Protein AF-0000000086131978 (afdb_homodimer)

Structure (mmCIF, N/CA/C/O backbone):
data_AF-0000000086131978-model_v1
#
loop_
_entity.id
_entity.type
_entity.pdbx_description
1 polymer 'DHH phosphoesterase'
#
loop_
_atom_site.group_PDB
_atom_site.id
_atom_site.type_symbol
_atom_site.label_atom_id
_atom_site.label_alt_id
_atom_site.label_comp_id
_atom_site.label_asym_id
_atom_site.label_entity_id
_atom_site.label_seq_id
_atom_site.pdbx_PDB_ins_code
_atom_site.Cartn_x
_atom_site.Cartn_y
_atom_site.Cartn_z
_atom_site.occupancy
_atom_site.B_iso_or_equiv
_atom_site.auth_seq_id
_atom_site.auth_comp_id
_atom_site.auth_asym_id
_atom_site.auth_atom_id
_atom_site.pdbx_PDB_model_num
ATOM 1 N N . MET A 1 1 ? 49.625 56.188 -43.438 1 18.28 1 MET A N 1
ATOM 2 C CA . MET A 1 1 ? 48.75 57.312 -43.625 1 18.28 1 MET A CA 1
ATOM 3 C C . MET A 1 1 ? 47.281 56.875 -43.5 1 18.28 1 MET A C 1
ATOM 5 O O . MET A 1 1 ? 46.5 57.562 -42.844 1 18.28 1 MET A O 1
ATOM 9 N N . ALA A 1 2 ? 46.781 56.281 -44.594 1 17.56 2 ALA A N 1
ATOM 10 C CA . ALA A 1 2 ? 45.406 56.531 -45.094 1 17.56 2 ALA A CA 1
ATOM 11 C C . ALA A 1 2 ? 44.375 55.844 -44.219 1 17.56 2 ALA A C 1
ATOM 13 O O . ALA A 1 2 ? 44.344 54.625 -44.125 1 17.56 2 ALA A O 1
ATOM 14 N N . LEU A 1 3 ? 43.844 56.5 -43.219 1 17.72 3 LEU A N 1
ATOM 15 C CA . LEU A 1 3 ? 43.062 56.125 -42.031 1 17.72 3 LEU A CA 1
ATOM 16 C C . LEU A 1 3 ? 41.625 55.75 -42.406 1 17.72 3 LEU A C 1
ATOM 18 O O . LEU A 1 3 ? 40.75 56.594 -42.375 1 17.72 3 LEU A O 1
ATOM 22 N N . LYS A 1 4 ? 41.406 55.344 -43.781 1 18.28 4 LYS A N 1
ATOM 23 C CA . LYS A 1 4 ? 40.062 55.5 -44.25 1 18.28 4 LYS A CA 1
ATOM 24 C C . LYS A 1 4 ? 39.062 54.812 -43.312 1 18.28 4 LYS A C 1
ATOM 26 O O . LYS A 1 4 ? 39.125 53.594 -43.125 1 18.28 4 LYS A O 1
ATOM 31 N N . ILE A 1 5 ? 38.531 55.5 -42.344 1 18.34 5 ILE A N 1
ATOM 32 C CA . ILE A 1 5 ? 37.719 55.344 -41.156 1 18.34 5 ILE A CA 1
ATOM 33 C C . ILE A 1 5 ? 36.281 55 -41.531 1 18.34 5 ILE A C 1
ATOM 35 O O . ILE A 1 5 ? 35.562 55.844 -42.094 1 18.34 5 ILE A O 1
ATOM 39 N N . ALA A 1 6 ? 36.125 53.969 -42.438 1 19.06 6 ALA A N 1
ATOM 40 C CA . ALA A 1 6 ? 34.812 53.719 -43.062 1 19.06 6 ALA A CA 1
ATOM 41 C C . ALA A 1 6 ? 33.719 53.656 -41.969 1 19.06 6 ALA A C 1
ATOM 43 O O . ALA A 1 6 ? 33.781 52.812 -41.062 1 19.06 6 ALA A O 1
ATOM 44 N N . THR A 1 7 ? 33.156 54.75 -41.594 1 19.84 7 THR A N 1
ATOM 45 C CA . THR A 1 7 ? 32.188 55.094 -40.594 1 19.84 7 THR A CA 1
ATOM 46 C C . THR A 1 7 ? 30.844 54.438 -40.906 1 19.84 7 THR A C 1
ATOM 48 O O . THR A 1 7 ? 30.203 54.75 -41.906 1 19.84 7 THR A O 1
ATOM 51 N N . LEU A 1 8 ? 30.891 53.062 -41.125 1 21.92 8 LEU A N 1
ATOM 52 C CA . LEU A 1 8 ? 29.672 52.406 -41.594 1 21.92 8 LEU A CA 1
ATOM 53 C C . LEU A 1 8 ? 28.484 52.812 -40.719 1 21.92 8 LEU A C 1
ATOM 55 O O . LEU A 1 8 ? 28.594 52.781 -39.5 1 21.92 8 LEU A O 1
ATOM 59 N N . LEU A 1 9 ? 27.625 53.688 -41.219 1 20.67 9 LEU A N 1
ATOM 60 C CA . LEU A 1 9 ? 26.344 54.281 -40.875 1 20.67 9 LEU A CA 1
ATOM 61 C C . LEU A 1 9 ? 25.359 53.219 -40.375 1 20.67 9 LEU A C 1
ATOM 63 O O . LEU A 1 9 ? 25.047 52.281 -41.094 1 20.67 9 LEU A O 1
ATOM 67 N N . ILE A 1 10 ? 25.406 52.781 -39.094 1 22.36 10 ILE A N 1
ATOM 68 C CA . ILE A 1 10 ? 24.578 51.844 -38.375 1 22.36 10 ILE A CA 1
ATOM 69 C C . ILE A 1 10 ? 23.141 52.344 -38.281 1 22.36 10 ILE A C 1
ATOM 71 O O . ILE A 1 10 ? 22.875 53.344 -37.625 1 22.36 10 ILE A O 1
ATOM 75 N N . SER A 1 11 ? 22.562 52.594 -39.5 1 20.12 11 SER A N 1
ATOM 76 C CA . SER A 1 11 ? 21.203 53.156 -39.5 1 20.12 11 SER A CA 1
ATOM 77 C C . SER A 1 11 ? 20.297 52.344 -38.562 1 20.12 11 SER A C 1
ATOM 79 O O . SER A 1 11 ? 20.469 51.156 -38.375 1 20.12 11 SER A O 1
ATOM 81 N N . THR A 1 12 ? 19.641 53.031 -37.656 1 22.31 12 THR A N 1
ATOM 82 C CA . THR A 1 12 ? 18.766 52.906 -36.5 1 22.31 12 THR A CA 1
ATOM 83 C C . THR A 1 12 ? 17.438 52.281 -36.906 1 22.31 12 THR A C 1
ATOM 85 O O . THR A 1 12 ? 16.531 52.156 -36.062 1 22.31 12 THR A O 1
ATOM 88 N N . LEU A 1 13 ? 17.375 51.5 -38 1 23.3 13 LEU A N 1
ATOM 89 C CA . LEU A 1 13 ? 15.961 51.344 -38.344 1 23.3 13 LEU A CA 1
ATOM 90 C C . LEU A 1 13 ? 15.188 50.75 -37.188 1 23.3 13 LEU A C 1
ATOM 92 O O . LEU A 1 13 ? 15.539 49.656 -36.656 1 23.3 13 LEU A O 1
ATOM 96 N N . LEU A 1 14 ? 14.477 51.531 -36.438 1 21.53 14 LEU A N 1
ATOM 97 C CA . LEU A 1 14 ? 13.539 51.344 -35.312 1 21.53 14 LEU A CA 1
ATOM 98 C C . LEU A 1 14 ? 12.375 50.469 -35.75 1 21.53 14 LEU A C 1
ATOM 100 O O . LEU A 1 14 ? 11.547 50.875 -36.562 1 21.53 14 LEU A O 1
ATOM 104 N N . ALA A 1 15 ? 12.672 49.25 -36.25 1 22.95 15 ALA A N 1
ATOM 105 C CA . ALA A 1 15 ? 11.555 48.406 -36.656 1 22.95 15 ALA A CA 1
ATOM 106 C C . ALA A 1 15 ? 10.492 48.344 -35.562 1 22.95 15 ALA A C 1
ATOM 108 O O . ALA A 1 15 ? 10.812 48.125 -34.375 1 22.95 15 ALA A O 1
ATOM 109 N N . SER A 1 16 ? 9.383 49.062 -35.75 1 23.38 16 SER A N 1
ATOM 110 C CA . SER A 1 16 ? 8.133 49.094 -35 1 23.38 16 SER A CA 1
ATOM 111 C C . SER A 1 16 ? 7.602 47.688 -34.75 1 23.38 16 SER A C 1
ATOM 113 O O . SER A 1 16 ? 7.383 46.906 -35.688 1 23.38 16 SER A O 1
ATOM 115 N N . THR A 1 17 ? 8.156 46.969 -33.781 1 25.11 17 THR A N 1
ATOM 116 C CA . THR A 1 17 ? 7.699 45.656 -33.375 1 25.11 17 THR A CA 1
ATOM 117 C C . THR A 1 17 ? 6.203 45.656 -33.062 1 25.11 17 THR A C 1
ATOM 119 O O . THR A 1 17 ? 5.727 46.438 -32.25 1 25.11 17 THR A O 1
ATOM 122 N N . GLY A 1 18 ? 5.43 45.594 -34.156 1 23.33 18 GLY A N 1
ATOM 123 C CA . GLY A 1 18 ? 3.988 45.438 -34.031 1 23.33 18 GLY A CA 1
ATOM 124 C C . GLY A 1 18 ? 3.586 44.469 -32.938 1 23.33 18 GLY A C 1
ATOM 125 O O . GLY A 1 18 ? 4.277 43.469 -32.688 1 23.33 18 GLY A O 1
ATOM 126 N N . ALA A 1 19 ? 2.762 44.938 -32.031 1 28.47 19 ALA A N 1
ATOM 127 C CA . ALA A 1 19 ? 2.078 44.344 -30.875 1 28.47 19 ALA A CA 1
ATOM 128 C C . ALA A 1 19 ? 1.32 43.062 -31.281 1 28.47 19 ALA A C 1
ATOM 130 O O . ALA A 1 19 ? 0.304 43.156 -31.969 1 28.47 19 ALA A O 1
ATOM 131 N N . SER A 1 20 ? 2.033 42.094 -31.828 1 24.39 20 SER A N 1
ATOM 132 C CA . SER A 1 20 ? 1.223 40.906 -32.125 1 24.39 20 SER A CA 1
ATOM 133 C C . SER A 1 20 ? 0.349 40.562 -30.922 1 24.39 20 SER A C 1
ATOM 135 O O . SER A 1 20 ? 0.829 40.5 -29.781 1 24.39 20 SER A O 1
ATOM 137 N N . ALA A 1 21 ? -0.973 40.781 -31.031 1 28.33 21 ALA A N 1
ATOM 138 C CA . ALA A 1 21 ? -2.064 40.375 -30.156 1 28.33 21 ALA A CA 1
ATOM 139 C C . ALA A 1 21 ? -1.908 38.938 -29.719 1 28.33 21 ALA A C 1
ATOM 141 O O . ALA A 1 21 ? -1.958 38.031 -30.547 1 28.33 21 ALA A O 1
ATOM 142 N N . LEU A 1 22 ? -1.006 38.719 -28.766 1 27.14 22 LEU A N 1
ATOM 143 C CA . LEU A 1 22 ? -0.99 37.406 -28.125 1 27.14 22 LEU A CA 1
ATOM 144 C C . LEU A 1 22 ? -2.406 36.938 -27.812 1 27.14 22 LEU A C 1
ATOM 146 O O . LEU A 1 22 ? -3.133 37.625 -27.062 1 27.14 22 LEU A O 1
ATOM 150 N N . LEU A 1 23 ? -3.096 36.531 -28.875 1 29.55 23 LEU A N 1
ATOM 151 C CA . LEU A 1 23 ? -4.363 35.875 -28.594 1 29.55 23 LEU A CA 1
ATOM 152 C C . LEU A 1 23 ? -4.266 35 -27.344 1 29.55 23 LEU A C 1
ATOM 154 O O . LEU A 1 23 ? -3.248 34.344 -27.125 1 29.55 23 LEU A O 1
ATOM 158 N N . PRO A 1 24 ? -4.996 35.375 -26.359 1 25.3 24 PRO A N 1
ATOM 159 C CA . PRO A 1 24 ? -4.934 34.594 -25.125 1 25.3 24 PRO A CA 1
ATOM 160 C C . PRO A 1 24 ? -5.027 33.094 -25.375 1 25.3 24 PRO A C 1
ATOM 162 O O . PRO A 1 24 ? -5.805 32.656 -26.219 1 25.3 24 PRO A O 1
ATOM 165 N N . ARG A 1 25 ? -3.922 32.438 -25.375 1 31.81 25 ARG A N 1
ATOM 166 C CA . ARG A 1 25 ? -4.008 30.969 -25.391 1 31.81 25 A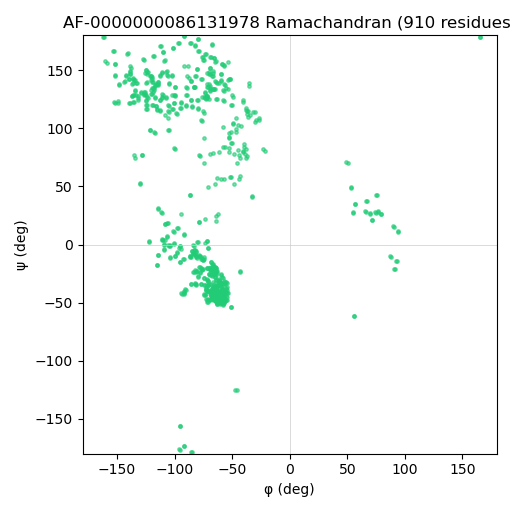RG A CA 1
ATOM 167 C C . ARG A 1 25 ? -5.195 30.484 -24.562 1 31.81 25 ARG A C 1
ATOM 169 O O . ARG A 1 25 ? -5.457 31.016 -23.469 1 31.81 25 ARG A O 1
ATOM 176 N N . PRO A 1 26 ? -6.16 29.984 -25.328 1 31.39 26 PRO A N 1
ATOM 177 C CA . PRO A 1 26 ? -7.25 29.438 -24.516 1 31.39 26 PRO A CA 1
ATOM 178 C C . PRO A 1 26 ? -6.746 28.734 -23.25 1 31.39 26 PRO A C 1
ATOM 180 O O . PRO A 1 26 ? -5.645 28.188 -23.25 1 31.39 26 PRO A O 1
ATOM 183 N N . GLU A 1 27 ? -7.098 29.281 -22.141 1 31.17 27 GLU A N 1
ATOM 184 C CA . GLU A 1 27 ? -6.812 28.703 -20.844 1 31.17 27 GLU A CA 1
ATOM 185 C C . GLU A 1 27 ? -6.992 27.188 -20.859 1 31.17 27 GLU A C 1
ATOM 187 O O . GLU A 1 27 ? -8.07 26.688 -21.172 1 31.17 27 GLU A O 1
ATOM 192 N N . TRP A 1 28 ? -5.996 26.5 -21.234 1 31.45 28 TRP A N 1
ATOM 193 C CA . TRP A 1 28 ? -5.961 25.062 -21.047 1 31.45 28 TRP A CA 1
ATOM 194 C C . TRP A 1 28 ? -6.539 24.672 -19.688 1 31.45 28 TRP A C 1
ATOM 196 O O . TRP A 1 28 ? -6.016 25.078 -18.641 1 31.45 28 TRP A O 1
ATOM 206 N N . ASP A 1 29 ? -7.875 24.641 -19.594 1 31.81 29 ASP A N 1
ATOM 207 C CA . ASP A 1 29 ? -8.547 24.094 -18.422 1 31.81 29 ASP A CA 1
ATOM 208 C C . ASP A 1 29 ? -8.148 22.641 -18.188 1 31.81 29 ASP A C 1
ATOM 210 O O . ASP A 1 29 ? -8.516 21.75 -18.969 1 31.81 29 ASP A O 1
ATOM 214 N N . PRO A 1 30 ? -7.109 22.406 -17.562 1 35.12 30 PRO A N 1
ATOM 215 C CA . PRO A 1 30 ? -6.672 21.047 -17.297 1 35.12 30 PRO A CA 1
ATOM 216 C C . PRO A 1 30 ? -7.816 20.125 -16.859 1 35.12 30 PRO A C 1
ATOM 218 O O . PRO A 1 30 ? -7.656 18.906 -16.812 1 35.12 30 PRO A O 1
ATOM 221 N N . LEU A 1 31 ? -8.891 20.812 -16.312 1 33.81 31 LEU A N 1
ATOM 222 C CA . LEU A 1 31 ? -10.008 19.953 -15.938 1 33.81 31 LEU A CA 1
ATOM 223 C C . LEU A 1 31 ? -10.688 19.375 -17.1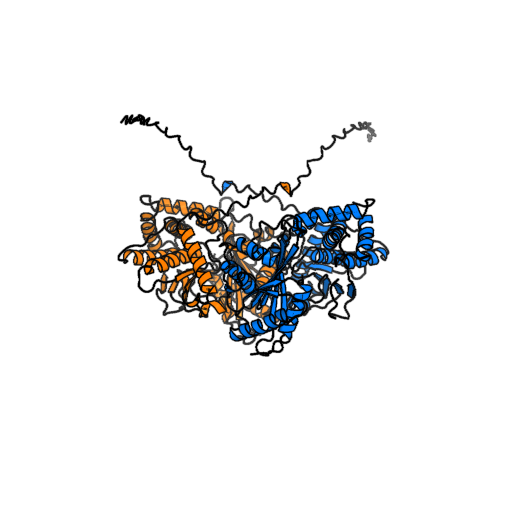72 1 33.81 31 LEU A C 1
ATOM 225 O O . LEU A 1 31 ? -11.477 18.438 -17.078 1 33.81 31 LEU A O 1
ATO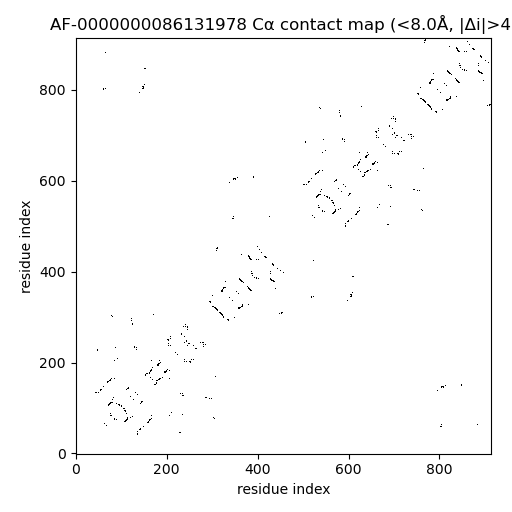M 229 N N . LYS A 1 32 ? -10.625 20.016 -18.281 1 36.19 32 LYS A N 1
ATOM 230 C CA . LYS A 1 32 ? -11.375 19.578 -19.453 1 36.19 32 LYS A CA 1
ATOM 231 C C . LYS A 1 32 ? -10.695 18.375 -20.125 1 36.19 32 LYS A C 1
ATOM 233 O O . LYS A 1 32 ? -11.273 17.734 -21 1 36.19 32 LYS A O 1
ATOM 238 N N . GLN A 1 33 ? -9.406 18.391 -20.062 1 31.28 33 GLN A N 1
ATOM 239 C CA . GLN A 1 33 ? -8.875 17.281 -20.844 1 31.28 33 GLN A CA 1
ATOM 240 C C . GLN A 1 33 ? -9.141 15.945 -20.141 1 31.28 33 GLN A C 1
ATOM 242 O O . GLN A 1 33 ? -8.484 14.945 -20.438 1 31.28 33 GLN A O 1
ATOM 247 N N . GLN A 1 34 ? -9.836 16.078 -19.047 1 28.77 34 GLN A N 1
ATOM 248 C CA . GLN A 1 34 ? -10.172 14.719 -18.641 1 28.77 34 GLN A CA 1
ATOM 249 C C . GLN A 1 34 ? -11.164 14.086 -19.609 1 28.77 34 GLN A C 1
ATOM 251 O O . GLN A 1 34 ? -12.273 14.602 -19.797 1 28.77 34 GLN A O 1
ATOM 256 N N . VAL A 1 35 ? -10.727 13.625 -20.75 1 30.39 35 VAL A N 1
ATOM 257 C CA . VAL A 1 35 ? -11.617 12.75 -21.5 1 30.39 35 VAL A CA 1
ATOM 258 C C . VAL A 1 35 ? -12.57 12.039 -20.531 1 30.39 35 VAL A C 1
ATOM 260 O O . VAL A 1 35 ? -12.141 11.5 -19.516 1 30.39 35 VAL A O 1
ATOM 263 N N . PRO A 1 36 ? -13.773 12.43 -20.547 1 29.88 36 PRO A N 1
ATOM 264 C CA . PRO A 1 36 ? -14.703 11.594 -19.797 1 29.88 36 PRO A CA 1
ATOM 265 C C . PRO A 1 36 ? -14.391 10.102 -19.906 1 29.88 36 PRO A C 1
ATOM 267 O O . PRO A 1 36 ? -14.391 9.555 -21.016 1 29.88 36 PRO A O 1
ATOM 270 N N . LEU A 1 37 ? -13.422 9.617 -19.25 1 29.08 37 LEU A N 1
ATOM 271 C CA . LEU A 1 37 ? -13.562 8.164 -19.25 1 29.08 37 LEU A CA 1
ATOM 272 C C . LEU A 1 37 ? -15.008 7.762 -18.984 1 29.08 37 LEU A C 1
ATOM 274 O O . LEU A 1 37 ? -15.5 7.906 -17.859 1 29.08 37 LEU A O 1
ATOM 278 N N . SER A 1 38 ? -15.859 8.211 -19.734 1 29.83 38 SER A N 1
ATOM 279 C CA . SER A 1 38 ? -17.109 7.465 -19.594 1 29.83 38 SER A CA 1
ATOM 280 C C . SER A 1 38 ? -16.859 6.082 -19 1 29.83 38 SER A C 1
ATOM 282 O O . SER A 1 38 ? -16.094 5.293 -19.547 1 29.83 38 SER A O 1
ATOM 284 N N . LEU A 1 39 ? -16.719 6.031 -17.719 1 33.84 39 LEU A N 1
ATOM 285 C CA . LEU A 1 39 ? -16.75 4.73 -17.062 1 33.84 39 LEU A CA 1
ATOM 286 C C . LEU A 1 39 ? -17.703 3.781 -17.797 1 33.84 39 LEU A C 1
ATOM 288 O O . LEU A 1 39 ? -18.906 3.789 -17.547 1 33.84 39 LEU A O 1
ATOM 292 N N . GLY A 1 40 ? -17.703 3.76 -19 1 34.97 40 GLY A N 1
ATOM 293 C CA . GLY A 1 40 ? -18.406 2.607 -19.531 1 34.97 40 GLY A CA 1
ATOM 294 C C . GLY A 1 40 ? -18.234 1.361 -18.672 1 34.97 40 GLY A C 1
ATOM 295 O O . GLY A 1 40 ? -17.359 1.303 -17.812 1 34.97 40 GLY A O 1
ATOM 296 N N . ALA A 1 41 ? -19.266 0.617 -18.484 1 42.62 41 ALA A N 1
ATOM 297 C CA . ALA A 1 41 ? -19.156 -0.646 -17.766 1 42.62 41 ALA A CA 1
ATOM 298 C C . ALA A 1 41 ? -17.781 -1.27 -17.953 1 42.62 41 ALA A C 1
ATOM 300 O O . ALA A 1 41 ? -17.281 -1.339 -19.078 1 42.62 41 ALA A O 1
ATOM 301 N N . PRO A 1 42 ? -16.984 -1.141 -16.797 1 50.53 42 PRO A N 1
ATOM 302 C CA . PRO A 1 42 ? -15.695 -1.783 -17.016 1 50.53 42 PRO A CA 1
ATOM 303 C C . PRO A 1 42 ? -15.781 -2.967 -17.984 1 50.53 42 PRO A C 1
ATOM 305 O O . PRO A 1 42 ? -16.75 -3.723 -17.953 1 50.53 42 PRO A O 1
ATOM 308 N N . VAL A 1 43 ? -15.219 -2.875 -19.047 1 63.97 43 VAL A N 1
ATOM 309 C CA . VAL A 1 43 ? -15.164 -3.967 -20.016 1 63.97 43 VAL A CA 1
ATOM 310 C C . VAL A 1 43 ? -14.648 -5.234 -19.344 1 63.97 43 VAL A C 1
ATOM 312 O O . VAL A 1 43 ? -13.531 -5.258 -18.812 1 63.97 43 VAL A O 1
ATOM 315 N N . LYS A 1 44 ? -15.672 -6.121 -18.906 1 69.38 44 LYS A N 1
ATOM 316 C CA . LYS A 1 44 ? -15.344 -7.441 -18.375 1 69.38 44 LYS A CA 1
ATOM 317 C C . LYS A 1 44 ? -14.703 -8.328 -19.438 1 69.38 44 LYS A C 1
ATOM 319 O O . LYS A 1 44 ? -15.016 -8.203 -20.625 1 69.38 44 LYS A O 1
ATOM 324 N N . GLY A 1 45 ? -13.727 -9.047 -18.906 1 69.94 45 GLY A N 1
ATOM 325 C CA . GLY A 1 45 ? -13.18 -10.055 -19.797 1 69.94 45 GLY A CA 1
ATOM 326 C C . GLY A 1 45 ? -14.242 -10.945 -20.406 1 69.94 45 GLY A C 1
ATOM 327 O O . GLY A 1 45 ? -15.227 -11.289 -19.766 1 69.94 45 GLY A O 1
ATOM 328 N N . VAL A 1 46 ? -14.078 -11.32 -21.656 1 74.38 46 VAL A N 1
ATOM 329 C CA . VAL A 1 46 ? -15.148 -11.992 -22.391 1 74.38 46 VAL A CA 1
ATOM 330 C C . VAL A 1 46 ? -14.766 -13.445 -22.656 1 74.38 46 VAL A C 1
ATOM 332 O O . VAL A 1 46 ? -15.57 -14.219 -23.188 1 74.38 46 VAL A O 1
ATOM 335 N N . GLY A 1 47 ? -13.672 -13.828 -22.125 1 84 47 GLY A N 1
ATOM 336 C CA . GLY A 1 47 ? -13.281 -15.211 -22.344 1 84 47 GLY A CA 1
ATOM 337 C C . GLY A 1 47 ? -13.789 -16.141 -21.25 1 84 47 GLY A C 1
ATOM 338 O O . GLY A 1 47 ? -14.078 -15.703 -20.141 1 84 47 GLY A O 1
ATOM 339 N N . HIS A 1 48 ? -13.961 -17.391 -21.625 1 91.12 48 HIS A N 1
ATOM 340 C CA . HIS A 1 48 ? -14.383 -18.406 -20.672 1 91.12 48 HIS A CA 1
ATOM 341 C C . HIS A 1 48 ? -13.453 -18.469 -19.453 1 91.12 48 HIS A C 1
ATOM 343 O O . HIS A 1 48 ? -13.914 -18.656 -18.328 1 91.12 48 HIS A O 1
ATOM 349 N N . PHE A 1 49 ? -12.258 -18.281 -19.641 1 94.12 49 PHE A N 1
ATOM 350 C CA . PHE A 1 49 ? -11.258 -18.359 -18.578 1 94.12 49 PHE A CA 1
ATOM 351 C C . PHE A 1 49 ? -11.453 -17.219 -17.578 1 94.12 49 PHE A C 1
ATOM 353 O O . PHE A 1 49 ? -11.43 -17.453 -16.375 1 94.12 49 PHE A O 1
ATOM 360 N N . SER A 1 50 ? -11.648 -16.062 -18.062 1 95.38 50 SER A N 1
ATOM 361 C CA . SER A 1 50 ? -11.93 -14.906 -17.219 1 95.38 50 SER A CA 1
ATOM 362 C C . SER A 1 50 ? -13.211 -15.102 -16.422 1 95.38 50 SER A C 1
ATOM 364 O O . SER A 1 50 ? -13.266 -14.781 -15.227 1 95.38 50 SER A O 1
ATOM 366 N N . GLU A 1 51 ? -14.203 -15.602 -17.094 1 95.5 51 GLU A N 1
ATOM 367 C CA . GLU A 1 51 ? -15.484 -15.844 -16.438 1 95.5 51 GLU A CA 1
ATOM 368 C C . GLU A 1 51 ? -15.344 -16.844 -15.297 1 95.5 51 GLU A C 1
ATOM 370 O O . GLU A 1 51 ? -15.883 -16.641 -14.203 1 95.5 51 GLU A O 1
ATOM 375 N N . TRP A 1 52 ? -14.672 -17.875 -15.602 1 97.06 52 TRP A N 1
ATOM 376 C CA . TRP A 1 52 ? -14.43 -18.891 -14.578 1 97.06 52 TRP A CA 1
ATOM 377 C C . TRP A 1 52 ? -13.688 -18.281 -13.383 1 97.06 52 TRP A C 1
ATOM 379 O O . TRP A 1 52 ? -14.062 -18.516 -12.234 1 97.06 52 TRP A O 1
ATOM 389 N N . SER A 1 53 ? -12.617 -17.578 -13.656 1 97.38 53 SER A N 1
ATOM 390 C CA . SER A 1 53 ? -11.797 -17 -12.594 1 97.38 53 SER A CA 1
ATOM 391 C C . SER A 1 53 ? -12.602 -16.031 -11.742 1 97.38 53 SER A C 1
ATOM 393 O O . SER A 1 53 ? -12.5 -16.047 -10.508 1 97.38 53 SER A O 1
ATOM 395 N N . ARG A 1 54 ? -13.398 -15.242 -12.352 1 96.38 54 ARG A N 1
ATOM 396 C CA . ARG A 1 54 ? -14.242 -14.281 -11.656 1 96.38 54 ARG A CA 1
ATOM 397 C C . ARG A 1 54 ? -15.273 -14.992 -10.789 1 96.38 54 ARG A C 1
ATOM 399 O O . ARG A 1 54 ? -15.516 -14.586 -9.648 1 96.38 54 ARG A O 1
ATOM 406 N N . ASP A 1 55 ? -15.852 -15.992 -11.359 1 97.19 55 ASP A N 1
ATOM 407 C CA . ASP A 1 55 ? -16.859 -16.75 -10.633 1 97.19 55 ASP A CA 1
ATOM 408 C C . ASP A 1 55 ? -16.25 -17.453 -9.422 1 97.19 55 ASP A C 1
ATOM 410 O O . ASP A 1 55 ? -16.859 -17.516 -8.352 1 97.19 55 ASP A O 1
ATOM 414 N N . THR A 1 56 ? -15.094 -18.016 -9.609 1 98.12 56 THR A N 1
ATOM 415 C CA . THR A 1 56 ? -14.398 -18.672 -8.508 1 98.12 56 THR A CA 1
ATOM 416 C C . THR A 1 56 ? -14.109 -17.688 -7.379 1 98.12 56 THR A C 1
ATOM 418 O O . THR A 1 56 ? -14.305 -18 -6.207 1 98.12 56 THR A O 1
ATOM 421 N N . LYS A 1 57 ? -13.641 -16.516 -7.711 1 98.06 57 LYS A N 1
ATOM 422 C CA . LYS A 1 57 ? -13.383 -15.461 -6.73 1 98.06 57 LYS A CA 1
ATOM 423 C C . LYS A 1 57 ? -14.656 -15.102 -5.965 1 98.06 57 LYS A C 1
ATOM 425 O O . LYS A 1 57 ? -14.633 -14.969 -4.738 1 98.06 57 LYS A O 1
ATOM 430 N N . LYS A 1 58 ? -15.703 -14.969 -6.676 1 97.94 58 LYS A N 1
ATOM 431 C CA . LYS A 1 58 ? -16.984 -14.648 -6.07 1 97.94 58 LYS A CA 1
ATOM 432 C C . LYS A 1 58 ? -17.406 -15.719 -5.066 1 97.94 58 LYS A C 1
ATOM 434 O O . LYS A 1 58 ? -17.75 -15.406 -3.926 1 97.94 58 LYS A O 1
ATOM 439 N N . ARG A 1 59 ? -17.312 -16.938 -5.496 1 98.19 59 ARG A N 1
ATOM 440 C CA . ARG A 1 59 ? -17.719 -18.047 -4.641 1 98.19 59 ARG A CA 1
ATOM 441 C C . ARG A 1 59 ? -16.844 -18.125 -3.396 1 98.19 59 ARG A C 1
ATOM 443 O O . ARG A 1 59 ? -17.328 -18.391 -2.297 1 98.19 59 ARG A O 1
ATOM 450 N N . PHE A 1 60 ? -15.641 -17.922 -3.551 1 98.62 60 PHE A N 1
ATOM 451 C CA . PHE A 1 60 ? -14.719 -17.953 -2.424 1 98.62 60 PHE A CA 1
ATOM 452 C C . PHE A 1 60 ? -15.086 -16.906 -1.383 1 98.62 60 PHE A C 1
ATOM 454 O O . PHE A 1 60 ? -15.172 -17.203 -0.191 1 98.62 60 PHE A O 1
ATOM 461 N N . LEU A 1 61 ? -15.266 -15.695 -1.817 1 98.06 61 LEU A N 1
ATOM 462 C CA . LEU A 1 61 ? -15.555 -14.586 -0.914 1 98.06 61 LEU A CA 1
ATOM 463 C C . LEU A 1 61 ? -16.906 -14.789 -0.223 1 98.06 61 LEU A C 1
ATOM 465 O O . LEU A 1 61 ? -17.062 -14.453 0.954 1 98.06 61 LEU A O 1
ATOM 469 N N . ILE A 1 62 ? -17.844 -15.352 -0.959 1 97.62 62 ILE A N 1
ATOM 470 C CA . ILE A 1 62 ? -19.141 -15.648 -0.37 1 97.62 62 ILE A CA 1
ATOM 471 C C . ILE A 1 62 ? -18.984 -16.703 0.727 1 97.62 62 ILE A C 1
ATOM 473 O O . ILE A 1 62 ? -19.5 -16.547 1.831 1 97.62 62 ILE A O 1
ATOM 477 N N . ASP A 1 63 ? -18.234 -17.734 0.392 1 97.81 63 ASP A N 1
ATOM 478 C CA . ASP A 1 63 ? -18.031 -18.812 1.357 1 97.81 63 ASP A CA 1
ATOM 479 C C . ASP A 1 63 ? -17.219 -18.312 2.559 1 97.81 63 ASP A C 1
ATOM 481 O O . ASP A 1 63 ? -17.484 -18.734 3.691 1 97.81 63 ASP A O 1
ATOM 485 N N . TRP A 1 64 ? -16.266 -17.469 2.307 1 96.81 64 TRP A N 1
ATOM 486 C CA . TRP A 1 64 ? -15.508 -16.891 3.408 1 96.81 64 TRP A CA 1
ATOM 487 C C . TRP A 1 64 ? -16.422 -16.125 4.359 1 96.81 64 TRP A C 1
ATOM 489 O O . TRP A 1 64 ? -16.344 -16.297 5.582 1 96.81 64 TRP A O 1
ATOM 499 N N . GLN A 1 65 ? -17.266 -15.32 3.814 1 94.12 65 GLN A N 1
ATOM 500 C CA . GLN A 1 65 ? -18.203 -14.539 4.625 1 94.12 65 GLN A CA 1
ATOM 501 C C . GLN A 1 65 ? -19.109 -15.445 5.453 1 94.12 65 GLN A C 1
ATOM 503 O O . GLN A 1 65 ? -19.5 -15.094 6.566 1 94.12 65 GLN A O 1
ATOM 508 N N . ALA A 1 66 ? -19.391 -16.562 4.863 1 95 66 ALA A N 1
ATOM 509 C CA . ALA A 1 66 ? -20.281 -17.516 5.523 1 95 66 ALA A CA 1
ATOM 510 C C . ALA A 1 66 ? -19.516 -18.391 6.52 1 95 66 ALA A C 1
ATOM 512 O O . ALA A 1 66 ? -20.094 -19.281 7.141 1 95 66 ALA A O 1
ATOM 513 N N . GLY A 1 67 ? -18.234 -18.219 6.656 1 93.69 67 GLY A N 1
ATOM 514 C CA . GLY A 1 67 ? -17.438 -19.016 7.578 1 93.69 67 GLY A CA 1
ATOM 515 C C . GLY A 1 67 ? -17.094 -20.391 7.047 1 93.69 67 GLY A C 1
ATOM 516 O O . GLY A 1 67 ? -16.891 -21.328 7.82 1 93.69 67 GLY A O 1
ATOM 517 N N . ARG A 1 68 ? -17.047 -20.562 5.684 1 97.12 68 ARG A N 1
ATOM 518 C CA . ARG A 1 68 ? -16.812 -21.859 5.07 1 97.12 68 ARG A CA 1
ATOM 519 C C . ARG A 1 68 ? -15.477 -21.875 4.328 1 97.12 68 ARG A C 1
ATOM 521 O O . ARG A 1 68 ? -15.344 -22.531 3.293 1 97.12 68 ARG A O 1
ATOM 528 N N . GLU A 1 69 ? -14.523 -21.094 4.828 1 96.5 69 GLU A N 1
ATOM 529 C CA . GLU A 1 69 ? -13.219 -21.047 4.184 1 96.5 69 GLU A CA 1
ATOM 530 C C . GLU A 1 69 ? -12.516 -22.406 4.281 1 96.5 69 GLU A C 1
ATOM 532 O O . GLU A 1 69 ? -11.656 -22.719 3.457 1 96.5 69 GLU A O 1
ATOM 537 N N . ALA A 1 70 ? -12.938 -23.234 5.188 1 97.75 70 ALA A N 1
ATOM 538 C CA . ALA A 1 70 ? -12.32 -24.547 5.391 1 97.75 70 ALA A CA 1
ATOM 539 C C . ALA A 1 70 ? -12.562 -25.453 4.191 1 97.75 70 ALA A C 1
ATOM 541 O O . ALA A 1 70 ? -11.883 -26.469 4.031 1 97.75 70 ALA A O 1
ATOM 542 N N . GLU A 1 71 ? -13.492 -25.109 3.391 1 98.06 71 GLU A N 1
ATOM 543 C CA . GLU A 1 71 ? -13.828 -25.906 2.205 1 98.06 71 GLU A CA 1
ATOM 544 C C . GLU A 1 71 ? -12.875 -25.594 1.055 1 98.06 71 GLU A C 1
ATOM 546 O O . GLU A 1 71 ? -12.867 -26.297 0.043 1 98.06 71 GLU A O 1
ATOM 551 N N . TRP A 1 72 ? -12.008 -24.609 1.229 1 98.69 72 TRP A N 1
ATOM 552 C CA . TRP A 1 72 ? -11.273 -24.078 0.082 1 98.69 72 TRP A CA 1
ATOM 553 C C . TRP A 1 72 ? -9.789 -24.391 0.196 1 98.69 72 TRP A C 1
ATOM 555 O O . TRP A 1 72 ? -9.234 -24.422 1.298 1 98.69 72 TRP A O 1
ATOM 565 N N . SER A 1 73 ? -9.172 -24.641 -0.965 1 98.75 73 SER A N 1
ATOM 566 C CA . SER A 1 73 ? -7.719 -24.641 -1.127 1 98.75 73 SER A CA 1
ATOM 567 C C . SER A 1 73 ? -7.254 -23.453 -1.973 1 98.75 73 SER A C 1
ATOM 569 O O . SER A 1 73 ? -7.965 -23.016 -2.877 1 98.75 73 SER A O 1
ATOM 571 N N . ILE A 1 74 ? -6.078 -22.984 -1.668 1 98.88 74 ILE A N 1
ATOM 572 C CA . ILE A 1 74 ? -5.516 -21.875 -2.418 1 98.88 74 ILE A CA 1
ATOM 573 C C . ILE A 1 74 ? -4.238 -22.312 -3.131 1 98.88 74 ILE A C 1
ATOM 575 O O . ILE A 1 74 ? -3.346 -22.891 -2.512 1 98.88 74 ILE A O 1
ATOM 579 N N . VAL A 1 75 ? -4.172 -22.094 -4.41 1 98.88 75 VAL A N 1
ATOM 580 C CA . VAL A 1 75 ? -2.938 -22.281 -5.168 1 98.88 75 VAL A CA 1
ATOM 581 C C . VAL A 1 75 ? -2.199 -20.953 -5.281 1 98.88 75 VAL A C 1
ATOM 583 O O . VAL A 1 75 ? -2.746 -19.969 -5.797 1 98.88 75 VAL A O 1
ATOM 586 N N . GLN A 1 76 ? -0.972 -20.922 -4.805 1 98.19 76 GLN A N 1
ATOM 587 C CA . GLN A 1 76 ? -0.308 -19.625 -4.793 1 98.19 76 GLN A CA 1
ATOM 588 C C . GLN A 1 76 ? 1.132 -19.734 -5.285 1 98.19 76 GLN A C 1
ATOM 590 O O . GLN A 1 76 ? 1.797 -20.75 -5.047 1 98.19 76 GLN A O 1
ATOM 595 N N . GLY A 1 77 ? 1.553 -18.75 -5.992 1 94.94 77 GLY A N 1
ATOM 596 C CA . GLY A 1 77 ? 2.928 -18.625 -6.453 1 94.94 77 GLY A CA 1
ATOM 597 C C . GLY A 1 77 ? 3.789 -17.766 -5.547 1 94.94 77 GLY A C 1
ATOM 598 O O . GLY A 1 77 ? 3.562 -17.719 -4.336 1 94.94 77 GLY A O 1
ATOM 599 N N . ASN A 1 78 ? 4.836 -17.203 -6.07 1 92.38 78 ASN A N 1
ATOM 600 C CA . ASN A 1 78 ? 5.754 -16.391 -5.281 1 92.38 78 ASN A CA 1
ATOM 601 C C . ASN A 1 78 ? 5.242 -14.961 -5.121 1 92.38 78 ASN A C 1
ATOM 603 O O . ASN A 1 78 ? 4.277 -14.57 -5.773 1 92.38 78 ASN A O 1
ATOM 607 N N . GLU A 1 79 ? 5.871 -14.203 -4.305 1 93.12 79 GLU A N 1
ATOM 608 C CA . GLU A 1 79 ? 5.375 -12.891 -3.898 1 93.12 79 GLU A CA 1
ATOM 609 C C . GLU A 1 79 ? 5.633 -11.844 -4.977 1 93.12 79 GLU A C 1
ATOM 611 O O . GLU A 1 79 ? 5.008 -10.781 -4.984 1 93.12 79 GLU A O 1
ATOM 616 N N . ALA A 1 80 ? 6.539 -12.109 -5.859 1 91.81 80 ALA A N 1
ATOM 617 C CA . ALA A 1 80 ? 6.809 -11.156 -6.934 1 91.81 80 ALA A CA 1
ATOM 618 C C . ALA A 1 80 ? 5.742 -11.234 -8.023 1 91.81 80 ALA A C 1
ATOM 620 O O . ALA A 1 80 ? 5.562 -10.297 -8.797 1 91.81 80 ALA A O 1
ATOM 621 N N . GLY A 1 81 ? 5.082 -12.344 -8.141 1 93.62 81 GLY A N 1
ATOM 622 C CA . GLY A 1 81 ? 3.963 -12.508 -9.055 1 93.62 81 GLY A CA 1
ATOM 623 C C . GLY A 1 81 ? 4.371 -12.445 -10.516 1 93.62 81 GLY A C 1
ATOM 624 O O . GLY A 1 81 ? 3.672 -11.844 -11.336 1 93.62 81 GLY A O 1
ATOM 625 N N . ASP A 1 82 ? 5.477 -12.953 -10.883 1 95 82 ASP A N 1
ATOM 626 C CA . ASP A 1 82 ? 5.902 -12.953 -12.281 1 95 82 ASP A CA 1
ATOM 627 C C . ASP A 1 82 ? 5.012 -13.859 -13.125 1 95 82 ASP A C 1
ATOM 629 O O . ASP A 1 82 ? 4.18 -14.594 -12.594 1 95 82 ASP A O 1
ATOM 633 N N . LEU A 1 83 ? 5.164 -13.836 -14.383 1 97.31 83 LEU A N 1
ATOM 634 C CA . LEU A 1 83 ? 4.254 -14.5 -15.312 1 97.31 83 LEU A CA 1
ATOM 635 C C . LEU A 1 83 ? 4.223 -16 -15.055 1 97.31 83 LEU A C 1
ATOM 637 O O . LEU A 1 83 ? 3.152 -16.609 -15.07 1 97.31 83 LEU A O 1
ATOM 641 N N . ASP A 1 84 ? 5.344 -16.578 -14.852 1 97.5 84 ASP A N 1
ATOM 642 C CA . ASP A 1 84 ? 5.449 -18.016 -14.586 1 97.5 84 ASP A CA 1
ATOM 643 C C . ASP A 1 84 ? 4.652 -18.391 -13.336 1 97.5 84 ASP A C 1
ATOM 645 O O . ASP A 1 84 ? 3.857 -19.344 -13.367 1 97.5 84 ASP A O 1
ATOM 649 N N . SER A 1 85 ? 4.859 -17.641 -12.289 1 96.5 85 SER A N 1
ATOM 650 C CA . SER A 1 85 ? 4.176 -17.875 -11.023 1 96.5 85 SER A CA 1
ATOM 651 C C . SER A 1 85 ? 2.666 -17.703 -11.164 1 96.5 85 SER A C 1
ATOM 653 O O . SER A 1 85 ? 1.89 -18.531 -10.695 1 96.5 85 SER A O 1
ATOM 655 N N . MET A 1 86 ? 2.25 -16.641 -11.719 1 97.12 86 MET A N 1
ATOM 656 C CA . MET A 1 86 ? 0.836 -16.344 -11.914 1 97.12 86 MET A CA 1
ATOM 657 C C . MET A 1 86 ? 0.16 -17.406 -12.766 1 97.12 86 MET A C 1
ATOM 659 O O . MET A 1 86 ? -0.895 -17.922 -12.398 1 97.12 86 MET A O 1
ATOM 663 N N . THR A 1 87 ? 0.755 -17.797 -13.891 1 98.5 87 THR A N 1
ATOM 664 C CA . THR A 1 87 ? 0.193 -18.766 -14.836 1 98.5 87 THR A CA 1
ATOM 665 C C . THR A 1 87 ? 0.094 -20.141 -14.203 1 98.5 87 THR A C 1
ATOM 667 O O . THR A 1 87 ? -0.922 -20.828 -14.344 1 98.5 87 THR A O 1
ATOM 670 N N . ALA A 1 88 ? 1.129 -20.5 -13.516 1 98.75 88 ALA A N 1
ATOM 671 C CA . ALA A 1 88 ? 1.129 -21.812 -12.852 1 98.75 88 ALA A CA 1
ATOM 672 C C . ALA A 1 88 ? -0.008 -21.906 -11.844 1 98.75 88 ALA A C 1
ATOM 674 O O . ALA A 1 88 ? -0.708 -22.922 -11.789 1 98.75 88 ALA A O 1
ATOM 675 N N . ALA A 1 89 ? -0.187 -20.875 -11.07 1 98.69 89 ALA A N 1
ATOM 676 C CA . ALA A 1 89 ? -1.229 -20.875 -10.047 1 98.69 89 ALA A CA 1
ATOM 677 C C . ALA A 1 89 ? -2.615 -20.984 -10.672 1 98.69 89 ALA A C 1
ATOM 679 O O . ALA A 1 89 ? -3.434 -21.797 -10.25 1 98.69 89 ALA A O 1
ATOM 680 N N . LEU A 1 90 ? -2.854 -20.203 -11.688 1 98.5 90 LEU A N 1
ATOM 681 C CA . LEU A 1 90 ? -4.148 -20.203 -12.359 1 98.5 90 LEU A CA 1
ATOM 682 C C . LEU A 1 90 ? -4.41 -21.531 -13.039 1 98.5 90 LEU A C 1
ATOM 684 O O . LEU A 1 90 ? -5.52 -22.078 -12.969 1 98.5 90 LEU A O 1
ATOM 688 N N . THR A 1 91 ? -3.408 -22.078 -13.672 1 98.75 91 THR A N 1
ATOM 689 C CA . THR A 1 91 ? -3.525 -23.328 -14.406 1 98.75 91 THR A CA 1
ATOM 690 C C . THR A 1 91 ? -3.887 -24.484 -13.461 1 98.75 91 THR A C 1
ATOM 692 O O . THR A 1 91 ? -4.809 -25.25 -13.742 1 98.75 91 THR A O 1
ATOM 695 N N . TRP A 1 92 ? -3.191 -24.531 -12.367 1 98.81 92 TRP A N 1
ATOM 696 C CA . TRP A 1 92 ? -3.428 -25.656 -11.469 1 98.81 92 TRP A CA 1
ATOM 697 C C . TRP A 1 92 ? -4.777 -25.516 -10.773 1 98.81 92 TRP A C 1
ATOM 699 O O . TRP A 1 92 ? -5.469 -26.516 -10.547 1 98.81 92 TRP A O 1
ATOM 709 N N . ALA A 1 93 ? -5.133 -24.328 -10.391 1 98.75 93 ALA A N 1
ATOM 710 C CA . ALA A 1 93 ? -6.445 -24.109 -9.797 1 98.75 93 ALA A CA 1
ATOM 711 C C . ALA A 1 93 ? -7.559 -24.547 -10.742 1 98.75 93 ALA A C 1
ATOM 713 O O . ALA A 1 93 ? -8.508 -25.219 -10.336 1 98.75 93 ALA A O 1
ATOM 714 N N . TYR A 1 94 ? -7.414 -24.156 -12.008 1 98.62 94 TYR A N 1
ATOM 715 C CA . TYR A 1 94 ? -8.391 -24.547 -13.016 1 98.62 94 TYR A CA 1
ATOM 716 C C . TYR A 1 94 ? -8.484 -26.062 -13.125 1 98.62 94 TYR A C 1
ATOM 718 O O . TYR A 1 94 ? -9.586 -26.609 -13.148 1 98.62 94 TYR A O 1
ATOM 726 N N . HIS A 1 95 ? -7.402 -26.703 -13.156 1 98.56 95 HIS A N 1
ATOM 727 C CA . HIS A 1 95 ? -7.348 -28.156 -13.312 1 98.56 95 HIS A CA 1
ATOM 728 C C . HIS A 1 95 ? -8.016 -28.859 -12.133 1 98.56 95 HIS A C 1
ATOM 730 O O . HIS A 1 95 ? -8.836 -29.75 -12.32 1 98.56 95 HIS A O 1
ATOM 736 N N . LEU A 1 96 ? -7.609 -28.469 -10.906 1 98.19 96 LEU A N 1
ATOM 737 C CA . LEU A 1 96 ? -8.133 -29.125 -9.719 1 98.19 96 LEU A CA 1
ATOM 738 C C . LEU A 1 96 ? -9.648 -29.016 -9.656 1 98.19 96 LEU A C 1
ATOM 740 O O . LEU A 1 96 ? -10.336 -30 -9.352 1 98.19 96 LEU A O 1
ATOM 744 N N . GLU A 1 97 ? -10.117 -27.875 -9.93 1 97.56 97 GLU A N 1
ATOM 745 C CA . GLU A 1 97 ? -11.562 -27.688 -9.859 1 97.56 97 GLU A CA 1
ATOM 746 C C . GLU A 1 97 ? -12.289 -28.531 -10.906 1 97.56 97 GLU A C 1
ATOM 748 O O . GLU A 1 97 ? -13.273 -29.203 -10.602 1 97.56 97 GLU A O 1
ATOM 753 N N . HIS A 1 98 ? -11.82 -28.562 -12.125 1 97.44 98 HIS A N 1
ATOM 754 C CA . HIS A 1 98 ? -12.531 -29.188 -13.227 1 97.44 98 HIS A CA 1
ATOM 755 C C . HIS A 1 98 ? -12.312 -30.703 -13.227 1 97.44 98 HIS A C 1
ATOM 757 O O . HIS A 1 98 ? -13.203 -31.469 -13.609 1 97.44 98 HIS A O 1
ATOM 763 N N . SER A 1 99 ? -11.156 -31.094 -12.828 1 97 99 SER A N 1
ATOM 764 C CA . SER A 1 99 ? -10.883 -32.531 -12.82 1 97 99 SER A CA 1
ATOM 765 C C . SER A 1 99 ? -11.695 -33.25 -11.758 1 97 99 SER A C 1
ATOM 767 O O . SER A 1 99 ? -11.93 -34.438 -11.852 1 97 99 SER A O 1
ATOM 769 N N . THR A 1 100 ? -12.172 -32.5 -10.773 1 95.81 100 THR A N 1
ATOM 770 C CA . THR A 1 100 ? -12.906 -33.125 -9.68 1 95.81 100 THR A CA 1
ATOM 771 C C . THR A 1 100 ? -14.391 -32.781 -9.75 1 95.81 100 THR A C 1
ATOM 773 O O . THR A 1 100 ? -15.172 -33.188 -8.891 1 95.81 100 THR A O 1
ATOM 776 N N . ALA A 1 101 ? -14.797 -32 -10.719 1 93.56 101 ALA A N 1
ATOM 777 C CA . ALA A 1 101 ? -16.141 -31.453 -10.797 1 93.56 101 ALA A CA 1
ATOM 778 C C . ALA A 1 101 ? -17.203 -32.562 -10.789 1 93.56 101 ALA A C 1
ATOM 780 O O . ALA A 1 101 ? -18.281 -32.375 -10.234 1 93.56 101 ALA A O 1
ATOM 781 N N . ASN A 1 102 ? -16.875 -33.719 -11.367 1 91.69 102 ASN A N 1
ATOM 782 C CA . ASN A 1 102 ? -17.844 -34.781 -11.5 1 91.69 102 ASN A CA 1
ATOM 783 C C . ASN A 1 102 ? -17.578 -35.938 -10.516 1 91.69 102 ASN A C 1
ATOM 785 O O . ASN A 1 102 ? -18.078 -37.031 -10.695 1 91.69 102 ASN A O 1
ATOM 789 N N . THR A 1 103 ? -16.844 -35.625 -9.562 1 92.25 103 THR A N 1
ATOM 790 C CA . THR A 1 103 ? -16.594 -36.594 -8.516 1 92.25 103 THR A CA 1
ATOM 791 C C . THR A 1 103 ? -17.547 -36.375 -7.34 1 92.25 103 THR A C 1
ATOM 793 O O . THR A 1 103 ? -18.328 -35.438 -7.328 1 92.25 103 THR A O 1
ATOM 796 N N . SER A 1 104 ? -17.484 -37.281 -6.402 1 92.06 104 SER A N 1
ATOM 797 C CA . SER A 1 104 ? -18.359 -37.219 -5.23 1 92.06 104 SER A CA 1
ATOM 798 C C . SER A 1 104 ? -17.953 -36.062 -4.305 1 92.06 104 SER A C 1
ATOM 800 O O . SER A 1 104 ? -18.75 -35.594 -3.5 1 92.06 104 SER A O 1
ATOM 802 N N . GLU A 1 105 ? -16.734 -35.625 -4.453 1 93.31 105 GLU A N 1
ATOM 803 C CA . GLU A 1 105 ? -16.234 -34.562 -3.617 1 93.31 105 GLU A CA 1
ATOM 804 C C . GLU A 1 105 ? -15.484 -33.5 -4.449 1 93.31 105 GLU A C 1
ATOM 806 O O . GLU A 1 105 ? -14.266 -33.375 -4.328 1 93.31 105 GLU A O 1
ATOM 811 N N . PRO A 1 106 ? -16.219 -32.75 -5.121 1 95.81 106 PRO A N 1
ATOM 812 C CA . PRO A 1 106 ? -15.547 -31.703 -5.922 1 95.81 106 PRO A CA 1
ATOM 813 C C . PRO A 1 106 ? -14.766 -30.719 -5.07 1 95.81 106 PRO A C 1
ATOM 815 O O . PRO A 1 106 ? -15.227 -30.312 -3.998 1 95.81 106 PRO A O 1
ATOM 818 N N . LEU A 1 107 ? -13.633 -30.406 -5.574 1 97.31 107 LEU A N 1
ATOM 819 C CA . LEU A 1 107 ? -12.758 -29.5 -4.832 1 97.31 107 LEU A CA 1
ATOM 820 C C . LEU A 1 107 ? -13.094 -28.047 -5.133 1 97.31 107 LEU A C 1
ATOM 822 O O . LEU A 1 107 ? -13.406 -27.703 -6.273 1 97.31 107 LEU A O 1
ATOM 826 N N . LYS A 1 108 ? -13.055 -27.188 -4.125 1 98.31 108 LYS A N 1
ATOM 827 C CA . LYS A 1 108 ? -13.078 -25.734 -4.27 1 98.31 108 LYS A CA 1
ATOM 828 C C . LYS A 1 108 ? -11.672 -25.156 -4.191 1 98.31 108 LYS A C 1
ATOM 830 O O . LYS A 1 108 ? -11.016 -25.234 -3.15 1 98.31 108 LYS A O 1
ATOM 835 N N . VAL A 1 109 ? -11.242 -24.641 -5.301 1 98.75 109 VAL A N 1
ATOM 836 C CA . VAL A 1 109 ? -9.859 -24.172 -5.391 1 98.75 109 VAL A CA 1
ATOM 837 C C . VAL A 1 109 ? -9.812 -22.781 -6.016 1 98.75 109 VAL A C 1
ATOM 839 O O . VAL A 1 109 ? -10.555 -22.5 -6.957 1 98.75 109 VAL A O 1
ATOM 842 N N . ILE A 1 110 ? -8.953 -21.922 -5.469 1 98.75 110 ILE A N 1
ATOM 843 C CA . ILE A 1 110 ? -8.773 -20.594 -6.043 1 98.75 110 ILE A CA 1
ATOM 844 C C . ILE A 1 110 ? -7.285 -20.25 -6.117 1 98.75 110 ILE A C 1
ATOM 846 O O . ILE A 1 110 ? -6.512 -20.656 -5.242 1 98.75 110 ILE A O 1
ATOM 850 N N . ALA A 1 111 ? -6.887 -19.578 -7.199 1 98.69 111 ALA A N 1
ATOM 851 C CA . ALA A 1 111 ? -5.52 -19.094 -7.34 1 98.69 111 ALA A CA 1
ATOM 852 C C . ALA A 1 111 ? -5.348 -17.75 -6.617 1 98.69 111 ALA A C 1
ATOM 854 O O . ALA A 1 111 ? -6.211 -16.875 -6.703 1 98.69 111 ALA A O 1
ATOM 855 N N . LEU A 1 112 ? -4.242 -17.641 -5.879 1 98.5 112 LEU A N 1
ATOM 856 C CA . LEU A 1 112 ? -3.865 -16.375 -5.234 1 98.5 112 LEU A CA 1
ATOM 857 C C . LEU A 1 112 ? -2.566 -15.844 -5.824 1 98.5 112 LEU A C 1
ATOM 859 O O . LEU A 1 112 ? -1.534 -16.516 -5.785 1 98.5 112 LEU A O 1
ATOM 863 N N . LEU A 1 113 ? -2.684 -14.742 -6.422 1 97 113 LEU A N 1
ATOM 864 C CA . LEU A 1 113 ? -1.472 -14 -6.766 1 97 113 LEU A CA 1
ATOM 865 C C . LEU A 1 113 ? -0.939 -13.242 -5.555 1 97 113 LEU A C 1
ATOM 867 O O . LEU A 1 113 ? -1.608 -12.344 -5.035 1 97 113 LEU A O 1
ATOM 871 N N . GLN A 1 114 ? 0.23 -13.562 -5.09 1 95.5 114 GLN A N 1
ATOM 872 C CA . GLN A 1 114 ? 0.776 -13.008 -3.855 1 95.5 114 GLN A CA 1
ATOM 873 C C . GLN A 1 114 ? 1.324 -11.602 -4.082 1 95.5 114 GLN A C 1
ATOM 875 O O . GLN A 1 114 ? 2.172 -11.125 -3.322 1 95.5 114 GLN A O 1
ATOM 880 N N . THR A 1 115 ? 0.92 -10.984 -5.117 1 94.19 115 THR A N 1
ATOM 881 C CA . THR A 1 115 ? 1.245 -9.609 -5.469 1 94.19 115 THR A CA 1
ATOM 882 C C . THR A 1 115 ? -0.004 -8.734 -5.434 1 94.19 115 THR A C 1
ATOM 884 O O . THR A 1 115 ? -1.078 -9.156 -5.867 1 94.19 115 THR A O 1
ATOM 887 N N . PRO A 1 116 ? 0.188 -7.523 -4.867 1 93.5 116 PRO A N 1
ATOM 888 C CA . PRO A 1 116 ? -0.991 -6.656 -4.898 1 93.5 116 PRO A CA 1
ATOM 889 C C . PRO A 1 116 ? -1.385 -6.246 -6.316 1 93.5 116 PRO A C 1
ATOM 891 O O . PRO A 1 116 ? -0.542 -6.238 -7.219 1 93.5 116 PRO A O 1
ATOM 894 N N . THR A 1 117 ? -2.596 -5.816 -6.5 1 91.5 117 THR A N 1
ATOM 895 C CA . THR A 1 117 ? -3.178 -5.504 -7.801 1 91.5 117 THR A CA 1
ATOM 896 C C . THR A 1 117 ? -2.359 -4.43 -8.516 1 91.5 117 THR A C 1
ATOM 898 O O . THR A 1 117 ? -2.061 -4.559 -9.703 1 91.5 117 THR A O 1
ATOM 901 N N . HIS A 1 118 ? -1.923 -3.469 -7.809 1 87.12 118 HIS A N 1
ATOM 902 C CA . HIS A 1 118 ? -1.245 -2.33 -8.422 1 87.12 118 HIS A CA 1
ATOM 903 C C . HIS A 1 118 ? 0.184 -2.686 -8.812 1 87.12 118 HIS A C 1
ATOM 905 O O . HIS A 1 118 ? 0.829 -1.944 -9.562 1 87.12 118 HIS A O 1
ATOM 911 N N . ALA A 1 119 ? 0.68 -3.771 -8.367 1 90.38 119 ALA A N 1
ATOM 912 C CA . ALA A 1 119 ? 2.043 -4.168 -8.711 1 90.38 119 ALA A CA 1
ATOM 913 C C . ALA A 1 119 ? 2.055 -5.121 -9.906 1 90.38 119 ALA A C 1
ATOM 915 O O . ALA A 1 119 ? 3.104 -5.355 -10.516 1 90.38 119 ALA A O 1
ATOM 916 N N . LEU A 1 120 ? 0.889 -5.664 -10.227 1 91.31 120 LEU A N 1
ATOM 917 C CA . LEU A 1 120 ? 0.815 -6.617 -11.328 1 91.31 120 LEU A CA 1
ATOM 918 C C . LEU A 1 120 ? 1.215 -5.961 -12.648 1 91.31 120 LEU A C 1
ATOM 920 O O . LEU A 1 120 ? 1.887 -6.578 -13.477 1 91.31 120 LEU A O 1
ATOM 924 N N . ASP A 1 121 ? 0.864 -4.707 -12.789 1 91.62 121 ASP A N 1
ATOM 925 C CA . ASP A 1 121 ? 1.095 -4.004 -14.047 1 91.62 121 ASP A CA 1
ATOM 926 C C . ASP A 1 121 ? 2.52 -3.461 -14.125 1 91.62 121 ASP A C 1
ATOM 928 O O . ASP A 1 121 ? 2.939 -2.943 -15.156 1 91.62 121 ASP A O 1
ATOM 932 N N . LEU A 1 122 ? 3.229 -3.559 -13.008 1 95.94 122 LEU A N 1
ATOM 933 C CA . LEU A 1 122 ? 4.625 -3.141 -13.039 1 95.94 122 LEU A CA 1
ATOM 934 C C . LEU A 1 122 ? 5.453 -4.09 -13.906 1 95.94 122 LEU A C 1
ATOM 936 O O . LEU A 1 122 ? 6.586 -3.766 -14.273 1 95.94 122 LEU A O 1
ATOM 940 N N . ARG A 1 123 ? 4.863 -5.227 -14.18 1 96.25 123 ARG A N 1
ATOM 941 C CA . ARG A 1 123 ? 5.422 -6.172 -15.133 1 96.25 123 ARG A CA 1
ATOM 942 C C . ARG A 1 123 ? 4.637 -6.16 -16.438 1 96.25 123 ARG A C 1
ATOM 944 O O . ARG A 1 123 ? 3.676 -6.918 -16.594 1 96.25 123 ARG A O 1
ATOM 951 N N . PRO A 1 124 ? 5.148 -5.441 -17.422 1 96.69 124 PRO A N 1
ATOM 952 C CA . PRO A 1 124 ? 4.367 -5.254 -18.656 1 96.69 124 PRO A CA 1
ATOM 953 C C . PRO A 1 124 ? 4.066 -6.57 -19.359 1 96.69 124 PRO A C 1
ATOM 955 O O . PRO A 1 124 ? 3.039 -6.691 -20.031 1 96.69 124 PRO A O 1
ATOM 958 N N . GLU A 1 125 ? 4.922 -7.531 -19.234 1 97.38 125 GLU A N 1
ATOM 959 C CA . GLU A 1 125 ? 4.668 -8.836 -19.844 1 97.38 125 GLU A CA 1
ATOM 960 C C . GLU A 1 125 ? 3.439 -9.5 -19.219 1 97.38 125 GLU A C 1
ATOM 962 O O . GLU A 1 125 ? 2.709 -10.219 -19.906 1 97.38 125 GLU A O 1
ATOM 967 N N . ASN A 1 126 ? 3.242 -9.312 -17.906 1 96.5 126 ASN A N 1
ATOM 968 C CA . ASN A 1 126 ? 2.031 -9.812 -17.266 1 96.5 126 ASN A CA 1
ATOM 969 C C . ASN A 1 126 ? 0.778 -9.18 -17.859 1 96.5 126 ASN A C 1
ATOM 971 O O . ASN A 1 126 ? -0.175 -9.875 -18.203 1 96.5 126 ASN A O 1
ATOM 975 N N . LYS A 1 127 ? 0.865 -7.887 -17.922 1 94.88 127 LYS A N 1
ATOM 976 C CA . LYS A 1 127 ? -0.265 -7.133 -18.453 1 94.88 127 LYS A CA 1
ATOM 977 C C . LYS A 1 127 ? -0.623 -7.594 -19.859 1 94.88 127 LYS A C 1
ATOM 979 O O . LYS A 1 127 ? -1.797 -7.809 -20.172 1 94.88 127 LYS A O 1
ATOM 984 N N . LEU A 1 128 ? 0.335 -7.77 -20.703 1 97.19 128 LEU A N 1
ATOM 985 C CA . LEU A 1 128 ? 0.118 -8.188 -22.094 1 97.19 128 LEU A CA 1
ATOM 986 C C . LEU A 1 128 ? -0.441 -9.602 -22.141 1 97.19 128 LEU A C 1
ATOM 988 O O . LEU A 1 128 ? -1.385 -9.875 -22.891 1 97.19 128 LEU A O 1
ATOM 992 N N . ALA A 1 129 ? 0.17 -10.492 -21.375 1 97.44 129 ALA A N 1
ATOM 993 C CA . ALA A 1 129 ? -0.27 -11.883 -21.391 1 97.44 129 ALA A CA 1
ATOM 994 C C . ALA A 1 129 ? -1.727 -12 -20.953 1 97.44 129 ALA A C 1
ATOM 996 O O . ALA A 1 129 ? -2.504 -12.75 -21.547 1 97.44 129 ALA A O 1
ATOM 997 N N . LEU A 1 130 ? -2.082 -11.297 -19.938 1 95.94 130 LEU A N 1
ATOM 998 C CA . LEU A 1 130 ? -3.449 -11.32 -19.438 1 95.94 130 LEU A CA 1
ATOM 999 C C . LEU A 1 130 ? -4.418 -10.719 -20.438 1 95.94 130 LEU A C 1
ATOM 1001 O O . LEU A 1 130 ? -5.523 -11.234 -20.641 1 95.94 130 LEU A O 1
ATOM 1005 N N . HIS A 1 131 ? -3.984 -9.641 -21.078 1 95.19 131 HIS A N 1
ATOM 1006 C CA . HIS A 1 131 ? -4.797 -9.031 -22.109 1 95.19 131 HIS A CA 1
ATOM 1007 C C . HIS A 1 131 ? -5.039 -9.992 -23.266 1 95.19 131 HIS A C 1
ATOM 1009 O O . HIS A 1 131 ? -6.176 -10.148 -23.734 1 95.19 131 HIS A O 1
ATOM 1015 N N . ARG A 1 132 ? -4.004 -10.672 -23.688 1 95.31 132 ARG A N 1
ATOM 1016 C CA . ARG A 1 132 ? -4.102 -11.625 -24.781 1 95.31 132 ARG A CA 1
ATOM 1017 C C . ARG A 1 132 ? -4.984 -12.805 -24.422 1 95.31 132 ARG A C 1
ATOM 1019 O O . ARG A 1 132 ? -5.562 -13.453 -25.297 1 95.31 132 ARG A O 1
ATOM 1026 N N . SER A 1 133 ? -5.086 -13.047 -23.156 1 95 133 SER A N 1
ATOM 1027 C CA . SER A 1 133 ? -5.922 -14.141 -22.672 1 95 133 SER A CA 1
ATOM 1028 C C . SER A 1 133 ? -7.336 -13.656 -22.359 1 95 133 SER A C 1
ATOM 1030 O O . SER A 1 133 ? -8.109 -14.359 -21.719 1 95 133 SER A O 1
ATOM 1032 N N . GLN A 1 134 ? -7.629 -12.43 -22.719 1 93.88 134 GLN A N 1
ATOM 1033 C CA . GLN A 1 134 ? -8.961 -11.828 -22.625 1 93.88 134 GLN A CA 1
ATOM 1034 C C . GLN A 1 134 ? -9.398 -11.68 -21.172 1 93.88 134 GLN A C 1
ATOM 1036 O O . GLN A 1 134 ? -10.578 -11.867 -20.859 1 93.88 134 GLN A O 1
ATOM 1041 N N . MET A 1 135 ? -8.438 -11.547 -20.328 1 94.69 135 MET A N 1
ATOM 1042 C CA . MET A 1 135 ? -8.758 -11.25 -18.938 1 94.69 135 MET A CA 1
ATOM 1043 C C . MET A 1 135 ? -9.227 -9.812 -18.781 1 94.69 135 MET A C 1
ATOM 1045 O O . MET A 1 135 ? -9.023 -8.984 -19.672 1 94.69 135 MET A O 1
ATOM 1049 N N . THR A 1 136 ? -9.844 -9.508 -17.672 1 92.56 136 THR A N 1
ATOM 1050 C CA . THR A 1 136 ? -10.438 -8.195 -17.438 1 92.56 136 THR A CA 1
ATOM 1051 C C . THR A 1 136 ? -9.352 -7.145 -17.203 1 92.56 136 THR A C 1
ATOM 1053 O O . THR A 1 136 ? -8.469 -7.332 -16.359 1 92.56 136 THR A O 1
ATOM 1056 N N . PRO A 1 137 ? -9.469 -6.07 -17.984 1 88.94 137 PRO A N 1
ATOM 1057 C CA . PRO A 1 137 ? -8.586 -4.957 -17.625 1 88.94 137 PRO A CA 1
ATOM 1058 C C . PRO A 1 137 ? -8.797 -4.488 -16.188 1 88.94 137 PRO A C 1
ATOM 1060 O O . PRO A 1 137 ? -9.938 -4.414 -15.711 1 88.94 137 PRO A O 1
ATOM 1063 N N . GLY A 1 138 ? -7.746 -4.289 -15.406 1 87.56 138 GLY A N 1
ATOM 1064 C CA . GLY A 1 138 ? -7.859 -3.959 -13.992 1 87.56 138 GLY A CA 1
ATOM 1065 C C . GLY A 1 138 ? -7.824 -5.176 -13.094 1 87.56 138 GLY A C 1
ATOM 1066 O O . GLY A 1 138 ? -7.734 -5.043 -11.867 1 87.56 138 GLY A O 1
ATOM 1067 N N . HIS A 1 139 ? -7.984 -6.379 -13.641 1 92.5 139 HIS A N 1
ATOM 1068 C CA . HIS A 1 139 ? -7.668 -7.656 -13.016 1 92.5 139 HIS A CA 1
ATOM 1069 C C . HIS A 1 139 ? -8.734 -8.047 -12 1 92.5 139 HIS A C 1
ATOM 1071 O O . HIS A 1 139 ? -8.445 -8.742 -11.023 1 92.5 139 HIS A O 1
ATOM 1077 N N . GLU A 1 140 ? -9.953 -7.59 -12.227 1 91.56 140 GLU A N 1
ATOM 1078 C CA . GLU A 1 140 ? -11.039 -7.879 -11.297 1 91.56 140 GLU A CA 1
ATOM 1079 C C . GLU A 1 140 ? -11.328 -9.375 -11.234 1 91.56 140 GLU A C 1
ATOM 1081 O O . GLU A 1 140 ? -11.969 -9.852 -10.289 1 91.56 140 GLU A O 1
ATOM 1086 N N . ASP A 1 141 ? -10.914 -10.086 -12.227 1 95.31 141 ASP A N 1
ATOM 1087 C CA . ASP A 1 141 ? -11.188 -11.523 -12.281 1 95.31 141 ASP A CA 1
ATOM 1088 C C . ASP A 1 141 ? -10.133 -12.312 -11.5 1 95.31 141 ASP A C 1
ATOM 1090 O O . ASP A 1 141 ? -10.258 -13.523 -11.336 1 95.31 141 ASP A O 1
ATOM 1094 N N . LEU A 1 142 ? -9.109 -11.664 -11.008 1 96.75 142 LEU A N 1
ATOM 1095 C CA . LEU A 1 142 ? -8.039 -12.328 -10.266 1 96.75 142 LEU A CA 1
ATOM 1096 C C . LEU A 1 142 ? -8.133 -12.016 -8.781 1 96.75 142 LEU A C 1
ATOM 1098 O O . LEU A 1 142 ? -8.648 -10.969 -8.391 1 96.75 142 LEU A O 1
ATOM 1102 N N . LEU A 1 143 ? -7.699 -12.953 -7.91 1 97.94 143 LEU A N 1
ATOM 1103 C CA . LEU A 1 143 ? -7.527 -12.68 -6.488 1 97.94 143 LEU A CA 1
ATOM 1104 C C . LEU A 1 143 ? -6.082 -12.305 -6.18 1 97.94 143 LEU A C 1
ATOM 1106 O O . LEU A 1 143 ? -5.168 -13.102 -6.398 1 97.94 143 LEU A O 1
ATOM 1110 N N . THR A 1 144 ? -5.91 -11.125 -5.719 1 97 144 THR A N 1
ATOM 1111 C CA . THR A 1 144 ? -4.586 -10.625 -5.387 1 97 144 THR A CA 1
ATOM 1112 C C . THR A 1 144 ? -4.422 -10.484 -3.877 1 97 144 THR A C 1
ATOM 1114 O O . THR A 1 144 ? -5.395 -10.586 -3.129 1 97 144 THR A O 1
ATOM 1117 N N . SER A 1 145 ? -3.223 -10.32 -3.445 1 96.38 145 SER A N 1
ATOM 1118 C CA . SER A 1 145 ? -2.9 -10.336 -2.021 1 96.38 145 SER A CA 1
ATOM 1119 C C . SER A 1 145 ? -3.641 -9.234 -1.273 1 96.38 145 SER A C 1
ATOM 1121 O O . SER A 1 145 ? -4.035 -9.414 -0.118 1 96.38 145 SER A O 1
ATOM 1123 N N . ASP A 1 146 ? -3.85 -8.07 -1.918 1 94.81 146 ASP A N 1
ATOM 1124 C CA . ASP A 1 146 ? -4.492 -6.941 -1.261 1 94.81 146 ASP A CA 1
ATOM 1125 C C . ASP A 1 146 ? -6.008 -7.109 -1.23 1 94.81 146 ASP A C 1
ATOM 1127 O O . ASP A 1 146 ? -6.723 -6.262 -0.692 1 94.81 146 ASP A O 1
ATOM 1131 N N . GLU A 1 147 ? -6.496 -8.234 -1.751 1 96.81 147 GLU A N 1
ATOM 1132 C CA . GLU A 1 147 ? -7.926 -8.523 -1.743 1 96.81 147 GLU A CA 1
ATOM 1133 C C . GLU A 1 147 ? -8.258 -9.641 -0.764 1 96.81 147 GLU A C 1
ATOM 1135 O O . GLU A 1 147 ? -9.43 -9.977 -0.571 1 96.81 147 GLU A O 1
ATOM 1140 N N . LEU A 1 148 ? -7.25 -10.211 -0.161 1 97.31 148 LEU A N 1
ATOM 1141 C CA . LEU A 1 148 ? -7.527 -11.227 0.856 1 97.31 148 LEU A CA 1
ATOM 1142 C C . LEU A 1 148 ? -8.273 -10.617 2.039 1 97.31 148 LEU A C 1
ATOM 1144 O O . LEU A 1 148 ? -7.809 -9.641 2.635 1 97.31 148 LEU A O 1
ATOM 1148 N N . PRO A 1 149 ? -9.359 -11.164 2.355 1 96.06 149 PRO A N 1
ATOM 1149 C CA . PRO A 1 149 ? -10.188 -10.555 3.398 1 96.06 149 PRO A CA 1
ATOM 1150 C C . PRO A 1 149 ? -9.656 -10.82 4.805 1 96.06 149 PRO A C 1
ATOM 1152 O O . PRO A 1 149 ? -10.188 -10.281 5.781 1 96.06 149 PRO A O 1
ATOM 1155 N N . GLU A 1 150 ? -8.688 -11.703 4.914 1 96.25 150 GLU A N 1
ATOM 1156 C CA . GLU A 1 150 ? -8.023 -12.039 6.168 1 96.25 150 GLU A CA 1
ATOM 1157 C C . GLU A 1 150 ? -6.523 -12.195 5.977 1 96.25 150 GLU A C 1
ATOM 1159 O O . GLU A 1 150 ? -6.07 -12.641 4.918 1 96.25 150 GLU A O 1
ATOM 1164 N N . ASP A 1 151 ? -5.824 -11.812 7.027 1 97 151 ASP A N 1
ATOM 1165 C CA . ASP A 1 151 ? -4.379 -12.016 6.973 1 97 151 ASP A CA 1
ATOM 1166 C C . ASP A 1 151 ? -4.039 -13.492 6.797 1 97 151 ASP A C 1
ATOM 1168 O O . ASP A 1 151 ? -4.676 -14.352 7.402 1 97 151 ASP A O 1
ATOM 1172 N N . PRO A 1 152 ? -3.043 -13.758 6.02 1 97.31 152 PRO A N 1
ATOM 1173 C CA . PRO A 1 152 ? -2.645 -15.148 5.797 1 97.31 152 PRO A CA 1
ATOM 1174 C C . PRO A 1 152 ? -2.357 -15.891 7.098 1 97.31 152 PRO A C 1
ATOM 1176 O O . PRO A 1 152 ? -2.607 -17.094 7.191 1 97.31 152 PRO A O 1
ATOM 1179 N N . GLU A 1 153 ? -1.855 -15.211 8.109 1 96.69 153 GLU A N 1
ATOM 1180 C CA . GLU A 1 153 ? -1.578 -15.844 9.398 1 96.69 153 GLU A CA 1
ATOM 1181 C C . GLU A 1 153 ? -2.85 -16.406 10.023 1 96.69 153 GLU A C 1
ATOM 1183 O O . GLU A 1 153 ? -2.807 -17.438 10.719 1 96.69 153 GLU A O 1
ATOM 1188 N N . THR A 1 154 ? -3.906 -15.789 9.789 1 97.06 154 THR A N 1
ATOM 1189 C CA . THR A 1 154 ? -5.191 -16.219 10.328 1 97.06 154 THR A CA 1
ATOM 1190 C C . THR A 1 154 ? -5.902 -17.141 9.344 1 97.06 154 THR A C 1
ATOM 1192 O O . THR A 1 154 ? -6.453 -18.172 9.734 1 97.06 154 THR A O 1
ATOM 1195 N N . LEU A 1 155 ? -5.879 -16.828 8.078 1 97.81 155 LEU A N 1
ATOM 1196 C CA . LEU A 1 155 ? -6.613 -17.562 7.051 1 97.81 155 LEU A CA 1
ATOM 1197 C C . LEU A 1 155 ? -5.973 -18.922 6.781 1 97.81 155 LEU A C 1
ATOM 1199 O O . LEU A 1 155 ? -6.676 -19.906 6.562 1 97.81 155 LEU A O 1
ATOM 1203 N N . GLY A 1 156 ? -4.672 -18.984 6.781 1 98 156 GLY A N 1
ATOM 1204 C CA . GLY A 1 156 ? -3.912 -20.156 6.41 1 98 156 GLY A CA 1
ATOM 1205 C C . GLY A 1 156 ? -4.367 -21.422 7.129 1 98 156 GLY A C 1
ATOM 1206 O O . GLY A 1 156 ? -4.77 -22.391 6.492 1 98 156 GLY A O 1
ATOM 1207 N N . PRO A 1 157 ? -4.41 -21.344 8.461 1 97.75 157 PRO A N 1
ATOM 1208 C CA . PRO A 1 157 ? -4.781 -22.531 9.227 1 97.75 157 PRO A CA 1
ATOM 1209 C C . PRO A 1 157 ? -6.246 -22.922 9.047 1 97.75 157 PRO A C 1
ATOM 1211 O O . PRO A 1 157 ? -6.633 -24.047 9.328 1 97.75 157 PRO A O 1
ATOM 1214 N N . LYS A 1 158 ? -7.035 -21.969 8.602 1 97.38 158 LYS A N 1
ATOM 1215 C CA . LYS A 1 158 ? -8.469 -22.219 8.461 1 97.38 158 LYS A CA 1
ATOM 1216 C C . LYS A 1 158 ? -8.773 -22.953 7.156 1 97.38 158 LYS A C 1
ATOM 1218 O O . LYS A 1 158 ? -9.797 -23.625 7.043 1 97.38 158 LYS A O 1
ATOM 1223 N N . LEU A 1 159 ? -7.926 -22.875 6.172 1 98.56 159 LEU A N 1
ATOM 1224 C CA . LEU A 1 159 ? -8.156 -23.422 4.844 1 98.56 159 LEU A CA 1
ATOM 1225 C C . LEU A 1 159 ? -8 -24.938 4.852 1 98.56 159 LEU A C 1
ATOM 1227 O O . LEU A 1 159 ? -7.387 -25.5 5.758 1 98.56 159 LEU A O 1
ATOM 1231 N N . ARG A 1 160 ? -8.656 -25.562 3.758 1 98.31 160 ARG A N 1
ATOM 1232 C CA . ARG A 1 160 ? -8.352 -26.969 3.506 1 98.31 160 ARG A CA 1
ATOM 1233 C C . ARG A 1 160 ? -6.852 -27.172 3.324 1 98.31 160 ARG A C 1
ATOM 1235 O O . ARG A 1 160 ? -6.305 -28.188 3.779 1 98.31 160 ARG A O 1
ATOM 1242 N N . GLY A 1 161 ? -6.219 -26.25 2.635 1 98.62 161 GLY A N 1
ATOM 1243 C CA . GLY A 1 161 ? -4.781 -26.25 2.424 1 98.62 161 GLY A CA 1
ATOM 1244 C C . GLY A 1 161 ? -4.34 -25.312 1.316 1 98.62 161 GLY A C 1
ATOM 1245 O O . GLY A 1 161 ? -5.168 -24.625 0.713 1 98.62 161 GLY A O 1
ATOM 1246 N N . ILE A 1 162 ? -2.988 -25.312 1.16 1 98.81 162 ILE A N 1
ATOM 1247 C CA . ILE A 1 162 ? -2.449 -24.484 0.082 1 98.81 162 ILE A CA 1
ATOM 1248 C C . ILE A 1 162 ? -1.583 -25.344 -0.836 1 98.81 162 ILE A C 1
ATOM 1250 O O . ILE A 1 162 ? -1.056 -26.375 -0.417 1 98.81 162 ILE A O 1
ATOM 1254 N N . VAL A 1 163 ? -1.535 -24.984 -2.066 1 98.81 163 VAL A N 1
ATOM 1255 C CA . VAL A 1 163 ? -0.634 -25.547 -3.068 1 98.81 163 VAL A CA 1
ATOM 1256 C C . VAL A 1 163 ? 0.408 -24.5 -3.467 1 98.81 163 VAL A C 1
ATOM 1258 O O . VAL A 1 163 ? 0.064 -23.359 -3.791 1 98.81 163 VAL A O 1
ATOM 1261 N N . LEU A 1 164 ? 1.659 -24.906 -3.42 1 98.44 164 LEU A N 1
ATOM 1262 C CA . LEU A 1 164 ? 2.74 -24 -3.781 1 98.44 164 LEU A CA 1
ATOM 1263 C C . LEU A 1 164 ? 3.219 -24.266 -5.207 1 98.44 164 LEU A C 1
ATOM 1265 O O . LEU A 1 164 ? 3.498 -25.406 -5.57 1 98.44 164 LEU A O 1
ATOM 1269 N N . VAL A 1 165 ? 3.27 -23.219 -5.969 1 98.56 165 VAL A N 1
ATOM 1270 C CA . VAL A 1 165 ? 3.846 -23.297 -7.309 1 98.56 165 VAL A CA 1
ATOM 1271 C C . VAL A 1 165 ? 4.957 -22.266 -7.457 1 98.56 165 VAL A C 1
ATOM 1273 O O . VAL A 1 165 ? 4.848 -21.141 -6.945 1 98.56 165 VAL A O 1
ATOM 1276 N N . ASP A 1 166 ? 6.051 -22.625 -8.102 1 96.88 166 ASP A N 1
ATOM 1277 C CA . ASP A 1 166 ? 7.191 -21.75 -8.328 1 96.88 166 ASP A CA 1
ATOM 1278 C C . ASP A 1 166 ? 7.711 -21.172 -7.012 1 96.88 166 ASP A C 1
ATOM 1280 O O . ASP A 1 166 ? 8.102 -20.016 -6.945 1 96.88 166 ASP A O 1
ATOM 1284 N N . HIS A 1 167 ? 7.5 -21.891 -6.02 1 92.94 167 HIS A N 1
ATOM 1285 C CA . HIS A 1 167 ? 7.934 -21.562 -4.668 1 92.94 167 HIS A CA 1
ATOM 1286 C C . HIS A 1 167 ? 8.156 -22.812 -3.836 1 92.94 167 HIS A C 1
ATOM 1288 O O . HIS A 1 167 ? 7.227 -23.594 -3.615 1 92.94 167 HIS A O 1
ATOM 1294 N N . ALA A 1 168 ? 9.328 -22.984 -3.309 1 92.81 168 ALA A N 1
ATOM 1295 C CA . ALA A 1 168 ? 9.703 -24.25 -2.666 1 92.81 168 ALA A CA 1
ATOM 1296 C C . ALA A 1 168 ? 9.203 -24.297 -1.224 1 92.81 168 ALA A C 1
ATOM 1298 O O . ALA A 1 168 ? 9.086 -25.375 -0.64 1 92.81 168 ALA A O 1
ATOM 1299 N N . LYS A 1 169 ? 8.992 -23.172 -0.667 1 93.31 169 LYS A N 1
ATOM 1300 C CA . LYS A 1 169 ? 8.516 -23.047 0.708 1 93.31 169 LYS A CA 1
ATOM 1301 C C . LYS A 1 169 ? 7.539 -21.891 0.84 1 93.31 169 LYS A C 1
ATOM 1303 O O . LYS A 1 169 ? 7.672 -20.875 0.154 1 93.31 169 LYS A O 1
ATOM 1308 N N . PRO A 1 170 ? 6.547 -22.078 1.738 1 95.88 170 PRO A N 1
ATOM 1309 C CA . PRO A 1 170 ? 5.621 -20.953 1.912 1 95.88 170 PRO A CA 1
ATOM 1310 C C . PRO A 1 170 ? 6.27 -19.766 2.598 1 95.88 170 PRO A C 1
ATOM 1312 O O . PRO A 1 170 ? 7.215 -19.922 3.375 1 95.88 170 PRO A O 1
ATOM 1315 N N . LEU A 1 171 ? 5.805 -18.609 2.318 1 96.12 171 LEU A N 1
ATOM 1316 C CA . LEU A 1 171 ? 6.184 -17.438 3.105 1 96.12 171 LEU A CA 1
ATOM 1317 C C . LEU A 1 171 ? 5.816 -17.625 4.574 1 96.12 171 LEU A C 1
ATOM 1319 O O . LEU A 1 171 ? 4.887 -18.375 4.895 1 96.12 171 LEU A O 1
ATOM 1323 N N . ARG A 1 172 ? 6.516 -16.922 5.414 1 96.19 172 ARG A N 1
ATOM 1324 C CA . ARG A 1 172 ? 6.312 -17.062 6.852 1 96.19 172 ARG A CA 1
ATOM 1325 C C . ARG A 1 172 ? 4.852 -16.828 7.223 1 96.19 172 ARG A C 1
ATOM 1327 O O . ARG A 1 172 ? 4.305 -17.516 8.086 1 96.19 172 ARG A O 1
ATOM 1334 N N . LYS A 1 173 ? 4.219 -15.93 6.625 1 95.94 173 LYS A N 1
ATOM 1335 C CA . LYS A 1 173 ? 2.84 -15.594 6.961 1 95.94 173 LYS A CA 1
ATOM 1336 C C . LYS A 1 173 ? 1.895 -16.75 6.633 1 95.94 173 LYS A C 1
ATOM 1338 O O . LYS A 1 173 ? 0.773 -16.797 7.141 1 95.94 173 LYS A O 1
ATOM 1343 N N . TRP A 1 174 ? 2.258 -17.641 5.766 1 97.5 174 TRP A N 1
ATOM 1344 C CA . TRP A 1 174 ? 1.452 -18.797 5.363 1 97.5 174 TRP A CA 1
ATOM 1345 C C . TRP A 1 174 ? 1.915 -20.062 6.078 1 97.5 174 TRP A C 1
ATOM 1347 O O . TRP A 1 174 ? 1.474 -21.172 5.746 1 97.5 174 TRP A O 1
ATOM 1357 N N . GLN A 1 175 ? 2.762 -19.969 7.066 1 95.69 175 GLN A N 1
ATOM 1358 C CA . GLN A 1 175 ? 3.412 -21.109 7.688 1 95.69 175 GLN A CA 1
ATOM 1359 C C . GLN A 1 175 ? 2.395 -22 8.391 1 95.69 175 GLN A C 1
ATOM 1361 O O . GLN A 1 175 ? 2.617 -23.203 8.547 1 95.69 175 GLN A O 1
ATOM 1366 N N . GLY A 1 176 ? 1.271 -21.453 8.781 1 97.12 176 GLY A N 1
ATOM 1367 C CA . GLY A 1 176 ? 0.264 -22.219 9.492 1 97.12 176 GLY A CA 1
ATOM 1368 C C . GLY A 1 176 ? -0.643 -23.031 8.578 1 97.12 176 GLY A C 1
ATOM 1369 O O . GLY A 1 176 ? -1.408 -23.875 9.039 1 97.12 176 GLY A O 1
ATOM 1370 N N . ALA A 1 177 ? -0.556 -22.844 7.285 1 98.19 177 ALA A N 1
ATOM 1371 C CA . ALA A 1 177 ? -1.422 -23.547 6.336 1 98.19 177 ALA A CA 1
ATOM 1372 C C . ALA A 1 177 ? -0.904 -24.953 6.043 1 98.19 177 ALA A C 1
ATOM 1374 O O . ALA A 1 177 ? 0.307 -25.172 5.98 1 98.19 177 ALA A O 1
ATOM 1375 N N . LYS A 1 178 ? -1.83 -25.875 5.84 1 98.31 178 LYS A N 1
ATOM 1376 C CA . LYS A 1 178 ? -1.463 -27.203 5.367 1 98.31 178 LYS A CA 1
ATOM 1377 C C . LYS A 1 178 ? -1.042 -27.172 3.9 1 98.31 178 LYS A C 1
ATOM 1379 O O . LYS A 1 178 ? -1.75 -26.609 3.059 1 98.31 178 LYS A O 1
ATOM 1384 N N . ILE A 1 179 ? 0.098 -27.703 3.645 1 98.56 179 ILE A N 1
ATOM 1385 C CA . ILE A 1 179 ? 0.578 -27.75 2.268 1 98.56 179 ILE A CA 1
ATOM 1386 C C . ILE A 1 179 ? 0.119 -29.047 1.603 1 98.56 179 ILE A C 1
ATOM 1388 O O . ILE A 1 179 ? 0.493 -30.141 2.035 1 98.56 179 ILE A O 1
ATOM 1392 N N . LEU A 1 180 ? -0.627 -28.906 0.565 1 98.56 180 LEU A N 1
ATOM 1393 C CA . LEU A 1 180 ? -1.223 -30.047 -0.104 1 98.56 180 LEU A CA 1
ATOM 1394 C C . LEU A 1 180 ? -0.315 -30.562 -1.219 1 98.56 180 LEU A C 1
ATOM 1396 O O . LEU A 1 180 ? -0.208 -31.766 -1.435 1 98.56 180 LEU A O 1
ATOM 1400 N N . SER A 1 181 ? 0.287 -29.688 -1.965 1 98.5 181 SER A N 1
ATOM 1401 C CA . SER A 1 181 ? 1.139 -29.984 -3.109 1 98.5 181 SER A CA 1
ATOM 1402 C C . SER A 1 181 ? 2.186 -28.906 -3.326 1 98.5 181 SER A C 1
ATOM 1404 O O . SER A 1 181 ? 2.004 -27.766 -2.893 1 98.5 181 SER A O 1
ATOM 1406 N N . ILE A 1 182 ? 3.297 -29.266 -3.973 1 98.56 182 ILE A N 1
ATOM 1407 C CA . ILE A 1 182 ? 4.336 -28.328 -4.363 1 98.56 182 ILE A CA 1
ATOM 1408 C C . ILE A 1 182 ? 4.812 -28.641 -5.777 1 98.56 182 ILE A C 1
ATOM 1410 O O . ILE A 1 182 ? 5.105 -29.781 -6.102 1 98.56 182 ILE A O 1
ATOM 1414 N N . PHE A 1 183 ? 4.824 -27.672 -6.637 1 98.56 183 PHE A N 1
ATOM 1415 C CA . PHE A 1 183 ? 5.477 -27.719 -7.941 1 98.56 183 PHE A CA 1
ATOM 1416 C C . PHE A 1 183 ? 6.555 -26.641 -8.039 1 98.56 183 PHE A C 1
ATOM 1418 O O . PHE A 1 183 ? 6.262 -25.453 -7.922 1 98.56 183 PHE A O 1
ATOM 1425 N N . ASP A 1 184 ? 7.691 -26.984 -8.242 1 97.38 184 ASP A N 1
ATOM 1426 C CA . ASP A 1 184 ? 8.758 -26 -8.32 1 97.38 184 ASP A CA 1
ATOM 1427 C C . ASP A 1 184 ? 9.898 -26.469 -9.211 1 97.38 184 ASP A C 1
ATOM 1429 O O . ASP A 1 184 ? 10.172 -27.672 -9.289 1 97.38 184 ASP A O 1
ATOM 1433 N N . HIS A 1 185 ? 10.484 -25.531 -9.891 1 95.75 185 HIS A N 1
ATOM 1434 C CA . HIS A 1 185 ? 11.602 -25.891 -10.758 1 95.75 185 HIS A CA 1
ATOM 1435 C C . HIS A 1 185 ? 12.93 -25.438 -10.164 1 95.75 185 HIS A C 1
ATOM 1437 O O . HIS A 1 185 ? 13.969 -25.5 -10.828 1 95.75 185 HIS A O 1
ATOM 1443 N N . HIS A 1 186 ? 12.859 -24.938 -8.914 1 88.88 186 HIS A N 1
ATOM 1444 C CA . HIS A 1 186 ? 14.062 -24.578 -8.164 1 88.88 186 HIS A CA 1
ATOM 1445 C C . HIS A 1 186 ? 14.539 -25.75 -7.312 1 88.88 186 HIS A C 1
ATOM 1447 O O . HIS A 1 186 ? 14.031 -26.875 -7.438 1 88.88 186 HIS A O 1
ATOM 1453 N N . VAL A 1 187 ? 15.523 -25.484 -6.512 1 86.75 187 VAL A N 1
ATOM 1454 C CA . VAL A 1 187 ? 16.125 -26.5 -5.664 1 86.75 187 VAL A CA 1
ATOM 1455 C C . VAL A 1 187 ? 15.141 -26.906 -4.562 1 86.75 187 VAL A C 1
ATOM 1457 O O . VAL A 1 187 ? 14.516 -26.047 -3.936 1 86.75 187 VAL A O 1
ATOM 1460 N N . ASP A 1 188 ? 14.961 -28.188 -4.359 1 92.12 188 ASP A N 1
ATOM 1461 C CA . ASP A 1 188 ? 14.133 -28.719 -3.283 1 92.12 188 ASP A CA 1
ATOM 1462 C C . ASP A 1 188 ? 14.789 -28.5 -1.924 1 92.12 188 ASP A C 1
ATOM 1464 O O . ASP A 1 188 ? 15.891 -29 -1.676 1 92.12 188 ASP A O 1
ATOM 1468 N N . THR A 1 189 ? 14.07 -27.891 -1.055 1 87.81 189 THR A N 1
ATOM 1469 C CA . THR A 1 189 ? 14.617 -27.609 0.267 1 87.81 189 THR A CA 1
ATOM 1470 C C . THR A 1 189 ? 14.039 -28.562 1.309 1 87.81 189 THR A C 1
ATOM 1472 O O . THR A 1 189 ? 14.273 -28.391 2.508 1 87.81 189 THR A O 1
ATOM 1475 N N . GLY A 1 190 ? 13.156 -29.438 0.892 1 93.56 190 GLY A N 1
ATOM 1476 C CA . GLY A 1 190 ? 12.641 -30.469 1.777 1 93.56 190 GLY A CA 1
ATOM 1477 C C . GLY A 1 190 ? 11.344 -30.078 2.461 1 93.56 190 GLY A C 1
ATOM 1478 O O . GLY A 1 190 ? 10.875 -30.781 3.363 1 93.56 190 GLY A O 1
ATOM 1479 N N . THR A 1 191 ? 10.797 -29.078 2.014 1 94.56 191 THR A N 1
ATOM 1480 C CA . THR A 1 191 ? 9.555 -28.594 2.607 1 94.56 191 THR A CA 1
ATOM 1481 C C . THR A 1 191 ? 8.398 -29.547 2.309 1 94.56 191 THR A C 1
ATOM 1483 O O . THR A 1 191 ? 8.273 -30.047 1.187 1 94.56 191 THR A O 1
ATOM 1486 N N . ALA A 1 192 ? 7.574 -29.859 3.328 1 96.56 192 ALA A N 1
ATOM 1487 C CA . ALA A 1 192 ? 6.336 -30.625 3.232 1 96.56 192 ALA A CA 1
ATOM 1488 C C . ALA A 1 192 ? 6.559 -31.938 2.48 1 96.56 192 ALA A C 1
ATOM 1490 O O . ALA A 1 192 ? 5.984 -32.156 1.411 1 96.56 192 ALA A O 1
ATOM 1491 N N . PRO A 1 193 ? 7.219 -32.844 3.021 1 96.12 193 PRO A N 1
ATOM 1492 C CA . PRO A 1 193 ? 7.555 -34.094 2.342 1 96.12 193 PRO A CA 1
ATOM 1493 C C . PRO A 1 193 ? 6.324 -34.938 2.031 1 96.12 193 PRO A C 1
ATOM 1495 O O . PRO A 1 193 ? 6.363 -35.781 1.133 1 96.12 193 PRO A O 1
ATOM 1498 N N . ASP A 1 194 ? 5.215 -34.688 2.707 1 96.31 194 ASP A N 1
ATOM 1499 C CA . ASP A 1 194 ? 4.023 -35.5 2.531 1 96.31 194 ASP A CA 1
ATOM 1500 C C . ASP A 1 194 ? 3.068 -34.906 1.519 1 96.31 194 ASP A C 1
ATOM 1502 O O . ASP A 1 194 ? 2.014 -35.469 1.224 1 96.31 194 ASP A O 1
ATOM 1506 N N . ALA A 1 195 ? 3.445 -33.688 1.029 1 97.62 195 ALA A N 1
ATOM 1507 C CA . ALA A 1 195 ? 2.607 -33.062 0.011 1 97.62 195 ALA A CA 1
ATOM 1508 C C . ALA A 1 195 ? 2.504 -33.938 -1.233 1 97.62 195 ALA A C 1
ATOM 1510 O O . ALA A 1 195 ? 3.457 -34.656 -1.589 1 97.62 195 ALA A O 1
ATOM 1511 N N . GLU A 1 196 ? 1.312 -33.875 -1.906 1 97.12 196 GLU A N 1
ATOM 1512 C CA . GLU A 1 196 ? 1.079 -34.719 -3.088 1 97.12 196 GLU A CA 1
ATOM 1513 C C . GLU A 1 196 ? 0.135 -34.031 -4.066 1 97.12 196 GLU A C 1
ATOM 1515 O O . GLU A 1 196 ? -1.024 -33.75 -3.738 1 97.12 196 GLU A O 1
ATOM 1520 N N . PRO A 1 197 ? 0.531 -33.812 -5.277 1 97.19 197 PRO A N 1
ATOM 1521 C CA . PRO A 1 197 ? 1.859 -34.094 -5.828 1 97.19 197 PRO A CA 1
ATOM 1522 C C . PRO A 1 197 ? 2.936 -33.188 -5.281 1 97.19 197 PRO A C 1
ATOM 1524 O O . PRO A 1 197 ? 2.641 -32.031 -4.922 1 97.19 197 PRO A O 1
ATOM 1527 N N . ARG A 1 198 ? 4.055 -33.625 -5.129 1 97.88 198 ARG A N 1
ATOM 1528 C CA . ARG A 1 198 ? 5.262 -32.875 -4.797 1 97.88 198 ARG A CA 1
ATOM 1529 C C . ARG A 1 198 ? 6.336 -33.062 -5.859 1 97.88 198 ARG A C 1
ATOM 1531 O O . ARG A 1 198 ? 7.094 -34.031 -5.812 1 97.88 198 ARG A O 1
ATOM 1538 N N . ILE A 1 199 ? 6.473 -32.156 -6.754 1 98.06 199 ILE A N 1
ATOM 1539 C CA . ILE A 1 199 ? 7.305 -32.344 -7.938 1 98.06 199 ILE A CA 1
ATOM 1540 C C . ILE A 1 199 ? 8.344 -31.234 -8.016 1 98.06 199 ILE A C 1
ATOM 1542 O O . ILE A 1 199 ? 7.992 -30.047 -8.094 1 98.06 199 ILE A O 1
ATOM 1546 N N . PHE A 1 200 ? 9.531 -31.562 -7.93 1 96.75 200 PHE A N 1
ATOM 1547 C CA . PHE A 1 200 ? 10.672 -30.703 -8.203 1 96.75 200 PHE A CA 1
ATOM 1548 C C . PHE A 1 200 ? 11.43 -31.172 -9.438 1 96.75 200 PHE A C 1
ATOM 1550 O O . PHE A 1 200 ? 11.93 -32.312 -9.469 1 96.75 200 PHE A O 1
ATOM 1557 N N . GLU A 1 201 ? 11.438 -30.391 -10.469 1 96 201 GLU A N 1
ATOM 1558 C CA . GLU A 1 201 ? 12.102 -30.719 -11.727 1 96 201 GLU A CA 1
ATOM 1559 C C . GLU A 1 201 ? 12.734 -29.484 -12.359 1 96 201 GLU A C 1
ATOM 1561 O O . GLU A 1 201 ? 12.141 -28.406 -12.344 1 96 201 GLU A O 1
ATOM 1566 N N . LYS A 1 202 ? 13.867 -29.703 -12.898 1 95.31 202 LYS A N 1
ATOM 1567 C CA . LYS A 1 202 ? 14.516 -28.594 -13.609 1 95.31 202 LYS A CA 1
ATOM 1568 C C . LYS A 1 202 ? 13.852 -28.359 -14.961 1 95.31 202 LYS A C 1
ATOM 1570 O O . LYS A 1 202 ? 13.852 -29.234 -15.828 1 95.31 202 LYS A O 1
ATOM 1575 N N . THR A 1 203 ? 13.258 -27.312 -15.164 1 97.75 203 THR A N 1
ATOM 1576 C CA . THR A 1 203 ? 12.648 -26.828 -16.406 1 97.75 203 THR A CA 1
ATOM 1577 C C . THR A 1 203 ? 12.859 -25.328 -16.562 1 97.75 203 THR A C 1
ATOM 1579 O O . THR A 1 203 ? 13.289 -24.656 -15.633 1 97.75 203 THR A O 1
ATOM 1582 N N . ALA A 1 204 ? 12.641 -24.891 -17.75 1 97.56 204 ALA A N 1
ATOM 1583 C CA . ALA A 1 204 ? 12.758 -23.453 -17.969 1 97.56 204 ALA A CA 1
ATOM 1584 C C . ALA A 1 204 ? 11.68 -22.688 -17.219 1 97.56 204 ALA A C 1
ATOM 1586 O O . ALA A 1 204 ? 11.922 -21.562 -16.75 1 97.56 204 ALA A O 1
ATOM 1587 N N . SER A 1 205 ? 10.586 -23.328 -17.109 1 97.75 205 SER A N 1
ATOM 1588 C CA . SER A 1 205 ? 9.438 -22.703 -16.484 1 97.75 205 SER A CA 1
ATOM 1589 C C . SER A 1 205 ? 8.734 -23.672 -15.531 1 97.75 205 SER A C 1
ATOM 1591 O O . SER A 1 205 ? 8.602 -24.859 -15.828 1 97.75 205 SER A O 1
ATOM 1593 N N . CYS A 1 206 ? 8.32 -23.172 -14.375 1 98.31 206 CYS A N 1
ATOM 1594 C CA . CYS A 1 206 ? 7.488 -23.969 -13.492 1 98.31 206 CYS A CA 1
ATOM 1595 C C . CYS A 1 206 ? 6.168 -24.328 -14.164 1 98.31 206 CYS A C 1
ATOM 1597 O O . CYS A 1 206 ? 5.621 -25.406 -13.945 1 98.31 206 CYS A O 1
ATOM 1599 N N . THR A 1 207 ? 5.695 -23.453 -15.016 1 98.69 207 THR A N 1
ATOM 1600 C CA . THR A 1 207 ? 4.465 -23.688 -15.758 1 98.69 207 THR A CA 1
ATOM 1601 C C . THR A 1 207 ? 4.562 -24.953 -16.594 1 98.69 207 THR A C 1
ATOM 1603 O O . THR A 1 207 ? 3.566 -25.656 -16.797 1 98.69 207 THR A O 1
ATOM 1606 N N . THR A 1 208 ? 5.773 -25.297 -17 1 98.81 208 THR A N 1
ATOM 1607 C CA . THR A 1 208 ? 5.98 -26.562 -17.719 1 98.81 208 THR A CA 1
ATOM 1608 C C . THR A 1 208 ? 5.594 -27.75 -16.844 1 98.81 208 THR A C 1
ATOM 1610 O O . THR A 1 208 ? 4.906 -28.656 -17.297 1 98.81 208 THR A O 1
ATOM 1613 N N . ILE A 1 209 ? 6.008 -27.75 -15.602 1 98.75 209 ILE A N 1
ATOM 1614 C CA . ILE A 1 209 ? 5.746 -28.828 -14.656 1 98.75 209 ILE A CA 1
ATOM 1615 C C . ILE A 1 209 ? 4.246 -28.938 -14.406 1 98.75 209 ILE A C 1
ATOM 1617 O O . ILE A 1 209 ? 3.678 -30.031 -14.484 1 98.75 209 ILE A O 1
ATOM 1621 N N . VAL A 1 210 ? 3.635 -27.828 -14.125 1 98.81 210 VAL A N 1
ATOM 1622 C CA . VAL A 1 210 ? 2.215 -27.781 -13.797 1 98.81 210 VAL A CA 1
ATOM 1623 C C . VAL A 1 210 ? 1.39 -28.234 -14.992 1 98.81 210 VAL A C 1
ATOM 1625 O O . VAL A 1 210 ? 0.456 -29.031 -14.852 1 98.81 210 VAL A O 1
ATOM 1628 N N . ALA A 1 211 ? 1.741 -27.75 -16.172 1 98.81 211 ALA A N 1
ATOM 1629 C CA . ALA A 1 211 ? 1.02 -28.094 -17.391 1 98.81 211 ALA A CA 1
ATOM 1630 C C . ALA A 1 211 ? 1.189 -29.578 -17.719 1 98.81 211 ALA A C 1
ATOM 1632 O O . ALA A 1 211 ? 0.248 -30.234 -18.172 1 98.81 211 ALA A O 1
ATOM 1633 N N . SER A 1 212 ? 2.387 -30.062 -17.547 1 98.62 212 SER A N 1
ATOM 1634 C CA . SER A 1 212 ? 2.635 -31.484 -17.781 1 98.62 212 SER A CA 1
ATOM 1635 C C . SER A 1 212 ? 1.741 -32.344 -16.891 1 98.62 212 SER A C 1
ATOM 1637 O O . SER A 1 212 ? 1.077 -33.281 -17.391 1 98.62 212 SER A O 1
ATOM 1639 N N . GLN A 1 213 ? 1.772 -32.031 -15.633 1 98.5 213 GLN A N 1
ATOM 1640 C CA . GLN A 1 213 ? 0.95 -32.781 -14.688 1 98.5 213 GLN A CA 1
ATOM 1641 C C . GLN A 1 213 ? -0.533 -32.656 -15.023 1 98.5 213 GLN A C 1
ATOM 1643 O O . GLN A 1 213 ? -1.28 -33.625 -14.953 1 98.5 213 GLN A O 1
ATOM 1648 N N . MET A 1 214 ? -0.992 -31.484 -15.336 1 98.56 214 MET A N 1
ATOM 1649 C CA . MET A 1 214 ? -2.383 -31.234 -15.711 1 98.56 214 MET A CA 1
ATOM 1650 C C . MET A 1 214 ? -2.783 -32.094 -16.906 1 98.56 214 MET A C 1
ATOM 1652 O O . MET A 1 214 ? -3.818 -32.75 -16.875 1 98.56 214 MET A O 1
ATOM 1656 N N . LEU A 1 215 ? -1.977 -32.094 -18 1 98.5 215 LEU A N 1
ATOM 1657 C CA . LEU A 1 215 ? -2.283 -32.812 -19.219 1 98.5 215 LEU A CA 1
ATOM 1658 C C . LEU A 1 215 ? -2.309 -34.312 -18.953 1 98.5 215 LEU A C 1
ATOM 1660 O O . LEU A 1 215 ? -3.176 -35.031 -19.469 1 98.5 215 LEU A O 1
ATOM 1664 N N . ASP A 1 216 ? -1.319 -34.781 -18.172 1 98.19 216 ASP A N 1
ATOM 1665 C CA . ASP A 1 216 ? -1.294 -36.219 -17.828 1 98.19 216 ASP A CA 1
ATOM 1666 C C . ASP A 1 216 ? -2.58 -36.625 -17.109 1 98.19 216 ASP A C 1
ATOM 1668 O O . ASP A 1 216 ? -3.182 -37.656 -17.453 1 98.19 216 ASP A O 1
ATOM 1672 N N . GLU A 1 217 ? -2.969 -35.844 -16.156 1 97.44 217 GLU A N 1
ATOM 1673 C CA . GLU A 1 217 ? -4.172 -36.188 -15.391 1 97.44 217 GLU A CA 1
ATOM 1674 C C . GLU A 1 217 ? -5.426 -36 -16.234 1 97.44 217 GLU A C 1
ATOM 1676 O O . GLU A 1 217 ? -6.387 -36.781 -16.109 1 97.44 217 GLU A O 1
ATOM 1681 N N . LEU A 1 218 ? -5.395 -35 -17.062 1 97.19 218 LEU A N 1
ATOM 1682 C CA . LEU A 1 218 ? -6.52 -34.75 -17.969 1 97.19 218 LEU A CA 1
ATOM 1683 C C . LEU A 1 218 ? -6.762 -35.938 -18.875 1 97.19 218 LEU A C 1
ATOM 1685 O O . LEU A 1 218 ? -7.902 -36.375 -19.031 1 97.19 218 LEU A O 1
ATOM 1689 N N . GLU A 1 219 ? -5.746 -36.469 -19.438 1 96.06 219 GLU A N 1
ATOM 1690 C CA . GLU A 1 219 ? -5.824 -37.562 -20.406 1 96.06 219 GLU A CA 1
ATOM 1691 C C . GLU A 1 219 ? -6.215 -38.875 -19.734 1 96.06 219 GLU A C 1
ATOM 1693 O O . GLU A 1 219 ? -6.672 -39.812 -20.391 1 96.06 219 GLU A O 1
ATOM 1698 N N . ASP A 1 220 ? -6.02 -38.938 -18.484 1 96.12 220 ASP A N 1
ATOM 1699 C CA . ASP A 1 220 ? -6.367 -40.125 -17.719 1 96.12 220 ASP A CA 1
ATOM 1700 C C . ASP A 1 220 ? -7.828 -40.094 -17.281 1 96.12 220 ASP A C 1
ATOM 1702 O O . ASP A 1 220 ? -8.367 -41.094 -16.797 1 96.12 220 ASP A O 1
ATOM 1706 N N . LEU A 1 221 ? -8.477 -39 -17.438 1 95.44 221 LEU A N 1
ATOM 1707 C CA . LEU A 1 221 ? -9.891 -38.875 -17.062 1 95.44 221 LEU A CA 1
ATOM 1708 C C . LEU A 1 221 ? -10.766 -39.688 -18.031 1 95.44 221 LEU A C 1
ATOM 1710 O O . LEU A 1 221 ? -10.438 -39.812 -19.219 1 95.44 221 LEU A O 1
ATOM 1714 N N . PRO A 1 222 ? -11.906 -40.219 -17.5 1 93.81 222 PRO A N 1
ATOM 1715 C CA . PRO A 1 222 ? -12.836 -40.875 -18.422 1 93.81 222 PRO A CA 1
ATOM 1716 C C . PRO A 1 222 ? -13.336 -39.969 -19.516 1 93.81 222 PRO A C 1
ATOM 1718 O O . PRO A 1 222 ? -13.461 -40.375 -20.672 1 93.81 222 PRO A O 1
ATOM 1721 N N . GLU A 1 223 ? -13.617 -38.75 -19.094 1 94.25 223 GLU A N 1
ATOM 1722 C CA . GLU A 1 223 ? -13.969 -37.656 -20.016 1 94.25 223 GLU A CA 1
ATOM 1723 C C . GLU A 1 223 ? -13.18 -36.375 -19.719 1 94.25 223 GLU A C 1
ATOM 1725 O O . GLU A 1 223 ? -13.227 -35.875 -18.594 1 94.25 223 GLU A O 1
ATOM 1730 N N . GLU A 1 224 ? -12.578 -35.875 -20.719 1 95.94 224 GLU A N 1
ATOM 1731 C CA . GLU A 1 224 ? -11.797 -34.656 -20.531 1 95.94 224 GLU A CA 1
ATOM 1732 C C . GLU A 1 224 ? -12.703 -33.469 -20.281 1 95.94 224 GLU A C 1
ATOM 1734 O O . GLU A 1 224 ? -13.758 -33.344 -20.906 1 95.94 224 GLU A O 1
ATOM 1739 N N . TYR A 1 225 ? -12.305 -32.625 -19.344 1 96.12 225 TYR A N 1
ATOM 1740 C CA . TYR A 1 225 ? -13.016 -31.359 -19.219 1 96.12 225 TYR A CA 1
ATOM 1741 C C . TYR A 1 225 ? -12.547 -30.359 -20.266 1 96.12 225 TYR A C 1
ATOM 1743 O O . TYR A 1 225 ? -11.531 -30.578 -20.938 1 96.12 225 TYR A O 1
ATOM 1751 N N . HIS A 1 226 ? -13.289 -29.281 -20.453 1 93.75 226 HIS A N 1
ATOM 1752 C CA . HIS A 1 226 ? -12.977 -28.25 -21.438 1 93.75 226 HIS A CA 1
ATOM 1753 C C . HIS A 1 226 ? -11.812 -27.375 -20.969 1 93.75 226 HIS A C 1
ATOM 1755 O O . HIS A 1 226 ? -11.828 -26.844 -19.859 1 93.75 226 HIS A O 1
ATOM 1761 N N . MET A 1 227 ? -10.859 -27.281 -21.812 1 94.56 227 MET A N 1
ATOM 1762 C CA . MET A 1 227 ? -9.766 -26.328 -21.594 1 94.56 227 MET A CA 1
ATOM 1763 C C . MET A 1 227 ? -9.906 -25.125 -22.531 1 94.56 227 MET A C 1
ATOM 1765 O O . MET A 1 227 ? -9.711 -25.25 -23.734 1 94.56 227 MET A O 1
ATOM 1769 N N . PRO A 1 228 ? -10.141 -23.969 -21.906 1 95.19 228 PRO A N 1
ATOM 1770 C CA . PRO A 1 228 ? -10.258 -22.812 -22.797 1 95.19 228 PRO A CA 1
ATOM 1771 C C . PRO A 1 228 ? -8.945 -22.453 -23.484 1 95.19 228 PRO A C 1
ATOM 1773 O O . PRO A 1 228 ? -7.875 -22.578 -22.875 1 95.19 228 PRO A O 1
ATOM 1776 N N . HIS A 1 229 ? -9.016 -22 -24.703 1 95.44 229 HIS A N 1
ATOM 1777 C CA . HIS A 1 229 ? -7.82 -21.641 -25.453 1 95.44 229 HIS A CA 1
ATOM 1778 C C . HIS A 1 229 ? -7.047 -20.531 -24.75 1 95.44 229 HIS A C 1
ATOM 1780 O O . HIS A 1 229 ? -5.816 -20.469 -24.812 1 95.44 229 HIS A O 1
ATOM 1786 N N . GLU A 1 230 ? -7.789 -19.594 -24.016 1 96.81 230 GLU A N 1
ATOM 1787 C CA . GLU A 1 230 ? -7.156 -18.516 -23.281 1 96.81 230 GLU A CA 1
ATOM 1788 C C . GLU A 1 230 ? -6.129 -19.047 -22.281 1 96.81 230 GLU A C 1
ATOM 1790 O O . GLU A 1 230 ? -5.035 -18.484 -22.156 1 96.81 230 GLU A O 1
ATOM 1795 N N . LEU A 1 231 ? -6.531 -20.125 -21.641 1 97.38 231 LEU A N 1
ATOM 1796 C CA . LEU A 1 231 ? -5.637 -20.75 -20.672 1 97.38 231 LEU A CA 1
ATOM 1797 C C . LEU A 1 231 ? -4.449 -21.406 -21.359 1 97.38 231 LEU A C 1
ATOM 1799 O O . LEU A 1 231 ? -3.305 -21.234 -20.938 1 97.38 231 LEU A O 1
ATOM 1803 N N . LEU A 1 232 ? -4.723 -22.172 -22.406 1 97.81 232 LEU A N 1
ATOM 1804 C CA . LEU A 1 232 ? -3.676 -22.875 -23.156 1 97.81 232 LEU A CA 1
ATOM 1805 C C . LEU A 1 232 ? -2.643 -21.891 -23.688 1 97.81 232 LEU A C 1
ATOM 1807 O O . LEU A 1 232 ? -1.437 -22.125 -23.578 1 97.81 232 LEU A O 1
ATOM 1811 N N . GLU A 1 233 ? -3.107 -20.844 -24.188 1 97.31 233 GLU A N 1
ATOM 1812 C CA . GLU A 1 233 ? -2.229 -19.844 -24.797 1 97.31 233 GLU A CA 1
ATOM 1813 C C . GLU A 1 233 ? -1.457 -19.062 -23.734 1 97.31 233 GLU A C 1
ATOM 1815 O O . GLU A 1 233 ? -0.313 -18.656 -23.953 1 97.31 233 GLU A O 1
ATOM 1820 N N . LEU A 1 234 ? -2.107 -18.828 -22.578 1 98.25 234 LEU A N 1
ATOM 1821 C CA . LEU A 1 234 ? -1.402 -18.219 -21.453 1 98.25 234 LEU A CA 1
ATOM 1822 C C . LEU A 1 234 ? -0.236 -19.094 -21.016 1 98.25 234 LEU A C 1
ATOM 1824 O O . LEU A 1 234 ? 0.859 -18.594 -20.75 1 98.25 234 LEU A O 1
ATOM 1828 N N . VAL A 1 235 ? -0.468 -20.375 -20.938 1 98.81 235 VAL A N 1
ATOM 1829 C CA . VAL A 1 235 ? 0.553 -21.344 -20.531 1 98.81 235 VAL A CA 1
ATOM 1830 C C . VAL A 1 235 ? 1.695 -21.344 -21.547 1 98.81 235 VAL A C 1
ATOM 1832 O O . VAL A 1 235 ? 2.869 -21.297 -21.172 1 98.81 235 VAL A O 1
ATOM 1835 N N . LEU A 1 236 ? 1.364 -21.344 -22.812 1 98.81 236 LEU A N 1
ATOM 1836 C CA . LEU A 1 236 ? 2.375 -21.297 -23.875 1 98.81 236 LEU A CA 1
ATOM 1837 C C . LEU A 1 236 ? 3.201 -20.016 -23.766 1 98.81 236 LEU A C 1
ATOM 1839 O O . LEU A 1 236 ? 4.422 -20.031 -23.953 1 98.81 236 LEU A O 1
ATOM 1843 N N . ARG A 1 237 ? 2.564 -18.906 -23.484 1 98.69 237 ARG A N 1
ATOM 1844 C CA . ARG A 1 237 ? 3.252 -17.625 -23.359 1 98.69 237 ARG A CA 1
ATOM 1845 C C . ARG A 1 237 ? 4.25 -17.656 -22.203 1 98.69 237 ARG A C 1
ATOM 1847 O O . ARG A 1 237 ? 5.367 -17.156 -22.328 1 98.69 237 ARG A O 1
ATOM 1854 N N . ALA A 1 238 ? 3.832 -18.25 -21.047 1 98.62 238 ALA A N 1
ATOM 1855 C CA . ALA A 1 238 ? 4.723 -18.328 -19.906 1 98.62 238 ALA A CA 1
ATOM 1856 C C . ALA A 1 238 ? 5.961 -19.156 -20.219 1 98.62 238 ALA A C 1
ATOM 1858 O O . ALA A 1 238 ? 7.086 -18.75 -19.922 1 98.62 238 ALA A O 1
ATOM 1859 N N . ILE A 1 239 ? 5.785 -20.297 -20.844 1 98.81 239 ILE A N 1
ATOM 1860 C CA . ILE A 1 239 ? 6.906 -21.172 -21.203 1 98.81 239 ILE A CA 1
ATOM 1861 C C . ILE A 1 239 ? 7.793 -20.469 -22.219 1 98.81 239 ILE A C 1
ATOM 1863 O O . ILE A 1 239 ? 9.023 -20.531 -22.141 1 98.81 239 ILE A O 1
ATOM 1867 N N . ALA A 1 240 ? 7.199 -19.797 -23.188 1 98.75 240 ALA A N 1
ATOM 1868 C CA . ALA A 1 240 ? 7.938 -19.141 -24.25 1 98.75 240 ALA A CA 1
ATOM 1869 C C . ALA A 1 240 ? 8.883 -18.078 -23.703 1 98.75 240 ALA A C 1
ATOM 1871 O O . ALA A 1 240 ? 10.062 -18.047 -24.062 1 98.75 240 ALA A O 1
ATOM 1872 N N . ILE A 1 241 ? 8.406 -17.25 -22.828 1 98.19 241 ILE A N 1
ATOM 1873 C CA . ILE A 1 241 ? 9.227 -16.141 -22.359 1 98.19 241 ILE A CA 1
ATOM 1874 C C . ILE A 1 241 ? 10.344 -16.672 -21.469 1 98.19 241 ILE A C 1
ATOM 1876 O O . ILE A 1 241 ? 11.453 -16.125 -21.469 1 98.19 241 ILE A O 1
ATOM 1880 N N . ASP A 1 242 ? 10.086 -17.703 -20.703 1 97.25 242 ASP A N 1
ATOM 1881 C CA . ASP A 1 242 ? 11.078 -18.25 -19.766 1 97.25 242 ASP A CA 1
ATOM 1882 C C . ASP A 1 242 ? 12.133 -19.078 -20.516 1 97.25 242 ASP A C 1
ATOM 1884 O O . ASP A 1 242 ? 13.242 -19.266 -20.016 1 97.25 242 ASP A O 1
ATOM 1888 N N . SER A 1 243 ? 11.812 -19.547 -21.719 1 98.06 243 SER A N 1
ATOM 1889 C CA . SER A 1 243 ? 12.711 -20.406 -22.484 1 98.06 243 SER A CA 1
ATOM 1890 C C . SER A 1 243 ? 13.273 -19.672 -23.688 1 98.06 243 SER A C 1
ATOM 1892 O O . SER A 1 243 ? 13.938 -20.266 -24.547 1 98.06 243 SER A O 1
ATOM 1894 N N . SER A 1 244 ? 12.969 -18.453 -23.812 1 97.44 244 SER A N 1
ATOM 1895 C CA . SER A 1 244 ? 13.344 -17.672 -24.984 1 97.44 244 SER A CA 1
ATOM 1896 C C . SER A 1 244 ? 12.883 -18.359 -26.266 1 97.44 244 SER A C 1
ATOM 1898 O O . SER A 1 244 ? 13.68 -18.578 -27.188 1 97.44 244 SER A O 1
ATOM 1900 N N . GLY A 1 245 ? 11.648 -18.734 -26.266 1 98.19 245 GLY A N 1
ATOM 1901 C CA . GLY A 1 245 ? 11.094 -19.406 -27.422 1 98.19 245 GLY A CA 1
ATOM 1902 C C . GLY A 1 245 ? 11.641 -20.812 -27.609 1 98.19 245 GLY A C 1
ATOM 1903 O O . GLY A 1 245 ? 11.812 -21.266 -28.75 1 98.19 245 GLY A O 1
ATOM 1904 N N . LEU A 1 246 ? 12.047 -21.438 -26.625 1 98.12 246 LEU A N 1
ATOM 1905 C CA . LEU A 1 246 ? 12.578 -22.797 -26.578 1 98.12 246 LEU A CA 1
ATOM 1906 C C . LEU A 1 246 ? 13.992 -22.844 -27.156 1 98.12 246 LEU A C 1
ATOM 1908 O O . LEU A 1 246 ? 14.438 -23.875 -27.641 1 98.12 246 LEU A O 1
ATOM 1912 N N . THR A 1 247 ? 14.703 -21.719 -27.047 1 96.5 247 THR A N 1
ATOM 1913 C CA . THR A 1 247 ? 16.031 -21.672 -27.641 1 96.5 247 THR A CA 1
ATOM 1914 C C . THR A 1 247 ? 17.109 -21.516 -26.578 1 96.5 247 THR A C 1
ATOM 1916 O O . THR A 1 247 ? 18.297 -21.734 -26.844 1 96.5 247 THR A O 1
ATOM 1919 N N . ASP A 1 248 ? 16.703 -21.109 -25.422 1 92.94 248 ASP A N 1
ATOM 1920 C CA . ASP A 1 248 ? 17.656 -20.844 -24.344 1 92.94 248 ASP A CA 1
ATOM 1921 C C . ASP A 1 248 ? 18.297 -22.156 -23.859 1 92.94 248 ASP A C 1
ATOM 1923 O O . ASP A 1 248 ? 17.719 -23.234 -24.016 1 92.94 248 ASP A O 1
ATOM 1927 N N . ASP A 1 249 ? 19.453 -22.047 -23.156 1 92.31 249 ASP A N 1
ATOM 1928 C CA . ASP A 1 249 ? 20.172 -23.188 -22.625 1 92.31 249 ASP A CA 1
ATOM 1929 C C . ASP A 1 249 ? 19.406 -23.859 -21.484 1 92.31 249 ASP A C 1
ATOM 1931 O O . ASP A 1 249 ? 19.547 -25.047 -21.234 1 92.31 249 ASP A O 1
ATOM 1935 N N . ILE A 1 250 ? 18.547 -23.156 -20.875 1 92.56 250 ILE A N 1
ATOM 1936 C CA . ILE A 1 250 ? 17.812 -23.672 -19.734 1 92.56 250 ILE A CA 1
ATOM 1937 C C . ILE A 1 250 ? 16.641 -24.516 -20.219 1 92.56 250 ILE A C 1
ATOM 1939 O O . ILE A 1 250 ? 16.016 -25.234 -19.422 1 92.56 250 ILE A O 1
ATOM 1943 N N . THR A 1 251 ? 16.359 -24.469 -21.516 1 96.94 251 THR A N 1
ATOM 1944 C CA . THR A 1 251 ? 15.242 -25.219 -22.078 1 96.94 251 THR A CA 1
ATOM 1945 C C . THR A 1 251 ? 15.477 -26.719 -21.969 1 96.94 251 THR A C 1
ATOM 1947 O O . THR A 1 251 ? 16.578 -27.203 -22.266 1 96.94 251 THR A O 1
ATOM 1950 N N . THR A 1 252 ? 14.469 -27.406 -21.531 1 97.56 252 THR A N 1
ATOM 1951 C CA . THR A 1 252 ? 14.57 -28.859 -21.406 1 97.56 252 THR A CA 1
ATOM 1952 C C . THR A 1 252 ? 13.664 -29.562 -22.406 1 97.56 252 THR A C 1
ATOM 1954 O O . THR A 1 252 ? 12.867 -28.906 -23.094 1 97.56 252 THR A O 1
ATOM 1957 N N . GLU A 1 253 ? 13.891 -30.906 -22.438 1 97.62 253 GLU A N 1
ATOM 1958 C CA . GLU A 1 253 ? 13.023 -31.703 -23.297 1 97.62 253 GLU A CA 1
ATOM 1959 C C . GLU A 1 253 ? 11.57 -31.641 -22.812 1 97.62 253 GLU A C 1
ATOM 1961 O O . GLU A 1 253 ? 10.648 -31.688 -23.625 1 97.62 253 GLU A O 1
ATOM 1966 N N . ALA A 1 254 ? 11.438 -31.5 -21.562 1 98.12 254 ALA A N 1
ATOM 1967 C CA . ALA A 1 254 ? 10.086 -31.391 -21.016 1 98.12 254 ALA A CA 1
ATOM 1968 C C . ALA A 1 254 ? 9.391 -30.125 -21.5 1 98.12 254 ALA A C 1
ATOM 1970 O O . ALA A 1 254 ? 8.195 -30.156 -21.812 1 98.12 254 ALA A O 1
ATOM 1971 N N . ASP A 1 255 ? 10.109 -29 -21.578 1 98.69 255 ASP A N 1
ATOM 1972 C CA . ASP A 1 255 ? 9.539 -27.75 -22.078 1 98.69 255 ASP A CA 1
ATOM 1973 C C . ASP A 1 255 ? 9.031 -27.906 -23.516 1 98.69 255 ASP A C 1
ATOM 1975 O O . ASP A 1 255 ? 7.938 -27.453 -23.844 1 98.69 255 ASP A O 1
ATOM 1979 N N . ARG A 1 256 ? 9.789 -28.594 -24.312 1 98.44 256 ARG A N 1
ATOM 1980 C CA . ARG A 1 256 ? 9.43 -28.781 -25.719 1 98.44 256 ARG A CA 1
ATOM 1981 C C . ARG A 1 256 ? 8.242 -29.734 -25.859 1 98.44 256 ARG A C 1
ATOM 1983 O O . ARG A 1 256 ? 7.301 -29.438 -26.609 1 98.44 256 ARG A O 1
ATOM 1990 N N . ARG A 1 257 ? 8.359 -30.844 -25.188 1 98.44 257 ARG A N 1
ATOM 1991 C CA . ARG A 1 257 ? 7.309 -31.859 -25.25 1 98.44 257 ARG A CA 1
ATOM 1992 C C . ARG A 1 257 ? 5.965 -31.297 -24.812 1 98.44 257 ARG A C 1
ATOM 1994 O O . ARG A 1 257 ? 4.953 -31.484 -25.484 1 98.44 257 ARG A O 1
ATOM 2001 N N . VAL A 1 258 ? 5.977 -30.609 -23.703 1 98.62 258 VAL A N 1
ATOM 2002 C CA . VAL A 1 258 ? 4.738 -30.078 -23.125 1 98.62 258 VAL A CA 1
ATOM 2003 C C . VAL A 1 258 ? 4.191 -28.969 -24.031 1 98.62 258 VAL A C 1
ATOM 2005 O O . VAL A 1 258 ? 2.98 -28.891 -24.266 1 98.62 258 VAL A O 1
ATOM 2008 N N . SER A 1 259 ? 5.043 -28.094 -24.531 1 98.75 259 SER A N 1
ATOM 2009 C CA . SER A 1 259 ? 4.609 -27.031 -25.438 1 98.75 259 SER A CA 1
ATOM 2010 C C . SER A 1 259 ? 3.943 -27.609 -26.688 1 98.75 259 SER A C 1
ATOM 2012 O O . SER A 1 259 ? 2.951 -27.062 -27.172 1 98.75 259 SER A O 1
ATOM 2014 N N . LYS A 1 260 ? 4.473 -28.703 -27.141 1 98.62 260 LYS A N 1
ATOM 2015 C CA . LYS A 1 260 ? 3.887 -29.344 -28.312 1 98.62 260 LYS A CA 1
ATOM 2016 C C . LYS A 1 260 ? 2.48 -29.859 -28.016 1 98.62 260 LYS A C 1
ATOM 2018 O O . LYS A 1 260 ? 1.56 -29.656 -28.812 1 98.62 260 LYS A O 1
ATOM 2023 N N . ARG A 1 261 ? 2.367 -30.531 -26.906 1 98.31 261 ARG A N 1
ATOM 2024 C CA . ARG A 1 261 ? 1.069 -31.047 -26.5 1 98.31 261 ARG A CA 1
ATOM 2025 C C . ARG A 1 261 ? 0.049 -29.938 -26.344 1 98.31 261 ARG A C 1
ATOM 2027 O O . ARG A 1 261 ? -1.107 -30.078 -26.75 1 98.31 261 ARG A O 1
ATOM 2034 N N . LEU A 1 262 ? 0.463 -28.797 -25.781 1 98.62 262 LEU A N 1
ATOM 2035 C CA . LEU A 1 262 ? -0.407 -27.641 -25.594 1 98.62 262 LEU A CA 1
ATOM 2036 C C . LEU A 1 262 ? -0.793 -27.016 -26.922 1 98.62 262 LEU A C 1
ATOM 2038 O O . LEU A 1 262 ? -1.952 -26.656 -27.141 1 98.62 262 LEU A O 1
ATOM 2042 N N . LEU A 1 263 ? 0.202 -26.906 -27.75 1 98.31 263 LEU A N 1
ATOM 2043 C CA . LEU A 1 263 ? -0.012 -26.312 -29.062 1 98.31 263 LEU A CA 1
ATOM 2044 C C . LEU A 1 263 ? -1.088 -27.078 -29.844 1 98.31 263 LEU A C 1
ATOM 2046 O O . LEU A 1 263 ? -1.945 -26.469 -30.484 1 98.31 263 LEU A O 1
ATOM 2050 N N . GLU A 1 264 ? -1.083 -28.359 -29.75 1 97.44 264 GLU A N 1
ATOM 2051 C CA . GLU A 1 264 ? -2.025 -29.219 -30.453 1 97.44 264 GLU A CA 1
ATOM 2052 C C . GLU A 1 264 ? -3.455 -28.984 -29.984 1 97.44 264 GLU A C 1
ATOM 2054 O O . GLU A 1 264 ? -4.41 -29.219 -30.719 1 97.44 264 GLU A O 1
ATOM 2059 N N . ARG A 1 265 ? -3.572 -28.531 -28.766 1 96.75 265 ARG A N 1
ATOM 2060 C CA . ARG A 1 265 ? -4.891 -28.312 -28.188 1 96.75 265 ARG A CA 1
ATOM 2061 C C . ARG A 1 265 ? -5.305 -26.844 -28.297 1 96.75 265 ARG A C 1
ATOM 2063 O O . ARG A 1 265 ? -6.449 -26.5 -28.016 1 96.75 265 ARG A O 1
ATOM 2070 N N . SER A 1 266 ? -4.426 -25.969 -28.75 1 96.62 266 SER A N 1
ATOM 2071 C CA . SER A 1 266 ? -4.668 -24.531 -28.797 1 96.62 266 SER A CA 1
ATOM 2072 C C . SER A 1 266 ? -5.25 -24.109 -30.141 1 96.62 266 SER A C 1
ATOM 2074 O O . SER A 1 266 ? -5.457 -24.953 -31.031 1 96.62 266 SER A O 1
ATOM 2076 N N . ASN A 1 267 ? -5.527 -22.781 -30.266 1 94.12 267 ASN A N 1
ATOM 2077 C CA . ASN A 1 267 ? -6.004 -22.234 -31.531 1 94.12 267 ASN A CA 1
ATOM 2078 C C . ASN A 1 267 ? -4.906 -22.219 -32.594 1 94.12 267 ASN A C 1
ATOM 2080 O O . ASN A 1 267 ? -5.168 -21.953 -33.781 1 94.12 267 ASN A O 1
ATOM 2084 N N . TRP A 1 268 ? -3.785 -22.609 -32.188 1 96.62 268 TRP A N 1
ATOM 2085 C CA . TRP A 1 268 ? -2.66 -22.594 -33.094 1 96.62 268 TRP A CA 1
ATOM 2086 C C . TRP A 1 268 ? -2.264 -24 -33.5 1 96.62 268 TRP A C 1
ATOM 2088 O O . TRP A 1 268 ? -1.155 -24.234 -34 1 96.62 268 TRP A O 1
ATOM 2098 N N . ALA A 1 269 ? -3.107 -24.859 -33.312 1 95.5 269 ALA A N 1
ATOM 2099 C CA . ALA A 1 269 ? -2.857 -26.234 -33.75 1 95.5 269 ALA A CA 1
ATOM 2100 C C . ALA A 1 269 ? -2.465 -26.297 -35.219 1 95.5 269 ALA A C 1
ATOM 2102 O O . ALA A 1 269 ? -3.035 -25.578 -36.062 1 95.5 269 ALA A O 1
ATOM 2103 N N . GLY A 1 270 ? -1.52 -27.203 -35.562 1 95.69 270 GLY A N 1
ATOM 2104 C CA . GLY A 1 270 ? -1.082 -27.375 -36.938 1 95.69 270 GLY A CA 1
ATOM 2105 C C . GLY A 1 270 ? 0.1 -26.484 -37.312 1 95.69 270 GLY A C 1
ATOM 2106 O O . GLY A 1 270 ? 0.794 -26.75 -38.281 1 95.69 270 GLY A O 1
ATOM 2107 N N . LYS A 1 271 ? 0.295 -25.422 -36.562 1 97.19 271 LYS A N 1
ATOM 2108 C CA . LYS A 1 271 ? 1.444 -24.562 -36.812 1 97.19 271 LYS A CA 1
ATOM 2109 C C . LYS A 1 271 ? 2.732 -25.188 -36.281 1 97.19 271 LYS A C 1
ATOM 2111 O O . LYS A 1 271 ? 2.691 -26.094 -35.438 1 97.19 271 LYS A O 1
ATOM 2116 N N . LYS A 1 272 ? 3.797 -24.656 -36.812 1 98.12 272 LYS A N 1
ATOM 2117 C CA . LYS A 1 272 ? 5.098 -25.141 -36.344 1 98.12 272 LYS A CA 1
ATOM 2118 C C . LYS A 1 272 ? 5.414 -24.625 -34.938 1 98.12 272 LYS A C 1
ATOM 2120 O O . LYS A 1 272 ? 5.344 -23.422 -34.688 1 98.12 272 LYS A O 1
ATOM 2125 N N . LEU A 1 273 ? 5.805 -25.531 -34.125 1 98.25 273 LEU A N 1
ATOM 2126 C CA . LEU A 1 273 ? 6.035 -25.219 -32.719 1 98.25 273 LEU A CA 1
ATOM 2127 C C . LEU A 1 273 ? 7.047 -24.094 -32.562 1 98.25 273 LEU A C 1
ATOM 2129 O O . LEU A 1 273 ? 6.793 -23.109 -31.859 1 98.25 273 LEU A O 1
ATOM 2133 N N . ASP A 1 274 ? 8.156 -24.141 -33.219 1 98 274 ASP A N 1
ATOM 2134 C CA . ASP A 1 274 ? 9.25 -23.188 -33.062 1 98 274 ASP A CA 1
ATOM 2135 C C . ASP A 1 274 ? 8.812 -21.797 -33.5 1 98 274 ASP A C 1
ATOM 2137 O O . ASP A 1 274 ? 9.211 -20.797 -32.875 1 98 274 ASP A O 1
ATOM 2141 N N . ASN A 1 275 ? 8.008 -21.766 -34.5 1 98.06 275 ASN A N 1
ATOM 2142 C CA . ASN A 1 275 ? 7.527 -20.469 -35 1 98.06 275 ASN A CA 1
ATOM 2143 C C . ASN A 1 275 ? 6.598 -19.812 -33.969 1 98.06 275 ASN A C 1
ATOM 2145 O O . ASN A 1 275 ? 6.699 -18.609 -33.75 1 98.06 275 ASN A O 1
ATOM 2149 N N . VAL A 1 276 ? 5.738 -20.594 -33.438 1 98.44 276 VAL A N 1
ATOM 2150 C CA . VAL A 1 276 ? 4.773 -20.062 -32.5 1 98.44 276 VAL A CA 1
ATOM 2151 C C . VAL A 1 276 ? 5.496 -19.594 -31.234 1 98.44 276 VAL A C 1
ATOM 2153 O O . VAL A 1 276 ? 5.258 -18.484 -30.75 1 98.44 276 VAL A O 1
ATOM 2156 N N . MET A 1 277 ? 6.363 -20.438 -30.75 1 98.69 277 MET A N 1
ATOM 2157 C CA . MET A 1 277 ? 7.07 -20.125 -29.5 1 98.69 277 MET A CA 1
ATOM 2158 C C . MET A 1 277 ? 7.973 -18.906 -29.688 1 98.69 277 MET A C 1
ATOM 2160 O O . MET A 1 277 ? 8.109 -18.094 -28.781 1 98.69 277 MET A O 1
ATOM 2164 N N . GLU A 1 278 ? 8.578 -18.734 -30.781 1 98.38 278 GLU A N 1
ATOM 2165 C CA . GLU A 1 278 ? 9.398 -17.562 -31.078 1 98.38 278 GLU A CA 1
ATOM 2166 C C . GLU A 1 278 ? 8.555 -16.297 -31.109 1 98.38 278 GLU A C 1
ATOM 2168 O O . GLU A 1 278 ? 8.953 -15.273 -30.547 1 98.38 278 GLU A O 1
ATOM 2173 N N . ARG A 1 279 ? 7.477 -16.391 -31.766 1 98.31 279 ARG A N 1
ATOM 2174 C CA . ARG A 1 279 ? 6.582 -15.242 -31.844 1 98.31 279 ARG A CA 1
ATOM 2175 C C . ARG A 1 279 ? 6.117 -14.812 -30.469 1 98.31 279 ARG A C 1
ATOM 2177 O O . ARG A 1 279 ? 6.129 -13.617 -30.141 1 98.31 279 ARG A O 1
ATOM 2184 N N . LEU A 1 280 ? 5.66 -15.758 -29.703 1 98.56 280 LEU A N 1
ATOM 2185 C CA . LEU A 1 280 ? 5.199 -15.461 -28.344 1 98.56 280 LEU A CA 1
ATOM 2186 C C . LEU A 1 280 ? 6.316 -14.844 -27.516 1 98.56 280 LEU A C 1
ATOM 2188 O O . LEU A 1 280 ? 6.094 -13.867 -26.797 1 98.56 280 LEU A O 1
ATOM 2192 N N . ASN A 1 281 ? 7.48 -15.398 -27.578 1 98.5 281 ASN A N 1
ATOM 2193 C CA . ASN A 1 281 ? 8.641 -14.875 -26.875 1 98.5 281 ASN A CA 1
ATOM 2194 C C . ASN A 1 281 ? 8.945 -13.438 -27.281 1 98.5 281 ASN A C 1
ATOM 2196 O O . ASN A 1 281 ? 9.172 -12.586 -26.422 1 98.5 281 ASN A O 1
ATOM 2200 N N . ASP A 1 282 ? 8.961 -13.188 -28.547 1 98.19 282 ASP A N 1
ATOM 2201 C CA . ASP A 1 282 ? 9.32 -11.867 -29.062 1 98.19 282 ASP A CA 1
ATOM 2202 C C . ASP A 1 282 ? 8.336 -10.812 -28.562 1 98.19 282 ASP A C 1
ATOM 2204 O O . ASP A 1 282 ? 8.734 -9.719 -28.156 1 98.19 282 ASP A O 1
ATOM 2208 N N . GLU A 1 283 ? 7.156 -11.18 -28.625 1 97.69 283 GLU A N 1
ATOM 2209 C CA . GLU A 1 283 ? 6.105 -10.266 -28.172 1 97.69 283 GLU A CA 1
ATOM 2210 C C . GLU A 1 283 ? 6.258 -9.938 -26.688 1 97.69 283 GLU A C 1
ATOM 2212 O O . GLU A 1 283 ? 6.188 -8.766 -26.297 1 97.69 283 GLU A O 1
ATOM 2217 N N . LEU A 1 284 ? 6.441 -10.883 -25.875 1 98.19 284 LEU A N 1
ATOM 2218 C CA . LEU A 1 284 ? 6.52 -10.703 -24.438 1 98.19 284 LEU A CA 1
ATOM 2219 C C . LEU A 1 284 ? 7.832 -10.039 -24.031 1 98.19 284 LEU A C 1
ATOM 2221 O O . LEU A 1 284 ? 7.863 -9.227 -23.109 1 98.19 284 LEU A O 1
ATOM 2225 N N . LYS A 1 285 ? 8.891 -10.406 -24.719 1 97.19 285 LYS A N 1
ATOM 2226 C CA . LYS A 1 285 ? 10.18 -9.781 -24.438 1 97.19 285 LYS A CA 1
ATOM 2227 C C . LYS A 1 285 ? 10.141 -8.281 -24.734 1 97.19 285 LYS A C 1
ATOM 2229 O O . LYS A 1 285 ? 10.727 -7.484 -24 1 97.19 285 LYS A O 1
ATOM 2234 N N . LYS A 1 286 ? 9.5 -7.949 -25.797 1 97.25 286 LYS A N 1
ATOM 2235 C CA . LYS A 1 286 ? 9.328 -6.539 -26.125 1 97.25 286 LYS A CA 1
ATOM 2236 C C . LYS A 1 286 ? 8.547 -5.809 -25.031 1 97.25 286 LYS A C 1
ATOM 2238 O O . LYS A 1 286 ? 8.938 -4.715 -24.609 1 97.25 286 LYS A O 1
ATOM 2243 N N . ALA A 1 287 ? 7.496 -6.406 -24.578 1 97.19 287 ALA A N 1
ATOM 2244 C CA . ALA A 1 287 ? 6.691 -5.824 -23.5 1 97.19 287 ALA A CA 1
ATOM 2245 C C . ALA A 1 287 ? 7.496 -5.703 -22.203 1 97.19 287 ALA A C 1
ATOM 2247 O O . ALA A 1 287 ? 7.41 -4.695 -21.5 1 97.19 287 ALA A O 1
ATOM 2248 N N . LYS A 1 288 ? 8.234 -6.727 -21.906 1 96.06 288 LYS A N 1
ATOM 2249 C CA . LYS A 1 288 ? 9 -6.805 -20.672 1 96.06 288 LYS A CA 1
ATOM 2250 C C . LYS A 1 288 ? 10.008 -5.668 -20.578 1 96.06 288 LYS A C 1
ATOM 2252 O O . LYS A 1 288 ? 10.344 -5.219 -19.469 1 96.06 288 LYS A O 1
ATOM 2257 N N . LYS A 1 289 ? 10.445 -5.129 -21.672 1 94.62 289 LYS A N 1
ATOM 2258 C CA . LYS A 1 289 ? 11.477 -4.094 -21.719 1 94.62 289 LYS A CA 1
ATOM 2259 C C . LYS A 1 289 ? 10.867 -2.703 -21.562 1 94.62 289 LYS A C 1
ATOM 2261 O O . LYS A 1 289 ? 11.586 -1.727 -21.344 1 94.62 289 LYS A O 1
ATOM 2266 N N . ASP A 1 290 ? 9.594 -2.643 -21.641 1 95.12 290 ASP A N 1
ATOM 2267 C CA . ASP A 1 290 ? 8.93 -1.347 -21.547 1 95.12 290 ASP A CA 1
ATOM 2268 C C . ASP A 1 290 ? 8.844 -0.872 -20.109 1 95.12 290 ASP A C 1
ATOM 2270 O O . ASP A 1 290 ? 7.77 -0.898 -19.5 1 95.12 290 ASP A O 1
ATOM 2274 N N . LEU A 1 291 ? 9.969 -0.378 -19.562 1 96.38 291 LEU A N 1
ATOM 2275 C CA . LEU A 1 291 ? 10.062 -0.023 -18.156 1 96.38 291 LEU A CA 1
ATOM 2276 C C . LEU A 1 291 ? 10.461 1.439 -17.984 1 96.38 291 LEU A C 1
ATOM 2278 O O . LEU A 1 291 ? 10.555 1.937 -16.859 1 96.38 291 LEU A O 1
ATOM 2282 N N . ASP A 1 292 ? 10.609 2.172 -19 1 94 292 ASP A N 1
ATOM 2283 C CA . ASP A 1 292 ? 11.188 3.512 -18.969 1 94 292 ASP A CA 1
ATOM 2284 C C . ASP A 1 292 ? 10.305 4.469 -18.172 1 94 292 ASP A C 1
ATOM 2286 O O . ASP A 1 292 ? 10.797 5.418 -17.562 1 94 292 ASP A O 1
ATOM 2290 N N . HIS A 1 293 ? 9.078 4.219 -18.141 1 93.44 293 HIS A N 1
ATOM 2291 C CA . HIS A 1 293 ? 8.141 5.121 -17.484 1 93.44 293 HIS A CA 1
ATOM 2292 C C . HIS A 1 293 ? 8.117 4.879 -15.977 1 93.44 293 HIS A C 1
ATOM 2294 O O . HIS A 1 293 ? 7.57 5.688 -15.219 1 93.44 293 HIS A O 1
ATOM 2300 N N . LEU A 1 294 ? 8.734 3.828 -15.492 1 96.38 294 LEU A N 1
ATOM 2301 C CA . LEU A 1 294 ? 8.695 3.492 -14.07 1 96.38 294 LEU A CA 1
ATOM 2302 C C . LEU A 1 294 ? 9.742 4.289 -13.297 1 96.38 294 LEU A C 1
ATOM 2304 O O . LEU A 1 294 ? 10.875 4.449 -13.758 1 96.38 294 LEU A O 1
ATOM 2308 N N . GLY A 1 295 ? 9.352 4.84 -12.141 1 96.44 295 GLY A N 1
ATOM 2309 C CA . GLY A 1 295 ? 10.297 5.398 -11.195 1 96.44 295 GLY A CA 1
ATOM 2310 C C . GLY A 1 295 ? 10.977 4.344 -10.344 1 96.44 295 GLY A C 1
ATOM 2311 O O . GLY A 1 295 ? 10.648 3.16 -10.43 1 96.44 295 GLY A O 1
ATOM 2312 N N . LEU A 1 296 ? 11.883 4.812 -9.531 1 98.06 296 LEU A N 1
ATOM 2313 C CA . LEU A 1 296 ? 12.688 3.881 -8.75 1 98.06 296 LEU A CA 1
ATOM 2314 C C . LEU A 1 296 ? 11.805 3.051 -7.824 1 98.06 296 LEU A C 1
ATOM 2316 O O . LEU A 1 296 ? 12.016 1.844 -7.676 1 98.06 296 LEU A O 1
ATOM 2320 N N . ARG A 1 297 ? 10.844 3.641 -7.152 1 96.88 297 ARG A N 1
ATOM 2321 C CA . ARG A 1 297 ? 9.984 2.902 -6.234 1 96.88 297 ARG A CA 1
ATOM 2322 C C . ARG A 1 297 ? 9.328 1.719 -6.934 1 96.88 297 ARG A C 1
ATOM 2324 O O . ARG A 1 297 ? 9.305 0.608 -6.398 1 96.88 297 ARG A O 1
ATOM 2331 N N . ASP A 1 298 ? 8.844 1.989 -8.102 1 97.06 298 ASP A N 1
ATOM 2332 C CA . ASP A 1 298 ? 8.172 0.939 -8.852 1 97.06 298 ASP A CA 1
ATOM 2333 C C . ASP A 1 298 ? 9.156 -0.121 -9.328 1 97.06 298 ASP A C 1
ATOM 2335 O O . ASP A 1 298 ? 8.828 -1.306 -9.398 1 97.06 298 ASP A O 1
ATOM 2339 N N . LEU A 1 299 ? 10.32 0.322 -9.633 1 98 299 LEU A N 1
ATOM 2340 C CA . LEU A 1 299 ? 11.344 -0.626 -10.047 1 98 299 LEU A CA 1
ATOM 2341 C C . LEU A 1 299 ? 11.734 -1.544 -8.891 1 98 299 LEU A C 1
ATOM 2343 O O . LEU A 1 299 ? 12.016 -2.727 -9.102 1 98 299 LEU A O 1
ATOM 2347 N N . LEU A 1 300 ? 11.758 -1.025 -7.707 1 97.69 300 LEU A N 1
ATOM 2348 C CA . LEU A 1 300 ? 12.047 -1.829 -6.527 1 97.69 300 LEU A CA 1
ATOM 2349 C C . LEU A 1 300 ? 10.945 -2.852 -6.277 1 97.69 300 LEU A C 1
ATOM 2351 O O . LEU A 1 300 ? 11.227 -4.023 -6.012 1 97.69 300 LEU A O 1
ATOM 2355 N N . ARG A 1 301 ? 9.758 -2.459 -6.465 1 96 301 ARG A N 1
ATOM 2356 C CA . ARG A 1 301 ? 8.578 -3.242 -6.094 1 96 301 ARG A CA 1
ATOM 2357 C C . ARG A 1 301 ? 8.289 -4.32 -7.129 1 96 301 ARG A C 1
ATOM 2359 O O . ARG A 1 301 ? 7.703 -5.355 -6.809 1 96 301 ARG A O 1
ATOM 2366 N N . ARG A 1 302 ? 8.656 -4.117 -8.344 1 95.19 302 ARG A N 1
ATOM 2367 C CA . ARG A 1 302 ? 8.266 -4.926 -9.492 1 95.19 302 ARG A CA 1
ATOM 2368 C C . ARG A 1 302 ? 8.727 -6.371 -9.328 1 95.19 302 ARG A C 1
ATOM 2370 O O . ARG A 1 302 ? 8.008 -7.301 -9.688 1 95.19 302 ARG A O 1
ATOM 2377 N N . ASP A 1 303 ? 9.867 -6.586 -8.844 1 94 303 ASP A N 1
ATOM 2378 C CA . ASP A 1 303 ? 10.445 -7.91 -8.617 1 94 303 ASP A CA 1
ATOM 2379 C C . ASP A 1 303 ? 11 -8.031 -7.203 1 94 303 ASP A C 1
ATOM 2381 O O . ASP A 1 303 ? 12.156 -8.406 -7.016 1 94 303 ASP A O 1
ATOM 2385 N N . TRP A 1 304 ? 10.141 -7.695 -6.301 1 95.38 304 TRP A N 1
ATOM 2386 C CA . TRP A 1 304 ? 10.508 -7.734 -4.891 1 95.38 304 TRP A CA 1
ATOM 2387 C C . TRP A 1 304 ? 10.219 -9.109 -4.285 1 95.38 304 TRP A C 1
ATOM 2389 O O . TRP A 1 304 ? 9.125 -9.648 -4.457 1 95.38 304 TRP A O 1
ATOM 2399 N N . LYS A 1 305 ? 11.172 -9.68 -3.646 1 93.75 305 LYS A N 1
ATOM 2400 C CA . LYS A 1 305 ? 11.039 -10.938 -2.908 1 93.75 305 LYS A CA 1
ATOM 2401 C C . LYS A 1 305 ? 11.648 -10.812 -1.514 1 93.75 305 LYS A C 1
ATOM 2403 O O . LYS A 1 305 ? 12.758 -10.297 -1.354 1 93.75 305 LYS A O 1
ATOM 2408 N N . GLY A 1 306 ? 10.844 -11.133 -0.562 1 92.19 306 GLY A N 1
ATOM 2409 C CA . GLY A 1 306 ? 11.383 -11.031 0.788 1 92.19 306 GLY A CA 1
ATOM 2410 C C . GLY A 1 306 ? 10.594 -11.844 1.8 1 92.19 306 GLY A C 1
ATOM 2411 O O . GLY A 1 306 ? 9.469 -12.258 1.53 1 92.19 306 GLY A O 1
ATOM 2412 N N . ASP A 1 307 ? 11.258 -12.156 2.865 1 94.31 307 ASP A N 1
ATOM 2413 C CA . ASP A 1 307 ? 10.633 -12.883 3.969 1 94.31 307 ASP A CA 1
ATOM 2414 C C . ASP A 1 307 ? 11.453 -12.742 5.25 1 94.31 307 ASP A C 1
ATOM 2416 O O . ASP A 1 307 ? 12.508 -12.102 5.254 1 94.31 307 ASP A O 1
ATOM 2420 N N . ILE A 1 308 ? 10.898 -13.367 6.293 1 95.81 308 ILE A N 1
ATOM 2421 C CA . ILE A 1 308 ? 11.547 -13.375 7.598 1 95.81 308 ILE A CA 1
ATOM 2422 C C . ILE A 1 308 ? 12.469 -14.586 7.703 1 95.81 308 ILE A C 1
ATOM 2424 O O . ILE A 1 308 ? 12.117 -15.68 7.25 1 95.81 308 ILE A O 1
ATOM 2428 N N . VAL A 1 309 ? 13.664 -14.312 8.234 1 96.06 309 VAL A N 1
ATOM 2429 C CA . VAL A 1 309 ? 14.641 -15.367 8.469 1 96.06 309 VAL A CA 1
ATOM 2430 C C . VAL A 1 309 ? 14.953 -15.461 9.961 1 96.06 309 VAL A C 1
ATOM 2432 O O . VAL A 1 309 ? 15.148 -14.438 10.625 1 96.06 309 VAL A O 1
ATOM 2435 N N . ASP A 1 310 ? 14.977 -16.656 10.477 1 95.25 310 ASP A N 1
ATOM 2436 C CA . ASP A 1 310 ? 15.281 -16.859 11.891 1 95.25 310 ASP A CA 1
ATOM 2437 C C . ASP A 1 310 ? 16.781 -16.719 12.148 1 95.25 310 ASP A C 1
ATOM 2439 O O . ASP A 1 310 ? 17.594 -17.062 11.297 1 95.25 310 ASP A O 1
ATOM 2443 N N . THR A 1 311 ? 17.078 -16.141 13.266 1 95.19 311 THR A N 1
ATOM 2444 C CA . THR A 1 311 ? 18.453 -16.031 13.727 1 95.19 311 THR A CA 1
ATOM 2445 C C . THR A 1 311 ? 18.641 -16.75 15.055 1 95.19 311 THR A C 1
ATOM 2447 O O . THR A 1 311 ? 17.672 -17.094 15.727 1 95.19 311 THR A O 1
ATOM 2450 N N . PRO A 1 312 ? 19.922 -17.062 15.445 1 92.94 312 PRO A N 1
ATOM 2451 C CA . PRO A 1 312 ? 20.172 -17.656 16.766 1 92.94 312 PRO A CA 1
ATOM 2452 C C . PRO A 1 312 ? 20.141 -16.609 17.891 1 92.94 312 PRO A C 1
ATOM 2454 O O . PRO A 1 312 ? 20.141 -16.984 19.062 1 92.94 312 PRO A O 1
ATOM 2457 N N . SER A 1 313 ? 20.109 -15.43 17.594 1 88.25 313 SER A N 1
ATOM 2458 C CA . SER A 1 313 ? 20.156 -14.367 18.594 1 88.25 313 SER A CA 1
ATOM 2459 C C . SER A 1 313 ? 18.844 -14.266 19.375 1 88.25 313 SER A C 1
ATOM 2461 O O . SER A 1 313 ? 17.781 -14.125 18.766 1 88.25 313 SER A O 1
ATOM 2463 N N . PRO A 1 314 ? 18.891 -14.328 20.719 1 87.38 314 PRO A N 1
ATOM 2464 C CA . PRO A 1 314 ? 17.656 -14.133 21.5 1 87.38 314 PRO A CA 1
ATOM 2465 C C . PRO A 1 314 ? 17.125 -12.703 21.406 1 87.38 314 PRO A C 1
ATOM 2467 O O . PRO A 1 314 ? 15.922 -12.484 21.562 1 87.38 314 PRO A O 1
ATOM 2470 N N . ARG A 1 315 ? 18 -11.789 21.141 1 87.62 315 ARG A N 1
ATOM 2471 C CA . ARG A 1 315 ? 17.609 -10.383 21.109 1 87.62 315 ARG A CA 1
ATOM 2472 C C . ARG A 1 315 ? 16.984 -10.023 19.766 1 87.62 315 ARG A C 1
ATOM 2474 O O . ARG A 1 315 ? 16.172 -9.102 19.688 1 87.62 315 ARG A O 1
ATOM 2481 N N . THR A 1 316 ? 17.438 -10.617 18.75 1 91.38 316 THR A N 1
ATOM 2482 C CA . THR A 1 316 ? 16.906 -10.43 17.406 1 91.38 316 THR A CA 1
ATOM 2483 C C . THR A 1 316 ? 16.578 -11.773 16.766 1 91.38 316 THR A C 1
ATOM 2485 O O . THR A 1 316 ? 17.281 -12.211 15.852 1 91.38 316 THR A O 1
ATOM 2488 N N . PRO A 1 317 ? 15.523 -12.305 17.172 1 93.88 317 PRO A N 1
ATOM 2489 C CA . PRO A 1 317 ? 15.25 -13.688 16.781 1 93.88 317 PRO A CA 1
ATOM 2490 C C . PRO A 1 317 ? 14.969 -13.844 15.297 1 93.88 317 PRO A C 1
ATOM 2492 O O . PRO A 1 317 ? 15.039 -14.953 14.766 1 93.88 317 PRO A O 1
ATOM 2495 N N . THR A 1 318 ? 14.578 -12.766 14.68 1 95.94 318 THR A N 1
ATOM 2496 C CA . THR A 1 318 ? 14.32 -12.812 13.25 1 95.94 318 THR A CA 1
ATOM 2497 C C . THR A 1 318 ? 14.867 -11.57 12.555 1 95.94 318 THR A C 1
ATOM 2499 O O . THR A 1 318 ? 15.062 -10.531 13.195 1 95.94 318 THR A O 1
ATOM 2502 N N . VAL A 1 319 ? 15.211 -11.695 11.328 1 97.12 319 VAL A N 1
ATOM 2503 C CA . VAL A 1 319 ? 15.578 -10.594 10.445 1 97.12 319 VAL A CA 1
ATOM 2504 C C . VAL A 1 319 ? 14.711 -10.625 9.188 1 97.12 319 VAL A C 1
ATOM 2506 O O . VAL A 1 319 ? 14.523 -11.68 8.586 1 97.12 319 VAL A O 1
ATOM 2509 N N . SER A 1 320 ? 14.125 -9.508 8.898 1 97.62 320 SER A N 1
ATOM 2510 C CA . SER A 1 320 ? 13.336 -9.391 7.672 1 97.62 320 SER A CA 1
ATOM 2511 C C . SER A 1 320 ? 14.219 -9.039 6.48 1 97.62 320 SER A C 1
ATOM 2513 O O . SER A 1 320 ? 14.828 -7.969 6.449 1 97.62 320 SER A O 1
ATOM 2515 N N . LEU A 1 321 ? 14.242 -9.93 5.48 1 97.94 321 LEU A N 1
ATOM 2516 C CA . LEU A 1 321 ? 15.07 -9.75 4.293 1 97.94 321 LEU A CA 1
ATOM 2517 C C . LEU A 1 321 ? 14.219 -9.375 3.086 1 97.94 321 LEU A C 1
ATOM 2519 O O . LEU A 1 321 ? 13.07 -9.812 2.967 1 97.94 321 LEU A O 1
ATOM 2523 N N . GLY A 1 322 ? 14.797 -8.562 2.236 1 97.81 322 GLY A N 1
ATOM 2524 C CA . GLY A 1 322 ? 14.18 -8.227 0.961 1 97.81 322 GLY A CA 1
ATOM 2525 C C . GLY A 1 322 ? 15.18 -8.164 -0.18 1 97.81 322 GLY A C 1
ATOM 2526 O O . GLY A 1 322 ? 16.312 -7.699 0.001 1 97.81 322 GLY A O 1
ATOM 2527 N N . PHE A 1 323 ? 14.797 -8.617 -1.377 1 97.81 323 PHE A N 1
ATOM 2528 C CA . PHE A 1 323 ? 15.602 -8.602 -2.59 1 97.81 323 PHE A CA 1
ATOM 2529 C C . PHE A 1 323 ? 14.836 -7.973 -3.746 1 97.81 323 PHE A C 1
ATOM 2531 O O . PHE A 1 323 ? 13.656 -8.273 -3.947 1 97.81 323 PHE A O 1
ATOM 2538 N N . ALA A 1 324 ? 15.469 -7.082 -4.398 1 97.56 324 ALA A N 1
ATOM 2539 C CA . ALA A 1 324 ? 14.914 -6.539 -5.637 1 97.56 324 ALA A CA 1
ATOM 2540 C C . ALA A 1 324 ? 15.852 -6.785 -6.812 1 97.56 324 ALA A C 1
ATOM 2542 O O . ALA A 1 324 ? 17.078 -6.801 -6.645 1 97.56 324 ALA A O 1
ATOM 2543 N N . SER A 1 325 ? 15.328 -7.031 -7.961 1 96.38 325 SER A N 1
ATOM 2544 C CA . SER A 1 325 ? 16.078 -7.125 -9.211 1 96.38 325 SER A CA 1
ATOM 2545 C C . SER A 1 325 ? 15.672 -6.023 -10.18 1 96.38 325 SER A C 1
ATOM 2547 O O . SER A 1 325 ? 14.508 -5.938 -10.578 1 96.38 325 SER A O 1
ATOM 2549 N N . ILE A 1 326 ? 16.625 -5.188 -10.555 1 97.31 326 ILE A N 1
ATOM 2550 C CA . ILE A 1 326 ? 16.328 -4.035 -11.398 1 97.31 326 ILE A CA 1
ATOM 2551 C C . ILE A 1 326 ? 17.188 -4.082 -12.656 1 97.31 326 ILE A C 1
ATOM 2553 O O . ILE A 1 326 ? 18.422 -4.148 -12.57 1 97.31 326 ILE A O 1
ATOM 2557 N N . PRO A 1 327 ? 16.594 -3.998 -13.859 1 96.31 327 PRO A N 1
ATOM 2558 C CA . PRO A 1 327 ? 17.359 -4.086 -15.109 1 96.31 327 PRO A CA 1
ATOM 2559 C C . PRO A 1 327 ? 17.906 -2.732 -15.562 1 96.31 327 PRO A C 1
ATOM 2561 O O . PRO A 1 327 ? 17.797 -2.383 -16.75 1 96.31 327 PRO A O 1
ATOM 2564 N N . TYR A 1 328 ? 18.438 -1.937 -14.648 1 97 328 TYR A N 1
ATOM 2565 C CA . TYR A 1 328 ? 19.125 -0.668 -14.867 1 97 328 TYR A CA 1
ATOM 2566 C C . TYR A 1 328 ? 20.359 -0.56 -13.977 1 97 328 TYR A C 1
ATOM 2568 O O . TYR A 1 328 ? 20.391 -1.134 -12.883 1 97 328 TYR A O 1
ATOM 2576 N N . SER A 1 329 ? 21.375 0.162 -14.5 1 96.94 329 SER A N 1
ATOM 2577 C CA . SER A 1 329 ? 22.516 0.48 -13.648 1 96.94 329 SER A CA 1
ATOM 2578 C C . SER A 1 329 ? 22.109 1.386 -12.492 1 96.94 329 SER A C 1
ATOM 2580 O O . SER A 1 329 ? 21.078 2.068 -12.562 1 96.94 329 SER A O 1
ATOM 2582 N N . MET A 1 330 ? 22.906 1.338 -11.469 1 97.44 330 MET A N 1
ATOM 2583 C CA . MET A 1 330 ? 22.672 2.25 -10.352 1 97.44 330 MET A CA 1
ATOM 2584 C C . MET A 1 330 ? 22.609 3.695 -10.836 1 97.44 330 MET A C 1
ATOM 2586 O O . MET A 1 330 ? 21.734 4.457 -10.414 1 97.44 330 MET A O 1
ATOM 2590 N N . ASP A 1 331 ? 23.5 4.047 -11.734 1 97.81 331 ASP A N 1
ATOM 2591 C CA . ASP A 1 331 ? 23.531 5.406 -12.266 1 97.81 331 ASP A CA 1
ATOM 2592 C C . ASP A 1 331 ? 22.219 5.746 -12.977 1 97.81 331 ASP A C 1
ATOM 2594 O O . ASP A 1 331 ? 21.688 6.848 -12.812 1 97.81 331 ASP A O 1
ATOM 2598 N N . GLU A 1 332 ? 21.734 4.805 -13.766 1 97.88 332 GLU A N 1
ATOM 2599 C CA . GLU A 1 332 ? 20.469 5.031 -14.461 1 97.88 332 GLU A CA 1
ATOM 2600 C C . GLU A 1 332 ? 19.297 5.102 -13.477 1 97.88 332 GLU A C 1
ATOM 2602 O O . GLU A 1 332 ? 18.375 5.887 -13.664 1 97.88 332 GLU A O 1
ATOM 2607 N N . GLN A 1 333 ? 19.344 4.273 -12.469 1 98.56 333 GLN A N 1
ATOM 2608 C CA . GLN A 1 333 ? 18.297 4.273 -11.453 1 98.56 333 GLN A CA 1
ATOM 2609 C C . GLN A 1 333 ? 18.234 5.613 -10.727 1 98.56 333 GLN A C 1
ATOM 2611 O O . GLN A 1 333 ? 17.156 6.102 -10.406 1 98.56 333 GLN A O 1
ATOM 2616 N N . ILE A 1 334 ? 19.375 6.199 -10.43 1 98.5 334 ILE A N 1
ATOM 2617 C CA . ILE A 1 334 ? 19.453 7.5 -9.773 1 98.5 334 ILE A CA 1
ATOM 2618 C C . ILE A 1 334 ? 18.688 8.539 -10.586 1 98.5 334 ILE A C 1
ATOM 2620 O O . ILE A 1 334 ? 17.953 9.359 -10.023 1 98.5 334 ILE A O 1
ATOM 2624 N N . LYS A 1 335 ? 18.703 8.406 -11.875 1 97.94 335 LYS A N 1
ATOM 2625 C CA . LYS A 1 335 ? 18.047 9.352 -12.766 1 97.94 335 LYS A CA 1
ATOM 2626 C C . LYS A 1 335 ? 16.531 9.148 -12.75 1 97.94 335 LYS A C 1
ATOM 2628 O O . LYS A 1 335 ? 15.781 10.008 -13.211 1 97.94 335 LYS A O 1
ATOM 2633 N N . LYS A 1 336 ? 16.141 8.094 -12.227 1 97.44 336 LYS A N 1
ATOM 2634 C CA . LYS A 1 336 ? 14.719 7.777 -12.18 1 97.44 336 LYS A CA 1
ATOM 2635 C C . LYS A 1 336 ? 14.109 8.156 -10.836 1 97.44 336 LYS A C 1
ATOM 2637 O O . LYS A 1 336 ? 13 7.734 -10.508 1 97.44 336 LYS A O 1
ATOM 2642 N N . THR A 1 337 ? 14.805 8.938 -10.039 1 97.06 337 THR A N 1
ATOM 2643 C CA . THR A 1 337 ? 14.281 9.523 -8.812 1 97.06 337 THR A CA 1
ATOM 2644 C C . THR A 1 337 ? 13.898 10.984 -9.031 1 97.06 337 THR A C 1
ATOM 2646 O O . THR A 1 337 ? 14.25 11.578 -10.047 1 97.06 337 THR A O 1
ATOM 2649 N N . ASP A 1 338 ? 13.203 11.555 -8.055 1 93.06 338 ASP A N 1
ATOM 2650 C CA . ASP A 1 338 ? 12.711 12.93 -8.18 1 93.06 338 ASP A CA 1
ATOM 2651 C C . ASP A 1 338 ? 13.875 13.914 -8.297 1 93.06 338 ASP A C 1
ATOM 2653 O O . ASP A 1 338 ? 13.828 14.836 -9.117 1 93.06 338 ASP A O 1
ATOM 2657 N N . PHE A 1 339 ? 14.945 13.68 -7.48 1 96.06 339 PHE A N 1
ATOM 2658 C CA . PHE A 1 339 ? 16.031 14.656 -7.41 1 96.06 339 PHE A CA 1
ATOM 2659 C C . PHE A 1 339 ? 17.203 14.219 -8.266 1 96.06 339 PHE A C 1
ATOM 2661 O O . PHE A 1 339 ? 18.172 14.961 -8.422 1 96.06 339 PHE A O 1
ATOM 2668 N N . GLN A 1 340 ? 17.203 13 -8.773 1 97.25 340 GLN A N 1
ATOM 2669 C CA . GLN A 1 340 ? 18.203 12.461 -9.68 1 97.25 340 GLN A CA 1
ATOM 2670 C C . GLN A 1 340 ? 19.594 12.547 -9.07 1 97.25 340 GLN A C 1
ATOM 2672 O O . GLN A 1 340 ? 20.562 12.891 -9.75 1 97.25 340 GLN A O 1
ATOM 2677 N N . GLU A 1 341 ? 19.672 12.383 -7.777 1 97.62 341 GLU A N 1
ATOM 2678 C CA . GLU A 1 341 ? 20.906 12.359 -7.023 1 97.62 341 GLU A CA 1
ATOM 2679 C C . GLU A 1 341 ? 21.016 11.102 -6.164 1 97.62 341 GLU A C 1
ATOM 2681 O O . GLU A 1 341 ? 20 10.477 -5.844 1 97.62 341 GLU A O 1
ATOM 2686 N N . LEU A 1 342 ? 22.188 10.789 -5.805 1 97.88 342 LEU A N 1
ATOM 2687 C CA . LEU A 1 342 ? 22.469 9.539 -5.109 1 97.88 342 LEU A CA 1
ATOM 2688 C C . LEU A 1 342 ? 21.688 9.453 -3.801 1 97.88 342 LEU A C 1
ATOM 2690 O O . LEU A 1 342 ? 21.141 8.406 -3.473 1 97.88 342 LEU A O 1
ATOM 2694 N N . PHE A 1 343 ? 21.594 10.531 -3.068 1 96.75 343 PHE A N 1
ATOM 2695 C CA . PHE A 1 343 ? 20.906 10.508 -1.786 1 96.75 343 PHE A CA 1
ATOM 2696 C C . PHE A 1 343 ? 19.453 10.086 -1.965 1 96.75 343 PHE A C 1
ATOM 2698 O O . PHE A 1 343 ? 18.875 9.422 -1.095 1 96.75 343 PHE A O 1
ATOM 2705 N N . ASN A 1 344 ? 18.906 10.531 -3.061 1 97.75 344 ASN A N 1
ATOM 2706 C CA . ASN A 1 344 ? 17.484 10.266 -3.289 1 97.75 344 ASN A CA 1
ATOM 2707 C C . ASN A 1 344 ? 17.234 8.789 -3.604 1 97.75 344 ASN A C 1
ATOM 2709 O O . ASN A 1 344 ? 16.172 8.258 -3.277 1 97.75 344 ASN A O 1
ATOM 2713 N N . TRP A 1 345 ? 18.188 8.141 -4.238 1 98.5 345 TRP A N 1
ATOM 2714 C CA . TRP A 1 345 ? 18.078 6.695 -4.43 1 98.5 345 TRP A CA 1
ATOM 2715 C C . TRP A 1 345 ? 17.906 5.98 -3.094 1 98.5 345 TRP A C 1
ATOM 2717 O O . TRP A 1 345 ? 16.969 5.207 -2.91 1 98.5 345 TRP A O 1
ATOM 2727 N N . PHE A 1 346 ? 18.719 6.328 -2.152 1 98.38 346 PHE A N 1
ATOM 2728 C CA . PHE A 1 346 ? 18.719 5.656 -0.857 1 98.38 346 PHE A CA 1
ATOM 2729 C C . PHE A 1 346 ? 17.516 6.078 -0.029 1 98.38 346 PHE A C 1
ATOM 2731 O O . PHE A 1 346 ? 16.984 5.285 0.755 1 98.38 346 PHE A O 1
ATOM 2738 N N . ALA A 1 347 ? 17.047 7.262 -0.256 1 97.88 347 ALA A N 1
ATOM 2739 C CA . ALA A 1 347 ? 15.844 7.695 0.44 1 97.88 347 ALA A CA 1
ATOM 2740 C C . ALA A 1 347 ? 14.625 6.91 -0.035 1 97.88 347 ALA A C 1
ATOM 2742 O O . ALA A 1 347 ? 13.781 6.512 0.773 1 97.88 347 ALA A O 1
ATOM 2743 N N . VAL A 1 348 ? 14.516 6.711 -1.326 1 98.25 348 VAL A N 1
ATOM 2744 C CA . VAL A 1 348 ? 13.398 5.957 -1.892 1 98.25 348 VAL A CA 1
ATOM 2745 C C . VAL A 1 348 ? 13.453 4.512 -1.408 1 98.25 348 VAL A C 1
ATOM 2747 O O . VAL A 1 348 ? 12.438 3.941 -1.01 1 98.25 348 VAL A O 1
ATOM 2750 N N . GLU A 1 349 ? 14.656 3.959 -1.468 1 98.56 349 GLU A N 1
ATOM 2751 C CA . GLU A 1 349 ? 14.836 2.602 -0.961 1 98.56 349 GLU A CA 1
ATOM 2752 C C . GLU A 1 349 ? 14.469 2.51 0.517 1 98.56 349 GLU A C 1
ATOM 2754 O O . GLU A 1 349 ? 13.805 1.563 0.939 1 98.56 349 GLU A O 1
ATOM 2759 N N . ALA A 1 350 ? 14.859 3.467 1.286 1 98.12 350 ALA A N 1
ATOM 2760 C CA . ALA A 1 350 ? 14.57 3.479 2.717 1 98.12 350 ALA A CA 1
ATOM 2761 C C . ALA A 1 350 ? 13.07 3.586 2.975 1 98.12 350 ALA A C 1
ATOM 2763 O O . ALA A 1 350 ? 12.539 2.918 3.865 1 98.12 350 ALA A O 1
ATOM 2764 N N . ALA A 1 351 ? 12.484 4.422 2.262 1 97.62 351 ALA A N 1
ATOM 2765 C CA . ALA A 1 351 ? 11.039 4.578 2.414 1 97.62 351 ALA A CA 1
ATOM 2766 C C . ALA A 1 351 ? 10.312 3.273 2.092 1 97.62 351 ALA A C 1
ATOM 2768 O O . ALA A 1 351 ? 9.383 2.879 2.807 1 97.62 351 ALA A O 1
ATOM 2769 N N . TRP A 1 352 ? 10.695 2.621 1.028 1 96.81 352 TRP A N 1
ATOM 2770 C CA . TRP A 1 352 ? 10.086 1.357 0.627 1 96.81 352 TRP A CA 1
ATOM 2771 C C . TRP A 1 352 ? 10.281 0.293 1.701 1 96.81 352 TRP A C 1
ATOM 2773 O O . TRP A 1 352 ? 9.328 -0.376 2.104 1 96.81 352 TRP A O 1
ATOM 2783 N N . THR A 1 353 ? 11.492 0.177 2.158 1 97.44 353 THR A N 1
ATOM 2784 C CA . THR A 1 353 ? 11.805 -0.874 3.121 1 97.44 353 THR A CA 1
ATOM 2785 C C . THR A 1 353 ? 11.195 -0.56 4.48 1 97.44 353 THR A C 1
ATOM 2787 O O . THR A 1 353 ? 10.812 -1.47 5.223 1 97.44 353 THR A O 1
ATOM 2790 N N . ALA A 1 354 ? 11.047 0.724 4.824 1 96.06 354 ALA A N 1
ATOM 2791 C CA . ALA A 1 354 ? 10.312 1.089 6.035 1 96.06 354 ALA A CA 1
ATOM 2792 C C . ALA A 1 354 ? 8.844 0.686 5.926 1 96.06 354 ALA A C 1
ATOM 2794 O O . ALA A 1 354 ? 8.266 0.163 6.883 1 96.06 354 ALA A O 1
ATOM 2795 N N . GLU A 1 355 ? 8.312 0.893 4.801 1 93.31 355 GLU A N 1
ATOM 2796 C CA . GLU A 1 355 ? 6.902 0.596 4.562 1 93.31 355 GLU A CA 1
ATOM 2797 C C . GLU A 1 355 ? 6.621 -0.897 4.711 1 93.31 355 GLU A C 1
ATOM 2799 O O . GLU A 1 355 ? 5.598 -1.287 5.273 1 93.31 355 GLU A O 1
ATOM 2804 N N . VAL A 1 356 ? 7.512 -1.744 4.211 1 93.31 356 VAL A N 1
ATOM 2805 C CA . VAL A 1 356 ? 7.215 -3.172 4.191 1 93.31 356 VAL A CA 1
ATOM 2806 C C . VAL A 1 356 ? 7.926 -3.867 5.348 1 93.31 356 VAL A C 1
ATOM 2808 O O . VAL A 1 356 ? 7.898 -5.094 5.453 1 93.31 356 VAL A O 1
ATOM 2811 N N . GLY A 1 357 ? 8.641 -3.141 6.16 1 94.38 357 GLY A N 1
ATOM 2812 C CA . GLY A 1 357 ? 9.227 -3.67 7.379 1 94.38 357 GLY A CA 1
ATOM 2813 C C . GLY A 1 357 ? 10.438 -4.539 7.129 1 94.38 357 GLY A C 1
ATOM 2814 O O . GLY A 1 357 ? 10.594 -5.598 7.746 1 94.38 357 GLY A O 1
ATOM 2815 N N . VAL A 1 358 ? 11.281 -4.137 6.254 1 97.5 358 VAL A N 1
ATOM 2816 C CA . VAL A 1 358 ? 12.461 -4.91 5.902 1 97.5 358 VAL A CA 1
ATOM 2817 C C . VAL A 1 358 ? 13.68 -4.355 6.641 1 97.5 358 VAL A C 1
ATOM 2819 O O . VAL A 1 358 ? 13.859 -3.139 6.738 1 97.5 358 VAL A O 1
ATOM 2822 N N . ASP A 1 359 ? 14.461 -5.262 7.176 1 97.88 359 ASP A N 1
ATOM 2823 C CA . ASP A 1 359 ? 15.648 -4.883 7.934 1 97.88 359 ASP A CA 1
ATOM 2824 C C . ASP A 1 359 ? 16.875 -4.797 7.027 1 97.88 359 ASP A C 1
ATOM 2826 O O . ASP A 1 359 ? 17.75 -3.949 7.234 1 97.88 359 ASP A O 1
ATOM 2830 N N . LEU A 1 360 ? 16.953 -5.68 6.117 1 98.56 360 LEU A N 1
ATOM 2831 C CA . LEU A 1 360 ? 18.094 -5.832 5.227 1 98.56 360 LEU A CA 1
ATOM 2832 C C . LEU A 1 360 ? 17.641 -6.047 3.787 1 98.56 360 LEU A C 1
ATOM 2834 O O . LEU A 1 360 ? 16.844 -6.941 3.51 1 98.56 360 LEU A O 1
ATOM 2838 N N . SER A 1 361 ? 18.094 -5.199 2.939 1 98.62 361 SER A N 1
ATOM 2839 C CA . SER A 1 361 ? 17.719 -5.336 1.535 1 98.62 361 SER A CA 1
ATOM 2840 C C . SER A 1 361 ? 18.953 -5.5 0.648 1 98.62 361 SER A C 1
ATOM 2842 O O . SER A 1 361 ? 20.016 -4.938 0.935 1 98.62 361 SER A O 1
ATOM 2844 N N . VAL A 1 362 ? 18.844 -6.25 -0.342 1 98.69 362 VAL A N 1
ATOM 2845 C CA . VAL A 1 362 ? 19.828 -6.434 -1.394 1 98.69 362 VAL A CA 1
ATOM 2846 C C . VAL A 1 362 ? 19.203 -6.148 -2.756 1 98.69 362 VAL A C 1
ATOM 2848 O O . VAL A 1 362 ? 18.234 -6.805 -3.15 1 98.69 362 VAL A O 1
ATOM 2851 N N . ILE A 1 363 ? 19.75 -5.188 -3.424 1 98.56 363 ILE A N 1
ATOM 2852 C CA . ILE A 1 363 ? 19.266 -4.832 -4.75 1 98.56 363 ILE A CA 1
ATOM 2853 C C . ILE A 1 363 ? 20.234 -5.324 -5.812 1 98.56 363 ILE A C 1
ATOM 2855 O O . ILE A 1 363 ? 21.422 -4.957 -5.797 1 98.56 363 ILE A O 1
ATOM 2859 N N . LEU A 1 364 ? 19.781 -6.129 -6.645 1 97.81 364 LEU A N 1
ATOM 2860 C CA . LEU A 1 364 ? 20.578 -6.664 -7.738 1 97.81 364 LEU A CA 1
ATOM 2861 C C . LEU A 1 364 ? 20.234 -5.961 -9.055 1 97.81 364 LEU A C 1
ATOM 2863 O O . LEU A 1 364 ? 19.109 -6.031 -9.523 1 97.81 364 LEU A O 1
ATOM 2867 N N . SER A 1 365 ? 21.203 -5.27 -9.609 1 97 365 SER A N 1
ATOM 2868 C CA . SER A 1 365 ? 21.031 -4.59 -10.891 1 97 365 SER A CA 1
ATOM 2869 C C . SER A 1 365 ? 21.734 -5.344 -12.008 1 97 365 SER A C 1
ATOM 2871 O O . SER A 1 365 ? 22.828 -5.883 -11.812 1 97 365 SER A O 1
ATOM 2873 N N . LYS A 1 366 ? 21.141 -5.441 -13.109 1 95.19 366 LYS A N 1
ATOM 2874 C CA . LYS A 1 366 ? 21.719 -6.074 -14.289 1 95.19 366 LYS A CA 1
ATOM 2875 C C . LYS A 1 366 ? 21.453 -5.238 -15.539 1 95.19 366 LYS A C 1
ATOM 2877 O O . LYS A 1 366 ? 20.312 -4.824 -15.789 1 95.19 366 LYS A O 1
ATOM 2882 N N . TYR A 1 367 ? 22.453 -4.969 -16.266 1 92.56 367 TYR A N 1
ATOM 2883 C CA . TYR A 1 367 ? 22.328 -4.188 -17.5 1 92.56 367 TYR A CA 1
ATOM 2884 C C . TYR A 1 367 ? 23.422 -4.543 -18.484 1 92.56 367 TYR A C 1
ATOM 2886 O O . TYR A 1 367 ? 24.344 -5.293 -18.156 1 92.56 367 TYR A O 1
ATOM 2894 N N . LYS A 1 368 ? 23.234 -4.105 -19.719 1 89.56 368 LYS A N 1
ATOM 2895 C CA . LYS A 1 368 ? 24.219 -4.363 -20.781 1 89.56 368 LYS A CA 1
ATOM 2896 C C . LYS A 1 368 ? 24.859 -3.064 -21.266 1 89.56 368 LYS A C 1
ATOM 2898 O O . LYS A 1 368 ? 24.203 -2.02 -21.297 1 89.56 368 LYS A O 1
ATOM 2903 N N . ILE A 1 369 ? 26.109 -3.176 -21.484 1 85 369 ILE A N 1
ATOM 2904 C CA . ILE A 1 369 ? 26.812 -2.043 -22.078 1 85 369 ILE A CA 1
ATOM 2905 C C . ILE A 1 369 ? 27.391 -2.445 -23.438 1 85 369 ILE A C 1
ATOM 2907 O O . ILE A 1 369 ? 27.844 -3.58 -23.609 1 85 369 ILE A O 1
ATOM 2911 N N . LYS A 1 370 ? 27.156 -1.566 -24.438 1 78.81 370 LYS A N 1
ATOM 2912 C CA . LYS A 1 370 ? 27.75 -1.778 -25.766 1 78.81 370 LYS A CA 1
ATOM 2913 C C . LYS A 1 370 ? 28.859 -0.773 -26.031 1 78.81 370 LYS A C 1
ATOM 2915 O O . LYS A 1 370 ? 28.641 0.438 -26 1 78.81 370 LYS A O 1
ATOM 2920 N N . LYS A 1 371 ? 30.062 -1.226 -26.094 1 65.69 371 LYS A N 1
ATOM 2921 C CA . LYS A 1 371 ? 31.141 -0.385 -26.594 1 65.69 371 LYS A CA 1
ATOM 2922 C C . LYS A 1 371 ? 31.297 -0.531 -28.109 1 65.69 371 LYS A C 1
ATOM 2924 O O . LYS A 1 371 ? 30.984 -1.585 -28.672 1 65.69 371 LYS A O 1
ATOM 2929 N N . LYS A 1 372 ? 31.625 0.526 -28.688 1 69.88 372 LYS A N 1
ATOM 2930 C CA . LYS A 1 372 ? 31.797 0.496 -30.141 1 69.88 372 LYS A CA 1
ATOM 2931 C C . LYS A 1 372 ? 32.719 -0.65 -30.547 1 69.88 372 LYS A C 1
ATOM 2933 O O . LYS A 1 372 ? 33.844 -0.75 -30.078 1 69.88 372 LYS A O 1
ATOM 2938 N N . GLY A 1 373 ? 32.031 -1.495 -31.391 1 71.12 373 GLY A N 1
ATOM 2939 C CA . GLY A 1 373 ? 32.781 -2.572 -32 1 71.12 373 GLY A CA 1
ATOM 2940 C C . GLY A 1 373 ? 32.844 -3.828 -31.156 1 71.12 373 GLY A C 1
ATOM 2941 O O . GLY A 1 373 ? 33.406 -4.836 -31.562 1 71.12 373 GLY A O 1
ATOM 2942 N N . GLU A 1 374 ? 32.406 -3.758 -29.906 1 71.38 374 GLU A N 1
ATOM 2943 C CA . GLU A 1 374 ? 32.469 -4.93 -29.031 1 71.38 374 GLU A CA 1
ATOM 2944 C C . GLU A 1 374 ? 31.094 -5.496 -28.766 1 71.38 374 GLU A C 1
ATOM 2946 O O . GLU A 1 374 ? 30.078 -4.836 -29.031 1 71.38 374 GLU A O 1
ATOM 2951 N N . LYS A 1 375 ? 31.172 -6.738 -28.406 1 77.75 375 LYS A N 1
ATOM 2952 C CA . LYS A 1 375 ? 29.938 -7.414 -28.016 1 77.75 375 LYS A CA 1
ATOM 2953 C C . LYS A 1 375 ? 29.375 -6.832 -26.734 1 77.75 375 LYS A C 1
ATOM 2955 O O . LYS A 1 375 ? 30.125 -6.312 -25.906 1 77.75 375 LYS A O 1
ATOM 2960 N N . LYS A 1 376 ? 28.031 -6.867 -26.609 1 81.88 376 LYS A N 1
ATOM 2961 C CA . LYS A 1 376 ? 27.375 -6.406 -25.391 1 81.88 376 LYS A CA 1
ATOM 2962 C C . LYS A 1 376 ? 27.875 -7.191 -24.172 1 81.88 376 LYS A C 1
ATOM 2964 O O . LYS A 1 376 ? 27.938 -8.422 -24.219 1 81.88 376 LYS A O 1
ATOM 2969 N N . LYS A 1 377 ? 28.328 -6.43 -23.281 1 84.5 377 LYS A N 1
ATOM 2970 C CA . LYS A 1 377 ? 28.781 -7.039 -22.031 1 84.5 377 LYS A CA 1
ATOM 2971 C C . LYS A 1 377 ? 27.75 -6.859 -20.922 1 84.5 377 LYS A C 1
ATOM 2973 O O . LYS A 1 377 ? 27.25 -5.758 -20.703 1 84.5 377 LYS A O 1
ATOM 2978 N N . LYS A 1 378 ? 27.438 -7.957 -20.312 1 88.88 378 LYS A N 1
ATOM 2979 C CA . LYS A 1 378 ? 26.5 -7.945 -19.188 1 88.88 378 LYS A CA 1
ATOM 2980 C C . LYS A 1 378 ? 27.203 -7.516 -17.891 1 88.88 378 LYS A C 1
ATOM 2982 O O . LYS A 1 378 ? 28.266 -8.039 -17.562 1 88.88 378 LYS A O 1
ATOM 2987 N N . ILE A 1 379 ? 26.688 -6.48 -17.25 1 91.5 379 ILE A N 1
ATOM 2988 C CA . ILE A 1 379 ? 27.219 -5.984 -15.984 1 91.5 379 ILE A CA 1
ATOM 2989 C C . ILE A 1 379 ? 26.188 -6.16 -14.875 1 91.5 379 ILE A C 1
ATOM 2991 O O . ILE A 1 379 ? 25 -5.961 -15.094 1 91.5 379 ILE A O 1
ATOM 2995 N N . ARG A 1 380 ? 26.688 -6.582 -13.734 1 95.56 380 ARG A N 1
ATOM 2996 C CA . ARG A 1 380 ? 25.828 -6.699 -12.555 1 95.56 380 ARG A CA 1
ATOM 2997 C C . ARG A 1 380 ? 26.344 -5.82 -11.422 1 95.56 380 ARG A C 1
ATOM 2999 O O . ARG A 1 380 ? 27.547 -5.605 -11.289 1 95.56 380 ARG A O 1
ATOM 3006 N N . GLU A 1 381 ? 25.438 -5.242 -10.727 1 97.25 381 GLU A N 1
ATOM 3007 C CA . GLU A 1 381 ? 25.734 -4.488 -9.516 1 97.25 381 GLU A CA 1
ATOM 3008 C C . GLU A 1 381 ? 24.938 -5.02 -8.328 1 97.25 381 GLU A C 1
ATOM 3010 O O . GLU A 1 381 ? 23.859 -5.578 -8.5 1 97.25 381 GLU A O 1
ATOM 3015 N N . LEU A 1 382 ? 25.531 -4.938 -7.188 1 97.88 382 LEU A N 1
ATOM 3016 C CA . LEU A 1 382 ? 24.922 -5.379 -5.934 1 97.88 382 LEU A CA 1
ATOM 3017 C C . LEU A 1 382 ? 24.922 -4.254 -4.906 1 97.88 382 LEU A C 1
ATOM 3019 O O . LEU A 1 382 ? 25.953 -3.639 -4.648 1 97.88 382 LEU A O 1
ATOM 3023 N N . THR A 1 383 ? 23.734 -3.939 -4.402 1 98.56 383 THR A N 1
ATOM 3024 C CA . THR A 1 383 ? 23.609 -2.955 -3.332 1 98.56 383 THR A CA 1
ATOM 3025 C C . THR A 1 383 ? 23.141 -3.617 -2.039 1 98.56 383 THR A C 1
ATOM 3027 O O . THR A 1 383 ? 22.125 -4.324 -2.029 1 98.56 383 THR A O 1
ATOM 3030 N N . LEU A 1 384 ? 23.844 -3.467 -0.986 1 98.75 384 LEU A N 1
ATOM 3031 C CA . LEU A 1 384 ? 23.5 -3.982 0.337 1 98.75 384 LEU A CA 1
ATOM 3032 C C . LEU A 1 384 ? 23.156 -2.844 1.292 1 98.75 384 LEU A C 1
ATOM 3034 O O . LEU A 1 384 ? 23.938 -1.889 1.43 1 98.75 384 LEU A O 1
ATOM 3038 N N . ILE A 1 385 ? 22.016 -2.932 1.923 1 98.69 385 ILE A N 1
ATOM 3039 C CA . ILE A 1 385 ? 21.594 -1.924 2.893 1 98.69 385 ILE A CA 1
ATOM 3040 C C . ILE A 1 385 ? 21.047 -2.607 4.141 1 98.69 385 ILE A C 1
ATOM 3042 O O . ILE A 1 385 ? 20.25 -3.549 4.043 1 98.69 385 ILE A O 1
ATOM 3046 N N . VAL A 1 386 ? 21.438 -2.203 5.289 1 98.25 386 VAL A N 1
ATOM 3047 C CA . VAL A 1 386 ? 20.859 -2.621 6.559 1 98.25 386 VAL A CA 1
ATOM 3048 C C . VAL A 1 386 ? 20.328 -1.401 7.312 1 98.25 386 VAL A C 1
ATOM 3050 O O . VAL A 1 386 ? 21.047 -0.407 7.473 1 98.25 386 VAL A O 1
ATOM 3053 N N . ARG A 1 387 ? 19.125 -1.484 7.738 1 95.62 387 ARG A N 1
ATOM 3054 C CA . ARG A 1 387 ? 18.484 -0.358 8.406 1 95.62 387 ARG A CA 1
ATOM 3055 C C . ARG A 1 387 ? 18.453 -0.567 9.922 1 95.62 387 ARG A C 1
ATOM 3057 O O . ARG A 1 387 ? 18.344 -1.699 10.391 1 95.62 387 ARG A O 1
ATOM 3064 N N . ASP A 1 388 ? 18.594 0.461 10.688 1 94.69 388 ASP A N 1
ATOM 3065 C CA . ASP A 1 388 ? 18.266 0.467 12.109 1 94.69 388 ASP A CA 1
ATOM 3066 C C . ASP A 1 388 ? 16.906 1.112 12.367 1 94.69 388 ASP A C 1
ATOM 3068 O O . ASP A 1 388 ? 16.828 2.279 12.758 1 94.69 388 ASP A O 1
ATOM 3072 N N . ASP A 1 389 ? 15.891 0.356 12.195 1 92.5 389 ASP A N 1
ATOM 3073 C CA . ASP A 1 389 ? 14.516 0.861 12.203 1 92.5 389 ASP A CA 1
ATOM 3074 C C . ASP A 1 389 ? 13.586 -0.084 12.961 1 92.5 389 ASP A C 1
ATOM 3076 O O . ASP A 1 389 ? 13.414 -1.238 12.562 1 92.5 389 ASP A O 1
ATOM 3080 N N . VAL A 1 390 ? 12.953 0.36 13.945 1 92.25 390 VAL A N 1
ATOM 3081 C CA . VAL A 1 390 ? 11.914 -0.252 14.766 1 92.25 390 VAL A CA 1
ATOM 3082 C C . VAL A 1 390 ? 12.414 -1.576 15.336 1 92.25 390 VAL A C 1
ATOM 3084 O O . VAL A 1 390 ? 12.664 -1.687 16.531 1 92.25 390 VAL A O 1
ATOM 3087 N N . ARG A 1 391 ? 12.773 -2.602 14.516 1 91.31 391 ARG A N 1
ATOM 3088 C CA . ARG A 1 391 ? 13.047 -3.977 14.922 1 91.31 391 ARG A CA 1
ATOM 3089 C C . ARG A 1 391 ? 14.492 -4.141 15.367 1 91.31 391 ARG A C 1
ATOM 3091 O O . ARG A 1 391 ? 14.789 -4.973 16.234 1 91.31 391 ARG A O 1
ATOM 3098 N N . ILE A 1 392 ? 15.352 -3.357 14.695 1 93.19 392 ILE A N 1
ATOM 3099 C CA . ILE A 1 392 ? 16.781 -3.514 14.898 1 93.19 392 ILE A CA 1
ATOM 3100 C C . ILE A 1 392 ? 17.406 -2.168 15.273 1 93.19 392 ILE A C 1
ATOM 3102 O O . ILE A 1 392 ? 17.141 -1.155 14.617 1 93.19 392 ILE A O 1
ATOM 3106 N N . ASN A 1 393 ? 18.203 -2.16 16.391 1 93.12 393 ASN A N 1
ATOM 3107 C CA . ASN A 1 393 ? 18.844 -0.906 16.766 1 93.12 393 ASN A CA 1
ATOM 3108 C C . ASN A 1 393 ? 20.156 -0.701 16.031 1 93.12 393 ASN A C 1
ATOM 3110 O O . ASN A 1 393 ? 20.562 -1.531 15.203 1 93.12 393 ASN A O 1
ATOM 3114 N N . GLN A 1 394 ? 20.828 0.358 16.312 1 94 394 GLN A N 1
ATOM 3115 C CA . GLN A 1 394 ? 22 0.768 15.562 1 94 394 GLN A CA 1
ATOM 3116 C C . GLN A 1 394 ? 23.141 -0.246 15.719 1 94 394 GLN A C 1
ATOM 3118 O O . GLN A 1 394 ? 23.781 -0.615 14.734 1 94 394 GLN A O 1
ATOM 3123 N N . GLU A 1 395 ? 23.391 -0.662 16.891 1 94.31 395 GLU A N 1
ATOM 3124 C CA . GLU A 1 395 ? 24.453 -1.617 17.156 1 94.31 395 GLU A CA 1
ATOM 3125 C C . GLU A 1 395 ? 24.219 -2.934 16.422 1 94.31 395 GLU A C 1
ATOM 3127 O O . GLU A 1 395 ? 25.125 -3.498 15.82 1 94.31 395 GLU A O 1
ATOM 3132 N N . GLN A 1 396 ? 23 -3.408 16.547 1 94.69 396 GLN A N 1
ATOM 3133 C CA . GLN A 1 396 ? 22.625 -4.641 15.875 1 94.69 396 GLN A CA 1
ATOM 3134 C C . GLN A 1 396 ? 22.75 -4.5 14.359 1 94.69 396 GLN A C 1
ATOM 3136 O O . GLN A 1 396 ? 23.25 -5.402 13.688 1 94.69 396 GLN A O 1
ATOM 3141 N N . ALA A 1 397 ? 22.281 -3.391 13.875 1 96.25 397 ALA A N 1
ATOM 3142 C CA . ALA A 1 397 ? 22.344 -3.141 12.438 1 96.25 397 ALA A CA 1
ATOM 3143 C C . ALA A 1 397 ? 23.781 -3.098 11.945 1 96.25 397 ALA A C 1
ATOM 3145 O O . ALA A 1 397 ? 24.094 -3.631 10.875 1 96.25 397 ALA A O 1
ATOM 3146 N N . ASP A 1 398 ? 24.656 -2.443 12.688 1 96.75 398 ASP A N 1
ATOM 3147 C CA . ASP A 1 398 ? 26.078 -2.377 12.336 1 96.75 398 ASP A CA 1
ATOM 3148 C C . ASP A 1 398 ? 26.688 -3.773 12.273 1 96.75 398 ASP A C 1
ATOM 3150 O O . ASP A 1 398 ? 27.422 -4.094 11.328 1 96.75 398 ASP A O 1
ATOM 3154 N N . ALA A 1 399 ? 26.359 -4.551 13.266 1 96.12 399 ALA A N 1
ATOM 3155 C CA . ALA A 1 399 ? 26.891 -5.906 13.32 1 96.12 399 ALA A CA 1
ATOM 3156 C C . ALA A 1 399 ? 26.375 -6.754 12.164 1 96.12 399 ALA A C 1
ATOM 3158 O O . ALA A 1 399 ? 27.125 -7.504 11.547 1 96.12 399 ALA A O 1
ATOM 3159 N N . LEU A 1 400 ? 25.094 -6.699 11.961 1 96.69 400 LEU A N 1
ATOM 3160 C CA . LEU A 1 400 ? 24.469 -7.445 10.875 1 96.69 400 LEU A CA 1
ATOM 3161 C C . LEU A 1 400 ? 25.078 -7.062 9.531 1 96.69 400 LEU A C 1
ATOM 3163 O O . LEU A 1 400 ? 25.359 -7.93 8.695 1 96.69 400 LEU A O 1
ATOM 3167 N N . PHE A 1 401 ? 25.328 -5.773 9.305 1 98.06 401 PHE A N 1
ATOM 3168 C CA . PHE A 1 401 ? 25.906 -5.273 8.062 1 98.06 401 PHE A CA 1
ATOM 3169 C C . PHE A 1 401 ? 27.312 -5.84 7.863 1 98.06 401 PHE A C 1
ATOM 3171 O O . PHE A 1 401 ? 27.641 -6.312 6.777 1 98.06 401 PHE A O 1
ATOM 3178 N N . ARG A 1 402 ? 28.078 -5.75 8.875 1 97.44 402 ARG A N 1
ATOM 3179 C CA . ARG A 1 402 ? 29.438 -6.266 8.805 1 97.44 402 ARG A CA 1
ATOM 3180 C C . ARG A 1 402 ? 29.438 -7.754 8.461 1 97.44 402 ARG A C 1
ATOM 3182 O O . ARG A 1 402 ? 30.234 -8.203 7.629 1 97.44 402 ARG A O 1
ATOM 3189 N N . THR A 1 403 ? 28.547 -8.461 9.094 1 96.88 403 THR A N 1
ATOM 3190 C CA . THR A 1 403 ? 28.469 -9.906 8.906 1 96.88 403 THR A CA 1
ATOM 3191 C C . THR A 1 403 ? 28.094 -10.242 7.469 1 96.88 403 THR A C 1
ATOM 3193 O O . THR A 1 403 ? 28.75 -11.07 6.832 1 96.88 403 THR A O 1
ATOM 3196 N N . VAL A 1 404 ? 27.109 -9.641 6.961 1 98.19 404 VAL A N 1
ATOM 3197 C CA . VAL A 1 404 ? 26.609 -9.961 5.629 1 98.19 404 VAL A CA 1
ATOM 3198 C C . VAL A 1 404 ? 27.578 -9.453 4.574 1 98.19 404 VAL A C 1
ATOM 3200 O O . VAL A 1 404 ? 27.844 -10.133 3.576 1 98.19 404 VAL A O 1
ATOM 3203 N N . LYS A 1 405 ? 28.078 -8.234 4.785 1 98.31 405 LYS A N 1
ATOM 3204 C CA . LYS A 1 405 ? 29.078 -7.691 3.871 1 98.31 405 LYS A CA 1
ATOM 3205 C C . LYS A 1 405 ? 30.281 -8.625 3.744 1 98.31 405 LYS A C 1
ATOM 3207 O O . LYS A 1 405 ? 30.734 -8.906 2.637 1 98.31 405 LYS A O 1
ATOM 3212 N N . LYS A 1 406 ? 30.766 -9.062 4.852 1 97.81 406 LYS A N 1
ATOM 3213 C CA . LYS A 1 406 ? 31.906 -9.977 4.859 1 97.81 406 LYS A CA 1
ATOM 3214 C C . LYS A 1 406 ? 31.562 -11.281 4.137 1 97.81 406 LYS A C 1
ATOM 3216 O O . LYS A 1 406 ? 32.375 -11.789 3.363 1 97.81 406 LYS A O 1
ATOM 3221 N N . ALA A 1 407 ? 30.422 -11.836 4.402 1 97.94 407 ALA A N 1
ATOM 3222 C CA . ALA A 1 407 ? 29.984 -13.07 3.756 1 97.94 407 ALA A CA 1
ATOM 3223 C C . ALA A 1 407 ? 29.969 -12.922 2.238 1 97.94 407 ALA A C 1
ATOM 3225 O O . ALA A 1 407 ? 30.359 -13.836 1.513 1 97.94 407 ALA A O 1
ATOM 3226 N N . LEU A 1 408 ? 29.531 -11.773 1.777 1 97.81 408 LEU A N 1
ATOM 3227 C CA . LEU A 1 408 ? 29.469 -11.523 0.342 1 97.81 408 LEU A CA 1
ATOM 3228 C C . LEU A 1 408 ? 30.859 -11.328 -0.241 1 97.81 408 LEU A C 1
ATOM 3230 O O . LEU A 1 408 ? 31.203 -11.93 -1.266 1 97.81 408 LEU A O 1
ATOM 3234 N N . GLU A 1 409 ? 31.688 -10.555 0.343 1 97.19 409 GLU A N 1
ATOM 3235 C CA . GLU A 1 409 ? 33 -10.211 -0.176 1 97.19 409 GLU A CA 1
ATOM 3236 C C . GLU A 1 409 ? 33.938 -11.406 -0.115 1 97.19 409 GLU A C 1
ATOM 3238 O O . GLU A 1 409 ? 34.844 -11.539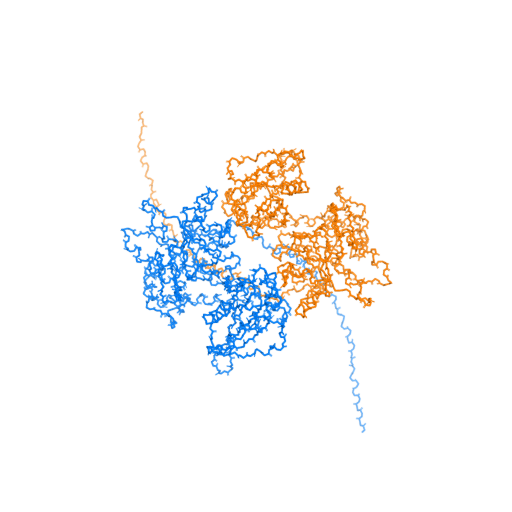 -0.949 1 97.19 409 GLU A O 1
ATOM 3243 N N . ASP A 1 410 ? 33.688 -12.336 0.796 1 96.44 410 ASP A N 1
ATOM 3244 C CA . ASP A 1 410 ? 34.562 -13.484 0.982 1 96.44 410 ASP A CA 1
ATOM 3245 C C . ASP A 1 410 ? 34.125 -14.672 0.138 1 96.44 410 ASP A C 1
ATOM 3247 O O . ASP A 1 410 ? 34.844 -15.672 0.036 1 96.44 410 ASP A O 1
ATOM 3251 N N . ASN A 1 411 ? 32.969 -14.57 -0.376 1 95.06 411 ASN A N 1
ATOM 3252 C CA . ASN A 1 411 ? 32.469 -15.719 -1.124 1 95.06 411 ASN A CA 1
ATOM 3253 C C . ASN A 1 411 ? 33.188 -15.891 -2.451 1 95.06 411 ASN A C 1
ATOM 3255 O O . ASN A 1 411 ? 33.312 -14.945 -3.229 1 95.06 411 ASN A O 1
ATOM 3259 N N . ASN A 1 412 ? 33.562 -17.062 -2.799 1 91.5 412 ASN A N 1
ATOM 3260 C CA . ASN A 1 412 ? 34.375 -17.375 -3.967 1 91.5 412 ASN A CA 1
ATOM 3261 C C . ASN A 1 412 ? 33.562 -17.281 -5.258 1 91.5 412 ASN A C 1
ATOM 3263 O O . ASN A 1 412 ? 34.125 -17.172 -6.344 1 91.5 412 ASN A O 1
ATOM 3267 N N . ASP A 1 413 ? 32.344 -17.375 -5.113 1 91.62 413 ASP A N 1
ATOM 3268 C CA . ASP A 1 413 ? 31.5 -17.359 -6.305 1 91.62 413 ASP A CA 1
ATOM 3269 C C . ASP A 1 413 ? 31.234 -15.922 -6.766 1 91.62 413 ASP A C 1
ATOM 3271 O O . ASP A 1 413 ? 30.672 -15.711 -7.844 1 91.62 413 ASP A O 1
ATOM 3275 N N . LEU A 1 414 ? 31.719 -14.961 -5.957 1 94.62 414 LEU A N 1
ATOM 3276 C CA . LEU A 1 414 ? 31.469 -13.562 -6.277 1 94.62 414 LEU A CA 1
ATOM 3277 C C . LEU A 1 414 ? 32.781 -12.812 -6.504 1 94.62 414 LEU A C 1
ATOM 3279 O O . LEU A 1 414 ? 33.781 -13.117 -5.871 1 94.62 414 LEU A O 1
ATOM 3283 N N . ASP A 1 415 ? 32.75 -11.969 -7.492 1 94.69 415 ASP A N 1
ATOM 3284 C CA . ASP A 1 415 ? 33.844 -11.016 -7.75 1 94.69 415 ASP A CA 1
ATOM 3285 C C . ASP A 1 415 ? 33.344 -9.578 -7.609 1 94.69 415 ASP A C 1
ATOM 3287 O O . ASP A 1 415 ? 32.906 -8.977 -8.586 1 94.69 415 ASP A O 1
ATOM 3291 N N . LEU A 1 416 ? 33.594 -9.078 -6.418 1 96.5 416 LEU A N 1
ATOM 3292 C CA . LEU A 1 416 ? 33 -7.793 -6.082 1 96.5 416 LEU A CA 1
ATOM 3293 C C . LEU A 1 416 ? 34.062 -6.691 -6.062 1 96.5 416 LEU A C 1
ATOM 3295 O O . LEU A 1 416 ? 35.094 -6.828 -5.414 1 96.5 416 LEU A O 1
ATOM 3299 N N . VAL A 1 417 ? 33.75 -5.648 -6.824 1 96.25 417 VAL A N 1
ATOM 3300 C CA . VAL A 1 417 ? 34.562 -4.434 -6.828 1 96.25 417 VAL A CA 1
ATOM 3301 C C . VAL A 1 417 ? 33.719 -3.24 -6.41 1 96.25 417 VAL A C 1
ATOM 3303 O O . VAL A 1 417 ? 32.594 -3.068 -6.906 1 96.25 417 VAL A O 1
ATOM 3306 N N . PRO A 1 418 ? 34.25 -2.457 -5.527 1 96.94 418 PRO A N 1
ATOM 3307 C CA . PRO A 1 418 ? 33.469 -1.303 -5.109 1 96.94 418 PRO A CA 1
ATOM 3308 C C . PRO A 1 418 ? 33 -0.447 -6.289 1 96.94 418 PRO A C 1
ATOM 3310 O O . PRO A 1 418 ? 33.75 -0.233 -7.234 1 96.94 418 PRO A O 1
ATOM 3313 N N . TRP A 1 419 ? 31.797 -0.071 -6.301 1 97.12 419 TRP A N 1
ATOM 3314 C CA . TRP A 1 419 ? 31.203 0.839 -7.273 1 97.12 419 TRP A CA 1
ATOM 3315 C C . TRP A 1 419 ? 31.953 2.17 -7.301 1 97.12 419 TRP A C 1
ATOM 3317 O O . TRP A 1 419 ? 32.594 2.549 -6.316 1 97.12 419 TRP A O 1
ATOM 3327 N N . HIS A 1 420 ? 31.953 2.914 -8.367 1 96.69 420 HIS A N 1
ATOM 3328 C CA . HIS A 1 420 ? 32.812 4.078 -8.586 1 96.69 420 HIS A CA 1
ATOM 3329 C C . HIS A 1 420 ? 32.469 5.199 -7.609 1 96.69 420 HIS A C 1
ATOM 3331 O O . HIS A 1 420 ? 33.312 6.062 -7.34 1 96.69 420 HIS A O 1
ATOM 3337 N N . ARG A 1 421 ? 31.281 5.215 -7.066 1 97.38 421 ARG A N 1
ATOM 3338 C CA . ARG A 1 421 ? 30.922 6.25 -6.102 1 97.38 421 ARG A CA 1
ATOM 3339 C C . ARG A 1 421 ? 30.766 5.66 -4.707 1 97.38 421 ARG A C 1
ATOM 3341 O O . ARG A 1 421 ? 29.938 6.137 -3.92 1 97.38 421 ARG A O 1
ATOM 3348 N N . SER A 1 422 ? 31.406 4.609 -4.379 1 95.62 422 SER A N 1
ATOM 3349 C CA . SER A 1 422 ? 31.266 3.902 -3.109 1 95.62 422 SER A CA 1
ATOM 3350 C C . SER A 1 422 ? 31.719 4.777 -1.943 1 95.62 422 SER A C 1
ATOM 3352 O O . SER A 1 422 ? 31.297 4.57 -0.806 1 95.62 422 SER A O 1
ATOM 3354 N N . ASP A 1 423 ? 32.562 5.777 -2.195 1 94.94 423 ASP A N 1
ATOM 3355 C CA . ASP A 1 423 ? 33.062 6.652 -1.148 1 94.94 423 ASP A CA 1
ATOM 3356 C C . ASP A 1 423 ? 32 7.637 -0.677 1 94.94 423 ASP A C 1
ATOM 3358 O O . ASP A 1 423 ? 32.156 8.273 0.366 1 94.94 423 ASP A O 1
ATOM 3362 N N . GLU A 1 424 ? 30.906 7.703 -1.424 1 96.19 424 GLU A N 1
ATOM 3363 C CA . GLU A 1 424 ? 29.844 8.648 -1.099 1 96.19 424 GLU A CA 1
ATOM 3364 C C . GLU A 1 424 ? 28.75 7.988 -0.266 1 96.19 424 GLU A C 1
ATOM 3366 O O . GLU A 1 424 ? 27.797 8.648 0.153 1 96.19 424 GLU A O 1
ATOM 3371 N N . LEU A 1 425 ? 28.906 6.73 -0.001 1 96.69 425 LEU A N 1
ATOM 3372 C CA . LEU A 1 425 ? 27.828 5.977 0.654 1 96.69 425 LEU A CA 1
ATOM 3373 C C . LEU A 1 425 ? 27.844 6.223 2.158 1 96.69 425 LEU A C 1
ATOM 3375 O O . LEU A 1 425 ? 28.891 6.547 2.734 1 96.69 425 LEU A O 1
ATOM 3379 N N . SER A 1 426 ? 26.703 6.125 2.742 1 94.62 426 SER A N 1
ATOM 3380 C CA . SER A 1 426 ? 26.516 6.289 4.18 1 94.62 426 SER A CA 1
ATOM 3381 C C . SER A 1 426 ? 26.75 4.977 4.918 1 94.62 426 SER A C 1
ATOM 3383 O O . SER A 1 426 ? 26.938 3.93 4.293 1 94.62 426 SER A O 1
ATOM 3385 N N . PRO A 1 427 ? 26.734 5.059 6.301 1 94.19 427 PRO A N 1
ATOM 3386 C CA . PRO A 1 427 ? 26.922 3.822 7.062 1 94.19 427 PRO A CA 1
ATOM 3387 C C . PRO A 1 427 ? 25.875 2.758 6.711 1 94.19 427 PRO A C 1
ATOM 3389 O O . PRO A 1 427 ? 24.703 3.076 6.512 1 94.19 427 PRO A O 1
ATOM 3392 N N . ARG A 1 428 ? 26.359 1.489 6.59 1 97.69 428 ARG A N 1
ATOM 3393 C CA . ARG A 1 428 ? 25.547 0.299 6.359 1 97.69 428 ARG A CA 1
ATOM 3394 C C . ARG A 1 428 ? 24.984 0.284 4.941 1 97.69 428 ARG A C 1
ATOM 3396 O O . ARG A 1 428 ? 23.891 -0.249 4.703 1 97.69 428 ARG A O 1
ATOM 3403 N N . GLN A 1 429 ? 25.625 1.021 4.102 1 98.19 429 GLN A N 1
ATOM 3404 C CA . GLN A 1 429 ? 25.375 0.972 2.662 1 98.19 429 GLN A CA 1
ATOM 3405 C C . GLN A 1 429 ? 26.625 0.505 1.91 1 98.19 429 GLN A C 1
ATOM 3407 O O . GLN A 1 429 ? 27.75 0.9 2.244 1 98.19 429 GLN A O 1
ATOM 3412 N N . MET A 1 430 ? 26.406 -0.377 0.943 1 98.44 430 MET A N 1
ATOM 3413 C CA . MET A 1 430 ? 27.5 -0.78 0.069 1 98.44 430 MET A CA 1
ATOM 3414 C C . MET A 1 430 ? 27 -1.105 -1.33 1 98.44 430 MET A C 1
ATOM 3416 O O . MET A 1 430 ? 25.906 -1.678 -1.484 1 98.44 430 MET A O 1
ATOM 3420 N N . VAL A 1 431 ? 27.719 -0.658 -2.32 1 98.31 431 VAL A N 1
ATOM 3421 C CA . VAL A 1 431 ? 27.422 -0.966 -3.715 1 98.31 431 VAL A CA 1
ATOM 3422 C C . VAL A 1 431 ? 28.656 -1.556 -4.387 1 98.31 431 VAL A C 1
ATOM 3424 O O . VAL A 1 431 ? 29.766 -1.021 -4.25 1 98.31 431 VAL A O 1
ATOM 3427 N N . TRP A 1 432 ? 28.484 -2.678 -5.098 1 98 432 TRP A N 1
ATOM 3428 C CA . TRP A 1 432 ? 29.562 -3.324 -5.84 1 98 432 TRP A CA 1
ATOM 3429 C C . TRP A 1 432 ? 29.188 -3.479 -7.312 1 98 432 TRP A C 1
ATOM 3431 O O . TRP A 1 432 ? 28 -3.555 -7.656 1 98 432 TRP A O 1
ATOM 3441 N N . VAL A 1 433 ? 30.203 -3.418 -8.117 1 95.94 433 VAL A N 1
ATOM 3442 C CA . VAL A 1 433 ? 30.109 -4.051 -9.43 1 95.94 433 VAL A CA 1
ATOM 3443 C C . VAL A 1 433 ? 30.484 -5.527 -9.32 1 95.94 433 VAL A C 1
ATOM 3445 O O . VAL A 1 433 ? 31.516 -5.871 -8.758 1 95.94 433 VAL A O 1
ATOM 3448 N N . GLU A 1 434 ? 29.578 -6.309 -9.758 1 89.5 434 GLU A N 1
ATOM 3449 C CA . GLU A 1 434 ? 29.781 -7.754 -9.703 1 89.5 434 GLU A CA 1
ATOM 3450 C C . GLU A 1 434 ? 30.219 -8.312 -11.055 1 89.5 434 GLU A C 1
ATOM 3452 O O . GLU A 1 434 ? 29.453 -8.266 -12.023 1 89.5 434 GLU A O 1
ATOM 3457 N N . LYS A 1 435 ? 31.375 -8.969 -11.125 1 84.81 435 LYS A N 1
ATOM 3458 C CA . LYS A 1 435 ? 32 -9.305 -12.406 1 84.81 435 LYS A CA 1
ATOM 3459 C C . LYS A 1 435 ? 31.812 -10.789 -12.727 1 84.81 435 LYS A C 1
ATOM 3461 O O . LYS A 1 435 ? 32.062 -11.211 -13.859 1 84.81 435 LYS A O 1
ATOM 3466 N N . SER A 1 436 ? 31.344 -11.602 -11.789 1 82.56 436 SER A N 1
ATOM 3467 C CA . SER A 1 436 ? 31.219 -13.031 -12.023 1 82.56 436 SER A CA 1
ATOM 3468 C C . SER A 1 436 ? 29.922 -13.352 -12.781 1 82.56 436 SER A C 1
ATOM 3470 O O . SER A 1 436 ? 29.781 -14.438 -13.344 1 82.56 436 SER A O 1
ATOM 3472 N N . GLY A 1 437 ? 29.016 -12.469 -12.695 1 81.44 437 GLY A N 1
ATOM 3473 C CA . GLY A 1 437 ? 27.719 -12.711 -13.328 1 81.44 437 GLY A CA 1
ATOM 3474 C C . GLY A 1 437 ? 26.734 -13.406 -12.422 1 81.44 437 GLY A C 1
ATOM 3475 O O . GLY A 1 437 ? 25.672 -13.852 -12.867 1 81.44 437 GLY A O 1
ATOM 3476 N N . ALA A 1 438 ? 26.984 -13.422 -11.156 1 85.56 438 ALA A N 1
ATOM 3477 C CA . ALA A 1 438 ? 26.141 -14.109 -10.188 1 85.56 438 ALA A CA 1
ATOM 3478 C C . ALA A 1 438 ? 24.766 -13.438 -10.086 1 85.56 438 ALA A C 1
ATOM 3480 O O . ALA A 1 438 ? 24.672 -12.211 -10.07 1 85.56 438 ALA A O 1
ATOM 3481 N N . SER A 1 439 ? 23.766 -14.312 -10.117 1 87.31 439 SER A N 1
ATOM 3482 C CA . SER A 1 439 ? 22.391 -13.844 -9.992 1 87.31 439 SER A CA 1
ATOM 3483 C C . SER A 1 439 ? 21.906 -13.938 -8.555 1 87.31 439 SER A C 1
ATOM 3485 O O . SER A 1 439 ? 22.688 -14.227 -7.645 1 87.31 439 SER A O 1
ATOM 3487 N N . ARG A 1 440 ? 20.625 -13.594 -8.391 1 88.12 440 ARG A N 1
ATOM 3488 C CA . ARG A 1 440 ? 19.984 -13.68 -7.082 1 88.12 440 ARG A CA 1
ATOM 3489 C C . ARG A 1 440 ? 20.078 -15.086 -6.508 1 88.12 440 ARG A C 1
ATOM 3491 O O . ARG A 1 440 ? 20.188 -15.266 -5.293 1 88.12 440 ARG A O 1
ATOM 3498 N N . LYS A 1 441 ? 20.062 -16.109 -7.336 1 84.5 441 LYS A N 1
ATOM 3499 C CA . LYS A 1 441 ? 20.094 -17.516 -6.914 1 84.5 441 LYS A CA 1
ATOM 3500 C C . LYS A 1 441 ? 21.391 -17.828 -6.18 1 84.5 441 LYS A C 1
ATOM 3502 O O . LYS A 1 441 ? 21.453 -18.766 -5.375 1 84.5 441 LYS A O 1
ATOM 3507 N N . VAL A 1 442 ? 22.391 -17.047 -6.465 1 90.56 442 VAL A N 1
ATOM 3508 C CA . VAL A 1 442 ? 23.688 -17.234 -5.824 1 90.56 442 VAL A CA 1
ATOM 3509 C C . VAL A 1 442 ? 23.781 -16.328 -4.59 1 90.56 442 VAL A C 1
ATOM 3511 O O . VAL A 1 442 ? 24.219 -16.781 -3.523 1 90.56 442 VAL A O 1
ATOM 3514 N N . VAL A 1 443 ? 23.328 -15.125 -4.715 1 95.5 443 VAL A N 1
ATOM 3515 C CA . VAL A 1 443 ? 23.531 -14.102 -3.691 1 95.5 443 VAL A CA 1
ATOM 3516 C C . VAL A 1 443 ? 22.609 -14.375 -2.508 1 95.5 443 VAL A C 1
ATOM 3518 O O . VAL A 1 443 ? 23.016 -14.281 -1.351 1 95.5 443 VAL A O 1
ATOM 3521 N N . LYS A 1 444 ? 21.359 -14.719 -2.771 1 94.38 444 LYS A N 1
ATOM 3522 C CA . LYS A 1 444 ? 20.344 -14.867 -1.736 1 94.38 444 LYS A CA 1
ATOM 3523 C C . LYS A 1 444 ? 20.75 -15.922 -0.713 1 94.38 444 LYS A C 1
ATOM 3525 O O . LYS A 1 444 ? 20.703 -15.68 0.493 1 94.38 444 LYS A O 1
ATOM 3530 N N . PRO A 1 445 ? 21.219 -17.125 -1.146 1 93.06 445 PRO A N 1
ATOM 3531 C CA . PRO A 1 445 ? 21.625 -18.125 -0.154 1 93.06 445 PRO A CA 1
ATOM 3532 C C . PRO A 1 445 ? 22.797 -17.656 0.707 1 93.06 445 PRO A C 1
ATOM 3534 O O . PRO A 1 445 ? 22.875 -18 1.891 1 93.06 445 PRO A O 1
ATOM 3537 N N . ILE A 1 446 ? 23.688 -16.875 0.109 1 96.56 446 ILE A N 1
ATOM 3538 C CA . ILE A 1 446 ? 24.844 -16.375 0.854 1 96.56 446 ILE A CA 1
ATOM 3539 C C . ILE A 1 446 ? 24.359 -15.445 1.97 1 96.56 446 ILE A C 1
ATOM 3541 O O . ILE A 1 446 ? 24.781 -15.578 3.119 1 96.56 446 ILE A O 1
ATOM 3545 N N . VAL A 1 447 ? 23.453 -14.602 1.649 1 97.75 447 VAL A N 1
ATOM 3546 C CA . VAL A 1 447 ? 22.922 -13.625 2.604 1 97.75 447 VAL A CA 1
ATOM 3547 C C . VAL A 1 447 ? 22.109 -14.344 3.676 1 97.75 447 VAL A C 1
ATOM 3549 O O . VAL A 1 447 ? 22.266 -14.078 4.871 1 97.75 447 VAL A O 1
ATOM 3552 N N . GLU A 1 448 ? 21.234 -15.25 3.256 1 95.81 448 GLU A N 1
ATOM 3553 C CA . GLU A 1 448 ? 20.391 -15.984 4.191 1 95.81 448 GLU A CA 1
ATOM 3554 C C . GLU A 1 448 ? 21.234 -16.781 5.184 1 95.81 448 GLU A C 1
ATOM 3556 O O . GLU A 1 448 ? 20.953 -16.797 6.379 1 95.81 448 GLU A O 1
ATOM 3561 N N . GLU A 1 449 ? 22.203 -17.422 4.68 1 95.69 449 GLU A N 1
ATOM 3562 C CA . GLU A 1 449 ? 23.078 -18.203 5.547 1 95.69 449 GLU A CA 1
ATOM 3563 C C . GLU A 1 449 ? 23.797 -17.328 6.559 1 95.69 449 GLU A C 1
ATOM 3565 O O . GLU A 1 449 ? 23.922 -17.688 7.73 1 95.69 449 GLU A O 1
ATOM 3570 N N . ALA A 1 450 ? 24.297 -16.203 6.078 1 97.06 450 ALA A N 1
ATOM 3571 C CA . ALA A 1 450 ? 24.969 -15.266 6.977 1 97.06 450 ALA A CA 1
ATOM 3572 C C . ALA A 1 450 ? 24.031 -14.82 8.094 1 97.06 450 ALA A C 1
ATOM 3574 O O . ALA A 1 450 ? 24.438 -14.734 9.258 1 97.06 450 ALA A O 1
ATOM 3575 N N . VAL A 1 451 ? 22.781 -14.562 7.766 1 96.81 451 VAL A N 1
ATOM 3576 C CA . VAL A 1 451 ? 21.797 -14.094 8.734 1 96.81 451 VAL A CA 1
ATOM 3577 C C . VAL A 1 451 ? 21.438 -15.227 9.688 1 96.81 451 VAL A C 1
ATOM 3579 O O . VAL A 1 451 ? 21.297 -15.008 10.898 1 96.81 451 VAL A O 1
ATOM 3582 N N . MET A 1 452 ? 21.312 -16.422 9.172 1 95.56 452 MET A N 1
ATOM 3583 C CA . MET A 1 452 ? 20.938 -17.578 9.977 1 95.56 452 MET A CA 1
ATOM 3584 C C . MET A 1 452 ? 22 -17.891 11.008 1 95.56 452 MET A C 1
ATOM 3586 O O . MET A 1 452 ? 21.719 -18.516 12.039 1 95.56 452 MET A O 1
ATOM 3590 N N . ASN A 1 453 ? 23.172 -17.438 10.766 1 94.12 453 ASN A N 1
ATOM 3591 C CA . ASN A 1 453 ? 24.281 -17.719 11.672 1 94.12 453 ASN A CA 1
ATOM 3592 C C . ASN A 1 453 ? 24.641 -16.5 12.508 1 94.12 453 ASN A C 1
ATOM 3594 O O . ASN A 1 453 ? 25.578 -16.547 13.312 1 94.12 453 ASN A O 1
ATOM 3598 N N . TRP A 1 454 ? 23.953 -15.461 12.258 1 93.25 454 TRP A N 1
ATOM 3599 C CA . TRP A 1 454 ? 24.25 -14.195 12.93 1 93.25 454 TRP A CA 1
ATOM 3600 C C . TRP A 1 454 ? 23.75 -14.211 14.359 1 93.25 454 TRP A C 1
ATOM 3602 O O . TRP A 1 454 ? 22.547 -14.375 14.602 1 93.25 454 TRP A O 1
ATOM 3612 N N . ASP A 1 455 ? 24.625 -14.32 15.383 1 82.12 455 ASP A N 1
ATOM 3613 C CA . ASP A 1 455 ? 24.297 -14.398 16.797 1 82.12 455 ASP A CA 1
ATOM 3614 C C . ASP A 1 455 ? 24.812 -13.172 17.547 1 82.12 455 ASP A C 1
ATOM 3616 O O . ASP A 1 455 ? 24.75 -13.117 18.781 1 82.12 455 ASP A O 1
ATOM 3620 N N . GLU A 1 456 ? 25.516 -12.461 16.922 1 64.25 456 GLU A N 1
ATOM 3621 C CA . GLU A 1 456 ? 26.266 -11.477 17.703 1 64.25 456 GLU A CA 1
ATOM 3622 C C . GLU A 1 456 ? 25.359 -10.789 18.734 1 64.25 456 GLU A C 1
ATOM 3624 O O . GLU A 1 456 ? 24.156 -11.016 18.75 1 64.25 456 GLU A O 1
ATOM 3629 N N . ILE A 1 457 ? 25.156 -9.305 18.875 1 49.62 457 ILE A N 1
ATOM 3630 C CA . ILE A 1 457 ? 25.219 -8.461 20.062 1 49.62 457 ILE A CA 1
ATOM 3631 C C . ILE A 1 457 ? 23.922 -8.625 20.875 1 49.62 457 ILE A C 1
ATOM 3633 O O . ILE A 1 457 ? 22.844 -8.75 20.297 1 49.62 457 ILE A O 1
ATOM 3637 N N . MET B 1 1 ? -67.938 -24.594 -37.312 1 17.58 1 MET B N 1
ATOM 3638 C CA . MET B 1 1 ? -67.562 -25.25 -38.562 1 17.58 1 MET B CA 1
ATOM 3639 C C . MET B 1 1 ? -66.125 -24.797 -39 1 17.58 1 MET B C 1
ATOM 3641 O O . MET B 1 1 ? -65.312 -25.625 -39.344 1 17.58 1 MET B O 1
ATOM 3645 N N . ALA B 1 2 ? -66.188 -23.656 -39.688 1 17.45 2 ALA B N 1
ATOM 3646 C CA . ALA B 1 2 ? -65.5 -23.391 -40.938 1 17.45 2 ALA B CA 1
ATOM 3647 C C . ALA B 1 2 ? -64 -23.156 -40.656 1 17.45 2 ALA B C 1
ATOM 3649 O O . ALA B 1 2 ? -63.625 -22.094 -40.156 1 17.45 2 ALA B O 1
ATOM 3650 N N . LEU B 1 3 ? -63.219 -24.109 -40.281 1 18.8 3 LEU B N 1
ATOM 3651 C CA . LEU B 1 3 ? -61.906 -24.375 -39.75 1 18.8 3 LEU B CA 1
ATOM 3652 C C . LEU B 1 3 ? -60.844 -24.188 -40.812 1 18.8 3 LEU B C 1
ATOM 3654 O O . LEU B 1 3 ? -59.688 -24.609 -40.656 1 18.8 3 LEU B O 1
ATOM 3658 N N . LYS B 1 4 ? -61.5 -23.75 -42.094 1 21.08 4 LYS B N 1
ATOM 3659 C CA . LYS B 1 4 ? -60.625 -24.141 -43.219 1 21.08 4 LYS B CA 1
ATOM 3660 C C . LYS B 1 4 ? -59.219 -23.594 -43 1 21.08 4 LYS B C 1
ATOM 3662 O O . LYS B 1 4 ? -59.031 -22.562 -42.344 1 21.08 4 LYS B O 1
ATOM 3667 N N . ILE B 1 5 ? -58.188 -24.25 -43.656 1 19.36 5 ILE B N 1
ATOM 3668 C CA . ILE B 1 5 ? -56.844 -24.766 -43.75 1 19.36 5 ILE B CA 1
ATOM 3669 C C . ILE B 1 5 ? -55.938 -23.734 -44.438 1 19.36 5 ILE B C 1
ATOM 3671 O O . ILE B 1 5 ? -55.312 -24.031 -45.469 1 19.36 5 ILE B O 1
ATOM 3675 N N . ALA B 1 6 ? -56.344 -22.375 -44.312 1 19.45 6 ALA B N 1
ATOM 3676 C CA . ALA B 1 6 ? -55.688 -21.484 -45.312 1 19.45 6 ALA B CA 1
ATOM 3677 C C . ALA B 1 6 ? -54.188 -21.656 -45.281 1 19.45 6 ALA B C 1
ATOM 3679 O O . ALA B 1 6 ? -53.562 -21.453 -44.25 1 19.45 6 ALA B O 1
ATOM 3680 N N . THR B 1 7 ? -53.656 -22.547 -46.125 1 20.61 7 THR B N 1
ATOM 3681 C CA . THR B 1 7 ? -52.312 -23.078 -46.344 1 20.61 7 THR B CA 1
ATOM 3682 C C . THR B 1 7 ? -51.344 -21.984 -46.812 1 20.61 7 THR B C 1
ATOM 3684 O O . THR B 1 7 ? -50.188 -22.25 -47.062 1 20.61 7 THR B O 1
ATOM 3687 N N . LEU B 1 8 ? -51.75 -20.656 -46.531 1 21.48 8 LEU B N 1
ATOM 3688 C CA . LEU B 1 8 ? -51.031 -19.75 -47.438 1 21.48 8 LEU B CA 1
ATOM 3689 C C . LEU B 1 8 ? -49.531 -20.016 -47.438 1 21.48 8 LEU B C 1
ATOM 3691 O O . LEU B 1 8 ? -48.969 -20.328 -46.375 1 21.48 8 LEU B O 1
ATOM 3695 N N . LEU B 1 9 ? -48.938 -20.188 -48.625 1 21.77 9 LEU B N 1
ATOM 3696 C CA . LEU B 1 9 ? -47.719 -20.438 -49.375 1 21.77 9 LEU B CA 1
ATOM 3697 C C . LEU B 1 9 ? -46.625 -19.453 -48.938 1 21.77 9 LEU B C 1
ATOM 3699 O O . LEU B 1 9 ? -46.719 -18.25 -49.188 1 21.77 9 LEU B O 1
ATOM 3703 N N . ILE B 1 10 ? -46.219 -19.375 -47.688 1 21.91 10 ILE B N 1
ATOM 3704 C CA . ILE B 1 10 ? -45.25 -18.359 -47.281 1 21.91 10 ILE B CA 1
ATOM 3705 C C . ILE B 1 10 ? -43.938 -18.562 -48.031 1 21.91 10 ILE B C 1
ATOM 3707 O O . ILE B 1 10 ? -43.312 -19.625 -47.969 1 21.91 10 ILE B O 1
ATOM 3711 N N . SER B 1 11 ? -43.969 -18.047 -49.344 1 20.53 11 SER B N 1
ATOM 3712 C CA . SER B 1 11 ? -42.844 -18.031 -50.281 1 20.53 11 SER B CA 1
ATOM 3713 C C . SER B 1 11 ? -41.531 -17.656 -49.562 1 20.53 11 SER B C 1
ATOM 3715 O O . SER B 1 11 ? -41.562 -16.859 -48.625 1 20.53 11 SER B O 1
ATOM 3717 N N . THR B 1 12 ? -40.594 -18.562 -49.688 1 22.05 12 THR B N 1
ATOM 3718 C CA . THR B 1 12 ? -39.25 -18.812 -49.188 1 22.05 12 THR B CA 1
ATOM 3719 C C . THR B 1 12 ? -38.281 -17.703 -49.625 1 22.05 12 THR B C 1
ATOM 3721 O O . THR B 1 12 ? -37.094 -17.781 -49.406 1 22.05 12 THR B O 1
ATOM 3724 N N . LEU B 1 13 ? -38.844 -16.438 -49.875 1 22.98 13 LEU B N 1
ATOM 3725 C CA . LEU B 1 13 ? -37.844 -15.625 -50.531 1 22.98 13 LEU B CA 1
ATOM 3726 C C . LEU B 1 13 ? -36.531 -15.609 -49.75 1 22.98 13 LEU B C 1
ATOM 3728 O O . LEU B 1 13 ? -36.531 -15.156 -48.594 1 22.98 13 LEU B O 1
ATOM 3732 N N . LEU B 1 14 ? -35.75 -16.578 -49.938 1 21.03 14 LEU B N 1
ATOM 3733 C CA . LEU B 1 14 ? -34.406 -16.719 -49.375 1 21.03 14 LEU B CA 1
ATOM 3734 C C . LEU B 1 14 ? -33.531 -15.539 -49.75 1 21.03 14 LEU B C 1
ATOM 3736 O O . LEU B 1 14 ? -33.156 -15.367 -50.906 1 21.03 14 LEU B O 1
ATOM 3740 N N . ALA B 1 15 ? -34.031 -14.289 -49.375 1 24.44 15 ALA B N 1
ATOM 3741 C CA . ALA B 1 15 ? -33.156 -13.141 -49.688 1 24.44 15 ALA B CA 1
ATOM 3742 C C . ALA B 1 15 ? -31.703 -13.438 -49.375 1 24.44 15 ALA B C 1
ATOM 3744 O O . ALA B 1 15 ? -31.391 -13.938 -48.281 1 24.44 15 ALA B O 1
ATOM 3745 N N . SER B 1 16 ? -30.906 -13.742 -50.406 1 22.88 16 SER B N 1
ATOM 3746 C CA . SER B 1 16 ? -29.469 -13.93 -50.469 1 22.88 16 SER B CA 1
ATOM 3747 C C . SER B 1 16 ? -28.734 -12.828 -49.719 1 22.88 16 SER B C 1
ATOM 3749 O O . SER B 1 16 ? -28.859 -11.648 -50.062 1 22.88 16 SER B O 1
ATOM 3751 N N . THR B 1 17 ? -28.797 -12.789 -48.375 1 25.05 17 THR B N 1
ATOM 3752 C CA . THR B 1 17 ? -28.062 -11.797 -47.625 1 25.05 17 THR B CA 1
ATOM 3753 C C . THR B 1 17 ? -26.594 -11.75 -48.031 1 25.05 17 THR B C 1
ATOM 3755 O O . THR B 1 17 ? -25.938 -12.789 -48.125 1 25.05 17 THR B O 1
ATOM 3758 N N . GLY B 1 18 ? -26.344 -10.938 -49.062 1 23.72 18 GLY B N 1
ATOM 3759 C CA . GLY B 1 18 ? -25 -10.602 -49.5 1 23.72 18 GLY B CA 1
ATOM 3760 C C . GLY B 1 18 ? -24.031 -10.43 -48.375 1 23.72 18 GLY B C 1
ATOM 3761 O O . GLY B 1 18 ? -24.375 -9.891 -47.312 1 23.72 18 GLY B O 1
ATOM 3762 N N . ALA B 1 19 ? -23 -11.281 -48.344 1 27.19 19 ALA B N 1
ATOM 3763 C CA . ALA B 1 19 ? -21.797 -11.398 -47.5 1 27.19 19 ALA B CA 1
ATOM 3764 C C . ALA B 1 19 ? -21.078 -10.055 -47.375 1 27.19 19 ALA B C 1
ATOM 3766 O O . ALA B 1 19 ? -20.438 -9.609 -48.344 1 27.19 19 ALA B O 1
ATOM 3767 N N . SER B 1 20 ? -21.797 -8.992 -47 1 24.25 20 SER B N 1
ATOM 3768 C CA . SER B 1 20 ? -20.922 -7.836 -46.875 1 24.25 20 SER B CA 1
ATOM 3769 C C . SER B 1 20 ? -19.641 -8.18 -46.125 1 24.25 20 SER B C 1
ATOM 3771 O O . SER B 1 20 ? -19.688 -8.781 -45.062 1 24.25 20 SER B O 1
ATOM 3773 N N . ALA B 1 21 ? -18.531 -8.344 -46.875 1 28.09 21 ALA B N 1
ATOM 3774 C CA . ALA B 1 21 ? -17.141 -8.484 -46.406 1 28.09 21 ALA B CA 1
ATOM 3775 C C . ALA B 1 21 ? -16.859 -7.512 -45.25 1 28.09 21 ALA B C 1
ATOM 3777 O O . ALA B 1 21 ? -16.953 -6.297 -45.438 1 28.09 21 ALA B O 1
ATOM 3778 N N . LEU B 1 22 ? -17.281 -7.898 -44.062 1 28.36 22 LEU B N 1
ATOM 3779 C CA . LEU B 1 22 ? -16.859 -7.156 -42.875 1 28.36 22 LEU B CA 1
ATOM 3780 C C . LEU B 1 22 ? -15.391 -6.754 -43 1 28.36 22 LEU B C 1
ATOM 3782 O O . LEU B 1 22 ? -14.523 -7.602 -43.188 1 28.36 22 LEU B O 1
ATOM 3786 N N . LEU B 1 23 ? -15.188 -5.629 -43.688 1 29.56 23 LEU B N 1
ATOM 3787 C CA . LEU B 1 23 ? -13.852 -5.035 -43.625 1 29.56 23 LEU B CA 1
ATOM 3788 C C . LEU B 1 23 ? -13.242 -5.215 -42.219 1 29.56 23 LEU B C 1
ATOM 3790 O O . LEU B 1 23 ? -13.93 -5.074 -41.219 1 29.56 23 LEU B O 1
ATOM 3794 N N . PRO B 1 24 ? -12.164 -5.984 -42.188 1 25.08 24 PRO B N 1
ATOM 3795 C CA . PRO B 1 24 ? -11.555 -6.219 -40.875 1 25.08 24 PRO B CA 1
ATOM 3796 C C . PRO B 1 24 ? -11.391 -4.938 -40.062 1 25.08 24 PRO B C 1
ATOM 3798 O O . PRO B 1 24 ? -11 -3.902 -40.625 1 25.08 24 PRO B O 1
ATOM 3801 N N . ARG B 1 25 ? -12.297 -4.645 -39.188 1 32.28 25 ARG B N 1
ATOM 3802 C CA . ARG B 1 25 ? -11.984 -3.545 -38.281 1 32.28 25 ARG B CA 1
ATOM 3803 C C . ARG B 1 25 ? -10.5 -3.52 -37.938 1 32.28 25 ARG B C 1
ATOM 3805 O O . ARG B 1 25 ? -9.891 -4.566 -37.719 1 32.28 25 ARG B O 1
ATOM 3812 N N . PRO B 1 26 ? -9.898 -2.465 -38.469 1 30.78 26 PRO B N 1
ATOM 3813 C CA . PRO B 1 26 ? -8.508 -2.408 -38.031 1 30.78 26 PRO B CA 1
ATOM 3814 C C . PRO B 1 26 ? -8.328 -2.844 -36.594 1 30.78 26 PRO B C 1
ATOM 3816 O O . PRO B 1 26 ? -9.219 -2.645 -35.75 1 30.78 26 PRO B O 1
ATOM 3819 N N . GLU B 1 27 ? -7.68 -3.939 -36.406 1 30.94 27 GLU B N 1
ATOM 3820 C CA . GLU B 1 27 ? -7.316 -4.434 -35.094 1 30.94 27 GLU B CA 1
ATOM 3821 C C . GLU B 1 27 ? -6.902 -3.287 -34.156 1 30.94 27 GLU B C 1
ATOM 3823 O O . GLU B 1 27 ? -5.961 -2.551 -34.469 1 30.94 27 GLU B O 1
ATOM 3828 N N . TRP B 1 28 ? -7.855 -2.676 -33.594 1 31.56 28 TRP B N 1
ATOM 3829 C CA . TRP B 1 28 ? -7.547 -1.765 -32.5 1 31.56 28 TRP B CA 1
ATOM 3830 C C . TRP B 1 28 ? -6.434 -2.326 -31.625 1 31.56 28 TRP B C 1
ATOM 3832 O O . TRP B 1 28 ? -6.582 -3.395 -31.031 1 31.56 28 TRP B O 1
ATOM 3842 N N . ASP B 1 29 ? -5.211 -2.188 -32.125 1 31.92 29 ASP B N 1
ATOM 3843 C CA . ASP B 1 29 ? -4.051 -2.484 -31.281 1 31.92 29 ASP B CA 1
ATOM 3844 C C . ASP B 1 29 ? -4.062 -1.651 -30 1 31.92 29 ASP B C 1
ATOM 3846 O O . ASP B 1 29 ? -3.881 -0.433 -30.047 1 31.92 29 ASP B O 1
ATOM 3850 N N . PRO B 1 30 ? -4.738 -2.09 -29.062 1 35.03 30 PRO B N 1
ATOM 3851 C CA . PRO B 1 30 ? -4.773 -1.343 -27.797 1 35.03 30 PRO B CA 1
ATOM 3852 C C . PRO B 1 30 ? -3.395 -0.841 -27.375 1 35.03 30 PRO B C 1
ATOM 3854 O O . PRO B 1 30 ? -3.287 -0.023 -26.453 1 35.03 30 PRO B O 1
ATOM 3857 N N . LEU B 1 31 ? -2.342 -1.562 -27.938 1 33.66 31 LEU B N 1
ATOM 3858 C CA . LEU B 1 31 ? -1.045 -1.021 -27.547 1 33.66 31 LEU B CA 1
ATOM 3859 C C . LEU B 1 31 ? -0.825 0.359 -28.156 1 33.66 31 LEU B C 1
ATOM 3861 O O . LEU B 1 31 ? 0.075 1.091 -27.734 1 33.66 31 LEU B O 1
ATOM 3865 N N . LYS B 1 32 ? -1.418 0.624 -29.219 1 37.44 32 LYS B N 1
ATOM 3866 C CA . LYS B 1 32 ? -1.101 1.854 -29.938 1 37.44 32 LYS B CA 1
ATOM 3867 C C . LYS B 1 32 ? -1.748 3.064 -29.266 1 37.44 32 LYS B C 1
ATOM 3869 O O . LYS B 1 32 ? -1.457 4.207 -29.625 1 37.44 32 LYS B O 1
ATOM 3874 N N . GLN B 1 33 ? -2.887 2.811 -28.734 1 31.34 33 GLN B N 1
ATOM 3875 C CA . GLN B 1 33 ? -3.447 4.066 -28.25 1 31.34 33 GLN B CA 1
ATOM 3876 C C . GLN B 1 33 ? -2.697 4.562 -27.016 1 31.34 33 GLN B C 1
ATOM 3878 O O . GLN B 1 33 ? -3.234 5.344 -26.234 1 31.34 33 GLN B O 1
ATOM 3883 N N . GLN B 1 34 ? -1.692 3.809 -26.688 1 28.75 34 GLN B N 1
ATOM 3884 C CA . GLN B 1 34 ? -0.987 4.547 -25.656 1 28.75 34 GLN B CA 1
ATOM 3885 C C . GLN B 1 34 ? -0.359 5.82 -26.203 1 28.75 34 GLN B C 1
ATOM 3887 O O . GLN B 1 34 ? 0.48 5.762 -27.109 1 28.75 34 GLN B O 1
ATOM 3892 N N . VAL B 1 35 ? -1.135 6.871 -26.391 1 30.8 35 VAL B N 1
ATOM 3893 C CA . VAL B 1 35 ? -0.472 8.156 -26.594 1 30.8 35 VAL B CA 1
ATOM 3894 C C . VAL B 1 35 ? 0.893 8.148 -25.922 1 30.8 35 VAL B C 1
ATOM 3896 O O . VAL B 1 35 ? 1.011 7.75 -24.75 1 30.8 35 VAL B O 1
ATOM 3899 N N . PRO B 1 36 ? 1.896 8.117 -26.672 1 30.12 36 PRO B N 1
ATOM 3900 C CA . PRO B 1 36 ? 3.188 8.344 -26.016 1 30.12 36 PRO B CA 1
ATOM 3901 C C . PRO B 1 36 ? 3.117 9.406 -24.922 1 30.12 36 PRO B C 1
ATOM 3903 O O . PRO B 1 36 ? 2.766 10.555 -25.203 1 30.12 36 PRO B O 1
ATOM 3906 N N . LEU B 1 37 ? 2.576 9.141 -23.797 1 29.38 37 LEU B N 1
ATOM 3907 C CA . LEU B 1 37 ? 2.945 10.18 -22.859 1 29.38 37 LEU B CA 1
ATOM 3908 C C . LEU B 1 37 ? 4.422 10.531 -22.984 1 29.38 37 LEU B C 1
ATOM 3910 O O . LEU B 1 37 ? 5.289 9.742 -22.594 1 29.38 37 LEU B O 1
ATOM 3914 N N . SER B 1 38 ? 4.816 10.922 -24.078 1 30.36 38 SER B N 1
ATOM 3915 C CA . SER B 1 38 ? 6.121 11.562 -23.969 1 30.36 38 SER B CA 1
ATOM 3916 C C . SER B 1 38 ? 6.375 12.07 -22.547 1 30.36 38 SER B C 1
ATOM 3918 O O . SER B 1 38 ? 5.586 12.852 -22.016 1 30.36 38 SER B O 1
ATOM 3920 N N . LEU B 1 39 ? 6.793 11.188 -21.703 1 34.16 39 LEU B N 1
ATOM 3921 C CA . LEU B 1 39 ? 7.324 11.633 -20.422 1 34.16 39 LEU B CA 1
ATOM 3922 C C . LEU B 1 39 ? 8.023 12.977 -20.547 1 34.16 39 LEU B C 1
ATOM 3924 O O . LEU B 1 39 ? 9.203 13.039 -20.891 1 34.16 39 LEU B O 1
ATOM 3928 N N . GLY B 1 40 ? 7.516 13.844 -21.25 1 35.5 40 GLY B N 1
ATOM 3929 C CA . GLY B 1 40 ? 8.125 15.148 -21.031 1 35.5 40 GLY B CA 1
ATOM 3930 C C . GLY B 1 40 ? 8.531 15.383 -19.594 1 35.5 40 GLY B C 1
ATOM 3931 O O . GLY B 1 40 ? 8.094 14.664 -18.688 1 35.5 40 GLY B O 1
ATOM 3932 N N . ALA B 1 41 ? 9.695 15.93 -19.375 1 42.59 41 ALA B N 1
ATOM 3933 C CA . ALA B 1 41 ? 10.117 16.281 -18.016 1 42.59 41 ALA B CA 1
ATOM 3934 C C . ALA B 1 41 ? 8.922 16.625 -17.141 1 42.59 41 ALA B C 1
ATOM 3936 O O . ALA B 1 41 ? 8.031 17.375 -17.547 1 42.59 41 ALA B O 1
ATOM 3937 N N . PRO B 1 42 ? 8.648 15.625 -16.203 1 50.44 42 PRO B N 1
ATOM 3938 C CA . PRO B 1 42 ? 7.512 16.016 -15.367 1 50.44 42 PRO B CA 1
ATOM 3939 C C . PRO B 1 42 ? 7.43 17.531 -15.156 1 50.44 42 PRO B C 1
ATOM 3941 O O . PRO B 1 42 ? 8.453 18.188 -15.023 1 50.44 42 PRO B O 1
ATOM 3944 N N . VAL B 1 43 ? 6.473 18.125 -15.641 1 64.31 43 VAL B N 1
ATOM 3945 C CA . VAL B 1 43 ? 6.242 19.547 -15.438 1 64.31 43 VAL B CA 1
ATOM 3946 C C . VAL B 1 43 ? 6.312 19.875 -13.945 1 64.31 43 VAL B C 1
ATOM 3948 O O . VAL B 1 43 ? 5.531 19.344 -13.148 1 64.31 43 VAL 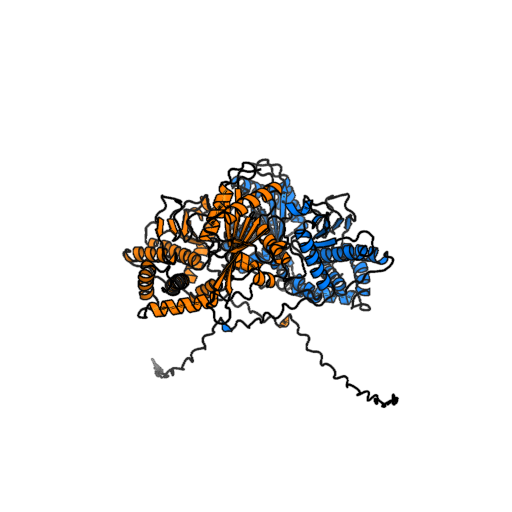B O 1
ATOM 3951 N N . LYS B 1 44 ? 7.555 20.359 -13.508 1 69.06 44 LYS B N 1
ATOM 3952 C CA . LYS B 1 44 ? 7.734 20.859 -12.148 1 69.06 44 LYS B CA 1
ATOM 3953 C C . LYS B 1 44 ? 6.883 22.109 -11.898 1 69.06 44 LYS B C 1
ATOM 3955 O O . LYS B 1 44 ? 6.66 22.906 -12.812 1 69.06 44 LYS B O 1
ATOM 3960 N N . GLY B 1 45 ? 6.367 22.062 -10.688 1 70 45 GLY B N 1
ATOM 3961 C CA . GLY B 1 45 ? 5.695 23.297 -10.297 1 70 45 GLY B CA 1
ATOM 3962 C C . GLY B 1 45 ? 6.559 24.531 -10.477 1 70 45 GLY B C 1
ATOM 3963 O O . GLY B 1 45 ? 7.766 24.5 -10.234 1 70 45 GLY B O 1
ATOM 3964 N N . VAL B 1 46 ? 5.969 25.625 -10.891 1 74.31 46 VAL B N 1
ATOM 3965 C CA . VAL B 1 46 ? 6.746 26.797 -11.297 1 74.31 46 VAL B CA 1
ATOM 3966 C C . VAL B 1 46 ? 6.547 27.922 -10.289 1 74.31 46 VAL B C 1
ATOM 3968 O O . VAL B 1 46 ? 7.195 28.969 -10.375 1 74.31 46 VAL B O 1
ATOM 3971 N N . GLY B 1 47 ? 5.828 27.625 -9.273 1 83.94 47 GLY B N 1
ATOM 3972 C CA . GLY B 1 47 ? 5.637 28.656 -8.273 1 83.94 47 GLY B CA 1
ATOM 3973 C C . GLY B 1 47 ? 6.711 28.656 -7.203 1 83.94 47 GLY B C 1
ATOM 3974 O O . GLY B 1 47 ? 7.355 27.625 -6.965 1 83.94 47 GLY B O 1
ATOM 3975 N N . HIS B 1 48 ? 6.914 29.828 -6.629 1 91.19 48 HIS B N 1
ATOM 3976 C CA . HIS B 1 48 ? 7.875 29.969 -5.543 1 91.19 48 HIS B CA 1
ATOM 3977 C C . HIS B 1 48 ? 7.566 29 -4.402 1 91.19 48 HIS B C 1
ATOM 3979 O O . HIS B 1 48 ? 8.477 28.438 -3.799 1 91.19 48 HIS B O 1
ATOM 3985 N N . PHE B 1 49 ? 6.395 28.781 -4.129 1 93.94 49 PHE B N 1
ATOM 3986 C CA . PHE B 1 49 ? 5.961 27.906 -3.039 1 93.94 49 PHE B CA 1
ATOM 3987 C C . PHE B 1 49 ? 6.355 26.469 -3.309 1 93.94 49 PHE B C 1
ATOM 3989 O O . PHE B 1 49 ? 6.883 25.781 -2.428 1 93.94 49 PHE B O 1
ATOM 3996 N N . SER B 1 50 ? 6.121 26.016 -4.477 1 95.38 50 SER B N 1
ATOM 3997 C CA . SER B 1 50 ? 6.512 24.672 -4.891 1 95.38 50 SER B CA 1
ATOM 3998 C C . SER B 1 50 ? 8.023 24.5 -4.82 1 95.38 50 SER B C 1
ATOM 4000 O O . SER B 1 50 ? 8.508 23.453 -4.363 1 95.38 50 SER B O 1
ATOM 4002 N N . GLU B 1 51 ? 8.719 25.484 -5.293 1 95.5 51 GLU B N 1
ATOM 4003 C CA . GLU B 1 51 ? 10.18 25.438 -5.273 1 95.5 51 GLU B CA 1
ATOM 4004 C C . GLU B 1 51 ? 10.711 25.328 -3.846 1 95.5 51 GLU B C 1
ATOM 4006 O O . GLU B 1 51 ? 11.602 24.531 -3.568 1 95.5 51 GLU B O 1
ATOM 4011 N N . TRP B 1 52 ? 10.164 26.141 -3.031 1 97.06 52 TRP B N 1
ATOM 4012 C CA . TRP B 1 52 ? 10.562 26.094 -1.627 1 97.06 52 TRP B CA 1
ATOM 4013 C C . TRP B 1 52 ? 10.289 24.719 -1.028 1 97.06 52 TRP B C 1
ATOM 4015 O O . TRP B 1 52 ? 11.148 24.156 -0.346 1 97.06 52 TRP B O 1
ATOM 4025 N N . SER B 1 53 ? 9.094 24.219 -1.224 1 97.38 53 SER B N 1
ATOM 4026 C CA . SER B 1 53 ? 8.695 22.938 -0.656 1 97.38 53 SER B CA 1
ATOM 4027 C C . SER B 1 53 ? 9.602 21.812 -1.153 1 97.38 53 SER B C 1
ATOM 4029 O O . SER B 1 53 ? 10.031 20.953 -0.371 1 97.38 53 SER B O 1
ATOM 4031 N N . ARG B 1 54 ? 9.906 21.812 -2.396 1 96.38 54 ARG B N 1
ATOM 4032 C CA . ARG B 1 54 ? 10.773 20.812 -3.004 1 96.38 54 ARG B CA 1
ATOM 4033 C C . ARG B 1 54 ? 12.188 20.891 -2.428 1 96.38 54 ARG B C 1
ATOM 4035 O O . ARG B 1 54 ? 12.805 19.875 -2.133 1 96.38 54 ARG B O 1
ATOM 4042 N N . ASP B 1 55 ? 12.648 22.094 -2.324 1 97.19 55 ASP B N 1
ATOM 4043 C CA . ASP B 1 55 ? 13.992 22.312 -1.784 1 97.19 55 ASP B CA 1
ATOM 4044 C C . ASP B 1 55 ? 14.078 21.859 -0.33 1 97.19 55 ASP B C 1
ATOM 4046 O O . ASP B 1 55 ? 15.086 21.281 0.087 1 97.19 55 ASP B O 1
ATOM 4050 N N . THR B 1 56 ? 13.078 22.172 0.425 1 98.12 56 THR B N 1
ATOM 4051 C CA . THR B 1 56 ? 13.031 21.75 1.821 1 98.12 56 THR B CA 1
ATOM 4052 C C . THR B 1 56 ? 13.07 20.234 1.932 1 98.12 56 THR B C 1
ATOM 4054 O O . THR B 1 56 ? 13.789 19.672 2.766 1 98.12 56 THR B O 1
ATOM 4057 N N . LYS B 1 57 ? 12.297 19.547 1.128 1 98.06 57 LYS B N 1
ATOM 4058 C CA . LYS B 1 57 ? 12.289 18.094 1.089 1 98.06 57 LYS B CA 1
ATOM 4059 C C . LYS B 1 57 ? 13.672 17.547 0.76 1 98.06 57 LYS B C 1
ATOM 4061 O O . LYS B 1 57 ? 14.141 16.594 1.402 1 98.06 57 LYS B O 1
ATOM 4066 N N . LYS B 1 58 ? 14.281 18.125 -0.195 1 97.94 58 LYS B N 1
ATOM 4067 C CA . LYS B 1 58 ? 15.625 17.719 -0.595 1 97.94 58 LYS B CA 1
ATOM 4068 C C . LYS B 1 58 ? 16.609 17.859 0.565 1 97.94 58 LYS B C 1
ATOM 4070 O O . LYS B 1 58 ? 17.344 16.922 0.874 1 97.94 58 LYS B O 1
ATOM 4075 N N . ARG B 1 59 ? 16.562 18.984 1.185 1 98.19 59 ARG B N 1
ATOM 4076 C CA . ARG B 1 59 ? 17.484 19.25 2.285 1 98.19 59 ARG B CA 1
ATOM 4077 C C . ARG B 1 59 ? 17.234 18.281 3.445 1 98.19 59 ARG B C 1
ATOM 4079 O O . ARG B 1 59 ? 18.188 17.797 4.07 1 98.19 59 ARG B O 1
ATOM 4086 N N . PHE B 1 60 ? 16.078 18.031 3.715 1 98.62 60 PHE B N 1
ATOM 4087 C CA . PHE B 1 60 ? 15.727 17.109 4.793 1 98.62 60 PHE B CA 1
ATOM 4088 C C . PHE B 1 60 ? 16.297 15.719 4.527 1 98.62 60 PHE B C 1
ATOM 4090 O O . PHE B 1 60 ? 16.938 15.125 5.402 1 98.62 60 PHE B O 1
ATOM 4097 N N . LEU B 1 61 ? 16.062 15.203 3.357 1 98.06 61 LEU B N 1
ATOM 4098 C CA . LEU B 1 61 ? 16.5 13.852 3.004 1 98.06 61 LEU B CA 1
ATOM 4099 C C . LEU B 1 61 ? 18.016 13.758 2.988 1 98.06 61 LEU B C 1
ATOM 4101 O O . LEU B 1 61 ? 18.578 12.742 3.389 1 98.06 61 LEU B O 1
ATOM 4105 N N . ILE B 1 62 ? 18.656 14.828 2.541 1 97.62 62 ILE B N 1
ATOM 4106 C CA . ILE B 1 62 ? 20.109 14.867 2.555 1 97.62 62 ILE B CA 1
ATOM 4107 C C . ILE B 1 62 ? 20.609 14.82 3.994 1 97.62 62 ILE B C 1
ATOM 4109 O O . ILE B 1 62 ? 21.516 14.039 4.316 1 97.62 62 ILE B O 1
ATOM 4113 N N . ASP B 1 63 ? 20 15.641 4.816 1 97.81 63 ASP B N 1
ATOM 4114 C CA . ASP B 1 63 ? 20.422 15.688 6.215 1 97.81 63 ASP B CA 1
ATOM 4115 C C . ASP B 1 63 ? 20.109 14.375 6.926 1 97.81 63 ASP B C 1
ATOM 4117 O O . ASP B 1 63 ? 20.891 13.922 7.773 1 97.81 63 ASP B O 1
ATOM 4121 N N . TRP B 1 64 ? 19 13.781 6.59 1 96.88 64 TRP B N 1
ATOM 4122 C CA . TRP B 1 64 ? 18.672 12.477 7.164 1 96.88 64 TRP B CA 1
ATOM 4123 C C . TRP B 1 64 ? 19.75 11.453 6.816 1 96.88 64 TRP B C 1
ATOM 4125 O O . TRP B 1 64 ? 20.219 10.711 7.688 1 96.88 64 TRP B O 1
ATOM 4135 N N . GLN B 1 65 ? 20.141 11.406 5.586 1 94.25 65 GLN B N 1
ATOM 4136 C CA . GLN B 1 65 ? 21.156 10.469 5.141 1 94.25 65 GLN B CA 1
ATOM 4137 C C . GLN B 1 65 ? 22.469 10.695 5.879 1 94.25 65 GLN B C 1
ATOM 4139 O O . GLN B 1 65 ? 23.219 9.75 6.133 1 94.25 65 GLN B O 1
ATOM 4144 N N . ALA B 1 66 ? 22.688 11.938 6.18 1 95.06 66 ALA B N 1
ATOM 4145 C CA . ALA B 1 66 ? 23.922 12.312 6.852 1 95.06 66 ALA B CA 1
ATOM 4146 C C . ALA B 1 66 ? 23.812 12.094 8.359 1 95.06 66 ALA B C 1
ATOM 4148 O O . ALA B 1 66 ? 24.75 12.398 9.109 1 95.06 66 ALA B O 1
ATOM 4149 N N . GLY B 1 67 ? 22.703 11.648 8.867 1 93.69 67 GLY B N 1
ATOM 4150 C CA . GLY B 1 67 ? 22.516 11.422 10.289 1 93.69 67 GLY B CA 1
ATOM 4151 C C . GLY B 1 67 ? 22.234 12.695 11.07 1 93.69 67 GLY B C 1
ATOM 4152 O O . GLY B 1 67 ? 22.562 12.781 12.258 1 93.69 67 GLY B O 1
ATOM 4153 N N . ARG B 1 68 ? 21.656 13.742 10.398 1 97.19 68 ARG B N 1
ATOM 4154 C CA . ARG B 1 68 ? 21.422 15.039 11.039 1 97.19 68 ARG B CA 1
ATOM 4155 C C . ARG B 1 68 ? 19.938 15.32 11.164 1 97.19 68 ARG B C 1
ATOM 4157 O O . ARG B 1 68 ? 19.5 16.469 11.062 1 97.19 68 ARG B O 1
ATOM 4164 N N . GLU B 1 69 ? 19.156 14.25 11.32 1 96.5 69 GLU B N 1
ATOM 4165 C CA . GLU B 1 69 ? 17.703 14.43 11.461 1 96.5 69 GLU B CA 1
ATOM 4166 C C . GLU B 1 69 ? 17.375 15.18 12.742 1 96.5 69 GLU B C 1
ATOM 4168 O O . GLU B 1 69 ? 16.312 15.812 12.836 1 96.5 69 GLU B O 1
ATOM 4173 N N . ALA B 1 70 ? 18.281 15.211 13.672 1 97.75 70 ALA B N 1
ATOM 4174 C CA . ALA B 1 70 ? 18.047 15.875 14.953 1 97.75 70 ALA B CA 1
ATOM 4175 C C . ALA B 1 70 ? 17.938 17.391 14.773 1 97.75 70 ALA B C 1
ATOM 4177 O O . ALA B 1 70 ? 17.453 18.094 15.672 1 97.75 70 ALA B O 1
ATOM 4178 N N . GLU B 1 71 ? 18.375 17.875 13.68 1 98.06 71 GLU B N 1
ATOM 4179 C CA . GLU B 1 71 ? 18.312 19.297 13.391 1 98.06 71 GLU B CA 1
ATOM 4180 C C . GLU B 1 71 ? 16.938 19.703 12.891 1 98.06 71 GLU B C 1
ATOM 4182 O O . GLU B 1 71 ? 16.641 20.891 12.781 1 98.06 71 GLU B O 1
ATOM 4187 N N . TRP B 1 72 ? 16.047 18.734 12.672 1 98.69 72 TRP B N 1
ATOM 4188 C CA . TRP B 1 72 ? 14.82 19.031 11.938 1 98.69 72 TRP B CA 1
ATOM 4189 C C . TRP B 1 72 ? 13.602 18.906 12.852 1 98.69 72 TRP B C 1
ATOM 4191 O O . TRP B 1 72 ? 13.57 18.062 13.742 1 98.69 72 TRP B O 1
ATOM 4201 N N . SER B 1 73 ? 12.617 19.766 12.586 1 98.75 73 SER B N 1
ATOM 4202 C CA . SER B 1 73 ? 11.258 19.625 13.094 1 98.75 73 SER B CA 1
ATOM 4203 C C . SER B 1 73 ? 10.273 19.297 11.977 1 98.75 73 SER B C 1
ATOM 4205 O O . SER B 1 73 ? 10.453 19.734 10.844 1 98.75 73 SER B O 1
ATOM 4207 N N . ILE B 1 74 ? 9.266 18.547 12.328 1 98.88 74 ILE B N 1
ATOM 4208 C CA . ILE B 1 74 ? 8.25 18.172 11.344 1 98.88 74 ILE B CA 1
ATOM 4209 C C . ILE B 1 74 ? 6.895 18.75 11.766 1 98.88 74 ILE B C 1
ATOM 4211 O O . ILE B 1 74 ? 6.465 18.562 12.906 1 98.88 74 ILE B O 1
ATOM 4215 N N . VAL B 1 75 ? 6.273 19.469 10.883 1 98.88 75 VAL B N 1
ATOM 4216 C CA . VAL B 1 75 ? 4.891 19.891 11.078 1 98.88 75 VAL B CA 1
ATOM 4217 C C . VAL B 1 75 ? 3.943 18.906 10.398 1 98.88 75 VAL B C 1
ATOM 4219 O O . VAL B 1 75 ? 4.039 18.672 9.195 1 98.88 75 VAL B O 1
ATOM 4222 N N . GLN B 1 76 ? 3.043 18.344 11.18 1 98.25 76 GLN B N 1
ATOM 4223 C CA . GLN B 1 76 ? 2.223 17.297 10.57 1 98.25 76 GLN B CA 1
ATOM 4224 C C . GLN B 1 76 ? 0.755 17.453 10.961 1 98.25 76 GLN B C 1
ATOM 4226 O O . GLN B 1 76 ? 0.447 17.875 12.078 1 98.25 76 GLN B O 1
ATOM 4231 N N . GLY B 1 77 ? -0.098 17.188 10.031 1 95.12 77 GLY B N 1
ATOM 4232 C CA . GLY B 1 77 ? -1.534 17.172 10.258 1 95.12 77 GLY B CA 1
ATOM 4233 C C . GLY B 1 77 ? -2.076 15.781 10.555 1 95.12 77 GLY B C 1
ATOM 4234 O O . GLY B 1 77 ? -1.374 14.945 11.133 1 95.12 77 GLY B O 1
ATOM 4235 N N . ASN B 1 78 ? -3.338 15.555 10.305 1 92.56 78 ASN B N 1
ATOM 4236 C CA . ASN B 1 78 ? -3.973 14.273 10.594 1 92.56 78 ASN B CA 1
ATOM 4237 C C . ASN B 1 78 ? -3.713 13.258 9.492 1 92.56 78 ASN B C 1
ATOM 4239 O O . ASN B 1 78 ? -3.201 13.609 8.422 1 92.56 78 ASN B O 1
ATOM 4243 N N . GLU B 1 79 ? -4.074 12.039 9.703 1 93.19 79 GLU B N 1
ATOM 4244 C CA . GLU B 1 79 ? -3.703 10.93 8.828 1 93.19 79 GLU B CA 1
ATOM 4245 C C . GLU B 1 79 ? -4.578 10.898 7.578 1 93.19 79 GLU B C 1
ATOM 4247 O O . GLU B 1 79 ? -4.215 10.273 6.578 1 93.19 79 GLU B O 1
ATOM 4252 N N . ALA B 1 80 ? -5.699 11.539 7.617 1 91.88 80 ALA B N 1
ATOM 4253 C CA . ALA B 1 80 ? -6.562 11.562 6.438 1 91.88 80 ALA B CA 1
ATOM 4254 C C . ALA B 1 80 ? -6.047 12.562 5.402 1 91.88 80 ALA B C 1
ATOM 4256 O O . ALA B 1 80 ? -6.383 12.461 4.223 1 91.88 80 ALA B O 1
ATOM 4257 N N . GLY B 1 81 ? -5.301 13.531 5.809 1 93.62 81 GLY B N 1
ATOM 4258 C CA . GLY B 1 81 ? -4.656 14.477 4.91 1 93.62 81 GLY B CA 1
ATOM 4259 C C . GLY B 1 81 ? -5.637 15.367 4.172 1 93.62 81 GLY B C 1
ATOM 4260 O O . GLY B 1 81 ? -5.461 15.641 2.984 1 93.62 81 GLY B O 1
ATOM 4261 N N . ASP B 1 82 ? -6.684 15.781 4.77 1 95 82 ASP B N 1
ATOM 4262 C CA . ASP B 1 82 ? -7.645 16.672 4.121 1 95 82 ASP B CA 1
ATOM 4263 C C . ASP B 1 82 ? -7.043 18.047 3.873 1 95 82 ASP B C 1
ATOM 4265 O O . ASP B 1 82 ? -5.941 18.344 4.344 1 95 82 ASP B O 1
ATOM 4269 N N . LEU B 1 83 ? -7.707 18.875 3.184 1 97.31 83 LEU B N 1
ATOM 4270 C CA . LEU B 1 83 ? -7.16 20.141 2.717 1 97.31 83 LEU B CA 1
ATOM 4271 C C . LEU B 1 83 ? -6.758 21.031 3.891 1 97.31 83 LEU B C 1
ATOM 4273 O O . LEU B 1 83 ? -5.703 21.672 3.859 1 97.31 83 LEU B O 1
ATOM 4277 N N . ASP B 1 84 ? -7.562 21.094 4.875 1 97.44 84 ASP B N 1
ATOM 4278 C CA . ASP B 1 84 ? -7.285 21.875 6.07 1 97.44 84 ASP B CA 1
ATOM 4279 C C . ASP B 1 84 ? -5.988 21.438 6.734 1 97.44 84 ASP B C 1
ATOM 4281 O O . ASP B 1 84 ? -5.121 22.266 7.031 1 97.44 84 ASP B O 1
ATOM 4285 N N . SER B 1 85 ? -5.863 20.141 6.914 1 96.5 85 SER B N 1
ATOM 4286 C CA . SER B 1 85 ? -4.684 19.562 7.543 1 96.5 85 SER B CA 1
ATOM 4287 C C . SER B 1 85 ? -3.432 19.797 6.703 1 96.5 85 SER B C 1
ATOM 4289 O O . SER B 1 85 ? -2.395 20.203 7.23 1 96.5 85 SER B O 1
ATOM 4291 N N . MET B 1 86 ? -3.49 19.531 5.484 1 97.12 86 MET B N 1
ATOM 4292 C CA . MET B 1 86 ? -2.369 19.703 4.562 1 97.12 86 MET B CA 1
ATOM 4293 C C . MET B 1 86 ? -1.933 21.156 4.508 1 97.12 86 MET B C 1
ATOM 4295 O O . MET B 1 86 ? -0.745 21.469 4.641 1 97.12 86 MET B O 1
ATOM 4299 N N . THR B 1 87 ? -2.852 22.109 4.371 1 98.44 87 THR B N 1
ATOM 4300 C CA . THR B 1 87 ? -2.57 23.531 4.242 1 98.44 87 THR B CA 1
ATOM 4301 C C . THR B 1 87 ? -1.968 24.078 5.531 1 98.44 87 THR B C 1
ATOM 4303 O O . THR B 1 87 ? -1 24.844 5.492 1 98.44 87 THR B O 1
ATOM 4306 N N . ALA B 1 88 ? -2.541 23.672 6.605 1 98.75 88 ALA B N 1
ATOM 4307 C CA . ALA B 1 88 ? -2.031 24.125 7.895 1 98.75 88 ALA B CA 1
ATOM 4308 C C . ALA B 1 88 ? -0.578 23.703 8.094 1 98.75 88 ALA B C 1
ATOM 4310 O O . ALA B 1 88 ? 0.251 24.516 8.531 1 98.75 88 ALA B O 1
ATOM 4311 N N . ALA B 1 89 ? -0.282 22.484 7.754 1 98.69 89 ALA B N 1
ATOM 4312 C CA . ALA B 1 89 ? 1.072 21.969 7.926 1 98.69 89 ALA B CA 1
ATOM 4313 C C . ALA B 1 89 ? 2.066 22.719 7.051 1 98.69 89 ALA B C 1
ATOM 4315 O O . ALA B 1 89 ? 3.119 23.156 7.527 1 98.69 89 ALA B O 1
ATOM 4316 N N . LEU B 1 90 ? 1.717 22.922 5.824 1 98.56 90 LEU B N 1
ATOM 4317 C CA . LEU B 1 90 ? 2.588 23.609 4.887 1 98.56 90 LEU B CA 1
ATOM 4318 C C . LEU B 1 90 ? 2.775 25.078 5.297 1 98.56 90 LEU B C 1
ATOM 4320 O O . LEU B 1 90 ? 3.891 25.594 5.242 1 98.56 90 LEU B O 1
ATOM 4324 N N . THR B 1 91 ? 1.72 25.703 5.723 1 98.75 91 THR B N 1
ATOM 4325 C CA . THR B 1 91 ? 1.744 27.109 6.105 1 98.75 91 THR B CA 1
ATOM 4326 C C . THR B 1 91 ? 2.666 27.328 7.301 1 98.75 91 THR B C 1
ATOM 4328 O O . THR B 1 91 ? 3.512 28.234 7.285 1 98.75 91 THR B O 1
ATOM 4331 N N . TRP B 1 92 ? 2.518 26.5 8.266 1 98.81 92 TRP B N 1
ATOM 4332 C CA . TRP B 1 92 ? 3.309 26.703 9.477 1 98.81 92 TRP B CA 1
ATOM 4333 C C . TRP B 1 92 ? 4.777 26.375 9.227 1 98.81 92 TRP B C 1
ATOM 4335 O O . TRP B 1 92 ? 5.668 27.031 9.766 1 98.81 92 TRP B O 1
ATOM 4345 N N . ALA B 1 93 ? 5.031 25.328 8.484 1 98.81 93 ALA B N 1
ATOM 4346 C CA . ALA B 1 93 ? 6.41 25 8.133 1 98.81 93 ALA B CA 1
ATOM 4347 C C . ALA B 1 93 ? 7.082 26.156 7.41 1 98.81 93 ALA B C 1
ATOM 4349 O O . ALA B 1 93 ? 8.219 26.531 7.723 1 98.81 93 ALA B O 1
ATOM 4350 N N . TYR B 1 94 ? 6.352 26.734 6.457 1 98.62 94 TYR B N 1
ATOM 4351 C CA . TYR B 1 94 ? 6.875 27.875 5.723 1 98.62 94 TYR B CA 1
ATOM 4352 C C . TYR B 1 94 ? 7.188 29.031 6.664 1 98.62 94 TYR B C 1
ATOM 4354 O O . TYR B 1 94 ? 8.258 29.641 6.578 1 98.62 94 TYR B O 1
ATOM 4362 N N . HIS B 1 95 ? 6.328 29.312 7.547 1 98.56 95 HIS B N 1
ATOM 4363 C CA . HIS B 1 95 ? 6.48 30.422 8.484 1 98.56 95 HIS B CA 1
ATOM 4364 C C . HIS B 1 95 ? 7.691 30.219 9.383 1 98.56 95 HIS B C 1
ATOM 4366 O O . HIS B 1 95 ? 8.508 31.125 9.547 1 98.56 95 HIS B O 1
ATOM 4372 N N . LEU B 1 96 ? 7.777 29.031 10.008 1 98.19 96 LEU B N 1
ATOM 4373 C CA . LEU B 1 96 ? 8.859 28.766 10.953 1 98.19 96 LEU B CA 1
ATOM 4374 C C . LEU B 1 96 ? 10.219 28.922 10.281 1 98.19 96 LEU B C 1
ATOM 4376 O O . LEU B 1 96 ? 11.133 29.516 10.852 1 98.19 96 LEU B O 1
ATOM 4380 N N . GLU B 1 97 ? 10.312 28.391 9.125 1 97.5 97 GLU B N 1
ATOM 4381 C CA . GLU B 1 97 ? 11.594 28.484 8.43 1 97.5 97 GLU B CA 1
ATOM 4382 C C . GLU B 1 97 ? 11.945 29.922 8.086 1 97.5 97 GLU B C 1
ATOM 4384 O O . GLU B 1 97 ? 13.07 30.359 8.328 1 97.5 97 GLU B O 1
ATOM 4389 N N . HIS B 1 98 ? 11.031 30.703 7.594 1 97.38 98 HIS B N 1
ATOM 4390 C CA . HIS B 1 98 ? 11.32 32.031 7.082 1 97.38 98 HIS B CA 1
ATOM 4391 C C . HIS B 1 98 ? 11.391 33.062 8.211 1 97.38 98 HIS B C 1
ATOM 4393 O O . HIS B 1 98 ? 12.164 34 8.141 1 97.38 98 HIS B O 1
ATOM 4399 N N . SER B 1 99 ? 10.609 32.844 9.195 1 96.94 99 SER B N 1
ATOM 4400 C CA . SER B 1 99 ? 10.625 33.781 10.305 1 96.94 99 SER B CA 1
ATOM 4401 C C . SER B 1 99 ? 11.93 33.719 11.094 1 96.94 99 SER B C 1
ATOM 4403 O O . SER B 1 99 ? 12.312 34.656 11.773 1 96.94 99 SER B O 1
ATOM 4405 N N . THR B 1 100 ? 12.633 32.594 10.961 1 95.69 100 THR B N 1
ATOM 4406 C CA . THR B 1 100 ? 13.852 32.406 11.727 1 95.69 100 THR B CA 1
ATOM 4407 C C . THR B 1 100 ? 15.078 32.469 10.82 1 95.69 100 THR B C 1
ATOM 4409 O O . THR B 1 100 ? 16.203 32.312 11.281 1 95.69 100 THR B O 1
ATOM 4412 N N . ALA B 1 101 ? 14.891 32.688 9.555 1 93.5 101 ALA B N 1
ATOM 4413 C CA . ALA B 1 101 ? 15.961 32.594 8.555 1 93.5 101 ALA B CA 1
ATOM 4414 C C . ALA B 1 101 ? 17.094 33.562 8.883 1 93.5 101 ALA B C 1
ATOM 4416 O O . ALA B 1 101 ? 18.266 33.25 8.633 1 93.5 101 ALA B O 1
ATOM 4417 N N . ASN B 1 102 ? 16.797 34.719 9.469 1 91.5 102 ASN B N 1
ATOM 4418 C CA . ASN B 1 102 ? 17.797 35.719 9.719 1 91.5 102 ASN B CA 1
ATOM 4419 C C . ASN B 1 102 ? 18.172 35.781 11.195 1 91.5 102 ASN B C 1
ATOM 4421 O O . ASN B 1 102 ? 18.75 36.781 11.648 1 91.5 102 ASN B O 1
ATOM 4425 N N . THR B 1 103 ? 17.859 34.781 11.859 1 92.12 103 THR B N 1
ATOM 4426 C CA . THR B 1 103 ? 18.25 34.719 13.258 1 92.12 103 THR B CA 1
ATOM 4427 C C . THR B 1 103 ? 19.547 33.906 13.406 1 92.12 103 THR B C 1
ATOM 4429 O O . THR B 1 103 ? 20.078 33.375 12.43 1 92.12 103 THR B O 1
ATOM 4432 N N . SER B 1 104 ? 20.062 33.906 14.609 1 92 104 SER B N 1
ATOM 4433 C CA . SER B 1 104 ? 21.312 33.188 14.898 1 92 104 SER B CA 1
ATOM 4434 C C . SER B 1 104 ? 21.125 31.688 14.828 1 92 104 SER B C 1
ATOM 4436 O O . SER B 1 104 ? 22.094 30.938 14.641 1 92 104 SER B O 1
ATOM 4438 N N . GLU B 1 105 ? 19.891 31.266 14.945 1 93.12 105 GLU B N 1
ATOM 4439 C CA . GLU B 1 105 ? 19.609 29.828 14.898 1 93.12 105 GLU B CA 1
ATOM 4440 C C . GLU B 1 105 ? 18.406 29.547 14 1 93.12 105 GLU B C 1
ATOM 4442 O O . GLU B 1 105 ? 17.344 29.141 14.484 1 93.12 105 GLU B O 1
ATOM 4447 N N . PRO B 1 106 ? 18.625 29.594 12.773 1 95.69 106 PRO B N 1
ATOM 4448 C CA . PRO B 1 106 ? 17.516 29.312 11.867 1 95.69 106 PRO B CA 1
ATOM 4449 C C . PRO B 1 106 ? 16.984 27.875 12.016 1 95.69 106 PRO B C 1
ATOM 4451 O O . PRO B 1 106 ? 17.781 26.938 12.188 1 95.69 106 PRO B O 1
ATOM 4454 N N . LEU B 1 107 ? 15.711 27.797 11.977 1 97.38 107 LEU B N 1
ATOM 4455 C CA . LEU B 1 107 ? 15.086 26.5 12.156 1 97.38 107 LEU B CA 1
ATOM 4456 C C . LEU B 1 107 ? 14.992 25.75 10.828 1 97.38 107 LEU B C 1
ATOM 4458 O O . LEU B 1 107 ? 14.727 26.344 9.789 1 97.38 107 LEU B O 1
ATOM 4462 N N . LYS B 1 108 ? 15.219 24.438 10.859 1 98.31 108 LYS B N 1
ATOM 4463 C CA . LYS B 1 108 ? 14.914 23.531 9.758 1 98.31 108 LYS B CA 1
ATOM 4464 C C . LYS B 1 108 ? 13.586 22.812 9.992 1 98.31 108 LYS B C 1
ATOM 4466 O O . LYS B 1 108 ? 13.453 22.031 10.93 1 98.31 108 LYS B O 1
ATOM 4471 N N . VAL B 1 109 ? 12.648 23.141 9.148 1 98.75 109 VAL B N 1
ATOM 4472 C CA . VAL B 1 109 ? 11.297 22.625 9.359 1 98.75 109 VAL B CA 1
ATOM 4473 C C . VAL B 1 109 ? 10.742 22.078 8.047 1 98.75 109 VAL B C 1
ATOM 4475 O O . VAL B 1 109 ? 10.961 22.656 6.984 1 98.75 109 VAL B O 1
ATOM 4478 N N . ILE B 1 110 ? 10.055 20.938 8.133 1 98.75 110 ILE B N 1
ATOM 4479 C CA . ILE B 1 110 ? 9.406 20.359 6.953 1 98.75 110 ILE B CA 1
ATOM 4480 C C . ILE B 1 110 ? 7.992 19.922 7.305 1 98.75 110 ILE B C 1
ATOM 4482 O O . ILE B 1 110 ? 7.738 19.453 8.422 1 98.75 110 ILE B O 1
ATOM 4486 N N . ALA B 1 111 ? 7.066 20.125 6.367 1 98.75 111 ALA B N 1
ATOM 4487 C CA . ALA B 1 111 ? 5.703 19.625 6.512 1 98.75 111 ALA B CA 1
ATOM 4488 C C . ALA B 1 111 ? 5.609 18.156 6.094 1 98.75 111 ALA B C 1
ATOM 4490 O O . ALA B 1 111 ? 6.188 17.75 5.082 1 98.75 111 ALA B O 1
ATOM 4491 N N . LEU B 1 112 ? 4.91 17.359 6.91 1 98.5 112 LEU B N 1
ATOM 4492 C CA . LEU B 1 112 ? 4.613 15.977 6.582 1 98.5 112 LEU B CA 1
ATOM 4493 C C . LEU B 1 112 ? 3.113 15.766 6.406 1 98.5 112 LEU B C 1
ATOM 4495 O O . LEU B 1 112 ? 2.334 16.031 7.324 1 98.5 112 LEU B O 1
ATOM 4499 N N . LEU B 1 113 ? 2.77 15.43 5.238 1 97.06 113 LEU B N 1
ATOM 4500 C CA . LEU B 1 113 ? 1.414 14.93 5.035 1 97.06 113 LEU B CA 1
ATOM 4501 C C . LEU B 1 113 ? 1.308 13.469 5.449 1 97.06 113 LEU B C 1
ATOM 4503 O O . LEU B 1 113 ? 1.963 12.602 4.863 1 97.06 113 LEU B O 1
ATOM 4507 N N . GLN B 1 114 ? 0.506 13.164 6.434 1 95.56 114 GLN B N 1
ATOM 4508 C CA . GLN B 1 114 ? 0.436 11.82 7.008 1 95.56 114 GLN B CA 1
ATOM 4509 C C . GLN B 1 114 ? -0.403 10.891 6.133 1 95.56 114 GLN B C 1
ATOM 4511 O O . GLN B 1 114 ? -0.935 9.891 6.617 1 95.56 114 GLN B O 1
ATOM 4516 N N . THR B 1 115 ? -0.584 11.242 4.926 1 94.19 115 THR B N 1
ATOM 4517 C CA . THR B 1 115 ? -1.27 10.461 3.904 1 94.19 115 THR B CA 1
ATOM 4518 C C . THR B 1 115 ? -0.302 10.047 2.797 1 94.19 115 THR B C 1
ATOM 4520 O O . THR B 1 115 ? 0.549 10.844 2.385 1 94.19 115 THR B O 1
ATOM 4523 N N . PRO B 1 116 ? -0.449 8.781 2.379 1 93.56 116 PRO B N 1
ATOM 4524 C CA . PRO B 1 116 ? 0.429 8.406 1.267 1 93.56 116 PRO B CA 1
ATOM 4525 C C . PRO B 1 116 ? 0.11 9.172 -0.017 1 93.56 116 PRO B C 1
ATOM 4527 O O . PRO B 1 116 ? -1.02 9.633 -0.201 1 93.56 116 PRO B O 1
ATOM 4530 N N . THR B 1 117 ? 1.04 9.219 -0.927 1 91.5 117 THR B N 1
ATOM 4531 C CA . THR B 1 117 ? 0.953 10.008 -2.154 1 91.5 117 THR B CA 1
ATOM 4532 C C . THR B 1 117 ? -0.267 9.594 -2.973 1 91.5 117 THR B C 1
ATOM 4534 O O . THR B 1 117 ? -1.01 10.453 -3.461 1 91.5 117 THR B O 1
ATOM 4537 N N . HIS B 1 118 ? -0.532 8.352 -3.047 1 87.12 118 HIS B N 1
ATOM 4538 C CA . HIS B 1 118 ? -1.596 7.855 -3.91 1 87.12 118 HIS B CA 1
ATOM 4539 C C . HIS B 1 118 ? -2.969 8.117 -3.299 1 87.12 118 HIS B C 1
ATOM 4541 O O . HIS B 1 118 ? -3.988 7.996 -3.98 1 87.12 118 HIS B O 1
ATOM 4547 N N . ALA B 1 119 ? -3.029 8.477 -2.078 1 90.44 119 ALA B N 1
ATOM 4548 C CA . ALA B 1 119 ? -4.312 8.742 -1.437 1 90.44 119 ALA B CA 1
ATOM 4549 C C . ALA B 1 119 ? -4.645 10.234 -1.478 1 90.44 119 ALA B C 1
ATOM 4551 O O . ALA B 1 119 ? -5.789 10.625 -1.238 1 90.44 119 ALA B O 1
ATOM 4552 N N . LEU B 1 120 ? -3.639 11.055 -1.769 1 91.31 120 LEU B N 1
ATOM 4553 C CA . LEU B 1 120 ? -3.857 12.492 -1.79 1 91.31 120 LEU B CA 1
ATOM 4554 C C . LEU B 1 120 ? -4.883 12.875 -2.854 1 91.31 120 LEU B C 1
ATOM 4556 O O . LEU B 1 120 ? -5.711 13.758 -2.635 1 91.31 120 LEU B O 1
ATOM 4560 N N . ASP B 1 121 ? -4.863 12.156 -3.953 1 91.62 121 ASP B N 1
ATOM 4561 C CA . ASP B 1 121 ? -5.719 12.5 -5.086 1 91.62 121 ASP B CA 1
ATOM 4562 C C . ASP B 1 121 ? -7.117 11.906 -4.914 1 91.62 121 ASP B C 1
ATOM 4564 O O . ASP B 1 121 ? -8.016 12.18 -5.711 1 91.62 121 ASP B O 1
ATOM 4568 N N . LEU B 1 122 ? -7.273 11.078 -3.902 1 95.94 122 LEU B N 1
ATOM 4569 C CA . LEU B 1 122 ? -8.609 10.562 -3.631 1 95.94 122 LEU B CA 1
ATOM 4570 C C . LEU B 1 122 ? -9.531 11.664 -3.143 1 95.94 122 LEU B C 1
ATOM 4572 O O . LEU B 1 122 ? -10.758 11.492 -3.121 1 95.94 122 LEU B O 1
ATOM 4576 N N . ARG B 1 123 ? -8.922 12.758 -2.754 1 96.19 123 ARG B N 1
ATOM 4577 C CA . ARG B 1 123 ? -9.648 13.984 -2.436 1 96.19 123 ARG B CA 1
ATOM 4578 C C . ARG B 1 123 ? -9.492 15.016 -3.547 1 96.19 123 ARG B C 1
ATOM 4580 O O . ARG B 1 123 ? -8.562 15.828 -3.523 1 96.19 123 ARG B O 1
ATOM 4587 N N . PRO B 1 124 ? -10.492 15.094 -4.41 1 96.69 124 PRO B N 1
ATOM 4588 C CA . PRO B 1 124 ? -10.344 15.953 -5.59 1 96.69 124 PRO B CA 1
ATOM 4589 C C . PRO B 1 124 ? -10.133 17.422 -5.23 1 96.69 124 PRO B C 1
ATOM 4591 O O . PRO B 1 124 ? -9.477 18.156 -5.973 1 96.69 124 PRO B O 1
ATOM 4594 N N . GLU B 1 125 ? -10.656 17.844 -4.133 1 97.44 125 GLU B N 1
ATOM 4595 C CA . GLU B 1 125 ? -10.453 19.219 -3.695 1 97.44 125 GLU B CA 1
ATOM 4596 C C . GLU B 1 125 ? -8.977 19.484 -3.391 1 97.44 125 GLU B C 1
ATOM 4598 O O . GLU B 1 125 ? -8.484 20.594 -3.607 1 97.44 125 GLU B O 1
ATOM 4603 N N . ASN B 1 126 ? -8.289 18.469 -2.824 1 96.56 126 ASN B N 1
ATOM 4604 C CA . ASN B 1 126 ? -6.852 18.609 -2.604 1 96.56 126 ASN B CA 1
ATOM 4605 C C . ASN B 1 126 ? -6.098 18.797 -3.918 1 96.56 126 ASN B C 1
ATOM 4607 O O . ASN B 1 126 ? -5.266 19.688 -4.039 1 96.56 126 ASN B O 1
ATOM 4611 N N . LYS B 1 127 ? -6.438 17.922 -4.797 1 94.88 127 LYS B N 1
ATOM 4612 C CA . LYS B 1 127 ? -5.789 17.953 -6.105 1 94.88 127 LYS B CA 1
ATOM 4613 C C . LYS B 1 127 ? -5.977 19.312 -6.77 1 94.88 127 LYS B C 1
ATOM 4615 O O . LYS B 1 127 ? -5.023 19.891 -7.297 1 94.88 127 LYS B O 1
ATOM 4620 N N . LEU B 1 128 ? -7.148 19.859 -6.754 1 97.19 128 LEU B N 1
ATOM 4621 C CA . LEU B 1 128 ? -7.461 21.141 -7.375 1 97.19 128 LEU B CA 1
ATOM 4622 C C . LEU B 1 128 ? -6.73 22.281 -6.668 1 97.19 128 LEU B C 1
ATOM 4624 O O . LEU B 1 128 ? -6.152 23.141 -7.32 1 97.19 128 LEU B O 1
ATOM 4628 N N . ALA B 1 129 ? -6.789 22.266 -5.348 1 97.44 129 ALA B N 1
ATOM 4629 C CA . ALA B 1 129 ? -6.152 23.328 -4.578 1 97.44 129 ALA B CA 1
ATOM 4630 C C . ALA B 1 129 ? -4.648 23.359 -4.844 1 97.44 129 ALA B C 1
ATOM 4632 O O . ALA B 1 129 ? -4.074 24.438 -5.012 1 97.44 129 ALA B O 1
ATOM 4633 N N . LEU B 1 130 ? -4.043 22.234 -4.879 1 95.94 130 LEU B N 1
ATOM 4634 C CA . LEU B 1 130 ? -2.609 22.156 -5.133 1 95.94 130 LEU B CA 1
ATOM 4635 C C . LEU B 1 130 ? -2.279 22.609 -6.551 1 95.94 130 LEU B C 1
ATOM 4637 O O . LEU B 1 130 ? -1.278 23.281 -6.773 1 95.94 130 LEU B O 1
ATOM 4641 N N . HIS B 1 131 ? -3.117 22.203 -7.48 1 95.12 131 HIS B N 1
ATOM 4642 C CA . HIS B 1 131 ? -2.939 22.641 -8.859 1 95.12 131 HIS B CA 1
ATOM 4643 C C . HIS B 1 131 ? -3.029 24.156 -8.977 1 95.12 131 HIS B C 1
ATOM 4645 O O . HIS B 1 131 ? -2.186 24.797 -9.617 1 95.12 131 HIS B O 1
ATOM 4651 N N . ARG B 1 132 ? -3.998 24.734 -8.328 1 95.31 132 ARG B N 1
ATOM 4652 C CA . ARG B 1 132 ? -4.203 26.172 -8.367 1 95.31 132 ARG B CA 1
ATOM 4653 C C . ARG B 1 132 ? -3.045 26.906 -7.695 1 95.31 132 ARG B C 1
ATOM 4655 O O . ARG B 1 132 ? -2.779 28.078 -8.008 1 95.31 132 ARG B O 1
ATOM 4662 N N . SER B 1 133 ? -2.391 26.219 -6.828 1 95 133 SER B N 1
ATOM 4663 C CA . SER B 1 133 ? -1.242 26.812 -6.137 1 95 133 SER B CA 1
ATOM 4664 C C . SER B 1 133 ? 0.056 26.516 -6.879 1 95 133 SER B C 1
ATOM 4666 O O . SER B 1 133 ? 1.146 26.703 -6.336 1 95 133 SER B O 1
ATOM 4668 N N . GLN B 1 134 ? -0.046 25.969 -8.047 1 93.88 134 GLN B N 1
ATOM 4669 C CA . GLN B 1 134 ? 1.064 25.719 -8.969 1 93.88 134 GLN B CA 1
ATOM 4670 C C . GLN B 1 134 ? 2.039 24.703 -8.398 1 93.88 134 GLN B C 1
ATOM 4672 O O . GLN B 1 134 ? 3.254 24.828 -8.57 1 93.88 134 GLN B O 1
ATOM 4677 N N . MET B 1 135 ? 1.504 23.844 -7.594 1 94.69 135 MET B N 1
ATOM 4678 C CA . MET B 1 135 ? 2.318 22.734 -7.105 1 94.69 135 MET B CA 1
ATOM 4679 C C . MET B 1 135 ? 2.549 21.688 -8.203 1 94.69 135 MET B C 1
ATOM 4681 O O . MET B 1 135 ? 1.847 21.688 -9.211 1 94.69 135 MET B O 1
ATOM 4685 N N . THR B 1 136 ? 3.516 20.828 -8.008 1 92.62 136 THR B N 1
ATOM 4686 C CA . THR B 1 136 ? 3.902 19.859 -9.023 1 92.62 136 THR B CA 1
ATOM 4687 C C . THR B 1 136 ? 2.84 18.766 -9.164 1 92.62 136 THR B C 1
ATOM 4689 O O . THR B 1 136 ? 2.438 18.156 -8.172 1 92.62 136 THR B O 1
ATOM 4692 N N . PRO B 1 137 ? 2.424 18.578 -10.422 1 89.06 137 PRO B N 1
ATOM 4693 C CA . PRO B 1 137 ? 1.592 17.391 -10.617 1 89.06 137 PRO B CA 1
ATOM 4694 C C . PRO B 1 137 ? 2.289 16.109 -10.18 1 89.06 137 PRO B C 1
ATOM 4696 O O . PRO B 1 137 ? 3.486 15.93 -10.422 1 89.06 137 PRO B O 1
ATOM 4699 N N . GLY B 1 138 ? 1.639 15.242 -9.414 1 87.81 138 GLY B N 1
ATOM 4700 C CA . GLY B 1 138 ? 2.27 14.055 -8.859 1 87.81 138 GLY B CA 1
ATOM 4701 C C . GLY B 1 138 ? 2.832 14.273 -7.469 1 87.81 138 GLY B C 1
ATOM 4702 O O . GLY B 1 138 ? 3.236 13.32 -6.801 1 87.81 138 GLY B O 1
ATOM 4703 N N . HIS B 1 139 ? 2.961 15.516 -7.031 1 92.62 139 HIS B N 1
ATOM 4704 C CA . HIS B 1 139 ? 3.174 15.922 -5.645 1 92.62 139 HIS B CA 1
ATOM 4705 C C . HIS B 1 139 ? 4.617 15.688 -5.219 1 92.62 139 HIS B C 1
ATOM 4707 O O . HIS B 1 139 ? 4.891 15.445 -4.039 1 92.62 139 HIS B O 1
ATOM 4713 N N . GLU B 1 140 ? 5.527 15.742 -6.176 1 91.69 140 GLU B N 1
ATOM 4714 C CA . GLU B 1 140 ? 6.934 15.492 -5.875 1 91.69 140 GLU B CA 1
ATOM 4715 C C . GLU B 1 140 ? 7.488 16.547 -4.922 1 91.69 140 GLU B C 1
ATOM 4717 O O . GLU B 1 140 ? 8.539 16.344 -4.309 1 91.69 140 GLU B O 1
ATOM 4722 N N . ASP B 1 141 ? 6.84 17.672 -4.84 1 95.38 141 ASP B N 1
ATOM 4723 C CA . ASP B 1 141 ? 7.32 18.766 -3.992 1 95.38 141 ASP B CA 1
ATOM 4724 C C . ASP B 1 141 ? 6.844 18.578 -2.551 1 95.38 141 ASP B C 1
ATOM 4726 O O . ASP B 1 141 ? 7.234 19.344 -1.666 1 95.38 141 ASP B O 1
ATOM 4730 N N . LEU B 1 142 ? 6.023 17.594 -2.279 1 96.81 142 LEU B N 1
ATOM 4731 C CA . LEU B 1 142 ? 5.496 17.359 -0.94 1 96.81 142 LEU B CA 1
ATOM 4732 C C . LEU B 1 142 ? 6.141 16.125 -0.312 1 96.81 142 LEU B C 1
ATOM 4734 O O . LEU B 1 142 ? 6.566 15.219 -1.023 1 96.81 142 LEU B O 1
ATOM 4738 N N . LEU B 1 143 ? 6.289 16.125 1.031 1 98 143 LEU B N 1
ATOM 4739 C CA . LEU B 1 143 ? 6.676 14.914 1.757 1 98 143 LEU B CA 1
ATOM 4740 C C . LEU B 1 143 ? 5.449 14.18 2.279 1 98 143 LEU B C 1
ATOM 4742 O O . LEU B 1 143 ? 4.684 14.719 3.08 1 98 143 LEU B O 1
ATOM 4746 N N . THR B 1 144 ? 5.281 13 1.812 1 97.06 144 THR B N 1
ATOM 4747 C CA . THR B 1 144 ? 4.145 12.172 2.213 1 97.06 144 THR B CA 1
ATOM 4748 C C . THR B 1 144 ? 4.605 11.008 3.08 1 97.06 144 THR B C 1
ATOM 4750 O O . THR B 1 144 ? 5.805 10.742 3.188 1 97.06 144 THR B O 1
ATOM 4753 N N . SER B 1 145 ? 3.682 10.375 3.719 1 96.44 145 SER B N 1
ATOM 4754 C CA . SER B 1 145 ? 3.99 9.344 4.707 1 96.44 145 SER B CA 1
ATOM 4755 C C . SER B 1 145 ? 4.766 8.188 4.078 1 96.44 145 SER B C 1
ATOM 4757 O O . SER B 1 145 ? 5.625 7.59 4.723 1 96.44 145 SER B O 1
ATOM 4759 N N . ASP B 1 146 ? 4.477 7.859 2.807 1 94.88 146 ASP B N 1
ATOM 4760 C CA . ASP B 1 146 ? 5.121 6.727 2.145 1 94.88 146 ASP B CA 1
ATOM 4761 C C . ASP B 1 146 ? 6.516 7.102 1.646 1 94.88 146 ASP B C 1
ATOM 4763 O O . ASP B 1 146 ? 7.223 6.27 1.076 1 94.88 146 ASP B O 1
ATOM 4767 N N . GLU B 1 147 ? 6.938 8.336 1.915 1 96.81 147 GLU B N 1
ATOM 4768 C CA . GLU B 1 147 ? 8.266 8.797 1.519 1 96.81 147 GLU B CA 1
ATOM 4769 C C . GLU B 1 147 ? 9.18 8.961 2.732 1 96.81 147 GLU B C 1
ATOM 4771 O O . GLU B 1 147 ? 10.359 9.273 2.588 1 96.81 147 GLU B O 1
ATOM 4776 N N . LEU B 1 148 ? 8.617 8.758 3.902 1 97.31 148 LEU B N 1
ATOM 4777 C CA . LEU B 1 148 ? 9.469 8.812 5.086 1 97.31 148 LEU B CA 1
ATOM 4778 C C . LEU B 1 148 ? 10.516 7.707 5.055 1 97.31 148 LEU B C 1
ATOM 4780 O O . LEU B 1 148 ? 10.18 6.531 4.926 1 97.31 148 LEU B O 1
ATOM 4784 N N . PRO B 1 149 ? 11.719 8.07 5.168 1 96 149 PRO B N 1
ATOM 4785 C CA . PRO B 1 149 ? 12.781 7.074 5.016 1 96 149 PRO B CA 1
ATOM 4786 C C . PRO B 1 149 ? 12.953 6.199 6.258 1 96 149 PRO B C 1
ATOM 4788 O O . PRO B 1 149 ? 13.727 5.238 6.242 1 96 149 PRO B O 1
ATOM 4791 N N . GLU B 1 150 ? 12.297 6.57 7.336 1 96.25 150 GLU B N 1
ATOM 4792 C CA . GLU B 1 150 ? 12.297 5.824 8.586 1 96.25 150 GLU B CA 1
ATOM 4793 C C . GLU B 1 150 ? 10.898 5.793 9.211 1 96.25 150 GLU B C 1
ATOM 4795 O O . GLU B 1 150 ? 10.141 6.754 9.086 1 96.25 150 GLU B O 1
ATOM 4800 N N . ASP B 1 151 ? 10.648 4.668 9.859 1 97.06 151 ASP B N 1
ATOM 4801 C CA . ASP B 1 151 ? 9.375 4.586 10.57 1 97.06 151 ASP B CA 1
ATOM 4802 C C . ASP B 1 151 ? 9.258 5.676 11.633 1 97.06 151 ASP B C 1
ATOM 4804 O O . ASP B 1 151 ? 10.234 5.98 12.32 1 97.06 151 ASP B O 1
ATOM 4808 N N . PRO B 1 152 ? 8.102 6.223 11.766 1 97.38 152 PRO B N 1
ATOM 4809 C CA . PRO B 1 152 ? 7.906 7.273 12.766 1 97.38 152 PRO B CA 1
ATOM 4810 C C . PRO B 1 152 ? 8.328 6.848 14.164 1 97.38 152 PRO B C 1
ATOM 4812 O O . PRO B 1 152 ? 8.805 7.668 14.953 1 97.38 152 PRO B O 1
ATOM 4815 N N . GLU B 1 153 ? 8.18 5.582 14.508 1 96.75 153 GLU B N 1
ATOM 4816 C CA . GLU B 1 153 ? 8.586 5.082 15.812 1 96.75 153 GLU B CA 1
ATOM 4817 C C . GLU B 1 153 ? 10.078 5.281 16.047 1 96.75 153 GLU B C 1
ATOM 4819 O O . GLU B 1 153 ? 10.516 5.504 17.172 1 96.75 153 GLU B O 1
ATOM 4824 N N . THR B 1 154 ? 10.82 5.195 15.039 1 97.06 154 THR B N 1
ATOM 4825 C CA . THR B 1 154 ? 12.266 5.363 15.117 1 97.06 154 THR B CA 1
ATOM 4826 C C . THR B 1 154 ? 12.656 6.82 14.875 1 97.06 154 THR B C 1
ATOM 4828 O O . THR B 1 154 ? 13.5 7.371 15.586 1 97.06 154 THR B O 1
ATOM 4831 N N . LEU B 1 155 ? 12.047 7.469 13.93 1 97.81 155 LEU B N 1
ATOM 4832 C CA . LEU B 1 155 ? 12.398 8.82 13.516 1 97.81 155 LEU B CA 1
ATOM 4833 C C . LEU B 1 155 ? 11.961 9.844 14.555 1 97.81 155 LEU B C 1
ATOM 4835 O O . LEU B 1 155 ? 12.672 10.812 14.812 1 97.81 155 LEU B O 1
ATOM 4839 N N . GLY B 1 156 ? 10.812 9.648 15.141 1 98 156 GLY B N 1
ATOM 4840 C CA . GLY B 1 156 ? 10.195 10.594 16.047 1 98 156 GLY B CA 1
ATOM 4841 C C . GLY B 1 156 ? 11.133 11.055 17.156 1 98 156 GLY B C 1
ATOM 4842 O O . GLY B 1 156 ? 11.406 12.25 17.297 1 98 156 GLY B O 1
ATOM 4843 N N . PRO B 1 157 ? 11.703 10.086 17.875 1 97.75 157 PRO B N 1
ATOM 4844 C CA . PRO B 1 157 ? 12.57 10.453 18.984 1 97.75 157 PRO B CA 1
ATOM 4845 C C . PRO B 1 157 ? 13.867 11.125 18.531 1 97.75 157 PRO B C 1
ATOM 4847 O O . PRO B 1 157 ? 14.531 11.797 19.328 1 97.75 157 PRO B O 1
ATOM 4850 N N . LYS B 1 158 ? 14.219 10.914 17.297 1 97.38 158 LYS B N 1
ATOM 4851 C CA . LYS B 1 158 ? 15.477 11.445 16.797 1 97.38 158 LYS B CA 1
ATOM 4852 C C . LYS B 1 158 ? 15.336 12.914 16.406 1 97.38 158 LYS B C 1
ATOM 4854 O O . LYS B 1 158 ? 16.328 13.648 16.375 1 97.38 158 LYS B O 1
ATOM 4859 N N . LEU B 1 159 ? 14.164 13.383 16.109 1 98.56 159 LEU B N 1
ATOM 4860 C CA . LEU B 1 159 ? 13.914 14.727 15.609 1 98.56 159 LEU B CA 1
ATOM 4861 C C . LEU B 1 159 ? 14.055 15.758 16.719 1 98.56 159 LEU B C 1
ATOM 4863 O O . LEU B 1 159 ? 13.992 15.422 17.906 1 98.56 159 LEU B O 1
ATOM 4867 N N . ARG B 1 160 ? 14.297 17.062 16.234 1 98.31 160 ARG B N 1
ATOM 4868 C CA . ARG B 1 160 ? 14.18 18.172 17.172 1 98.31 160 ARG B CA 1
ATOM 4869 C C . ARG B 1 160 ? 12.812 18.172 17.844 1 98.31 160 ARG B C 1
ATOM 4871 O O . ARG B 1 160 ? 12.695 18.469 19.031 1 98.31 160 ARG B O 1
ATOM 4878 N N . GLY B 1 161 ? 11.789 17.891 17.062 1 98.62 161 GLY B N 1
ATOM 4879 C CA . GLY B 1 161 ? 10.422 17.781 17.531 1 98.62 161 GLY B CA 1
ATOM 4880 C C . GLY B 1 161 ? 9.398 17.797 16.422 1 98.62 161 GLY B C 1
ATOM 4881 O O . GLY B 1 161 ? 9.758 17.875 15.242 1 98.62 161 GLY B O 1
ATOM 4882 N N . ILE B 1 162 ? 8.117 17.656 16.891 1 98.81 162 ILE B N 1
ATOM 4883 C CA . ILE B 1 162 ? 7.039 17.734 15.914 1 98.81 162 ILE B CA 1
ATOM 4884 C C . ILE B 1 162 ? 6.043 18.812 16.328 1 98.81 162 ILE B C 1
ATOM 4886 O O . ILE B 1 162 ? 5.938 19.156 17.5 1 98.81 162 ILE B O 1
ATOM 4890 N N . VAL B 1 163 ? 5.422 19.406 15.367 1 98.81 163 VAL B N 1
ATOM 4891 C CA . VAL B 1 163 ? 4.301 20.312 15.539 1 98.81 163 VAL B CA 1
ATOM 4892 C C . VAL B 1 163 ? 3.02 19.672 15.016 1 98.81 163 VAL B C 1
ATOM 4894 O O . VAL B 1 163 ? 2.986 19.156 13.898 1 98.81 163 VAL B O 1
ATOM 4897 N N . LEU B 1 164 ? 1.996 19.688 15.844 1 98.44 164 LEU B N 1
ATOM 4898 C CA . LEU B 1 164 ? 0.718 19.109 15.453 1 98.44 164 LEU B CA 1
ATOM 4899 C C . LEU B 1 164 ? -0.256 20.188 14.992 1 98.44 164 LEU B C 1
ATOM 4901 O O . LEU B 1 164 ? -0.453 21.188 15.688 1 98.44 164 LEU B O 1
ATOM 4905 N N . VAL B 1 165 ? -0.798 19.984 13.844 1 98.56 165 VAL B N 1
ATOM 4906 C CA . VAL B 1 165 ? -1.854 20.859 13.352 1 98.56 165 VAL B CA 1
ATOM 4907 C C . VAL B 1 165 ? -3.094 20.031 13.016 1 98.56 165 VAL B C 1
ATOM 4909 O O . VAL B 1 165 ? -2.982 18.922 12.492 1 98.56 165 VAL B O 1
ATOM 4912 N N . ASP B 1 166 ? -4.281 20.547 13.344 1 96.88 166 ASP B N 1
ATOM 4913 C CA . ASP B 1 166 ? -5.547 19.875 13.078 1 96.88 166 ASP B CA 1
ATOM 4914 C C . ASP B 1 166 ? -5.562 18.469 13.672 1 96.88 166 ASP B C 1
ATOM 4916 O O . ASP B 1 166 ? -6.09 17.531 13.07 1 96.88 166 ASP B O 1
ATOM 4920 N N . HIS B 1 167 ? -4.832 18.312 14.664 1 92.94 167 HIS B N 1
ATOM 4921 C CA . HIS B 1 167 ? -4.703 17.078 15.406 1 92.94 167 HIS B CA 1
ATOM 4922 C C . HIS B 1 167 ? -4.336 17.344 16.859 1 92.94 167 HIS B C 1
ATOM 4924 O O . HIS B 1 167 ? -3.275 17.891 17.156 1 92.94 167 HIS B O 1
ATOM 4930 N N . ALA B 1 168 ? -5.129 16.891 17.781 1 92.81 168 ALA B N 1
ATOM 4931 C CA . ALA B 1 168 ? -4.977 17.266 19.172 1 92.81 168 ALA B CA 1
ATOM 4932 C C . ALA B 1 168 ? -3.928 16.391 19.859 1 92.81 168 ALA B C 1
ATOM 4934 O O . ALA B 1 168 ? -3.385 16.766 20.906 1 92.81 168 ALA B O 1
ATOM 4935 N N . LYS B 1 169 ? -3.709 15.258 19.344 1 93.31 169 LYS B N 1
ATOM 4936 C CA . LYS B 1 169 ? -2.74 14.297 19.859 1 93.31 169 LYS B CA 1
ATOM 4937 C C . LYS B 1 169 ? -2.023 13.57 18.734 1 93.31 169 LYS B C 1
ATOM 4939 O O . LYS B 1 169 ? -2.619 13.297 17.688 1 93.31 169 LYS B O 1
ATOM 4944 N N . PRO B 1 170 ? -0.724 13.281 18.984 1 95.88 170 PRO B N 1
ATOM 4945 C CA . PRO B 1 170 ? -0.035 12.547 17.922 1 95.88 170 PRO B CA 1
ATOM 4946 C C . PRO B 1 170 ? -0.541 11.109 17.781 1 95.88 170 PRO B C 1
ATOM 4948 O O . PRO B 1 170 ? -1.02 10.523 18.75 1 95.88 170 PRO B O 1
ATOM 4951 N N . LEU B 1 171 ? -0.447 10.578 16.625 1 96.19 171 LEU B N 1
ATOM 4952 C CA . LEU B 1 171 ? -0.667 9.148 16.438 1 96.19 171 LEU B CA 1
ATOM 4953 C C . LEU B 1 171 ? 0.308 8.336 17.281 1 96.19 171 LEU B C 1
ATOM 4955 O O . LEU B 1 171 ? 1.404 8.805 17.594 1 96.19 171 LEU B O 1
ATOM 4959 N N . ARG B 1 172 ? -0.095 7.133 17.594 1 96.19 172 ARG B N 1
ATOM 4960 C CA . ARG B 1 172 ? 0.713 6.273 18.453 1 96.19 172 ARG B CA 1
ATOM 4961 C C . ARG B 1 172 ? 2.125 6.121 17.906 1 96.19 172 ARG B C 1
ATOM 4963 O O . ARG B 1 172 ? 3.098 6.105 18.656 1 96.19 172 ARG B O 1
ATOM 4970 N N . LYS B 1 173 ? 2.271 6.016 16.656 1 96 173 LYS B N 1
ATOM 4971 C CA . LYS B 1 173 ? 3.58 5.793 16.047 1 96 173 LYS B CA 1
ATOM 4972 C C . LYS B 1 173 ? 4.492 7 16.25 1 96 173 LYS B C 1
ATOM 4974 O O . LYS B 1 173 ? 5.711 6.895 16.109 1 96 173 LYS B O 1
ATOM 4979 N N . TRP B 1 174 ? 3.975 8.172 16.516 1 97.56 174 TRP B N 1
ATOM 4980 C CA . TRP B 1 174 ? 4.734 9.398 16.734 1 97.56 174 TRP B CA 1
ATOM 4981 C C . TRP B 1 174 ? 4.844 9.711 18.219 1 97.56 174 TRP B C 1
ATOM 4983 O O . TRP B 1 174 ? 5.301 10.789 18.609 1 97.56 174 TRP B O 1
ATOM 4993 N N . GLN B 1 175 ? 4.488 8.805 19.094 1 95.69 175 GLN B N 1
ATOM 4994 C CA . GLN B 1 175 ? 4.375 9.07 20.531 1 95.69 175 GLN B CA 1
ATOM 4995 C C . GLN B 1 175 ? 5.738 9.391 21.141 1 95.69 175 GLN B C 1
ATOM 4997 O O . GLN B 1 175 ? 5.82 10.086 22.156 1 95.69 175 GLN B O 1
ATOM 5002 N N . GLY B 1 176 ? 6.801 8.938 20.516 1 97.12 176 GLY B N 1
ATOM 5003 C CA . GLY B 1 176 ? 8.133 9.156 21.047 1 97.12 176 GLY B CA 1
ATOM 5004 C C . GLY B 1 176 ? 8.711 10.516 20.672 1 97.12 176 GLY B C 1
ATOM 5005 O O . GLY B 1 176 ? 9.734 10.93 21.219 1 97.12 176 GLY B O 1
ATOM 5006 N N . ALA B 1 177 ? 8.062 11.266 19.828 1 98.19 177 ALA B N 1
ATOM 5007 C CA . ALA B 1 177 ? 8.562 12.562 19.391 1 98.19 177 ALA B CA 1
ATOM 5008 C C . ALA B 1 177 ? 8.234 13.656 20.391 1 98.19 177 ALA B C 1
ATOM 5010 O O . ALA B 1 177 ? 7.172 13.641 21.016 1 98.19 177 ALA B O 1
ATOM 5011 N N . LYS B 1 178 ? 9.148 14.617 20.531 1 98.31 178 LYS B N 1
ATOM 5012 C CA . LYS B 1 178 ? 8.867 15.812 21.328 1 98.31 178 LYS B CA 1
ATOM 5013 C C . LYS B 1 178 ? 7.875 16.719 20.609 1 98.31 178 LYS B C 1
ATOM 5015 O O . LYS B 1 178 ? 8.055 17.047 19.422 1 98.31 178 LYS B O 1
ATOM 5020 N N . ILE B 1 179 ? 6.852 17.062 21.297 1 98.56 179 ILE B N 1
ATOM 5021 C CA . ILE B 1 179 ? 5.855 17.969 20.719 1 98.56 179 ILE B CA 1
ATOM 5022 C C . ILE B 1 179 ? 6.223 19.422 21.031 1 98.56 179 ILE B C 1
ATOM 5024 O O . ILE B 1 179 ? 6.27 19.812 22.188 1 98.56 179 ILE B O 1
ATOM 5028 N N . LEU B 1 180 ? 6.43 20.172 20 1 98.56 180 LEU B N 1
ATOM 5029 C CA . LEU B 1 180 ? 6.891 21.547 20.156 1 98.56 180 LEU B CA 1
ATOM 5030 C C . LEU B 1 180 ? 5.707 22.516 20.219 1 98.56 180 LEU B C 1
ATOM 5032 O O . LEU B 1 180 ? 5.742 23.484 20.984 1 98.56 180 LEU B O 1
ATOM 5036 N N . SER B 1 181 ? 4.695 22.297 19.422 1 98.5 181 SER B N 1
ATOM 5037 C CA . SER B 1 181 ? 3.514 23.141 19.312 1 98.5 181 SER B CA 1
ATOM 5038 C C . SER B 1 181 ? 2.293 22.344 18.875 1 98.5 181 SER B C 1
ATOM 5040 O O . SER B 1 181 ? 2.43 21.281 18.266 1 98.5 181 SER B O 1
ATOM 5042 N N . ILE B 1 182 ? 1.099 22.844 19.219 1 98.56 182 ILE B N 1
ATOM 5043 C CA . ILE B 1 182 ? -0.16 22.25 18.766 1 98.56 182 ILE B CA 1
ATOM 5044 C C . ILE B 1 182 ? -1.119 23.359 18.344 1 98.56 182 ILE B C 1
ATOM 5046 O O . ILE B 1 182 ? -1.304 24.344 19.062 1 98.56 182 ILE B O 1
ATOM 5050 N N . PHE B 1 183 ? -1.658 23.281 17.172 1 98.56 183 PHE B N 1
ATOM 5051 C CA . PHE B 1 183 ? -2.777 24.094 16.703 1 98.56 183 PHE B CA 1
ATOM 5052 C C . PHE B 1 183 ? -3.973 23.219 16.359 1 98.56 183 PHE B C 1
ATOM 5054 O O . PHE B 1 183 ? -3.881 22.344 15.484 1 98.56 183 PHE B O 1
ATOM 5061 N N . ASP B 1 184 ? -5.008 23.391 16.953 1 97.38 184 ASP B N 1
ATOM 5062 C CA . ASP B 1 184 ? -6.168 22.562 16.672 1 97.38 184 ASP B CA 1
ATOM 5063 C C . ASP B 1 184 ? -7.469 23.297 16.938 1 97.38 184 ASP B C 1
ATOM 5065 O O . ASP B 1 184 ? -7.527 24.156 17.844 1 97.38 184 ASP B O 1
ATOM 5069 N N . HIS B 1 185 ? -8.445 23 16.141 1 95.75 185 HIS B N 1
ATOM 5070 C CA . HIS B 1 185 ? -9.734 23.656 16.328 1 95.75 185 HIS B CA 1
ATOM 5071 C C . HIS B 1 185 ? -10.75 22.688 16.922 1 95.75 185 HIS B C 1
ATOM 5073 O O . HIS B 1 185 ? -11.938 23 17.016 1 95.75 185 HIS B O 1
ATOM 5079 N N . HIS B 1 186 ? -10.266 21.484 17.281 1 88.75 186 HIS B N 1
ATOM 5080 C CA . HIS B 1 186 ? -11.094 20.5 17.984 1 88.75 186 HIS B CA 1
ATOM 5081 C C . HIS B 1 186 ? -10.945 20.641 19.5 1 88.75 186 HIS B C 1
ATOM 5083 O O . HIS B 1 186 ? -10.336 21.609 19.984 1 88.75 186 HIS B O 1
ATOM 5089 N N . VAL B 1 187 ? -11.531 19.734 20.188 1 86.62 187 VAL B N 1
ATOM 5090 C CA . VAL B 1 187 ? -11.531 19.75 21.656 1 86.62 187 VAL B CA 1
ATOM 5091 C C . VAL B 1 187 ? -10.125 19.453 22.172 1 86.62 187 VAL B C 1
ATOM 5093 O O . VAL B 1 187 ? -9.461 18.531 21.688 1 86.62 187 VAL B O 1
ATOM 5096 N N . ASP B 1 188 ? -9.656 20.234 23.109 1 91.94 188 ASP B N 1
ATOM 5097 C CA . ASP B 1 188 ? -8.367 20.016 23.766 1 91.94 188 ASP B CA 1
ATOM 5098 C C . ASP B 1 188 ? -8.43 18.812 24.688 1 91.94 188 ASP B C 1
ATOM 5100 O O . ASP B 1 188 ? -9.219 18.781 25.641 1 91.94 188 ASP B O 1
ATOM 5104 N N . THR B 1 189 ? -7.527 17.906 24.484 1 87.56 189 THR B N 1
ATOM 5105 C CA . THR B 1 189 ? -7.512 16.703 25.297 1 87.56 189 THR B CA 1
ATOM 5106 C C . THR B 1 189 ? -6.391 16.766 26.328 1 87.56 189 THR B C 1
ATOM 5108 O O . THR B 1 189 ? -6.117 15.773 27.016 1 87.56 189 THR B O 1
ATOM 5111 N N . GLY B 1 190 ? -5.629 17.828 26.328 1 93.56 190 GLY B N 1
ATOM 5112 C CA . GLY B 1 190 ? -4.613 18.031 27.359 1 93.56 190 GLY B CA 1
ATOM 5113 C C . GLY B 1 190 ? -3.246 17.531 26.938 1 93.56 190 GLY B C 1
ATOM 5114 O O . GLY B 1 190 ? -2.324 17.484 27.766 1 93.56 190 GLY B O 1
ATOM 5115 N N . THR B 1 191 ? -3.121 17.234 25.766 1 94.5 191 THR B N 1
ATOM 5116 C CA . THR B 1 191 ? -1.855 16.703 25.266 1 94.5 191 THR B CA 1
ATOM 5117 C C . THR B 1 191 ? -0.783 17.781 25.266 1 94.5 191 THR B C 1
ATOM 5119 O O . THR B 1 191 ? -1.05 18.938 24.891 1 94.5 191 THR B O 1
ATOM 5122 N N . ALA B 1 192 ? 0.436 17.453 25.719 1 96.56 192 ALA B N 1
ATOM 5123 C CA . ALA B 1 192 ? 1.638 18.281 25.688 1 96.56 192 ALA B CA 1
ATOM 5124 C C . ALA B 1 192 ? 1.363 19.672 26.234 1 96.56 192 ALA B C 1
ATOM 5126 O O . ALA B 1 192 ? 1.471 20.672 25.516 1 96.56 192 ALA B O 1
ATOM 5127 N N . PRO B 1 193 ? 1.165 19.812 27.453 1 96.12 193 PRO B N 1
ATOM 5128 C CA . PRO B 1 193 ? 0.808 21.109 28.047 1 96.12 193 PRO B CA 1
ATOM 5129 C C . PRO B 1 193 ? 1.928 22.141 27.953 1 96.12 193 PRO B C 1
ATOM 5131 O O . PRO B 1 193 ? 1.67 23.344 28.016 1 96.12 193 PRO B O 1
ATOM 5134 N N . ASP B 1 194 ? 3.156 21.688 27.703 1 96.31 194 ASP B N 1
ATOM 5135 C CA . ASP B 1 194 ? 4.289 22.609 27.672 1 96.31 194 ASP B CA 1
ATOM 5136 C C . ASP B 1 194 ? 4.605 23.047 26.25 1 96.31 194 ASP B C 1
ATOM 5138 O O . ASP B 1 194 ? 5.527 23.828 26.016 1 96.31 194 ASP B O 1
ATOM 5142 N N . ALA B 1 195 ? 3.85 22.469 25.281 1 97.62 195 ALA B N 1
ATOM 5143 C CA . ALA B 1 195 ? 4.059 22.891 23.906 1 97.62 195 ALA B CA 1
ATOM 5144 C C . ALA B 1 195 ? 3.793 24.375 23.719 1 97.62 195 ALA B C 1
ATOM 5146 O O . ALA B 1 195 ? 2.924 24.938 24.391 1 97.62 195 ALA B O 1
ATOM 5147 N N . GLU B 1 196 ? 4.574 25.016 22.781 1 97.19 196 GLU B N 1
ATOM 5148 C CA . GLU B 1 196 ? 4.438 26.453 22.562 1 97.19 196 GLU B CA 1
ATOM 5149 C C . GLU B 1 196 ? 4.742 26.812 21.109 1 97.19 196 GLU B C 1
ATOM 5151 O O . GLU B 1 196 ? 5.863 26.609 20.641 1 97.19 196 GLU B O 1
ATOM 5156 N N . PRO B 1 197 ? 3.844 27.438 20.438 1 97.19 197 PRO B N 1
ATOM 5157 C CA . PRO B 1 197 ? 2.48 27.781 20.859 1 97.19 197 PRO B CA 1
ATOM 5158 C C . PRO B 1 197 ? 1.583 26.547 20.984 1 97.19 197 PRO B C 1
ATOM 5160 O O . PRO B 1 197 ? 1.795 25.547 20.281 1 97.19 197 PRO B O 1
ATOM 5163 N N . ARG B 1 198 ? 0.73 26.547 21.844 1 97.88 198 ARG B N 1
ATOM 5164 C CA . ARG B 1 198 ? -0.343 25.578 22.031 1 97.88 198 ARG B CA 1
ATOM 5165 C C . ARG B 1 198 ? -1.708 26.266 21.984 1 97.88 198 ARG B C 1
ATOM 5167 O O . ARG B 1 198 ? -2.186 26.766 23 1 97.88 198 ARG B O 1
ATOM 5174 N N . ILE B 1 199 ? -2.365 26.219 20.891 1 98.06 199 ILE B N 1
ATOM 5175 C CA . ILE B 1 199 ? -3.568 27.016 20.672 1 98.06 199 ILE B CA 1
ATOM 5176 C C . ILE B 1 199 ? -4.73 26.094 20.281 1 98.06 199 ILE B C 1
ATOM 5178 O O . ILE B 1 199 ? -4.66 25.391 19.266 1 98.06 199 ILE B O 1
ATOM 5182 N N . PHE B 1 200 ? -5.688 26.062 21.062 1 96.69 200 PHE B N 1
ATOM 5183 C CA . PHE B 1 200 ? -6.973 25.438 20.781 1 96.69 200 PHE B CA 1
ATOM 5184 C C . PHE B 1 200 ? -8.078 26.484 20.688 1 96.69 200 PHE B C 1
ATOM 5186 O O . PHE B 1 200 ? -8.336 27.203 21.656 1 96.69 200 PHE B O 1
ATOM 5193 N N . GLU B 1 201 ? -8.648 26.625 19.562 1 95.94 201 GLU B N 1
ATOM 5194 C CA . GLU B 1 201 ? -9.703 27.609 19.312 1 95.94 201 GLU B CA 1
ATOM 5195 C C . GLU B 1 201 ? -10.758 27.078 18.359 1 95.94 201 GLU B C 1
ATOM 5197 O O . GLU B 1 201 ? -10.422 26.406 17.375 1 95.94 201 GLU B O 1
ATOM 5202 N N . LYS B 1 202 ? -11.969 27.375 18.641 1 95.25 202 LYS B N 1
ATOM 5203 C CA . LYS B 1 202 ? -13.039 26.984 17.734 1 95.25 202 LYS B CA 1
ATOM 5204 C C . LYS B 1 202 ? -13.062 27.859 16.5 1 95.25 202 LYS B C 1
ATOM 5206 O O . LYS B 1 202 ? -13.266 29.078 16.594 1 95.25 202 LYS B O 1
ATOM 5211 N N . THR B 1 203 ? -12.797 27.391 15.406 1 97.75 203 THR B N 1
ATOM 5212 C CA . THR B 1 203 ? -12.867 28.016 14.094 1 97.75 203 THR B CA 1
ATOM 5213 C C . THR B 1 203 ? -13.391 27.047 13.047 1 97.75 203 THR B C 1
ATOM 5215 O O . THR B 1 203 ? -13.508 25.844 13.312 1 97.75 203 THR B O 1
ATOM 5218 N N . ALA B 1 204 ? -13.766 27.578 11.953 1 97.56 204 ALA B N 1
ATOM 5219 C CA . ALA B 1 204 ? -14.227 26.719 10.875 1 97.56 204 ALA B CA 1
ATOM 5220 C C . ALA B 1 204 ? -13.094 25.844 10.352 1 97.56 204 ALA B C 1
ATOM 5222 O O . ALA B 1 204 ? -13.312 24.688 9.961 1 97.56 204 ALA B O 1
ATOM 5223 N N . SER B 1 205 ? -11.953 26.422 10.391 1 97.69 205 SER B N 1
ATOM 5224 C CA . SER B 1 205 ? -10.773 25.75 9.852 1 97.69 205 SER B CA 1
ATOM 5225 C C . SER B 1 205 ? -9.578 25.906 10.789 1 97.69 205 SER B C 1
ATOM 5227 O O . SER B 1 205 ? -9.375 26.969 11.367 1 97.69 205 SER B O 1
ATOM 5229 N N . CYS B 1 206 ? -8.828 24.844 10.945 1 98.31 206 CYS B N 1
ATOM 5230 C CA . CYS B 1 206 ? -7.57 24.938 11.68 1 98.31 206 CYS B CA 1
ATOM 5231 C C . CYS B 1 206 ? -6.605 25.891 10.969 1 98.31 206 CYS B C 1
ATOM 5233 O O . CYS B 1 206 ? -5.828 26.594 11.625 1 98.31 206 CYS B O 1
ATOM 5235 N N . THR B 1 207 ? -6.699 25.953 9.68 1 98.69 207 THR B N 1
ATOM 5236 C CA . THR B 1 207 ? -5.875 26.844 8.875 1 98.69 207 THR B CA 1
ATOM 5237 C C . THR B 1 207 ? -6.078 28.297 9.305 1 98.69 207 THR B C 1
ATOM 5239 O O . THR B 1 207 ? -5.148 29.094 9.242 1 98.69 207 THR B O 1
ATOM 5242 N N . THR B 1 208 ? -7.266 28.609 9.812 1 98.81 208 THR B N 1
ATOM 5243 C CA . THR B 1 208 ? -7.52 29.938 10.344 1 98.81 208 THR B CA 1
ATOM 5244 C C . THR B 1 208 ? -6.594 30.25 11.523 1 98.81 208 THR B C 1
ATOM 5246 O O . THR B 1 208 ? -6.004 31.328 11.594 1 98.81 208 THR B O 1
ATOM 5249 N N . ILE B 1 209 ? -6.445 29.312 12.422 1 98.75 209 ILE B N 1
ATOM 5250 C CA . ILE B 1 209 ? -5.621 29.453 13.617 1 98.75 209 ILE B CA 1
ATOM 5251 C C . ILE B 1 209 ? -4.156 29.641 13.211 1 98.75 209 ILE B C 1
ATOM 5253 O O . ILE B 1 209 ? -3.488 30.562 13.68 1 98.75 209 ILE B O 1
ATOM 5257 N N . VAL B 1 210 ? -3.703 28.781 12.352 1 98.81 210 VAL B N 1
ATOM 5258 C CA . VAL B 1 210 ? -2.307 28.766 11.922 1 98.81 210 VAL B CA 1
ATOM 5259 C C . VAL B 1 210 ? -1.991 30.062 11.18 1 98.81 210 VAL B C 1
ATOM 5261 O O . VAL B 1 210 ? -0.955 30.688 11.422 1 98.81 210 VAL B O 1
ATOM 5264 N N . ALA B 1 211 ? -2.887 30.469 10.297 1 98.81 211 ALA B N 1
ATOM 5265 C CA . ALA B 1 211 ? -2.688 31.688 9.516 1 98.81 211 ALA B CA 1
ATOM 5266 C C . ALA B 1 211 ? -2.705 32.938 10.422 1 98.81 211 ALA B C 1
ATOM 5268 O O . ALA B 1 211 ? -1.938 33.875 10.211 1 98.81 211 ALA B O 1
ATOM 5269 N N . SER B 1 212 ? -3.605 32.938 11.359 1 98.62 212 SER B N 1
ATOM 5270 C CA . SER B 1 212 ? -3.666 34.031 12.305 1 98.62 212 SER B CA 1
ATOM 5271 C C . SER B 1 212 ? -2.346 34.188 13.055 1 98.62 212 SER B C 1
ATOM 5273 O O . SER B 1 212 ? -1.792 35.312 13.125 1 98.62 212 SER B O 1
ATOM 5275 N N . GLN B 1 213 ? -1.902 33.094 13.602 1 98.5 213 GLN B N 1
ATOM 5276 C CA . GLN B 1 213 ? -0.64 33.125 14.328 1 98.5 213 GLN B CA 1
ATOM 5277 C C . GLN B 1 213 ? 0.516 33.531 13.422 1 98.5 213 GLN B C 1
ATOM 5279 O O . GLN B 1 213 ? 1.389 34.312 13.836 1 98.5 213 GLN B O 1
ATOM 5284 N N . MET B 1 214 ? 0.574 33 12.234 1 98.56 214 MET B N 1
ATOM 5285 C CA . MET B 1 214 ? 1.613 33.344 11.266 1 98.56 214 MET B CA 1
ATOM 5286 C C . MET B 1 214 ? 1.626 34.844 10.977 1 98.56 214 MET B C 1
ATOM 5288 O O . MET B 1 214 ? 2.68 35.469 11.023 1 98.56 214 MET B O 1
ATOM 5292 N N . LEU B 1 215 ? 0.455 35.438 10.672 1 98.5 215 LEU B N 1
ATOM 5293 C CA . LEU B 1 215 ? 0.354 36.875 10.328 1 98.5 215 LEU B CA 1
ATOM 5294 C C . LEU B 1 215 ? 0.756 37.75 11.508 1 98.5 215 LEU B C 1
ATOM 5296 O O . LEU B 1 215 ? 1.441 38.75 11.328 1 98.5 215 LEU B O 1
ATOM 5300 N N . ASP B 1 216 ? 0.284 37.344 12.703 1 98.19 216 ASP B N 1
ATOM 5301 C CA . ASP B 1 216 ? 0.663 38.094 13.898 1 98.19 216 ASP B CA 1
ATOM 5302 C C . ASP B 1 216 ? 2.18 38.125 14.07 1 98.19 216 ASP B C 1
ATOM 5304 O O . ASP B 1 216 ? 2.76 39.188 14.328 1 98.19 216 ASP B O 1
ATOM 5308 N N . GLU B 1 217 ? 2.799 37 13.945 1 97.44 217 GLU B N 1
ATOM 5309 C CA . GLU B 1 217 ? 4.246 36.906 14.117 1 97.44 217 GLU B CA 1
ATOM 5310 C C . GLU B 1 217 ? 4.977 37.625 12.977 1 97.44 217 GLU B C 1
ATOM 5312 O O . GLU B 1 217 ? 6.027 38.219 13.18 1 97.44 217 GLU B O 1
ATOM 5317 N N . LEU B 1 218 ? 4.414 37.469 11.805 1 97.12 218 LEU B N 1
ATOM 5318 C CA . LEU B 1 218 ? 4.996 38.094 10.633 1 97.12 218 LEU B CA 1
ATOM 5319 C C . LEU B 1 218 ? 5.051 39.625 10.82 1 97.12 218 LEU B C 1
ATOM 5321 O O . LEU B 1 218 ? 6.078 40.25 10.555 1 97.12 218 LEU B O 1
ATOM 5325 N N . GLU B 1 219 ? 4.008 40.188 11.273 1 96 219 GLU B N 1
ATOM 5326 C CA . GLU B 1 219 ? 3.873 41.656 11.422 1 96 219 GLU B CA 1
ATOM 5327 C C . GLU B 1 219 ? 4.742 42.156 12.562 1 96 219 GLU B C 1
ATOM 5329 O O . GLU B 1 219 ? 5.043 43.375 12.625 1 96 219 GLU B O 1
ATOM 5334 N N . ASP B 1 220 ? 5.105 41.312 13.422 1 96.06 220 ASP B N 1
ATOM 5335 C CA . ASP B 1 220 ? 5.953 41.688 14.555 1 96.06 220 ASP B CA 1
ATOM 5336 C C . ASP B 1 220 ? 7.43 41.625 14.172 1 96.06 220 ASP B C 1
ATOM 5338 O O . ASP B 1 220 ? 8.289 42.094 14.93 1 96.06 220 ASP B O 1
ATOM 5342 N N . LEU B 1 221 ? 7.738 41.094 13.047 1 95.38 221 LEU B N 1
ATOM 5343 C CA . LEU B 1 221 ? 9.125 41 12.602 1 95.38 221 LEU B CA 1
ATOM 5344 C C . LEU B 1 221 ? 9.641 42.406 12.211 1 95.38 221 LEU B C 1
ATOM 5346 O O . LEU B 1 221 ? 8.883 43.25 11.734 1 95.38 221 LEU B O 1
ATOM 5350 N N . PRO B 1 222 ? 10.977 42.625 12.438 1 93.75 222 PRO B N 1
ATOM 5351 C CA . PRO B 1 222 ? 11.539 43.875 11.969 1 93.75 222 PRO B CA 1
ATOM 5352 C C . PRO B 1 222 ? 11.367 44.094 10.461 1 93.75 222 PRO B C 1
ATOM 5354 O O . PRO B 1 222 ? 11.07 45.188 10.016 1 93.75 222 PRO B O 1
ATOM 5357 N N . GLU B 1 223 ? 11.555 42.969 9.742 1 94.19 223 GLU B N 1
ATOM 5358 C CA . GLU B 1 223 ? 11.297 42.938 8.305 1 94.19 223 GLU B CA 1
ATOM 5359 C C . GLU B 1 223 ? 10.492 41.688 7.938 1 94.19 223 GLU B C 1
ATOM 5361 O O . GLU B 1 223 ? 10.906 40.562 8.227 1 94.19 223 GLU B O 1
ATOM 5366 N N . GLU B 1 224 ? 9.445 41.906 7.234 1 95.88 224 GLU B N 1
ATOM 5367 C CA . GLU B 1 224 ? 8.609 40.781 6.84 1 95.88 224 GLU B CA 1
ATOM 5368 C C . GLU B 1 224 ? 9.297 39.938 5.766 1 95.88 224 GLU B C 1
ATOM 5370 O O . GLU B 1 224 ? 9.953 40.469 4.875 1 95.88 224 GLU B O 1
ATOM 5375 N N . TYR B 1 225 ? 9.188 38.625 5.914 1 96.06 225 TYR B N 1
ATOM 5376 C CA . TYR B 1 225 ? 9.641 37.781 4.824 1 96.06 225 TYR B CA 1
ATOM 5377 C C . TYR B 1 225 ? 8.609 37.719 3.703 1 96.06 225 TYR B C 1
ATOM 5379 O O . TYR B 1 225 ? 7.465 38.156 3.881 1 96.06 225 TYR B O 1
ATOM 5387 N N . HIS B 1 226 ? 8.992 37.219 2.553 1 93.69 226 HIS B N 1
ATOM 5388 C CA . HIS B 1 226 ? 8.117 37.125 1.391 1 93.69 226 HIS B CA 1
ATOM 5389 C C . HIS B 1 226 ? 7.113 35.969 1.55 1 93.69 226 HIS B C 1
ATOM 5391 O O . HIS B 1 226 ? 7.5 34.844 1.831 1 93.69 226 HIS B O 1
ATOM 5397 N N . MET B 1 227 ? 5.898 36.312 1.383 1 94.56 227 MET B N 1
ATOM 5398 C CA . MET B 1 227 ? 4.844 35.312 1.309 1 94.56 227 MET B CA 1
ATOM 5399 C C . MET B 1 227 ? 4.359 35.125 -0.127 1 94.56 227 MET B C 1
ATOM 5401 O O . MET B 1 227 ? 3.703 36.031 -0.678 1 94.56 227 MET B O 1
ATOM 5405 N N . PRO B 1 228 ? 4.617 33.938 -0.661 1 95.19 228 PRO B N 1
ATOM 5406 C CA . PRO B 1 228 ? 4.141 33.75 -2.035 1 95.19 228 PRO B CA 1
ATOM 5407 C C . PRO B 1 228 ? 2.617 33.75 -2.137 1 95.19 228 PRO B C 1
ATOM 5409 O O . PRO B 1 228 ? 1.938 33.219 -1.25 1 95.19 228 PRO B O 1
ATOM 5412 N N . HIS B 1 229 ? 2.088 34.281 -3.207 1 95.44 229 HIS B N 1
ATOM 5413 C CA . HIS B 1 229 ? 0.644 34.344 -3.396 1 95.44 229 HIS B CA 1
ATOM 5414 C C . HIS B 1 229 ? 0.049 32.938 -3.424 1 95.44 229 HIS B C 1
ATOM 5416 O O . HIS B 1 229 ? -1.086 32.719 -2.988 1 95.44 229 HIS B O 1
ATOM 5422 N N . GLU B 1 230 ? 0.843 31.906 -3.945 1 96.81 230 GLU B N 1
ATOM 5423 C CA . GLU B 1 230 ? 0.391 30.516 -3.99 1 96.81 230 GLU B CA 1
ATOM 5424 C C . GLU B 1 230 ? -0.011 30.016 -2.604 1 96.81 230 GLU B C 1
ATOM 5426 O O . GLU B 1 230 ? -1.033 29.344 -2.451 1 96.81 230 GLU B O 1
ATOM 5431 N N . LEU B 1 231 ? 0.806 30.422 -1.639 1 97.44 231 LEU B N 1
ATOM 5432 C CA . LEU B 1 231 ? 0.533 30.016 -0.263 1 97.44 231 LEU B CA 1
ATOM 5433 C C . LEU B 1 231 ? -0.693 30.734 0.282 1 97.44 231 LEU B C 1
ATOM 5435 O O . LEU B 1 231 ? -1.569 30.109 0.886 1 97.44 231 LEU B O 1
ATOM 5439 N N . LEU B 1 232 ? -0.749 32.062 0.066 1 97.75 232 LEU B N 1
ATOM 5440 C CA . LEU B 1 232 ? -1.863 32.844 0.547 1 97.75 232 LEU B CA 1
ATOM 5441 C C . LEU B 1 232 ? -3.186 32.344 -0.018 1 97.75 232 LEU B C 1
ATOM 5443 O O . LEU B 1 232 ? -4.168 32.219 0.715 1 97.75 232 LEU B O 1
ATOM 5447 N N . GLU B 1 233 ? -3.164 32.031 -1.227 1 97.25 233 GLU B N 1
ATOM 5448 C CA . GLU B 1 233 ? -4.379 31.609 -1.905 1 97.25 233 GLU B CA 1
ATOM 5449 C C . GLU B 1 233 ? -4.77 30.188 -1.491 1 97.25 233 GLU B C 1
ATOM 5451 O O . GLU B 1 233 ? -5.953 29.859 -1.418 1 97.25 233 GLU B O 1
ATOM 5456 N N . LEU B 1 234 ? -3.756 29.344 -1.258 1 98.25 234 LEU B N 1
ATOM 5457 C CA . LEU B 1 234 ? -4.023 28.016 -0.713 1 98.25 234 LEU B CA 1
ATOM 5458 C C . LEU B 1 234 ? -4.719 28.125 0.641 1 98.25 234 LEU B C 1
ATOM 5460 O O . LEU B 1 234 ? -5.676 27.391 0.907 1 98.25 234 LEU B O 1
ATOM 5464 N N . VAL B 1 235 ? -4.238 29 1.475 1 98.81 235 VAL B N 1
ATOM 5465 C CA . VAL B 1 235 ? -4.809 29.219 2.803 1 98.81 235 VAL B CA 1
ATOM 5466 C C . VAL B 1 235 ? -6.246 29.703 2.678 1 98.81 235 VAL B C 1
ATOM 5468 O O . VAL B 1 235 ? -7.141 29.203 3.363 1 98.81 235 VAL B O 1
ATOM 5471 N N . LEU B 1 236 ? -6.484 30.641 1.794 1 98.81 236 LEU B N 1
ATOM 5472 C CA . LEU B 1 236 ? -7.836 31.156 1.562 1 98.81 236 LEU B CA 1
ATOM 5473 C C . LEU B 1 236 ? -8.758 30.031 1.083 1 98.81 236 LEU B C 1
ATOM 5475 O O . LEU B 1 236 ? -9.914 29.953 1.505 1 98.81 236 LEU B O 1
ATOM 5479 N N . ARG B 1 237 ? -8.266 29.188 0.231 1 98.69 237 ARG B N 1
ATOM 5480 C CA . ARG B 1 237 ? -9.062 28.078 -0.292 1 98.69 237 ARG B CA 1
ATOM 5481 C C . ARG B 1 237 ? -9.461 27.109 0.821 1 98.69 237 ARG B C 1
ATOM 5483 O O . ARG B 1 237 ? -10.602 26.656 0.87 1 98.69 237 ARG B O 1
ATOM 5490 N N . ALA B 1 238 ? -8.508 26.812 1.73 1 98.69 238 ALA B N 1
ATOM 5491 C CA . ALA B 1 238 ? -8.797 25.906 2.842 1 98.69 238 ALA B CA 1
ATOM 5492 C C . ALA B 1 238 ? -9.883 26.484 3.742 1 98.69 238 ALA B C 1
ATOM 5494 O O . ALA B 1 238 ? -10.836 25.781 4.105 1 98.69 238 ALA B O 1
ATOM 5495 N N . ILE B 1 239 ? -9.773 27.75 4.094 1 98.81 239 ILE B N 1
ATOM 5496 C CA . ILE B 1 239 ? -10.766 28.391 4.949 1 98.81 239 ILE B CA 1
ATOM 5497 C C . ILE B 1 239 ? -12.109 28.453 4.23 1 98.81 239 ILE B C 1
ATOM 5499 O O . ILE B 1 239 ? -13.156 28.219 4.84 1 98.81 239 ILE B O 1
ATOM 5503 N N . ALA B 1 240 ? -12.109 28.75 2.953 1 98.75 240 ALA B N 1
ATOM 5504 C CA . ALA B 1 240 ? -13.336 28.906 2.17 1 98.75 240 ALA B CA 1
ATOM 5505 C C . ALA B 1 240 ? -14.141 27.609 2.164 1 98.75 240 ALA B C 1
ATOM 5507 O O . ALA B 1 240 ? -15.344 27.625 2.424 1 98.75 240 ALA B O 1
ATOM 5508 N N . ILE B 1 241 ? -13.492 26.516 1.909 1 98.19 241 ILE B N 1
ATOM 5509 C CA . ILE B 1 241 ? -14.234 25.266 1.76 1 98.19 241 ILE B CA 1
ATOM 5510 C C . ILE B 1 241 ? -14.758 24.812 3.119 1 98.19 241 ILE B C 1
ATOM 5512 O O . ILE B 1 241 ? -15.852 24.25 3.209 1 98.19 241 ILE B O 1
ATOM 5516 N N . ASP B 1 242 ? -14.023 25.047 4.188 1 97.25 242 ASP B N 1
ATOM 5517 C CA . ASP B 1 242 ? -14.422 24.609 5.52 1 97.25 242 ASP B CA 1
ATOM 5518 C C . ASP B 1 242 ? -15.523 25.5 6.09 1 97.25 242 ASP B C 1
ATOM 5520 O O . ASP B 1 242 ? -16.281 25.094 6.969 1 97.25 242 ASP B O 1
ATOM 5524 N N . SER B 1 243 ? -15.648 26.734 5.59 1 98 243 SER B N 1
ATOM 5525 C CA . SER B 1 243 ? -16.609 27.703 6.098 1 98 243 SER B CA 1
ATOM 5526 C C . SER B 1 243 ? -17.75 27.922 5.109 1 98 243 SER B C 1
ATOM 5528 O O . SER B 1 243 ? -18.594 28.797 5.297 1 98 243 SER B O 1
ATOM 5530 N N . SER B 1 244 ? -17.75 27.203 4.066 1 97.44 244 SER B N 1
ATOM 5531 C CA . SER B 1 244 ? -18.719 27.406 2.99 1 97.44 244 SER B CA 1
ATOM 5532 C C . SER B 1 244 ? -18.719 28.844 2.514 1 97.44 244 SER B C 1
ATOM 5534 O O . SER B 1 244 ? -19.781 29.484 2.463 1 97.44 244 SER B O 1
ATOM 5536 N N . GLY B 1 245 ? -17.562 29.328 2.264 1 98.19 245 GLY B N 1
ATOM 5537 C CA . GLY B 1 245 ? -17.422 30.703 1.811 1 98.19 245 GLY B CA 1
ATOM 5538 C C . GLY B 1 245 ? -17.734 31.734 2.891 1 98.19 245 GLY B C 1
ATOM 5539 O O . GLY B 1 245 ? -18.281 32.812 2.607 1 98.19 245 GLY B O 1
ATOM 5540 N N . LEU B 1 246 ? -17.562 31.406 4.09 1 98.12 246 LEU B N 1
ATOM 5541 C CA . LEU B 1 246 ? -17.781 32.25 5.27 1 98.12 246 LEU B CA 1
ATOM 5542 C C . LEU B 1 246 ? -19.266 32.406 5.555 1 98.12 246 LEU B C 1
ATOM 5544 O O . LEU B 1 246 ? -19.672 33.375 6.172 1 98.12 246 LEU B O 1
ATOM 5548 N N . THR B 1 247 ? -20.062 31.422 5.145 1 96.44 247 THR B N 1
ATOM 5549 C CA . THR B 1 247 ? -21.516 31.562 5.305 1 96.44 247 THR B CA 1
ATOM 5550 C C . THR B 1 247 ? -22.047 30.516 6.273 1 96.44 247 THR B C 1
ATOM 5552 O O . THR B 1 247 ? -23.172 30.656 6.77 1 96.44 247 THR B O 1
ATOM 5555 N N . ASP B 1 248 ? -21.281 29.516 6.5 1 92.94 248 ASP B N 1
ATOM 5556 C CA . ASP B 1 248 ? -21.734 28.422 7.359 1 92.94 248 ASP B CA 1
ATOM 5557 C C . ASP B 1 248 ? -21.844 28.875 8.812 1 92.94 248 ASP B C 1
ATOM 5559 O O . ASP B 1 248 ? -21.203 29.844 9.219 1 92.94 248 ASP B O 1
ATOM 5563 N N . ASP B 1 249 ? -22.609 28.109 9.625 1 92.19 249 ASP B N 1
ATOM 5564 C CA . ASP B 1 249 ? -22.828 28.422 11.039 1 92.19 249 ASP B CA 1
ATOM 5565 C C . ASP B 1 249 ? -21.531 28.234 11.844 1 92.19 249 ASP B C 1
ATOM 5567 O O . ASP B 1 249 ? -21.359 28.859 12.883 1 92.19 249 ASP B O 1
ATOM 5571 N N . ILE B 1 250 ? -20.656 27.469 11.367 1 92.56 250 ILE B N 1
ATOM 5572 C CA . ILE B 1 250 ? -19.422 27.172 12.086 1 92.56 250 ILE B CA 1
ATOM 5573 C C . ILE B 1 250 ? -18.422 28.312 11.906 1 92.56 250 ILE B C 1
ATOM 5575 O O . ILE B 1 250 ? -17.422 28.375 12.609 1 92.56 250 ILE B O 1
ATOM 5579 N N . THR B 1 251 ? -18.719 29.219 10.984 1 96.94 251 THR B N 1
ATOM 5580 C CA . THR B 1 251 ? -17.828 30.344 10.695 1 96.94 251 THR B CA 1
ATOM 5581 C C . THR B 1 251 ? -17.719 31.266 11.906 1 96.94 251 THR B C 1
ATOM 5583 O O . THR B 1 251 ? -18.734 31.609 12.516 1 96.94 251 THR B O 1
ATOM 5586 N N . THR B 1 252 ? -16.516 31.641 12.219 1 97.56 252 THR B N 1
ATOM 5587 C CA . THR B 1 252 ? -16.297 32.531 13.344 1 97.56 252 THR B CA 1
ATOM 5588 C C . THR B 1 252 ? -15.781 33.875 12.852 1 97.56 252 THR B C 1
ATOM 5590 O O . THR B 1 252 ? -15.469 34.062 11.672 1 97.56 252 THR B O 1
ATOM 5593 N N . GLU B 1 253 ? -15.742 34.812 13.859 1 97.56 253 GLU B N 1
ATOM 5594 C CA . GLU B 1 253 ? -15.18 36.125 13.539 1 97.56 253 GLU B CA 1
ATOM 5595 C C . GLU B 1 253 ? -13.703 36 13.18 1 97.56 253 GLU B C 1
ATOM 5597 O O . GLU B 1 253 ? -13.211 36.75 12.336 1 97.56 253 GLU B O 1
ATOM 5602 N N . ALA B 1 254 ? -13.078 35.062 13.75 1 98.12 254 ALA B N 1
ATOM 5603 C CA . ALA B 1 254 ? -11.664 34.844 13.445 1 98.12 254 ALA B CA 1
ATOM 5604 C C . ALA B 1 254 ? -11.484 34.438 11.984 1 98.12 254 ALA B C 1
ATOM 5606 O O . ALA B 1 254 ? -10.547 34.875 11.32 1 98.12 254 ALA B O 1
ATOM 5607 N N . ASP B 1 255 ? -12.359 33.562 11.453 1 98.69 255 ASP B N 1
ATOM 5608 C CA . ASP B 1 255 ? -12.297 33.125 10.062 1 98.69 255 ASP B CA 1
ATOM 5609 C C . ASP B 1 255 ? -12.406 34.344 9.117 1 98.69 255 ASP B C 1
ATOM 5611 O O . ASP B 1 255 ? -11.656 34.438 8.148 1 98.69 255 ASP B O 1
ATOM 5615 N N . ARG B 1 256 ? -13.297 35.25 9.43 1 98.44 256 ARG B N 1
ATOM 5616 C CA . ARG B 1 256 ? -13.531 36.406 8.586 1 98.44 256 ARG B CA 1
ATOM 5617 C C . ARG B 1 256 ? -12.359 37.375 8.664 1 98.44 256 ARG B C 1
ATOM 5619 O O . ARG B 1 256 ? -11.883 37.875 7.637 1 98.44 256 ARG B O 1
ATOM 5626 N N . ARG B 1 257 ? -11.969 37.688 9.898 1 98.44 257 ARG B N 1
ATOM 5627 C CA . ARG B 1 257 ? -10.883 38.625 10.117 1 98.44 257 ARG B CA 1
ATOM 5628 C C . ARG B 1 257 ? -9.602 38.156 9.43 1 98.44 257 ARG B C 1
ATOM 5630 O O . ARG B 1 257 ? -8.953 38.938 8.727 1 98.44 257 ARG B O 1
ATOM 5637 N N . VAL B 1 258 ? -9.273 36.906 9.602 1 98.62 258 VAL B N 1
ATOM 5638 C CA . VAL B 1 258 ? -8.031 36.375 9.055 1 98.62 258 VAL B CA 1
ATOM 5639 C C . VAL B 1 258 ? -8.117 36.312 7.527 1 98.62 258 VAL B C 1
ATOM 5641 O O . VAL B 1 258 ? -7.152 36.656 6.832 1 98.62 258 VAL B O 1
ATOM 5644 N N . SER B 1 259 ? -9.242 35.906 6.984 1 98.75 259 SER B N 1
ATOM 5645 C CA . SER B 1 259 ? -9.43 35.875 5.535 1 98.75 259 SER B CA 1
ATOM 5646 C C . SER B 1 259 ? -9.25 37.25 4.918 1 98.75 259 SER B C 1
ATOM 5648 O O . SER B 1 259 ? -8.672 37.375 3.84 1 98.75 259 SER B O 1
ATOM 5650 N N . LYS B 1 260 ? -9.719 38.25 5.621 1 98.62 260 LYS B N 1
ATOM 5651 C CA . LYS B 1 260 ? -9.562 39.625 5.133 1 98.62 260 LYS B CA 1
ATOM 5652 C C . LYS B 1 260 ? -8.094 40 5.078 1 98.62 260 LYS B C 1
ATOM 5654 O O . LYS B 1 260 ? -7.641 40.594 4.086 1 98.62 260 LYS B O 1
ATOM 5659 N N . ARG B 1 261 ? -7.41 39.719 6.141 1 98.31 261 ARG B N 1
ATOM 5660 C CA . ARG B 1 261 ? -5.988 40.062 6.203 1 98.31 261 ARG B CA 1
ATOM 5661 C C . ARG B 1 261 ? -5.223 39.344 5.09 1 98.31 261 ARG B C 1
ATOM 5663 O O . ARG B 1 261 ? -4.332 39.938 4.473 1 98.31 261 ARG B O 1
ATOM 5670 N N . LEU B 1 262 ? -5.559 38.094 4.82 1 98.62 262 LEU B N 1
ATOM 5671 C CA . LEU B 1 262 ? -4.914 37.281 3.775 1 98.62 262 LEU B CA 1
ATOM 5672 C C . LEU B 1 262 ? -5.242 37.844 2.395 1 98.62 262 LEU B C 1
ATOM 5674 O O . LEU B 1 262 ? -4.363 37.938 1.536 1 98.62 262 LEU B O 1
ATOM 5678 N N . LEU B 1 263 ? -6.492 38.156 2.24 1 98.25 263 LEU B N 1
ATOM 5679 C CA . LEU B 1 263 ? -6.957 38.688 0.966 1 98.25 263 LEU B CA 1
ATOM 5680 C C . LEU B 1 263 ? -6.184 39.969 0.588 1 98.25 263 LEU B C 1
ATOM 5682 O O . LEU B 1 263 ? -5.797 40.125 -0.571 1 98.25 263 LEU B O 1
ATOM 5686 N N . GLU B 1 264 ? -5.914 40.781 1.528 1 97.44 264 GLU B N 1
ATOM 5687 C CA . GLU B 1 264 ? -5.219 42.062 1.305 1 97.44 264 GLU B CA 1
ATOM 5688 C C . GLU B 1 264 ? -3.787 41.812 0.828 1 97.44 264 GLU B C 1
ATOM 5690 O O . GLU B 1 264 ? -3.205 42.688 0.152 1 97.44 264 GLU B O 1
ATOM 5695 N N . ARG B 1 265 ? -3.254 40.688 1.173 1 96.69 265 ARG B N 1
ATOM 5696 C CA . ARG B 1 265 ? -1.876 40.375 0.818 1 96.69 265 ARG B CA 1
ATOM 5697 C C . ARG B 1 265 ? -1.824 39.5 -0.438 1 96.69 265 ARG B C 1
ATOM 5699 O O . ARG B 1 265 ? -0.748 39.25 -0.989 1 96.69 265 ARG B O 1
ATOM 5706 N N . SER B 1 266 ? -2.963 39.031 -0.929 1 96.62 266 SER B N 1
ATOM 5707 C CA . SER B 1 266 ? -3.033 38.094 -2.053 1 96.62 266 SER B CA 1
ATOM 5708 C C . SER B 1 266 ? -3.154 38.844 -3.379 1 96.62 266 SER B C 1
ATOM 5710 O O . SER B 1 266 ? -3.186 40.062 -3.402 1 96.62 266 SER B O 1
ATOM 5712 N N . ASN B 1 267 ? -3.205 38.031 -4.488 1 94 267 ASN B N 1
ATOM 5713 C CA . ASN B 1 267 ? -3.406 38.625 -5.812 1 94 267 ASN B CA 1
ATOM 5714 C C . ASN B 1 267 ? -4.832 39.156 -5.98 1 94 267 ASN B C 1
ATOM 5716 O O . ASN B 1 267 ? -5.137 39.812 -6.969 1 94 267 ASN B O 1
ATOM 5720 N N . TRP B 1 268 ? -5.586 38.938 -5.008 1 96.62 268 TRP B N 1
ATOM 5721 C CA . TRP B 1 268 ? -6.977 39.344 -5.102 1 96.62 268 TRP B CA 1
ATOM 5722 C C . TRP B 1 268 ? -7.242 40.562 -4.195 1 96.62 268 TRP B C 1
ATOM 5724 O O . TRP B 1 268 ? -8.398 40.844 -3.863 1 96.62 268 TRP B O 1
ATOM 5734 N N . ALA B 1 269 ? -6.258 41.156 -3.855 1 95.5 269 ALA B N 1
ATOM 5735 C CA . ALA B 1 269 ? -6.402 42.375 -3.047 1 95.5 269 ALA B CA 1
ATOM 5736 C C . ALA B 1 269 ? -7.355 43.375 -3.711 1 95.5 269 ALA B C 1
ATOM 5738 O O . ALA B 1 269 ? -7.328 43.531 -4.93 1 95.5 269 ALA B O 1
ATOM 5739 N N . GLY B 1 270 ? -8.18 44.062 -2.898 1 95.62 270 GLY B N 1
ATOM 5740 C CA . GLY B 1 270 ? -9.117 45.062 -3.416 1 95.62 270 GLY B CA 1
ATOM 5741 C C . GLY B 1 270 ? -10.477 44.5 -3.742 1 95.62 270 GLY B C 1
ATOM 5742 O O . GLY B 1 270 ? -11.461 45.219 -3.855 1 95.62 270 GLY B O 1
ATOM 5743 N N . LYS B 1 271 ? -10.539 43.188 -3.947 1 97.19 271 LYS B N 1
ATOM 5744 C CA . LYS B 1 271 ? -11.82 42.531 -4.211 1 97.19 271 LYS B CA 1
ATOM 5745 C C . LYS B 1 271 ? -12.633 42.406 -2.928 1 97.19 271 LYS B C 1
ATOM 5747 O O . LYS B 1 271 ? -12.086 42.469 -1.826 1 97.19 271 LYS B O 1
ATOM 5752 N N . LYS B 1 272 ? -13.891 42.188 -3.148 1 98.12 272 LYS B N 1
ATOM 5753 C CA . LYS B 1 272 ? -14.773 41.969 -2.002 1 98.12 272 LYS B CA 1
ATOM 5754 C C . LYS B 1 272 ? -14.555 40.594 -1.403 1 98.12 272 LYS B C 1
ATOM 5756 O O . LYS B 1 272 ? -14.617 39.594 -2.115 1 98.12 272 LYS B O 1
ATOM 5761 N N . LEU B 1 273 ? -14.391 40.562 -0.131 1 98.25 273 LEU B N 1
ATOM 5762 C CA . LEU B 1 273 ? -14.062 39.344 0.574 1 98.25 273 LEU B CA 1
ATOM 5763 C C . LEU B 1 273 ? -15.109 38.25 0.306 1 98.25 273 LEU B C 1
ATOM 5765 O O . LEU B 1 273 ? -14.773 37.125 -0.065 1 98.25 273 LEU B O 1
ATOM 5769 N N . ASP B 1 274 ? -16.359 38.562 0.424 1 98 274 ASP B N 1
ATOM 5770 C CA . ASP B 1 274 ? -17.438 37.594 0.31 1 98 274 ASP B CA 1
ATOM 5771 C C . ASP B 1 274 ? -17.484 36.969 -1.089 1 98 274 ASP B C 1
ATOM 5773 O O . ASP B 1 274 ? -17.766 35.781 -1.244 1 98 274 ASP B O 1
ATOM 5777 N N . ASN B 1 275 ? -17.203 37.812 -2.041 1 98.06 275 ASN B N 1
ATOM 5778 C CA . ASN B 1 275 ? -17.219 37.312 -3.418 1 98.06 275 ASN B CA 1
ATOM 5779 C C . ASN B 1 275 ? -16.094 36.344 -3.67 1 98.06 275 ASN B C 1
ATOM 5781 O O . ASN B 1 275 ? -16.297 35.312 -4.316 1 98.06 275 ASN B O 1
ATOM 5785 N N . VAL B 1 276 ? -14.969 36.656 -3.174 1 98.44 276 VAL B N 1
ATOM 5786 C CA . VAL B 1 276 ? -13.805 35.812 -3.379 1 98.44 276 VAL B CA 1
ATOM 5787 C C . VAL B 1 276 ? -14 34.469 -2.652 1 98.44 276 VAL B C 1
ATOM 5789 O O . VAL B 1 276 ? -13.789 33.406 -3.23 1 98.44 276 VAL B O 1
ATOM 5792 N N . MET B 1 277 ? -14.414 34.562 -1.419 1 98.69 277 MET B N 1
ATOM 5793 C CA . MET B 1 277 ? -14.578 33.375 -0.611 1 98.69 277 MET B CA 1
ATOM 5794 C C . MET B 1 277 ? -15.68 32.469 -1.183 1 98.69 277 MET B C 1
ATOM 5796 O O . MET B 1 277 ? -15.57 31.25 -1.156 1 98.69 277 MET B O 1
ATOM 5800 N N . GLU B 1 278 ? -16.719 33 -1.688 1 98.38 278 GLU B N 1
ATOM 5801 C CA . GLU B 1 278 ? -17.781 32.25 -2.326 1 98.38 278 GLU B CA 1
ATOM 5802 C C . GLU B 1 278 ? -17.281 31.531 -3.572 1 98.38 278 GLU B C 1
ATOM 5804 O O . GLU B 1 278 ? -17.594 30.344 -3.787 1 98.38 278 GLU B O 1
ATOM 5809 N N . ARG B 1 279 ? -16.578 32.25 -4.348 1 98.25 279 ARG B N 1
ATOM 5810 C CA . ARG B 1 279 ? -16.016 31.656 -5.566 1 98.25 279 ARG B CA 1
ATOM 5811 C C . ARG B 1 279 ? -15.109 30.484 -5.246 1 98.25 279 ARG B C 1
ATOM 5813 O O . ARG B 1 279 ? -15.203 29.422 -5.875 1 98.25 279 ARG B O 1
ATOM 5820 N N . LEU B 1 280 ? -14.203 30.703 -4.336 1 98.5 280 LEU B N 1
ATOM 5821 C CA . LEU B 1 280 ? -13.281 29.641 -3.932 1 98.5 280 LEU B CA 1
ATOM 5822 C C . LEU B 1 280 ? -14.039 28.438 -3.4 1 98.5 280 LEU B C 1
ATOM 5824 O O . LEU B 1 280 ? -13.719 27.297 -3.746 1 98.5 280 LEU B O 1
ATOM 5828 N N . ASN B 1 281 ? -15 28.656 -2.561 1 98.5 281 ASN B N 1
ATOM 5829 C CA . ASN B 1 281 ? -15.828 27.594 -2.014 1 98.5 281 ASN B CA 1
ATOM 5830 C C . ASN B 1 281 ? -16.531 26.812 -3.117 1 98.5 281 ASN B C 1
ATOM 5832 O O . ASN B 1 281 ? -16.531 25.578 -3.109 1 98.5 281 ASN B O 1
ATOM 5836 N N . ASP B 1 282 ? -17.125 27.516 -4.039 1 98.19 282 ASP B N 1
ATOM 5837 C CA . ASP B 1 282 ? -17.906 26.859 -5.105 1 98.19 282 ASP B CA 1
ATOM 5838 C C . ASP B 1 282 ? -17.016 25.969 -5.957 1 98.19 282 ASP B C 1
ATOM 5840 O O . ASP B 1 282 ? -17.391 24.844 -6.305 1 98.19 282 ASP B O 1
ATOM 5844 N N . GLU B 1 283 ? -15.914 26.469 -6.227 1 97.75 283 GLU B N 1
ATOM 5845 C CA . GLU B 1 283 ? -14.953 25.719 -7.027 1 97.75 283 GLU B CA 1
ATOM 5846 C C . GLU B 1 283 ? -14.531 24.438 -6.316 1 97.75 283 GLU B C 1
ATOM 5848 O O . GLU B 1 283 ? -14.516 23.359 -6.918 1 97.75 283 GLU B O 1
ATOM 5853 N N . LEU B 1 284 ? -14.188 24.5 -5.109 1 98.19 284 LEU B N 1
ATOM 5854 C CA . LEU B 1 284 ? -13.68 23.375 -4.348 1 98.19 284 LEU B CA 1
ATOM 5855 C C . LEU B 1 284 ? -14.805 22.391 -4.023 1 98.19 284 LEU B C 1
ATOM 5857 O O . LEU B 1 284 ? -14.594 21.172 -4.023 1 98.19 284 LEU B O 1
ATOM 5861 N N . LYS B 1 285 ? -15.961 22.922 -3.725 1 97.19 285 LYS B N 1
ATOM 5862 C CA . LYS B 1 285 ? -17.109 22.062 -3.451 1 97.19 285 LYS B CA 1
ATOM 5863 C C . LYS B 1 285 ? -17.469 21.219 -4.672 1 97.19 285 LYS B C 1
ATOM 5865 O O . LYS B 1 285 ? -17.828 20.047 -4.535 1 97.19 285 LYS B O 1
ATOM 5870 N N . LYS B 1 286 ? -17.406 21.828 -5.801 1 97.25 286 LYS B N 1
ATOM 5871 C CA . LYS B 1 286 ? -17.656 21.094 -7.039 1 97.25 286 LYS B CA 1
ATOM 5872 C C . LYS B 1 286 ? -16.625 19.984 -7.219 1 97.25 286 LYS B C 1
ATOM 5874 O O . LYS B 1 286 ? -17 18.859 -7.57 1 97.25 286 LYS B O 1
ATOM 5879 N N . ALA B 1 287 ? -15.398 20.266 -6.984 1 97.19 287 ALA B N 1
ATOM 5880 C CA . ALA B 1 287 ? -14.336 19.266 -7.09 1 97.19 287 ALA B CA 1
ATOM 5881 C C . ALA B 1 287 ? -14.539 18.156 -6.07 1 97.19 287 ALA B C 1
ATOM 5883 O O . ALA B 1 287 ? -14.352 16.969 -6.391 1 97.19 287 ALA B O 1
ATOM 5884 N N . LYS B 1 288 ? -14.883 18.531 -4.883 1 96.12 288 LYS B N 1
ATOM 5885 C CA . LYS B 1 288 ? -15.031 17.578 -3.775 1 96.12 288 LYS B CA 1
ATOM 5886 C C . LYS B 1 288 ? -16.094 16.531 -4.082 1 96.12 288 LYS B C 1
ATOM 5888 O O . LYS B 1 288 ? -16.016 15.406 -3.598 1 96.12 288 LYS B O 1
ATOM 5893 N N . LYS B 1 289 ? -17.047 16.844 -4.926 1 94.69 289 LYS B N 1
ATOM 5894 C CA . LYS B 1 289 ? -18.156 15.961 -5.234 1 94.69 289 LYS B CA 1
ATOM 5895 C C . LYS B 1 289 ? -17.812 14.992 -6.359 1 94.69 289 LYS B C 1
ATOM 5897 O O . LYS B 1 289 ? -18.531 14.023 -6.602 1 94.69 289 LYS B O 1
ATOM 5902 N N . ASP B 1 290 ? -16.719 15.234 -6.973 1 95.19 290 ASP B N 1
ATOM 5903 C CA . ASP B 1 290 ? -16.328 14.383 -8.094 1 95.19 290 ASP B CA 1
ATOM 5904 C C . ASP B 1 290 ? -15.734 13.07 -7.598 1 95.19 290 ASP B C 1
ATOM 5906 O O . ASP B 1 290 ? -14.523 12.859 -7.672 1 95.19 290 ASP B O 1
ATOM 5910 N N . LEU B 1 291 ? -16.594 12.156 -7.152 1 96.38 291 LEU B N 1
ATOM 5911 C CA . LEU B 1 291 ? -16.156 10.914 -6.523 1 96.38 291 LEU B CA 1
ATOM 5912 C C . LEU B 1 291 ? -16.703 9.703 -7.262 1 96.38 291 LEU B C 1
ATOM 5914 O O . LEU B 1 291 ? -16.406 8.562 -6.902 1 96.38 291 LEU B O 1
ATOM 5918 N N . ASP B 1 292 ? -17.406 9.859 -8.305 1 94.06 292 ASP B N 1
ATOM 5919 C CA . ASP B 1 292 ? -18.141 8.789 -8.961 1 94.06 292 ASP B CA 1
ATOM 5920 C C . ASP B 1 292 ? -17.203 7.734 -9.523 1 94.06 292 ASP B C 1
ATOM 5922 O O . ASP B 1 292 ? -17.562 6.559 -9.609 1 94.06 292 ASP B O 1
ATOM 5926 N N . HIS B 1 293 ? -16.047 8.109 -9.852 1 93.5 293 HIS B N 1
ATOM 5927 C CA . HIS B 1 293 ? -15.109 7.188 -10.477 1 93.5 293 HIS B CA 1
ATOM 5928 C C . HIS B 1 293 ? -14.414 6.32 -9.438 1 93.5 293 HIS B C 1
ATOM 5930 O O . HIS B 1 293 ? -13.758 5.332 -9.773 1 93.5 293 HIS B O 1
ATOM 5936 N N . LEU B 1 294 ? -14.562 6.605 -8.164 1 96.38 294 LEU B N 1
ATOM 5937 C CA . LEU B 1 294 ? -13.867 5.867 -7.113 1 96.38 294 LEU B CA 1
ATOM 5938 C C . LEU B 1 294 ? -14.617 4.586 -6.77 1 96.38 294 LEU B C 1
ATOM 5940 O O . LEU B 1 294 ? -15.852 4.586 -6.676 1 96.38 294 LEU B O 1
ATOM 5944 N N . GLY B 1 295 ? -13.883 3.484 -6.637 1 96.5 295 GLY B N 1
ATOM 5945 C CA . GLY B 1 295 ? -14.438 2.264 -6.062 1 96.5 295 GLY B CA 1
ATOM 5946 C C . GLY B 1 295 ? -14.492 2.289 -4.547 1 96.5 295 GLY B C 1
ATOM 5947 O O . GLY B 1 295 ? -14.023 3.242 -3.92 1 96.5 295 GLY B O 1
ATOM 5948 N N . LEU B 1 296 ? -15.039 1.235 -4.016 1 98.06 296 LEU B N 1
ATOM 5949 C CA . LEU B 1 296 ? -15.258 1.202 -2.574 1 98.06 296 LEU B CA 1
ATOM 5950 C C . LEU B 1 296 ? -13.938 1.301 -1.821 1 98.06 296 LEU B C 1
ATOM 5952 O O . LEU B 1 296 ? -13.844 2.006 -0.814 1 98.06 296 LEU B O 1
ATOM 5956 N N . ARG B 1 297 ? -12.914 0.603 -2.232 1 96.88 297 ARG B N 1
ATOM 5957 C CA . ARG B 1 297 ? -11.633 0.64 -1.54 1 96.88 297 ARG B CA 1
ATOM 5958 C C . ARG B 1 297 ? -11.117 2.07 -1.41 1 96.88 297 ARG B C 1
ATOM 5960 O O . ARG B 1 297 ? -10.68 2.482 -0.334 1 96.88 297 ARG B O 1
ATOM 5967 N N . ASP B 1 298 ? -11.227 2.777 -2.484 1 97.06 298 ASP B N 1
ATOM 5968 C CA . ASP B 1 298 ? -10.742 4.156 -2.486 1 97.06 298 ASP B CA 1
ATOM 5969 C C . ASP B 1 298 ? -11.633 5.051 -1.625 1 97.06 298 ASP B C 1
ATOM 5971 O O . ASP B 1 298 ? -11.148 5.984 -0.984 1 97.06 298 ASP B O 1
ATOM 5975 N N . LEU B 1 299 ? -12.875 4.734 -1.622 1 98 299 LEU B N 1
ATOM 5976 C CA . LEU B 1 299 ? -13.789 5.5 -0.785 1 98 299 LEU B CA 1
ATOM 5977 C C . LEU B 1 299 ? -13.492 5.273 0.694 1 98 299 LEU B C 1
ATOM 5979 O O . LEU B 1 299 ? -13.602 6.199 1.502 1 98 299 LEU B O 1
ATOM 5983 N N . LEU B 1 300 ? -13.109 4.09 1.039 1 97.69 300 LEU B N 1
ATOM 5984 C CA . LEU B 1 300 ? -12.734 3.781 2.414 1 97.69 300 LEU B CA 1
ATOM 5985 C C . LEU B 1 300 ? -11.461 4.527 2.809 1 97.69 300 LEU B C 1
ATOM 5987 O O . LEU B 1 300 ? -11.391 5.109 3.891 1 97.69 300 LEU B O 1
ATOM 5991 N N . ARG B 1 301 ? -10.547 4.594 1.924 1 96 301 ARG B N 1
ATOM 5992 C CA . ARG B 1 301 ? -9.211 5.098 2.197 1 96 301 ARG B CA 1
ATOM 5993 C C . ARG B 1 301 ? -9.188 6.625 2.205 1 96 301 ARG B C 1
ATOM 5995 O O . ARG B 1 301 ? -8.336 7.234 2.861 1 96 301 ARG B O 1
ATOM 6002 N N . ARG B 1 302 ? -10.047 7.25 1.512 1 95.19 302 ARG B N 1
ATOM 6003 C CA . ARG B 1 302 ? -10.039 8.68 1.226 1 95.19 302 ARG B CA 1
ATOM 6004 C C . ARG B 1 302 ? -10.117 9.5 2.512 1 95.19 302 ARG B C 1
ATOM 6006 O O . ARG B 1 302 ? -9.453 10.531 2.639 1 95.19 302 ARG B O 1
ATOM 6013 N N . ASP B 1 303 ? -10.898 9.117 3.42 1 93.94 303 ASP B N 1
ATOM 6014 C CA . ASP B 1 303 ? -11.078 9.781 4.707 1 93.94 303 ASP B CA 1
ATOM 6015 C C . ASP B 1 303 ? -10.961 8.789 5.859 1 93.94 303 ASP B C 1
ATOM 6017 O O . ASP B 1 303 ? -11.852 8.703 6.707 1 93.94 303 ASP B O 1
ATOM 6021 N N . TRP B 1 304 ? -9.867 8.094 5.816 1 95.38 304 TRP B N 1
ATOM 6022 C CA . TRP B 1 304 ? -9.602 7.082 6.828 1 95.38 304 TRP B CA 1
ATOM 6023 C C . TRP B 1 304 ? -8.852 7.676 8.016 1 95.38 304 TRP B C 1
ATOM 6025 O O . TRP B 1 304 ? -7.852 8.375 7.832 1 95.38 304 TRP B O 1
ATOM 6035 N N . LYS B 1 305 ? -9.32 7.461 9.188 1 93.75 305 LYS B N 1
ATOM 6036 C CA . LYS B 1 305 ? -8.672 7.852 10.438 1 93.75 305 LYS B CA 1
ATOM 6037 C C . LYS B 1 305 ? -8.648 6.691 11.43 1 93.75 305 LYS B C 1
ATOM 6039 O O . LYS B 1 305 ? -9.664 6.02 11.625 1 93.75 305 LYS B O 1
ATOM 6044 N N . GLY B 1 306 ? -7.484 6.395 11.852 1 92.25 306 GLY B N 1
ATOM 6045 C CA . GLY B 1 306 ? -7.406 5.293 12.797 1 92.25 306 GLY B CA 1
ATOM 6046 C C . GLY B 1 306 ? -6.141 5.312 13.633 1 92.25 306 GLY B C 1
ATOM 6047 O O . GLY B 1 306 ? -5.172 5.988 13.289 1 92.25 306 GLY B O 1
ATOM 6048 N N . ASP B 1 307 ? -6.238 4.68 14.766 1 94.44 307 ASP B N 1
ATOM 6049 C CA . ASP B 1 307 ? -5.094 4.539 15.656 1 94.44 307 ASP B CA 1
ATOM 6050 C C . ASP B 1 307 ? -5.312 3.41 16.656 1 94.44 307 ASP B C 1
ATOM 6052 O O . ASP B 1 307 ? -6.359 2.762 16.656 1 94.44 307 ASP B O 1
ATOM 6056 N N . ILE B 1 308 ? -4.27 3.229 17.469 1 95.88 308 ILE B N 1
ATOM 6057 C CA . ILE B 1 308 ? -4.301 2.221 18.531 1 95.88 308 ILE B CA 1
ATOM 6058 C C . ILE B 1 308 ? -4.863 2.83 19.812 1 95.88 308 ILE B C 1
ATOM 6060 O O . ILE B 1 308 ? -4.547 3.973 20.156 1 95.88 308 ILE B O 1
ATOM 6064 N N . VAL B 1 309 ? -5.758 2.057 20.422 1 96.06 309 VAL B N 1
ATOM 6065 C CA . VAL B 1 309 ? -6.336 2.457 21.703 1 96.06 309 VAL B CA 1
ATOM 6066 C C . VAL B 1 309 ? -5.973 1.435 22.781 1 96.06 309 VAL B C 1
ATOM 6068 O O . VAL B 1 309 ? -6.051 0.226 22.547 1 96.06 309 VAL B O 1
ATOM 6071 N N . ASP B 1 310 ? -5.555 1.91 23.922 1 95.25 310 ASP B N 1
ATOM 6072 C CA . ASP B 1 310 ? -5.203 1.022 25.016 1 95.25 310 ASP B CA 1
ATOM 6073 C C . ASP B 1 310 ? -6.453 0.464 25.703 1 95.25 310 ASP B C 1
ATOM 6075 O O . ASP B 1 310 ? -7.477 1.144 25.781 1 95.25 310 ASP B O 1
ATOM 6079 N N . THR B 1 311 ? -6.359 -0.757 26.078 1 95.12 311 THR B N 1
ATOM 6080 C CA . THR B 1 311 ? -7.414 -1.407 26.859 1 95.12 311 THR B CA 1
ATOM 6081 C C . THR B 1 311 ? -6.895 -1.846 28.219 1 95.12 311 THR B C 1
ATOM 6083 O O . THR B 1 311 ? -5.68 -1.897 28.438 1 95.12 311 THR B O 1
ATOM 6086 N N . PRO B 1 312 ? -7.809 -2.125 29.203 1 92.94 312 PRO B N 1
ATOM 6087 C CA . PRO B 1 312 ? -7.375 -2.666 30.484 1 92.94 312 PRO B CA 1
ATOM 6088 C C . PRO B 1 312 ? -7.07 -4.164 30.422 1 92.94 312 PRO B C 1
ATOM 6090 O O . PRO B 1 312 ? -6.512 -4.723 31.375 1 92.94 312 PRO B O 1
ATOM 6093 N N . SER B 1 313 ? -7.367 -4.789 29.422 1 88.25 313 SER B N 1
ATOM 6094 C CA . SER B 1 313 ? -7.191 -6.234 29.312 1 88.25 313 SER B CA 1
ATOM 6095 C C . SER B 1 313 ? -5.719 -6.602 29.156 1 88.25 313 SER B C 1
ATOM 6097 O O . SER B 1 313 ? -5.043 -6.098 28.25 1 88.25 313 SER B O 1
ATOM 6099 N N . PRO B 1 314 ? -5.18 -7.496 30 1 87.38 314 PRO B N 1
ATOM 6100 C CA . PRO B 1 314 ? -3.797 -7.953 29.828 1 87.38 314 PRO B CA 1
ATOM 6101 C C . PRO B 1 314 ? -3.611 -8.797 28.562 1 87.38 314 PRO B C 1
ATOM 6103 O O . PRO B 1 314 ? -2.516 -8.836 28 1 87.38 314 PRO B O 1
ATOM 6106 N N . ARG B 1 315 ? -4.684 -9.414 28.141 1 87.69 315 ARG B N 1
ATOM 6107 C CA . ARG B 1 315 ? -4.605 -10.305 27 1 87.69 315 ARG B CA 1
ATOM 6108 C C . ARG B 1 315 ? -4.66 -9.516 25.688 1 87.69 315 ARG B C 1
ATOM 6110 O O . ARG B 1 315 ? -4.137 -9.961 24.672 1 87.69 315 ARG B O 1
ATOM 6117 N N . THR B 1 316 ? -5.379 -8.484 25.672 1 91.44 316 THR B N 1
ATOM 6118 C CA . THR B 1 316 ? -5.496 -7.59 24.531 1 91.44 316 THR B CA 1
ATOM 6119 C C . THR B 1 316 ? -5.238 -6.145 24.938 1 91.44 316 THR B C 1
ATOM 6121 O O . THR B 1 316 ? -6.168 -5.332 25 1 91.44 316 THR B O 1
ATOM 6124 N N . PRO B 1 317 ? -4.027 -5.855 25.109 1 93.88 317 PRO B N 1
ATOM 6125 C CA . PRO B 1 317 ? -3.699 -4.566 25.719 1 93.88 317 PRO B CA 1
ATOM 6126 C C . PRO B 1 317 ? -4.047 -3.377 24.828 1 93.88 317 PRO B C 1
ATOM 6128 O O . PRO B 1 317 ? -4.117 -2.244 25.312 1 93.88 317 PRO B O 1
ATOM 6131 N N . THR B 1 318 ? -4.156 -3.648 23.562 1 95.94 318 THR B N 1
ATOM 6132 C CA . THR B 1 318 ? -4.52 -2.576 22.641 1 95.94 318 THR B CA 1
ATOM 6133 C C . THR B 1 318 ? -5.523 -3.068 21.609 1 95.94 318 THR B C 1
ATOM 6135 O O . THR B 1 318 ? -5.617 -4.27 21.344 1 95.94 318 THR B O 1
ATOM 6138 N N . VAL B 1 319 ? -6.309 -2.193 21.094 1 97.19 319 VAL B N 1
ATOM 6139 C CA . VAL B 1 319 ? -7.203 -2.428 19.969 1 97.19 319 VAL B CA 1
ATOM 6140 C C . VAL B 1 319 ? -6.949 -1.383 18.891 1 97.19 319 VAL B C 1
ATOM 6142 O O . VAL B 1 319 ? -6.828 -0.191 19.188 1 97.19 319 VAL B O 1
ATOM 6145 N N . SER B 1 320 ? -6.754 -1.855 17.703 1 97.69 320 SER B N 1
ATOM 6146 C CA . SER B 1 320 ? -6.582 -0.951 16.562 1 97.69 320 SER B CA 1
ATOM 6147 C C . SER B 1 320 ? -7.93 -0.534 15.984 1 97.69 320 SER B C 1
ATOM 6149 O O . SER B 1 320 ? -8.68 -1.372 15.477 1 97.69 320 SER B O 1
ATOM 6151 N N . LEU B 1 321 ? -8.203 0.779 16.031 1 97.94 321 LEU B N 1
ATOM 6152 C CA . LEU B 1 321 ? -9.469 1.327 15.555 1 97.94 321 LEU B CA 1
ATOM 6153 C C . LEU B 1 321 ? -9.289 2.053 14.227 1 97.94 321 LEU B C 1
ATOM 6155 O O . LEU B 1 321 ? -8.242 2.66 13.984 1 97.94 321 LEU B O 1
ATOM 6159 N N . GLY B 1 322 ? -10.297 1.954 13.398 1 97.81 322 GLY B N 1
ATOM 6160 C CA . GLY B 1 322 ? -10.344 2.711 12.164 1 97.81 322 GLY B CA 1
ATOM 6161 C C . GLY B 1 322 ? -11.727 3.27 11.859 1 97.81 322 GLY B C 1
ATOM 6162 O O . GLY B 1 322 ? -12.734 2.615 12.109 1 97.81 322 GLY B O 1
ATOM 6163 N N . PHE B 1 323 ? -11.805 4.484 11.305 1 97.81 323 PHE B N 1
ATOM 6164 C CA . PHE B 1 323 ? -13.031 5.164 10.914 1 97.81 323 PHE B CA 1
ATOM 6165 C C . PHE B 1 323 ? -12.945 5.664 9.477 1 97.81 323 PHE B C 1
ATOM 6167 O O . PHE B 1 323 ? -11.93 6.234 9.07 1 97.81 323 PHE B O 1
ATOM 6174 N N . ALA B 1 324 ? -13.938 5.371 8.727 1 97.56 324 ALA B N 1
ATOM 6175 C CA . ALA B 1 324 ? -14.062 5.941 7.391 1 97.56 324 ALA B CA 1
ATOM 6176 C C . ALA B 1 324 ? -15.344 6.762 7.262 1 97.56 324 ALA B C 1
ATOM 6178 O O . ALA B 1 324 ? -16.359 6.434 7.879 1 97.56 324 ALA B O 1
ATOM 6179 N N . SER B 1 325 ? -15.312 7.824 6.535 1 96.38 325 SER B N 1
ATOM 6180 C CA . SER B 1 325 ? -16.484 8.617 6.172 1 96.38 325 SER B CA 1
ATOM 6181 C C . SER B 1 325 ? -16.719 8.594 4.668 1 96.38 325 SER B C 1
ATOM 6183 O O . SER B 1 325 ? -15.867 9.016 3.889 1 96.38 325 SER B O 1
ATOM 6185 N N . ILE B 1 326 ? -17.875 8.086 4.262 1 97.31 326 ILE B N 1
ATOM 6186 C CA . ILE B 1 326 ? -18.188 7.914 2.848 1 97.31 326 ILE B CA 1
ATOM 6187 C C . ILE B 1 326 ? -19.469 8.656 2.498 1 97.31 326 ILE B C 1
ATOM 6189 O O . ILE B 1 326 ? -20.516 8.422 3.107 1 97.31 326 ILE B O 1
ATOM 6193 N N . PRO B 1 327 ? -19.453 9.547 1.478 1 96.31 327 PRO B N 1
ATOM 6194 C CA . PRO B 1 327 ? -20.641 10.328 1.118 1 96.31 327 PRO B CA 1
ATOM 6195 C C . PRO B 1 327 ? -21.562 9.594 0.149 1 96.31 327 PRO B C 1
ATOM 6197 O O . PRO B 1 327 ? -22.031 10.18 -0.833 1 96.31 327 PRO B O 1
ATOM 6200 N N . TYR B 1 328 ? -21.797 8.312 0.359 1 97 328 TYR B N 1
ATOM 6201 C CA . TYR B 1 328 ? -22.734 7.445 -0.354 1 97 328 TYR B CA 1
ATOM 6202 C C . TYR B 1 328 ? -23.469 6.531 0.611 1 97 328 TYR B C 1
ATOM 6204 O O . TYR B 1 328 ? -22.938 6.168 1.664 1 97 328 TYR B O 1
ATOM 6212 N N . SER B 1 329 ? -24.734 6.199 0.234 1 97 329 SER B N 1
ATOM 6213 C CA . SER B 1 329 ? -25.453 5.18 0.995 1 97 329 SER B CA 1
ATOM 6214 C C . SER B 1 329 ? -24.766 3.822 0.882 1 97 329 SER B C 1
ATOM 6216 O O . SER B 1 329 ? -24 3.58 -0.057 1 97 329 SER B O 1
ATOM 6218 N N . MET B 1 330 ? -25.047 3.002 1.845 1 97.44 330 MET B N 1
ATOM 6219 C CA . MET B 1 330 ? -24.531 1.638 1.773 1 97.44 330 MET B CA 1
ATOM 6220 C C . MET B 1 330 ? -24.938 0.97 0.464 1 97.44 330 MET B C 1
ATOM 6222 O O . MET B 1 330 ? -24.125 0.302 -0.176 1 97.44 330 MET B O 1
ATOM 6226 N N . ASP B 1 331 ? -26.156 1.18 0.071 1 97.81 331 ASP B N 1
ATOM 6227 C CA . ASP B 1 331 ? -26.656 0.593 -1.168 1 97.81 331 ASP B CA 1
ATOM 6228 C C . ASP B 1 331 ? -25.859 1.079 -2.371 1 97.81 331 ASP B C 1
ATOM 6230 O O . ASP B 1 331 ? -25.516 0.291 -3.256 1 97.81 331 ASP B O 1
ATOM 6234 N N . GLU B 1 332 ? -25.578 2.375 -2.389 1 97.88 332 GLU B N 1
ATOM 6235 C CA . GLU B 1 332 ? -24.781 2.924 -3.484 1 97.88 332 GLU B CA 1
ATOM 6236 C C . GLU B 1 332 ? -23.344 2.408 -3.438 1 97.88 332 GLU B C 1
ATOM 6238 O O . GLU B 1 332 ? -22.734 2.156 -4.48 1 97.88 332 GLU B O 1
ATOM 6243 N N . GLN B 1 333 ? -22.812 2.289 -2.256 1 98.56 333 GLN B N 1
ATOM 6244 C CA . GLN B 1 333 ? -21.453 1.775 -2.09 1 98.56 333 GLN B CA 1
ATOM 6245 C C . GLN B 1 333 ? -21.344 0.347 -2.615 1 98.56 333 GLN B C 1
ATOM 6247 O O . GLN B 1 333 ? -20.328 -0.019 -3.217 1 98.56 333 GLN B O 1
ATOM 6252 N N . ILE B 1 334 ? -22.344 -0.477 -2.381 1 98.5 334 ILE B N 1
ATOM 6253 C CA . ILE B 1 334 ? -22.375 -1.855 -2.857 1 98.5 334 ILE B CA 1
ATOM 6254 C C . ILE B 1 334 ? -22.219 -1.88 -4.375 1 98.5 334 ILE B C 1
ATOM 6256 O O . ILE B 1 334 ? -21.469 -2.709 -4.914 1 98.5 334 ILE B O 1
ATOM 6260 N N . LYS B 1 335 ? -22.75 -0.901 -5.031 1 97.94 335 LYS B N 1
ATOM 6261 C CA . LYS B 1 335 ? -22.703 -0.829 -6.488 1 97.94 335 LYS B CA 1
ATOM 6262 C C . LYS B 1 335 ? -21.312 -0.419 -6.969 1 97.94 335 LYS B C 1
ATOM 6264 O O . LYS B 1 335 ? -20.984 -0.57 -8.148 1 97.94 335 LYS B O 1
ATOM 6269 N N . LYS B 1 336 ? -20.547 0.024 -6.086 1 97.44 336 LYS B N 1
ATOM 6270 C CA . LYS B 1 336 ? -19.203 0.477 -6.434 1 97.44 336 LYS B CA 1
ATOM 6271 C C . LYS B 1 336 ? -18.172 -0.609 -6.156 1 97.44 336 LYS B C 1
ATOM 6273 O O . LYS B 1 336 ? -16.969 -0.336 -6.121 1 97.44 336 LYS B O 1
ATOM 6278 N N . THR B 1 337 ? -18.594 -1.84 -5.941 1 97.06 337 THR B N 1
ATOM 6279 C CA . THR B 1 337 ? -17.734 -3.006 -5.836 1 97.06 337 THR B CA 1
ATOM 6280 C C . THR B 1 337 ? -17.734 -3.809 -7.133 1 97.06 337 THR B C 1
ATOM 6282 O O . THR B 1 337 ? -18.594 -3.584 -8 1 97.06 337 THR B O 1
ATOM 6285 N N . ASP B 1 338 ? -16.828 -4.75 -7.242 1 93.12 338 ASP B N 1
ATOM 6286 C CA . ASP B 1 338 ? -16.688 -5.539 -8.461 1 93.12 338 ASP B CA 1
ATOM 6287 C C . ASP B 1 338 ? -17.953 -6.359 -8.727 1 93.12 338 ASP B C 1
ATOM 6289 O O . ASP B 1 338 ? -18.422 -6.438 -9.867 1 93.12 338 ASP B O 1
ATOM 6293 N N . PHE B 1 339 ? -18.516 -6.953 -7.645 1 96.06 339 PHE B N 1
ATOM 6294 C CA . PHE B 1 339 ? -19.625 -7.883 -7.824 1 96.06 339 PHE B CA 1
ATOM 6295 C C . PHE B 1 339 ? -20.953 -7.195 -7.535 1 96.06 339 PHE B C 1
ATOM 6297 O O . PHE B 1 339 ? -22.031 -7.785 -7.734 1 96.06 339 PHE B O 1
ATOM 6304 N N . GLN B 1 340 ? -20.938 -6.004 -6.996 1 97.25 340 GLN B N 1
ATOM 6305 C CA . GLN B 1 340 ? -22.125 -5.176 -6.734 1 97.25 340 GLN B CA 1
ATOM 6306 C C . GLN B 1 340 ? -23.125 -5.91 -5.852 1 97.25 340 GLN B C 1
ATOM 6308 O O . GLN B 1 340 ? -24.328 -5.855 -6.098 1 97.25 340 GLN B O 1
ATOM 6313 N N . GLU B 1 341 ? -22.609 -6.695 -4.945 1 97.62 341 GLU B N 1
ATOM 6314 C CA . GLU B 1 341 ? -23.406 -7.422 -3.959 1 97.62 341 GLU B CA 1
ATOM 6315 C C . GLU B 1 341 ? -22.906 -7.156 -2.541 1 97.62 341 GLU B C 1
ATOM 6317 O O . GLU B 1 341 ? -21.75 -6.754 -2.348 1 97.62 341 GLU B O 1
ATOM 6322 N N . LEU B 1 342 ? -23.75 -7.402 -1.625 1 97.88 342 LEU B N 1
ATOM 6323 C CA . LEU B 1 342 ? -23.484 -7.055 -0.233 1 97.88 342 LEU B CA 1
ATOM 6324 C C . LEU B 1 342 ? -22.234 -7.758 0.271 1 97.88 342 LEU B C 1
ATOM 6326 O O . LEU B 1 342 ? -21.406 -7.148 0.953 1 97.88 342 LEU B O 1
ATOM 6330 N N . PHE B 1 343 ? -22.031 -9.008 -0.075 1 96.75 343 PHE B N 1
ATOM 6331 C CA . PHE B 1 343 ? -20.875 -9.75 0.407 1 96.75 343 PHE B CA 1
ATOM 6332 C C . PHE B 1 343 ? -19.578 -9.062 -0.013 1 96.75 343 PHE B C 1
ATOM 6334 O O . PHE B 1 343 ? -18.578 -9.102 0.715 1 96.75 343 PHE B O 1
ATOM 6341 N N . ASN B 1 344 ? -19.641 -8.523 -1.197 1 97.75 344 ASN B N 1
ATOM 6342 C CA . ASN B 1 344 ? -18.422 -7.918 -1.743 1 97.75 344 ASN B CA 1
ATOM 6343 C C . ASN B 1 344 ? -18.062 -6.629 -1.014 1 97.75 344 ASN B C 1
ATOM 6345 O O . ASN B 1 344 ? -16.891 -6.289 -0.888 1 97.75 344 ASN B O 1
ATOM 6349 N N . TRP B 1 345 ? -19.062 -5.906 -0.534 1 98.5 345 TRP B N 1
ATOM 6350 C CA . TRP B 1 345 ? -18.781 -4.738 0.298 1 98.5 345 TRP B CA 1
ATOM 6351 C C . TRP B 1 345 ? -17.938 -5.129 1.512 1 98.5 345 TRP B C 1
ATOM 6353 O O . TRP B 1 345 ? -16.875 -4.543 1.761 1 98.5 345 TRP B O 1
ATOM 6363 N N . PHE B 1 346 ? -18.328 -6.168 2.166 1 98.38 346 PHE B N 1
ATOM 6364 C CA . PHE B 1 346 ? -17.656 -6.594 3.393 1 98.38 346 PHE B CA 1
ATOM 6365 C C . PHE B 1 346 ? -16.312 -7.234 3.086 1 98.38 346 PHE B C 1
ATOM 6367 O O . PHE B 1 346 ? -15.375 -7.125 3.875 1 98.38 346 PHE B O 1
ATOM 6374 N N . ALA B 1 347 ? -16.203 -7.824 1.936 1 97.88 347 ALA B N 1
ATOM 6375 C CA . ALA B 1 347 ? -14.922 -8.391 1.541 1 97.88 347 ALA B CA 1
ATOM 6376 C C . ALA B 1 347 ? -13.891 -7.289 1.293 1 97.88 347 ALA B C 1
ATOM 6378 O O . ALA B 1 347 ? -12.734 -7.41 1.694 1 97.88 347 ALA B O 1
ATOM 6379 N N . VAL B 1 348 ? -14.297 -6.238 0.619 1 98.25 348 VAL B N 1
ATOM 6380 C CA . VAL B 1 348 ? -13.414 -5.113 0.34 1 98.25 348 VAL B CA 1
ATOM 6381 C C . VAL B 1 348 ? -13 -4.445 1.648 1 98.25 348 VAL B C 1
ATOM 6383 O O . VAL B 1 348 ? -11.82 -4.133 1.851 1 98.25 348 VAL B O 1
ATOM 6386 N N . GLU B 1 349 ? -13.992 -4.238 2.494 1 98.56 349 GLU B N 1
ATOM 6387 C CA . GLU B 1 349 ? -13.695 -3.67 3.803 1 98.56 349 GLU B CA 1
ATOM 6388 C C . GLU B 1 349 ? -12.734 -4.559 4.59 1 98.56 349 GLU B C 1
ATOM 6390 O O . GLU B 1 349 ? -11.797 -4.062 5.215 1 98.56 349 GLU B O 1
ATOM 6395 N N . ALA B 1 350 ? -12.93 -5.824 4.547 1 98.19 350 ALA B N 1
ATOM 6396 C CA . ALA B 1 350 ? -12.078 -6.766 5.27 1 98.19 350 ALA B CA 1
ATOM 6397 C C . ALA B 1 350 ? -10.656 -6.75 4.719 1 98.19 350 ALA B C 1
ATOM 6399 O O . ALA B 1 350 ? -9.688 -6.801 5.484 1 98.19 350 ALA B O 1
ATOM 6400 N N . ALA B 1 351 ? -10.578 -6.742 3.473 1 97.62 351 ALA B N 1
ATOM 6401 C CA . ALA B 1 351 ? -9.258 -6.691 2.852 1 97.62 351 ALA B CA 1
ATOM 6402 C C . ALA B 1 351 ? -8.508 -5.426 3.256 1 97.62 351 ALA B C 1
ATOM 6404 O O . ALA B 1 351 ? -7.316 -5.473 3.562 1 97.62 351 ALA B O 1
ATOM 6405 N N . TRP B 1 352 ? -9.172 -4.305 3.238 1 96.81 352 TRP B N 1
ATOM 6406 C CA . TRP B 1 352 ? -8.57 -3.031 3.619 1 96.81 352 TRP B CA 1
ATOM 6407 C C . TRP B 1 352 ? -8.109 -3.062 5.07 1 96.81 352 TRP B C 1
ATOM 6409 O O . TRP B 1 352 ? -6.965 -2.699 5.371 1 96.81 352 TRP B O 1
ATOM 6419 N N . THR B 1 353 ? -8.977 -3.51 5.926 1 97.44 353 THR B N 1
ATOM 6420 C CA . THR B 1 353 ? -8.656 -3.492 7.352 1 97.44 353 THR B CA 1
ATOM 6421 C C . THR B 1 353 ? -7.605 -4.543 7.688 1 97.44 353 THR B C 1
ATOM 6423 O O . THR B 1 353 ? -6.793 -4.348 8.594 1 97.44 353 THR B O 1
ATOM 6426 N N . ALA B 1 354 ? -7.562 -5.656 6.934 1 96.06 354 ALA B N 1
ATOM 6427 C CA . ALA B 1 354 ? -6.473 -6.613 7.09 1 96.06 354 ALA B CA 1
ATOM 6428 C C . ALA B 1 354 ? -5.137 -5.992 6.695 1 96.06 354 ALA B C 1
ATOM 6430 O O . ALA B 1 354 ? -4.129 -6.188 7.375 1 96.06 354 ALA B O 1
ATOM 6431 N N . GLU B 1 355 ? -5.164 -5.27 5.668 1 93.31 355 GLU B N 1
ATOM 6432 C CA . GLU B 1 355 ? -3.953 -4.641 5.145 1 93.31 355 GLU B CA 1
ATOM 6433 C C . GLU B 1 355 ? -3.373 -3.643 6.145 1 93.31 355 GLU B C 1
ATOM 6435 O O . GLU B 1 355 ? -2.154 -3.572 6.324 1 93.31 355 GLU B O 1
ATOM 6440 N N . VAL B 1 356 ? -4.219 -2.865 6.809 1 93.31 356 VAL B N 1
ATOM 6441 C CA . VAL B 1 356 ? -3.705 -1.792 7.656 1 93.31 356 VAL B CA 1
ATOM 6442 C C . VAL B 1 356 ? -3.729 -2.23 9.117 1 93.31 356 VAL B C 1
ATOM 6444 O O . VAL B 1 356 ? -3.438 -1.437 10.016 1 93.31 356 VAL B O 1
ATOM 6447 N N . GLY B 1 357 ? -4.16 -3.43 9.391 1 94.31 357 GLY B N 1
ATOM 6448 C CA . GLY B 1 357 ? -4.074 -4.008 10.727 1 94.31 357 GLY B CA 1
ATOM 6449 C C . GLY B 1 357 ? -5.105 -3.443 11.68 1 94.31 357 GLY B C 1
ATOM 6450 O O . GLY B 1 357 ? -4.789 -3.146 12.836 1 94.31 357 GLY B O 1
ATOM 6451 N N . VAL B 1 358 ? -6.293 -3.287 11.234 1 97.5 358 VAL B N 1
ATOM 6452 C CA . VAL B 1 358 ? -7.355 -2.715 12.062 1 97.5 358 VAL B CA 1
ATOM 6453 C C . VAL B 1 358 ? -8.234 -3.832 12.625 1 97.5 358 VAL B C 1
ATOM 6455 O O . VAL B 1 358 ? -8.57 -4.781 11.914 1 97.5 358 VAL B O 1
ATOM 6458 N N . ASP B 1 359 ? -8.539 -3.705 13.891 1 97.88 359 ASP B N 1
ATOM 6459 C CA . ASP B 1 359 ? -9.352 -4.707 14.578 1 97.88 359 ASP B CA 1
ATOM 6460 C C . ASP B 1 359 ? -10.836 -4.363 14.492 1 97.88 359 ASP B C 1
ATOM 6462 O O . ASP B 1 359 ? -11.68 -5.254 14.391 1 97.88 359 ASP B O 1
ATOM 6466 N N . LEU B 1 360 ? -11.125 -3.137 14.602 1 98.56 360 LEU B N 1
ATOM 6467 C CA . LEU B 1 360 ? -12.484 -2.621 14.656 1 98.56 360 LEU B CA 1
ATOM 6468 C C . LEU B 1 360 ? -12.648 -1.396 13.766 1 98.56 360 LEU B C 1
ATOM 6470 O O . LEU B 1 360 ? -11.883 -0.432 13.883 1 98.56 360 LEU B O 1
ATOM 6474 N N . SER B 1 361 ? -13.555 -1.484 12.859 1 98.62 361 SER B N 1
ATOM 6475 C CA . SER B 1 361 ? -13.781 -0.354 11.969 1 98.62 361 SER B CA 1
ATOM 6476 C C . SER B 1 361 ? -15.219 0.151 12.07 1 98.62 361 SER B C 1
ATOM 6478 O O . SER B 1 361 ? -16.141 -0.634 12.289 1 98.62 361 SER B O 1
ATOM 6480 N N . VAL B 1 362 ? -15.391 1.38 11.953 1 98.62 362 VAL B N 1
ATOM 6481 C CA . VAL B 1 362 ? -16.688 2.053 11.875 1 98.62 362 VAL B CA 1
ATOM 6482 C C . VAL B 1 362 ? -16.75 2.902 10.609 1 98.62 362 VAL B C 1
ATOM 6484 O O . VAL B 1 362 ? -15.93 3.807 10.422 1 98.62 362 VAL B O 1
ATOM 6487 N N . ILE B 1 363 ? -17.688 2.598 9.773 1 98.5 363 ILE B N 1
ATOM 6488 C CA . ILE B 1 363 ? -17.875 3.352 8.539 1 98.5 363 ILE B CA 1
ATOM 6489 C C . ILE B 1 363 ? -19.094 4.254 8.664 1 98.5 363 ILE B C 1
ATOM 6491 O O . ILE B 1 363 ? -20.203 3.773 8.906 1 98.5 363 ILE B O 1
ATOM 6495 N N . LEU B 1 364 ? -18.875 5.477 8.547 1 97.81 364 LEU B N 1
ATOM 6496 C CA . LEU B 1 364 ? -19.953 6.465 8.602 1 97.81 364 LEU B CA 1
ATOM 6497 C C . LEU B 1 364 ? -20.328 6.938 7.199 1 97.81 364 LEU B C 1
ATOM 6499 O O . LEU B 1 364 ? -19.5 7.516 6.492 1 97.81 364 LEU B O 1
ATOM 6503 N N . SER B 1 365 ? -21.547 6.66 6.793 1 97 365 SER B N 1
ATOM 6504 C CA . SER B 1 365 ? -22.047 7.098 5.496 1 97 365 SER B CA 1
ATOM 6505 C C . SER B 1 365 ? -23.016 8.266 5.645 1 97 365 SER B C 1
ATOM 6507 O O . SER B 1 365 ? -23.797 8.312 6.59 1 97 365 SER B O 1
ATOM 6509 N N . LYS B 1 366 ? -22.922 9.203 4.816 1 95.19 366 LYS B N 1
ATOM 6510 C CA . LYS B 1 366 ? -23.812 10.359 4.789 1 95.19 366 LYS B CA 1
ATOM 6511 C C . LYS B 1 366 ? -24.25 10.68 3.365 1 95.19 366 LYS B C 1
ATOM 6513 O O . LYS B 1 366 ? -23.422 10.758 2.457 1 95.19 366 LYS B O 1
ATOM 6518 N N . TYR B 1 367 ? -25.516 10.82 3.156 1 92.62 367 TYR B N 1
ATOM 6519 C CA . TYR B 1 367 ? -26.047 11.141 1.838 1 92.62 367 TYR B CA 1
ATOM 6520 C C . TYR B 1 367 ? -27.375 11.875 1.953 1 92.62 367 TYR B C 1
ATOM 6522 O O . TYR B 1 367 ? -27.938 12 3.049 1 92.62 367 TYR B O 1
ATOM 6530 N N . LYS B 1 368 ? -27.797 12.445 0.857 1 89.62 368 LYS B N 1
ATOM 6531 C CA . LYS B 1 368 ? -29.062 13.172 0.819 1 89.62 368 LYS B CA 1
ATOM 6532 C C . LYS B 1 368 ? -30.078 12.484 -0.098 1 89.62 368 LYS B C 1
ATOM 6534 O O . LYS B 1 368 ? -29.688 11.883 -1.106 1 89.62 368 LYS B O 1
ATOM 6539 N N . ILE B 1 369 ? -31.281 12.484 0.358 1 85 369 ILE B N 1
ATOM 6540 C CA . ILE B 1 369 ? -32.344 11.969 -0.48 1 85 369 ILE B CA 1
ATOM 6541 C C . ILE B 1 369 ? -33.375 13.078 -0.768 1 85 369 ILE B C 1
ATOM 6543 O O . ILE B 1 369 ? -33.625 13.914 0.096 1 85 369 ILE B O 1
ATOM 6547 N N . LYS B 1 370 ? -33.719 13.211 -2.064 1 78.62 370 LYS B N 1
ATOM 6548 C CA . LYS B 1 370 ? -34.75 14.164 -2.449 1 78.62 370 LYS B CA 1
ATOM 6549 C C . LYS B 1 370 ? -36.062 13.453 -2.826 1 78.62 370 LYS B C 1
ATOM 6551 O O . LYS B 1 370 ? -36.062 12.609 -3.717 1 78.62 370 LYS B O 1
ATOM 6556 N N . LYS B 1 371 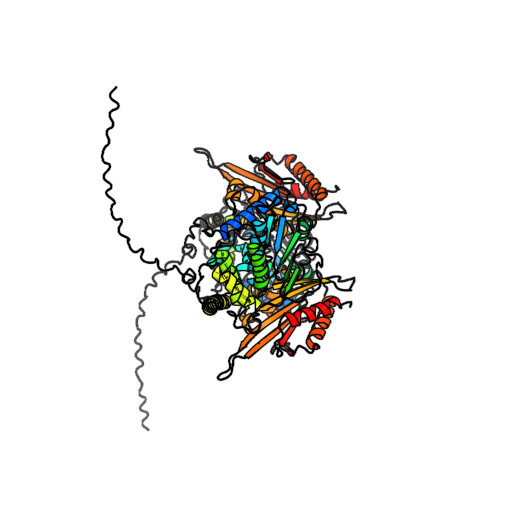? -37.031 13.586 -2.008 1 66 371 LYS B N 1
ATOM 6557 C CA . LYS B 1 371 ? -38.375 13.156 -2.42 1 66 371 LYS B CA 1
ATOM 6558 C C . LYS B 1 371 ? -39.094 14.281 -3.139 1 66 371 LYS B C 1
ATOM 6560 O O . LYS B 1 371 ? -38.875 15.461 -2.857 1 66 371 LYS B O 1
ATOM 6565 N N . LYS B 1 372 ? -39.844 13.859 -4.117 1 71.88 372 LYS B N 1
ATOM 6566 C CA . LYS B 1 372 ? -40.594 14.844 -4.875 1 71.88 372 LYS B CA 1
ATOM 6567 C C . LYS B 1 372 ? -41.375 15.781 -3.945 1 71.88 372 LYS B C 1
ATOM 6569 O O . LYS B 1 372 ? -42.125 15.328 -3.1 1 71.88 372 LYS B O 1
ATOM 6574 N N . GLY B 1 373 ? -40.969 17.078 -4.129 1 71.88 373 GLY B N 1
ATOM 6575 C CA . GLY B 1 373 ? -41.688 18.125 -3.441 1 71.88 373 GLY B CA 1
ATOM 6576 C C . GLY B 1 373 ? -41.156 18.422 -2.057 1 71.88 373 GLY B C 1
ATOM 6577 O O . GLY B 1 373 ? -41.656 19.312 -1.365 1 71.88 373 GLY B O 1
ATOM 6578 N N . GLU B 1 374 ? -40.25 17.562 -1.528 1 71.88 374 GLU B N 1
ATOM 6579 C CA . GLU B 1 374 ? -39.75 17.781 -0.18 1 71.88 374 GLU B CA 1
ATOM 6580 C C . GLU B 1 374 ? -38.312 18.25 -0.212 1 71.88 374 GLU B C 1
ATOM 6582 O O . GLU B 1 374 ? -37.625 18.141 -1.243 1 71.88 374 GLU B O 1
ATOM 6587 N N . LYS B 1 375 ? -38 18.859 0.87 1 77.94 375 LYS B N 1
ATOM 6588 C CA . LYS B 1 375 ? -36.594 19.297 1.052 1 77.94 375 LYS B CA 1
ATOM 6589 C C . LYS B 1 375 ? -35.688 18.094 1.184 1 77.94 375 LYS B C 1
ATOM 6591 O O . LYS B 1 375 ? -36.094 17.016 1.634 1 77.94 375 LYS B O 1
ATOM 6596 N N . LYS B 1 376 ? -34.438 18.266 0.682 1 81.94 376 LYS B N 1
ATOM 6597 C CA . LYS B 1 376 ? -33.438 17.219 0.81 1 81.94 376 LYS B CA 1
ATOM 6598 C C . LYS B 1 376 ? -33.219 16.844 2.273 1 81.94 376 LYS B C 1
ATOM 6600 O O . LYS B 1 376 ? -33.062 17.719 3.127 1 81.94 376 LYS B O 1
ATOM 6605 N N . LYS B 1 377 ? -33.406 15.609 2.488 1 84.56 377 LYS B N 1
ATOM 6606 C CA . LYS B 1 377 ? -33.156 15.094 3.838 1 84.56 377 LYS B CA 1
ATOM 6607 C C . LYS B 1 377 ? -31.812 14.391 3.938 1 84.56 377 LYS B C 1
ATOM 6609 O O . LYS B 1 377 ? -31.484 13.562 3.09 1 84.56 377 LYS B O 1
ATOM 6614 N N . LYS B 1 378 ? -31.078 14.797 4.91 1 88.88 378 LYS B N 1
ATOM 6615 C CA . LYS B 1 378 ? -29.781 14.18 5.18 1 88.88 378 LYS B CA 1
ATOM 6616 C C . LYS B 1 378 ? -29.953 12.867 5.941 1 88.88 378 LYS B C 1
ATOM 6618 O O . LYS B 1 378 ? -30.656 12.812 6.945 1 88.88 378 LYS B O 1
ATOM 6623 N N . ILE B 1 379 ? -29.406 11.781 5.402 1 91.62 379 ILE B N 1
ATOM 6624 C CA . ILE B 1 379 ? -29.453 10.469 6.035 1 91.62 379 ILE B CA 1
ATOM 6625 C C . ILE B 1 379 ? -28.031 10.008 6.379 1 91.62 379 ILE B C 1
ATOM 6627 O O . ILE B 1 379 ? -27.094 10.234 5.609 1 91.62 379 ILE B O 1
ATOM 6631 N N . ARG B 1 380 ? -27.922 9.438 7.543 1 95.5 380 ARG B N 1
ATOM 6632 C CA . ARG B 1 380 ? -26.656 8.859 7.965 1 95.5 380 ARG B CA 1
ATOM 6633 C C . ARG B 1 380 ? -26.797 7.371 8.242 1 95.5 380 ARG B C 1
ATOM 6635 O O . ARG B 1 380 ? -27.844 6.91 8.664 1 95.5 380 ARG B O 1
ATOM 6642 N N . GLU B 1 381 ? -25.781 6.648 7.887 1 97.25 381 GLU B N 1
ATOM 6643 C CA . GLU B 1 381 ? -25.688 5.23 8.211 1 97.25 381 GLU B CA 1
ATOM 6644 C C . GLU B 1 381 ? -24.375 4.926 8.945 1 97.25 381 GLU B C 1
ATOM 6646 O O . GLU B 1 381 ? -23.391 5.633 8.773 1 97.25 381 GLU B O 1
ATOM 6651 N N . LEU B 1 382 ? -24.453 3.973 9.805 1 97.81 382 LEU B N 1
ATOM 6652 C CA . LEU B 1 382 ? -23.312 3.523 10.594 1 97.81 382 LEU B CA 1
ATOM 6653 C C . LEU B 1 382 ? -23.078 2.027 10.422 1 97.81 382 LEU B C 1
ATOM 6655 O O . LEU B 1 382 ? -24.016 1.229 10.586 1 97.81 382 LEU B O 1
ATOM 6659 N N . THR B 1 383 ? -21.875 1.675 10.008 1 98.56 383 THR B N 1
ATOM 6660 C CA . THR B 1 383 ? -21.484 0.271 9.906 1 98.56 383 THR B CA 1
ATOM 6661 C C . THR B 1 383 ? -20.406 -0.069 10.938 1 98.56 383 THR B C 1
ATOM 6663 O O . THR B 1 383 ? -19.391 0.606 11.016 1 98.56 383 THR B O 1
ATOM 6666 N N . LEU B 1 384 ? -20.625 -1.029 11.75 1 98.75 384 LEU B N 1
ATOM 6667 C CA . LEU B 1 384 ? -19.688 -1.521 12.75 1 98.75 384 LEU B CA 1
ATOM 6668 C C . LEU B 1 384 ? -19.188 -2.916 12.383 1 98.75 384 LEU B C 1
ATOM 6670 O O . LEU B 1 384 ? -19.984 -3.818 12.125 1 98.75 384 LEU B O 1
ATOM 6674 N N . ILE B 1 385 ? -17.875 -3.08 12.336 1 98.75 385 ILE B N 1
ATOM 6675 C CA . ILE B 1 385 ? -17.281 -4.379 12.039 1 98.75 385 ILE B CA 1
ATOM 6676 C C . ILE B 1 385 ? -16.141 -4.664 13.023 1 98.75 385 ILE B C 1
ATOM 6678 O O . ILE B 1 385 ? -15.312 -3.793 13.281 1 98.75 385 ILE B O 1
ATOM 6682 N N . VAL B 1 386 ? -16.109 -5.809 13.594 1 98.31 386 VAL B N 1
ATOM 6683 C CA . VAL B 1 386 ? -14.977 -6.285 14.383 1 98.31 386 VAL B CA 1
ATOM 6684 C C . VAL B 1 386 ? -14.414 -7.566 13.766 1 98.31 386 VAL B C 1
ATOM 6686 O O . VAL B 1 386 ? -15.164 -8.5 13.477 1 98.31 386 VAL B O 1
ATOM 6689 N N . ARG B 1 387 ? -13.156 -7.59 13.562 1 95.69 387 ARG B N 1
ATOM 6690 C CA . ARG B 1 387 ? -12.516 -8.727 12.914 1 95.69 387 ARG B CA 1
ATOM 6691 C C . ARG B 1 387 ? -11.82 -9.617 13.938 1 95.69 387 ARG B C 1
ATOM 6693 O O . ARG B 1 387 ? -11.305 -9.133 14.945 1 95.69 387 ARG B O 1
ATOM 6700 N N . ASP B 1 388 ? -11.797 -10.883 13.742 1 94.81 388 ASP B N 1
ATOM 6701 C CA . ASP B 1 388 ? -10.922 -11.82 14.445 1 94.81 388 ASP B CA 1
ATOM 6702 C C . ASP B 1 388 ? -9.727 -12.203 13.578 1 94.81 388 ASP B C 1
ATOM 6704 O O . ASP B 1 388 ? -9.719 -13.266 12.961 1 94.81 388 ASP B O 1
ATOM 6708 N N . ASP B 1 389 ? -8.742 -11.375 13.586 1 92.88 389 ASP B N 1
ATOM 6709 C CA . ASP B 1 389 ? -7.609 -11.484 12.672 1 92.88 389 ASP B CA 1
ATOM 6710 C C . ASP B 1 389 ? -6.293 -11.172 13.383 1 92.88 389 ASP B C 1
ATOM 6712 O O . ASP B 1 389 ? -6.09 -10.055 13.867 1 92.88 389 ASP B O 1
ATOM 6716 N N . VAL B 1 390 ? -5.387 -12.055 13.391 1 92.5 390 VAL B N 1
ATOM 6717 C CA . VAL B 1 390 ? -4.008 -12 13.867 1 92.5 390 VAL B CA 1
ATOM 6718 C C . VAL B 1 390 ? -3.977 -11.562 15.328 1 92.5 390 VAL B C 1
ATOM 6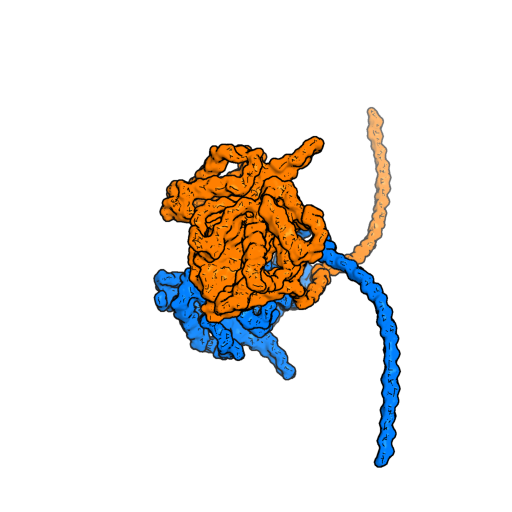720 O O . VAL B 1 390 ? -3.668 -12.352 16.219 1 92.5 390 VAL B O 1
ATOM 6723 N N . ARG B 1 391 ? -4.457 -10.328 15.695 1 91.5 391 ARG B N 1
ATOM 6724 C CA . ARG B 1 391 ? -4.277 -9.695 17 1 91.5 391 ARG B CA 1
ATOM 6725 C C . ARG B 1 391 ? -5.355 -10.148 17.984 1 91.5 391 ARG B C 1
ATOM 6727 O O . ARG B 1 391 ? -5.117 -10.211 19.188 1 91.5 391 ARG B O 1
ATOM 6734 N N . ILE B 1 392 ? -6.543 -10.375 17.406 1 93.19 392 ILE B N 1
ATOM 6735 C CA . ILE B 1 392 ? -7.707 -10.672 18.234 1 93.19 392 ILE B CA 1
ATOM 6736 C C . ILE B 1 392 ? -8.344 -11.984 17.781 1 93.19 392 ILE B C 1
ATOM 6738 O O . ILE B 1 392 ? -8.562 -12.195 16.578 1 93.19 392 ILE B O 1
ATOM 6742 N N . ASN B 1 393 ? -8.594 -12.906 18.75 1 93.12 393 ASN B N 1
ATOM 6743 C CA . ASN B 1 393 ? -9.227 -14.164 18.375 1 93.12 393 ASN B CA 1
ATOM 6744 C C . ASN B 1 393 ? -10.75 -14.039 18.344 1 93.12 393 ASN B C 1
ATOM 6746 O O . ASN B 1 393 ? -11.289 -12.961 18.609 1 93.12 393 ASN B O 1
ATOM 6750 N N . GLN B 1 394 ? -11.406 -15.094 18.062 1 94 394 GLN B N 1
ATOM 6751 C CA . GLN B 1 394 ? -12.844 -15.078 17.812 1 94 394 GLN B CA 1
ATOM 6752 C C . GLN B 1 394 ? -13.609 -14.68 19.078 1 94 394 GLN B C 1
ATOM 6754 O O . GLN B 1 394 ? -14.531 -13.867 19.031 1 94 394 GLN B O 1
ATOM 6759 N N . GLU B 1 395 ? -13.273 -15.242 20.172 1 94.31 395 GLU B N 1
ATOM 6760 C CA . GLU B 1 395 ? -13.945 -14.953 21.438 1 94.31 395 GLU B CA 1
ATOM 6761 C C . GLU B 1 395 ? -13.797 -13.477 21.812 1 94.31 395 GLU B C 1
ATOM 6763 O O . GLU B 1 395 ? -14.766 -12.836 22.234 1 94.31 395 GLU B O 1
ATOM 6768 N N . GLN B 1 396 ? -12.578 -13.023 21.719 1 94.75 396 GLN B N 1
ATOM 6769 C CA . GLN B 1 396 ? -12.297 -11.625 22 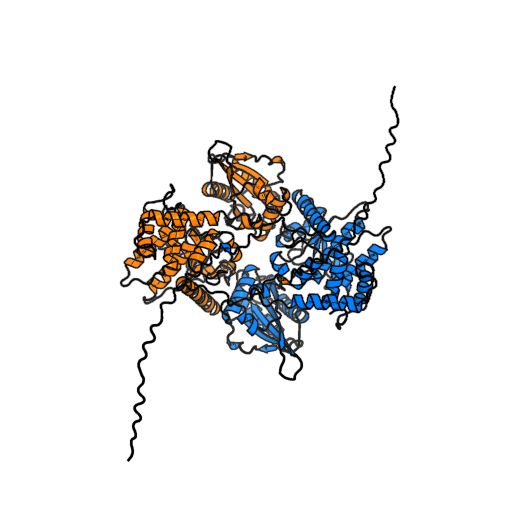1 94.75 396 GLN B CA 1
ATOM 6770 C C . GLN B 1 396 ? -13.062 -10.703 21.062 1 94.75 396 GLN B C 1
ATOM 6772 O O . GLN B 1 396 ? -13.625 -9.695 21.5 1 94.75 396 GLN B O 1
ATOM 6777 N N . ALA B 1 397 ? -13.055 -11.055 19.828 1 96.31 397 ALA B N 1
ATOM 6778 C CA . ALA B 1 397 ? -13.75 -10.25 18.828 1 96.31 397 ALA B CA 1
ATOM 6779 C C . ALA B 1 397 ? -15.25 -10.195 19.109 1 96.31 397 ALA B C 1
ATOM 6781 O O . ALA B 1 397 ? -15.875 -9.148 18.969 1 96.31 397 ALA B O 1
ATOM 6782 N N . ASP B 1 398 ? -15.836 -11.312 19.453 1 96.81 398 ASP B N 1
ATOM 6783 C CA . ASP B 1 398 ? -17.266 -11.375 19.797 1 96.81 398 ASP B CA 1
ATOM 6784 C C . ASP B 1 398 ? -17.578 -10.461 20.984 1 96.81 398 ASP B C 1
ATOM 6786 O O . ASP B 1 398 ? -18.562 -9.719 20.953 1 96.81 398 ASP B O 1
ATOM 6790 N N . ALA B 1 399 ? -16.719 -10.555 21.953 1 96.12 399 ALA B N 1
ATOM 6791 C CA . ALA B 1 399 ? -16.922 -9.742 23.156 1 96.12 399 ALA B CA 1
ATOM 6792 C C . ALA B 1 399 ? -16.797 -8.258 22.844 1 96.12 399 ALA B C 1
ATOM 6794 O O . ALA B 1 399 ? -17.594 -7.445 23.312 1 96.12 399 ALA B O 1
ATOM 6795 N N . LEU B 1 400 ? -15.758 -7.922 22.141 1 96.75 400 LEU B N 1
ATOM 6796 C CA . LEU B 1 400 ? -15.516 -6.535 21.766 1 96.75 400 LEU B CA 1
ATOM 6797 C C . LEU B 1 400 ? -16.688 -5.984 20.953 1 96.75 400 LEU B C 1
ATOM 6799 O O . LEU B 1 400 ? -17.125 -4.852 21.172 1 96.75 400 LEU B O 1
ATOM 6803 N N . PHE B 1 401 ? -17.234 -6.785 20.031 1 98.06 401 PHE B N 1
ATOM 6804 C CA . PHE B 1 401 ? -18.359 -6.383 19.203 1 98.06 401 PHE B CA 1
ATOM 6805 C C . PHE B 1 401 ? -19.594 -6.105 20.062 1 98.06 401 PHE B C 1
ATOM 6807 O O . PHE B 1 401 ? -20.266 -5.082 19.891 1 98.06 401 PHE B O 1
ATOM 6814 N N . ARG B 1 402 ? -19.859 -6.996 20.922 1 97.5 402 ARG B N 1
ATOM 6815 C CA . ARG B 1 402 ? -21.016 -6.828 21.797 1 97.5 402 ARG B CA 1
ATOM 6816 C C . ARG B 1 402 ? -20.891 -5.555 22.625 1 97.5 402 ARG B C 1
ATOM 6818 O O . ARG B 1 402 ? -21.859 -4.805 22.781 1 97.5 402 ARG B O 1
ATOM 6825 N N . THR B 1 403 ? -19.703 -5.332 23.109 1 96.94 403 THR B N 1
ATOM 6826 C CA . THR B 1 403 ? -19.453 -4.18 23.969 1 96.94 403 THR B CA 1
ATOM 6827 C C . THR B 1 403 ? -19.656 -2.879 23.203 1 96.94 403 THR B C 1
ATOM 6829 O O . THR B 1 403 ? -20.344 -1.977 23.672 1 96.94 403 THR B O 1
ATOM 6832 N N . VAL B 1 404 ? -19.109 -2.777 22.062 1 98.25 404 VAL B N 1
ATOM 6833 C CA . VAL B 1 404 ? -19.156 -1.541 21.297 1 98.25 404 VAL B CA 1
ATOM 6834 C C . VAL B 1 404 ? -20.562 -1.347 20.734 1 98.25 404 VAL B C 1
ATOM 6836 O O . VAL B 1 404 ? -21.078 -0.231 20.719 1 98.25 404 VAL B O 1
ATOM 6839 N N . LYS B 1 405 ? -21.125 -2.432 20.219 1 98.31 405 LYS B N 1
ATOM 6840 C CA . LYS B 1 405 ? -22.5 -2.361 19.719 1 98.31 405 LYS B CA 1
ATOM 6841 C C . LYS B 1 405 ? -23.453 -1.835 20.797 1 98.31 405 LYS B C 1
ATOM 6843 O O . LYS B 1 405 ? -24.266 -0.957 20.531 1 98.31 405 LYS B O 1
ATOM 6848 N N . LYS B 1 406 ? -23.344 -2.383 21.953 1 97.81 406 LYS B N 1
ATOM 6849 C CA . LYS B 1 406 ? -24.188 -1.952 23.062 1 97.81 406 LYS B CA 1
ATOM 6850 C C . LYS B 1 406 ? -23.953 -0.48 23.391 1 97.81 406 LYS B C 1
ATOM 6852 O O . LYS B 1 406 ? -24.906 0.265 23.625 1 97.81 406 LYS B O 1
ATOM 6857 N N . ALA B 1 407 ? -22.719 -0.069 23.453 1 97.94 407 ALA B N 1
ATOM 6858 C CA . ALA B 1 407 ? -22.391 1.322 23.75 1 97.94 407 ALA B CA 1
ATOM 6859 C C . ALA B 1 407 ? -23.031 2.266 22.734 1 97.94 407 ALA B C 1
ATOM 6861 O O . ALA B 1 407 ? -23.516 3.338 23.109 1 97.94 407 ALA B O 1
ATOM 6862 N N . LEU B 1 408 ? -23.031 1.859 21.5 1 97.81 408 LEU B N 1
ATOM 6863 C CA . LEU B 1 408 ? -23.625 2.684 20.438 1 97.81 408 LEU B CA 1
ATOM 6864 C C . LEU B 1 408 ? -25.141 2.699 20.547 1 97.81 408 LEU B C 1
ATOM 6866 O O . LEU B 1 408 ? -25.766 3.764 20.5 1 97.81 408 LEU B O 1
ATOM 6870 N N . GLU B 1 409 ? -25.781 1.606 20.703 1 97.19 409 GLU B N 1
ATOM 6871 C CA . GLU B 1 409 ? -27.234 1.484 20.703 1 97.19 409 GLU B CA 1
ATOM 6872 C C . GLU B 1 409 ? -27.828 2.111 21.969 1 97.19 409 GLU B C 1
ATOM 6874 O O . GLU B 1 409 ? -28.953 2.615 21.938 1 97.19 409 GLU B O 1
ATOM 6879 N N . ASP B 1 410 ? -27.047 2.18 23.031 1 96.38 410 ASP B N 1
ATOM 6880 C CA . ASP B 1 410 ? -27.547 2.691 24.297 1 96.38 410 ASP B CA 1
ATOM 6881 C C . ASP B 1 410 ? -27.281 4.188 24.438 1 96.38 410 ASP B C 1
ATOM 6883 O O . ASP B 1 410 ? -27.781 4.832 25.359 1 96.38 410 ASP B O 1
ATOM 6887 N N . ASN B 1 411 ? -26.484 4.684 23.594 1 95.06 411 ASN B N 1
ATOM 6888 C CA . ASN B 1 411 ? -26.141 6.094 23.719 1 95.06 411 ASN B CA 1
ATOM 6889 C C . ASN B 1 411 ? -27.312 7 23.359 1 95.06 411 ASN B C 1
ATOM 6891 O O . ASN B 1 411 ? -27.922 6.848 22.297 1 95.06 411 ASN B O 1
ATOM 6895 N N . ASN B 1 412 ? -27.562 8 24.109 1 91.44 412 ASN B N 1
ATOM 6896 C CA . ASN B 1 412 ? -28.719 8.867 23.969 1 91.44 412 ASN B CA 1
ATOM 6897 C C . ASN B 1 412 ? -28.547 9.852 22.812 1 91.44 412 ASN B C 1
ATOM 6899 O O . ASN B 1 412 ? -29.531 10.414 22.328 1 91.44 412 ASN B O 1
ATOM 6903 N N . ASP B 1 413 ? -27.406 10.031 22.453 1 91.75 413 ASP B N 1
ATOM 6904 C CA . ASP B 1 413 ? -27.141 10.992 21.391 1 91.75 413 ASP B CA 1
ATOM 6905 C C . ASP B 1 413 ? -27.359 10.359 20.016 1 91.75 413 ASP B C 1
ATOM 6907 O O . ASP B 1 413 ? -27.344 11.055 19 1 91.75 413 ASP B O 1
ATOM 6911 N N . LEU B 1 414 ? -27.641 9.047 20.031 1 94.69 414 LEU B N 1
ATOM 6912 C CA . LEU B 1 414 ? -27.797 8.328 18.766 1 94.69 414 LEU B CA 1
ATOM 6913 C C . LEU B 1 414 ? -29.203 7.727 18.656 1 94.69 414 LEU B C 1
ATOM 6915 O O . LEU B 1 414 ? -29.781 7.328 19.672 1 94.69 414 LEU B O 1
ATOM 6919 N N . ASP B 1 415 ? -29.75 7.809 17.484 1 94.75 415 ASP B N 1
ATOM 6920 C CA . ASP B 1 415 ? -30.984 7.125 17.141 1 94.75 415 ASP B CA 1
ATOM 6921 C C . ASP B 1 415 ? -30.75 6.109 16.016 1 94.75 415 ASP B C 1
ATOM 6923 O O . ASP B 1 415 ? -30.875 6.441 14.836 1 94.75 415 ASP B O 1
ATOM 6927 N N . LEU B 1 416 ? -30.562 4.887 16.484 1 96.5 416 LEU B N 1
ATOM 6928 C CA . LEU B 1 416 ? -30.125 3.861 15.539 1 96.5 416 LEU B CA 1
ATOM 6929 C C . LEU B 1 416 ? -31.25 2.883 15.234 1 96.5 416 LEU B C 1
ATOM 6931 O O . LEU B 1 416 ? -31.875 2.346 16.156 1 96.5 416 LEU B O 1
ATOM 6935 N N . VAL B 1 417 ? -31.516 2.729 13.953 1 96.31 417 VAL B N 1
ATOM 6936 C CA . VAL B 1 417 ? -32.438 1.731 13.453 1 96.31 417 VAL B CA 1
ATOM 6937 C C . VAL B 1 417 ? -31.734 0.763 12.516 1 96.31 417 VAL B C 1
ATOM 6939 O O . VAL B 1 417 ? -30.969 1.185 11.641 1 96.31 417 VAL B O 1
ATOM 6942 N N . PRO B 1 418 ? -32 -0.497 12.719 1 97 418 PRO B N 1
ATOM 6943 C CA . PRO B 1 418 ? -31.312 -1.447 11.836 1 97 418 PRO B CA 1
ATOM 6944 C C . PRO B 1 418 ? -31.547 -1.147 10.359 1 97 418 PRO B C 1
ATOM 6946 O O . PRO B 1 418 ? -32.656 -0.78 9.969 1 97 418 PRO B O 1
ATOM 6949 N N . TRP B 1 419 ? -30.547 -1.185 9.594 1 97.12 419 TRP B N 1
ATOM 6950 C CA . TRP B 1 419 ? -30.594 -1.044 8.141 1 97.12 419 TRP B CA 1
ATOM 6951 C C . TRP B 1 419 ? -31.5 -2.094 7.52 1 97.12 419 TRP B C 1
ATOM 6953 O O . TRP B 1 419 ? -31.734 -3.152 8.109 1 97.12 419 TRP B O 1
ATOM 6963 N N . HIS B 1 420 ? -32.094 -1.878 6.375 1 96.69 420 HIS B N 1
ATOM 6964 C CA . HIS B 1 420 ? -33.156 -2.695 5.797 1 96.69 420 HIS B CA 1
ATOM 6965 C C . HIS B 1 420 ? -32.656 -4.094 5.457 1 96.69 420 HIS B C 1
ATOM 6967 O O . HIS B 1 420 ? -33.438 -5.039 5.367 1 96.69 420 HIS B O 1
ATOM 6973 N N . ARG B 1 421 ? -31.375 -4.27 5.273 1 97.31 421 ARG B N 1
ATOM 6974 C CA . ARG B 1 421 ? -30.844 -5.594 4.98 1 97.31 421 ARG B CA 1
ATOM 6975 C C . ARG B 1 421 ? -30 -6.117 6.141 1 97.31 421 ARG B C 1
ATOM 6977 O O . ARG B 1 421 ? -29.031 -6.844 5.934 1 97.31 421 ARG B O 1
ATOM 6984 N N . SER B 1 422 ? -30.25 -5.715 7.332 1 95.62 422 SER B N 1
ATOM 6985 C CA . SER B 1 422 ? -29.469 -6.074 8.516 1 95.62 422 SER B CA 1
ATOM 6986 C C . SER B 1 422 ? -29.531 -7.574 8.789 1 95.62 422 SER B C 1
ATOM 6988 O O . SER B 1 422 ? -28.641 -8.141 9.414 1 95.62 422 SER B O 1
ATOM 6990 N N . ASP B 1 423 ? -30.562 -8.25 8.297 1 94.94 423 ASP B N 1
ATOM 6991 C CA . ASP B 1 423 ? -30.75 -9.68 8.531 1 94.94 423 ASP B CA 1
ATOM 6992 C C . ASP B 1 423 ? -29.766 -10.5 7.68 1 94.94 423 ASP B C 1
ATOM 6994 O O . ASP B 1 423 ? -29.594 -11.695 7.914 1 94.94 423 ASP B O 1
ATOM 6998 N N . GLU B 1 424 ? -29.125 -9.836 6.734 1 96.19 424 GLU B N 1
ATOM 6999 C CA . GLU B 1 424 ? -28.219 -10.531 5.828 1 96.19 424 GLU B CA 1
ATOM 7000 C C . GLU B 1 424 ? -26.766 -10.438 6.32 1 96.19 424 GLU B C 1
ATOM 7002 O O . GLU B 1 424 ? -25.859 -11.016 5.711 1 96.19 424 GLU B O 1
ATOM 7007 N N . LEU B 1 425 ? -26.562 -9.773 7.406 1 96.62 425 LEU B N 1
ATOM 7008 C CA . LEU B 1 425 ? -25.203 -9.508 7.867 1 96.62 425 LEU B CA 1
ATOM 7009 C C . LEU B 1 425 ? -24.625 -10.719 8.594 1 96.62 425 LEU B C 1
ATOM 7011 O O . LEU B 1 425 ? -25.375 -11.539 9.141 1 96.62 425 LEU B O 1
ATOM 7015 N N . SER B 1 426 ? -23.344 -10.852 8.523 1 94.62 426 SER B N 1
ATOM 7016 C CA . SER B 1 426 ? -22.625 -11.922 9.195 1 94.62 426 SER B CA 1
ATOM 7017 C C . SER B 1 426 ? -22.281 -11.555 10.633 1 94.62 426 SER B C 1
ATOM 7019 O O . SER B 1 426 ? -22.5 -10.422 11.055 1 94.62 426 SER B O 1
ATOM 7021 N N . PRO B 1 427 ? -21.719 -12.555 11.383 1 94.19 427 PRO B N 1
ATOM 7022 C CA . PRO B 1 427 ? -21.328 -12.25 12.758 1 94.19 427 PRO B CA 1
ATOM 7023 C C . PRO B 1 427 ? -20.359 -11.07 12.852 1 94.19 427 PRO B C 1
ATOM 7025 O O . PRO B 1 427 ? -19.453 -10.945 12.023 1 94.19 427 PRO B O 1
ATOM 7028 N N . ARG B 1 428 ? -20.609 -10.18 13.859 1 97.69 428 ARG B N 1
ATOM 7029 C CA . ARG B 1 428 ? -19.766 -9.039 14.211 1 97.69 428 ARG B CA 1
ATOM 7030 C C . ARG B 1 428 ? -19.844 -7.945 13.148 1 97.69 428 ARG B C 1
ATOM 7032 O O . ARG B 1 428 ? -18.891 -7.211 12.922 1 97.69 428 ARG B O 1
ATOM 7039 N N . GLN B 1 429 ? -20.906 -8.008 12.406 1 98.19 429 GLN B N 1
ATOM 7040 C CA . GLN B 1 429 ? -21.281 -6.938 11.484 1 98.19 429 GLN B CA 1
ATOM 7041 C C . GLN B 1 429 ? -22.625 -6.316 11.883 1 98.19 429 GLN B C 1
ATOM 7043 O O . GLN B 1 429 ? -23.547 -7.023 12.273 1 98.19 429 GLN B O 1
ATOM 7048 N N . MET B 1 430 ? -22.672 -4.996 11.828 1 98.44 430 MET B N 1
ATOM 7049 C CA . MET B 1 430 ? -23.938 -4.309 12.047 1 98.44 430 MET B CA 1
ATOM 7050 C C . MET B 1 430 ? -24 -3.021 11.234 1 98.44 430 MET B C 1
ATOM 7052 O O . MET B 1 430 ? -23 -2.318 11.086 1 98.44 430 MET B O 1
ATOM 7056 N N . VAL B 1 431 ? -25.141 -2.779 10.641 1 98.31 431 VAL B N 1
ATOM 7057 C CA . VAL B 1 431 ? -25.406 -1.548 9.898 1 98.31 431 VAL B CA 1
ATOM 7058 C C . VAL B 1 431 ? -26.688 -0.895 10.43 1 98.31 431 VAL B C 1
ATOM 7060 O O . VAL B 1 431 ? -27.703 -1.564 10.602 1 98.31 431 VAL B O 1
ATOM 7063 N N . TRP B 1 432 ? -26.609 0.413 10.711 1 98 432 TRP B N 1
ATOM 7064 C CA . TRP B 1 432 ? -27.766 1.185 11.164 1 98 432 TRP B CA 1
ATOM 7065 C C . TRP B 1 432 ? -28.031 2.373 10.242 1 98 432 TRP B C 1
ATOM 7067 O O . TRP B 1 432 ? -27.094 2.881 9.602 1 98 432 TRP B O 1
ATOM 7077 N N . VAL B 1 433 ? -29.281 2.701 10.148 1 95.94 433 VAL B N 1
ATOM 7078 C CA . VAL B 1 433 ? -29.625 4.066 9.773 1 95.94 433 VAL B CA 1
ATOM 7079 C C . VAL B 1 433 ? -29.656 4.957 11.016 1 95.94 433 VAL B C 1
ATOM 7081 O O . VAL B 1 433 ? -30.281 4.617 12.016 1 95.94 433 VAL B O 1
ATOM 7084 N N . GLU B 1 434 ? -28.891 5.977 10.93 1 89.69 434 GLU B N 1
ATOM 7085 C CA . GLU B 1 434 ? -28.781 6.91 12.047 1 89.69 434 GLU B CA 1
ATOM 7086 C C . GLU B 1 434 ? -29.641 8.156 11.805 1 89.69 434 GLU B C 1
ATOM 7088 O O . GLU B 1 434 ? -29.375 8.93 10.883 1 89.69 434 GLU B O 1
ATOM 7093 N N . LYS B 1 435 ? -30.578 8.461 12.695 1 84.88 435 LYS B N 1
ATOM 7094 C CA . LYS B 1 435 ? -31.609 9.469 12.438 1 84.88 435 LYS B CA 1
ATOM 7095 C C . LYS B 1 435 ? -31.312 10.766 13.188 1 84.88 435 LYS B C 1
ATOM 7097 O O . LYS B 1 435 ? -31.922 11.797 12.922 1 84.88 435 LYS B O 1
ATOM 7102 N N . SER B 1 436 ? -30.375 10.773 14.117 1 82.56 436 SER B N 1
ATOM 7103 C CA . SER B 1 436 ? -30.094 11.961 14.914 1 82.56 436 SER B CA 1
ATOM 7104 C C . SER B 1 436 ? -29.203 12.945 14.148 1 82.56 436 SER B C 1
ATOM 7106 O O . SER B 1 436 ? -29.125 14.117 14.5 1 82.56 436 SER B O 1
ATOM 7108 N N . GLY B 1 437 ? -28.5 12.422 13.195 1 81.5 437 GLY B N 1
ATOM 7109 C CA . GLY B 1 437 ? -27.578 13.266 12.453 1 81.5 437 GLY B CA 1
ATOM 7110 C C . GLY B 1 437 ? -26.188 13.305 13.055 1 81.5 437 GLY B C 1
ATOM 7111 O O . GLY B 1 437 ? -25.344 14.109 12.641 1 81.5 437 GLY B O 1
ATOM 7112 N N . ALA B 1 438 ? -25.875 12.406 13.922 1 85.5 438 ALA B N 1
ATOM 7113 C CA . ALA B 1 438 ? -24.594 12.375 14.609 1 85.5 438 ALA B CA 1
ATOM 7114 C C . ALA B 1 438 ? -23.453 12.078 13.641 1 85.5 438 ALA B C 1
ATOM 7116 O O . ALA B 1 438 ? -23.594 11.227 12.758 1 85.5 438 ALA B O 1
ATOM 7117 N N . SER B 1 439 ? -22.422 12.883 13.805 1 87.31 439 SER B N 1
ATOM 7118 C CA . SER B 1 439 ? -21.234 12.719 12.977 1 87.31 439 SER B CA 1
ATOM 7119 C C . SER B 1 439 ? -20.172 11.883 13.688 1 87.31 439 SER B C 1
ATOM 7121 O O . SER B 1 439 ? -20.438 11.312 14.75 1 87.31 439 SER B O 1
ATOM 7123 N N . ARG B 1 440 ? -19.031 11.758 13.023 1 88 440 ARG B N 1
ATOM 7124 C CA . ARG B 1 440 ? -17.906 11.031 13.586 1 88 440 ARG B CA 1
ATOM 7125 C C . ARG B 1 440 ? -17.484 11.602 14.938 1 88 440 ARG B C 1
ATOM 7127 O O . ARG B 1 440 ? -17.047 10.867 15.82 1 88 440 ARG B O 1
ATOM 7134 N N . LYS B 1 441 ? -17.641 12.898 15.148 1 84.5 441 LYS B N 1
ATOM 7135 C CA . LYS B 1 441 ? -17.234 13.578 16.375 1 84.5 441 LYS B CA 1
ATOM 7136 C C . LYS B 1 441 ? -18.031 13.062 17.578 1 84.5 441 LYS B C 1
ATOM 7138 O O . LYS B 1 441 ? -17.562 13.148 18.703 1 84.5 441 LYS B O 1
ATOM 7143 N N . VAL B 1 442 ? -19.172 12.523 17.266 1 90.62 442 VAL B N 1
ATOM 7144 C CA . VAL B 1 442 ? -20.031 11.977 18.328 1 90.62 442 VAL B CA 1
ATOM 7145 C C . VAL B 1 442 ? -19.766 10.477 18.469 1 90.62 442 VAL B C 1
ATOM 7147 O O . VAL B 1 442 ? -19.625 9.977 19.594 1 90.62 442 VAL B O 1
ATOM 7150 N N . VAL B 1 443 ? -19.625 9.805 17.375 1 95.56 443 VAL B N 1
ATOM 7151 C CA . VAL B 1 443 ? -19.547 8.344 17.359 1 95.56 443 VAL B CA 1
ATOM 7152 C C . VAL B 1 443 ? -18.188 7.887 17.859 1 95.56 443 VAL B C 1
ATOM 7154 O O . VAL B 1 443 ? -18.094 6.953 18.656 1 95.56 443 VAL B O 1
ATOM 7157 N N . LYS B 1 444 ? -17.141 8.539 17.438 1 94.38 444 LYS B N 1
ATOM 7158 C CA . LYS B 1 444 ? -15.766 8.109 17.719 1 94.38 444 LYS B CA 1
ATOM 7159 C C . LYS B 1 444 ? -15.508 8.07 19.219 1 94.38 444 LYS B C 1
ATOM 7161 O O . LYS B 1 444 ? -15.016 7.07 19.75 1 94.38 444 LYS B O 1
ATOM 7166 N N . PRO B 1 445 ? -15.883 9.125 19.984 1 93.06 445 PRO B N 1
ATOM 7167 C CA . PRO B 1 445 ? -15.648 9.07 21.438 1 93.06 445 PRO B CA 1
ATOM 7168 C C . PRO B 1 445 ? -16.422 7.934 22.109 1 93.06 445 PRO B C 1
ATOM 7170 O O . PRO B 1 445 ? -15.938 7.34 23.062 1 93.06 445 PRO B O 1
ATOM 7173 N N . ILE B 1 446 ? -17.609 7.637 21.594 1 96.56 446 ILE B N 1
ATOM 7174 C CA . ILE B 1 446 ? -18.406 6.559 22.156 1 96.56 446 ILE B CA 1
ATOM 7175 C C . ILE B 1 446 ? -17.688 5.227 21.984 1 96.56 446 ILE B C 1
ATOM 7177 O O . ILE B 1 446 ? -17.562 4.449 22.922 1 96.56 446 ILE B O 1
ATOM 7181 N N . VAL B 1 447 ? -17.156 5.023 20.828 1 97.69 447 VAL B N 1
ATOM 7182 C CA . VAL B 1 447 ? -16.469 3.777 20.5 1 97.69 447 VAL B CA 1
ATOM 7183 C C . VAL B 1 447 ? -15.164 3.688 21.297 1 97.69 447 VAL B C 1
ATOM 7185 O O . VAL B 1 447 ? -14.859 2.65 21.875 1 97.69 447 VAL B O 1
ATOM 7188 N N . GLU B 1 448 ? -14.398 4.766 21.297 1 95.81 448 GLU B N 1
ATOM 7189 C CA . GLU B 1 448 ? -13.125 4.789 22 1 95.81 448 GLU B CA 1
ATOM 7190 C C . GLU B 1 448 ? -13.312 4.512 23.5 1 95.81 448 GLU B C 1
ATOM 7192 O O . GLU B 1 448 ? -12.547 3.746 24.094 1 95.81 448 GLU B O 1
ATOM 7197 N N . GLU B 1 449 ? -14.273 5.129 24.047 1 95.69 449 GLU B N 1
ATOM 7198 C CA . GLU B 1 449 ? -14.539 4.926 25.469 1 95.69 449 GLU B CA 1
ATOM 7199 C C . GLU B 1 449 ? -14.922 3.475 25.75 1 95.69 449 GLU B C 1
ATOM 7201 O O . GLU B 1 449 ? -14.477 2.898 26.75 1 95.69 449 GLU B O 1
ATOM 7206 N N . ALA B 1 450 ? -15.773 2.939 24.906 1 97.06 450 ALA B N 1
ATOM 7207 C CA . ALA B 1 450 ? -16.156 1.54 25.062 1 97.06 450 ALA B CA 1
ATOM 7208 C C . ALA B 1 450 ? -14.938 0.624 25.031 1 97.06 450 ALA B C 1
ATOM 7210 O O . ALA B 1 450 ? -14.828 -0.309 25.828 1 97.06 450 ALA B O 1
ATOM 7211 N N . VAL B 1 451 ? -14.016 0.892 24.141 1 96.81 451 VAL B N 1
ATOM 7212 C CA . VAL B 1 451 ? -12.82 0.076 23.969 1 96.81 451 VAL B CA 1
ATOM 7213 C C . VAL B 1 451 ? -11.891 0.273 25.172 1 96.81 451 VAL B C 1
ATOM 7215 O O . VAL B 1 451 ? -11.312 -0.69 25.672 1 96.81 451 VAL B O 1
ATOM 7218 N N . MET B 1 452 ? -11.781 1.49 25.641 1 95.56 452 MET B N 1
ATOM 7219 C CA . MET B 1 452 ? -10.898 1.818 26.75 1 95.56 452 MET B CA 1
ATOM 7220 C C . MET B 1 452 ? -11.367 1.129 28.031 1 95.56 452 MET B C 1
ATOM 7222 O O . MET B 1 452 ? -10.57 0.91 28.953 1 95.56 452 MET B O 1
ATOM 7226 N N . ASN B 1 453 ? -12.602 0.761 28.062 1 94.19 453 ASN B N 1
ATOM 7227 C CA . ASN B 1 453 ? -13.156 0.129 29.25 1 94.19 453 ASN B CA 1
ATOM 7228 C C . ASN B 1 453 ? -13.359 -1.37 29.047 1 94.19 453 ASN B C 1
ATOM 7230 O O . ASN B 1 453 ? -13.844 -2.062 29.953 1 94.19 453 ASN B O 1
ATOM 7234 N N . TRP B 1 454 ? -13.031 -1.802 27.891 1 93.38 454 TRP B N 1
ATOM 7235 C CA . TRP B 1 454 ? -13.25 -3.203 27.547 1 93.38 454 TRP B CA 1
ATOM 7236 C C . TRP B 1 454 ? -12.188 -4.094 28.188 1 93.38 454 TRP B C 1
ATOM 7238 O O . TRP B 1 454 ? -10.992 -3.916 27.938 1 93.38 454 TRP B O 1
ATOM 7248 N N . ASP B 1 455 ? -12.516 -4.871 29.219 1 82.5 455 ASP B N 1
ATOM 7249 C CA . ASP B 1 455 ? -11.625 -5.742 29.984 1 82.5 455 ASP B CA 1
ATOM 7250 C C . ASP B 1 455 ? -12 -7.211 29.797 1 82.5 455 ASP B C 1
ATOM 7252 O O . ASP B 1 455 ? -11.422 -8.086 30.438 1 82.5 455 ASP B O 1
ATOM 7256 N N . GLU B 1 456 ? -13.008 -7.398 29.234 1 63.88 456 GLU B N 1
ATOM 7257 C CA . GLU B 1 456 ? -13.523 -8.758 29.328 1 63.88 456 GLU B CA 1
ATOM 7258 C C . GLU B 1 456 ? -12.438 -9.789 29.047 1 63.88 456 GLU B C 1
ATOM 7260 O O . GLU B 1 456 ? -11.312 -9.43 28.688 1 63.88 456 GLU B O 1
ATOM 7265 N N . ILE B 1 457 ? -12.43 -10.875 28.062 1 49.5 457 ILE B N 1
ATOM 7266 C CA . ILE B 1 457 ? -12.172 -12.305 28.188 1 49.5 457 ILE B CA 1
ATOM 7267 C C . ILE B 1 457 ? -10.664 -12.547 28.312 1 49.5 457 ILE B C 1
ATOM 7269 O O . ILE B 1 457 ? -9.867 -11.859 27.656 1 49.5 457 ILE B O 1
#

Sequence (914 aa):
MALKIATLLISTLLASTGASALLPRPEWDPLKQQVPLSLGAPVKGVGHFSEWSRDTKKRFLIDWQAGREAEWSIVQGNEAGDLDSMTAALTWAYHLEHSTANTSEPLKVIALLQTPTHALDLRPENKLALHRSQMTPGHEDLLTSDELPEDPETLGPKLRGIVLVDHAKPLRKWQGAKILSIFDHHVDTGTAPDAEPRIFEKTASCTTIVASQMLDELEDLPEEYHMPHELLELVLRAIAIDSSGLTDDITTEADRRVSKRLLERSNWAGKKLDNVMERLNDELKKAKKDLDHLGLRDLLRRDWKGDIVDTPSPRTPTVSLGFASIPYSMDEQIKKTDFQELFNWFAVEAAWTAEVGVDLSVILSKYKIKKKGEKKKKIRELTLIVRDDVRINQEQADALFRTVKKALEDNNDLDLVPWHRSDELSPRQMVWVEKSGASRKVVKPIVEEAVMNWDEIMALKIATLLISTLLASTGASALLPRPEWDPLKQQVPLSLGAPVKGVGHFSEWSRDTKKRFLIDWQAGREAEWSIVQGNEAGDLDSMTAALTWAYHLEHSTANTSEPLKVIALLQTPTHALDLRPENKLALHRSQMTPGHEDLLTSDELPEDPETLGPKLRGIVLVDHAKPLRKWQGAKILSIFDHHVDTGTAPDAEPRIFEKTASCTTIVASQMLDELEDLPEEYHMPHELLELVLRAIAIDSSGLTDDITTEADRRVSKRLLERSNWAGKKLDNVMERLNDELKKAKKDLDHLGLRDLLRRDWKGDIVDTPSPRTPTVSLGFASIPYSMDEQIKKTDFQELFNWFAVEAAWTAEVGVDLSVILSKYKIKKKGEKKKKIRELTLIVRDDVRINQEQADALFRTVKKALEDNNDLDLVPWHRSDELSPRQMVWVEKSGASRKVVKPIVEEAVMNWDEI

Foldseek 3Di:
DCPVVPVPCPDPPPPPPPPPPPPPPPPPPVVPPPPPPVPPPQPAQDFPLLVVLQVLVVVCVVCVVVVNQQQEEEEFEAQLQDLLGVLLRSLLQVLQQQLCVPPPRGGRYHYEYNYDLVLQVLQQLSVVLCVLLRHGVSRSSHHYNVNPPDFLLVSQLSYVFYEYFQDQDDFPSNNNHHYAEYQHQDDHPPPPVPHPPYDHHQALGSLLVSLVVSVVSQVVGPHHDDDTLSSLVSSLLRLLQSCVLVPRPSHDPSSVVSLLVSCCVHPNHPDDSSVVSNVSNVVSVVSRPPNVVDALLSQQSNRKHWHWAAAPAPLQGIAIEMEGEGADDPQVNLCRFPVSDPVRNVVSVVVNCLVVVHFKYKYKYWYWDDDVPDDIDIKIKIKIAGDCDDRHHDVRSLQLLVQLVCLQPPDPLWDWDFDPCQVVDDRRIGMTITDNPDDCVVSVVSSSVSRHHRHDD/DCPDDPVPPPDPPVPPPPPPPPPPPPPPPVVPPPPPPVPPPQPAQDFPLLVVLQVLVVVCVVCVVVVNQQQEEEEFEAQLQDLLGVLLRSLLQVLQQQLCVPPPRGGRYHYEYNYDLVLQVLQQLSVVLCVLLRHGVSRSSHHYNVNPPDFLLVSQLSYVFYEYFQDQDDFPSNNNHHYQEYQHQDDHPPPPVPHPPYDHHQALGSLLVSLVVSVVSQVVGPHHDDDTLSSLVSSLLRLLQSCVLVPRPSHDPSSVVSLLVSCCVHPNHPDDSSVVSNVSNVVSVVSRPPNVVDALLSQQSNRKHWHWAAAPAPLQGIAIEMEGEGADDPQVNLCRFPVSDPVRNVVSVVVNCLVVVHFKYKYKYWYWDDDVPDDIDIKIKIKIAGDCDDRHHDVRSLQLLVQLVCLQPVDPLWDWDFDPCQVVDDRRIGMTITDNPDDCVVSVVSSSVSRHHRHDD

Organism: Cryphonectria parasitica (strain ATCC 38755 / EP155) (NCBI:txid660469)

Secondary structure (DSSP, 8-state):
-----------------------------TTTTS------S-----SHHHHHHHHHHHHHHHHHHTT-GGGEEEEE--TT--HHHHHHHHHHHHHHHHHTTTSSS--EEEEEBSS-HHHHTTSHHHHHHHHHTTPPTT-TTS-BGGG-SS-HHHHHHHSSEEEEES-SS--GGGTTSPEEEEEESS------TT-SSEEE---S-HHHHHHHHHHHHHHHSSSPPP--HHHHHHHHHHHHHHHTTTTSTT--HHHHHHHHHHHHHSTTTTS-HHHHHHHHHHHHHHHHT--TT--HHHHHHHTEEEEEEE-S-SSS-EEEEEEEEESS-HHHHHTTSSS-SHHHHHHHHHHHHHHHT-SEEEEEEEEEE--TTSPPEEEEEEEEEE--STTS-HHHHHHHHHHHHHHHHH-TT--EEE-TTGGGPPTTEEEEEE-S---HHHHHHHHHHHHHT----/-----------------------------TTTTS------S-----SHHHHHHHHHHHHHHHHHHTT-GGGEEEEE--TT--HHHHHHHHHHHHHHHHHTTTSSS--EEEEEBSS-HHHHTTSHHHHHHHHHTTPPTT-TTS-BGGG-SS-HHHHHHHSSEEEEES-SS--GGGTTSPEEEEEESS------TT-SSEEE---S-HHHHHHHHHHHHHHHSSSPPP--HHHHHHHHHHHHHHHTTTTSTT--HHHHHHHHHHHHHSTTTTS-HHHHHHHHHHHHHHHHT--TT--HHHHHHHTEEEEEEE-S-SSS-EEEEEEEEESS-HHHHHTTSSS-SHHHHHHHHHHHHHHHT-SEEEEEEEEEE--TTSPPEEEEEEEEEE--STTS-HHHHHHHHHHHHHHHHH-TT--EEE-TTGGGPPTTEEEEEE-S---HHHHHHHHHHHHHT----

Nearest PDB structures (foldseek):
  2qb6-assembly1_A  TM=7.858E-01  e=5.137E-26  Saccharomyces cerevisiae
  2qb6-assembly2_B  TM=7.930E-01  e=9.142E-25  Saccharomyces cerevisiae
  2qb8-assembly2_B  TM=8.263E-01  e=9.351E-24  Saccharomyces cerevisiae
  2qb6-assembly1_A  TM=7.860E-01  e=4.571E-26  Saccharomyces cerevisiae
  2qb6-assembly2_B  TM=7.931E-01  e=8.136E-25  Saccharomyces cerevisiae

Solvent-accessible surface area (backbone atoms only — not comparable to full-atom values): 48286 Å² total; per-residue (Å²): 132,87,70,80,72,78,73,76,79,77,75,67,81,75,72,77,75,72,79,70,75,73,66,74,66,75,75,80,51,73,76,64,69,53,63,75,68,66,76,52,75,75,65,66,33,80,30,69,54,25,48,50,38,32,50,44,51,51,51,50,54,49,32,42,66,71,70,45,41,47,63,29,32,39,21,27,28,31,52,39,42,47,52,41,22,44,45,27,12,46,51,50,21,52,43,52,28,54,76,24,57,85,49,97,69,51,50,46,48,38,38,38,34,46,25,39,70,83,49,49,61,60,36,36,34,42,46,50,48,39,51,76,28,30,34,25,75,92,44,77,34,54,48,28,50,63,58,38,49,50,43,46,65,47,43,23,56,49,28,60,18,30,30,32,24,52,31,65,62,76,54,68,53,40,62,63,27,44,63,43,25,33,38,21,36,60,78,79,80,69,58,66,80,84,22,62,64,61,48,70,48,83,39,39,26,37,33,42,55,49,48,44,54,47,52,56,53,40,70,68,40,96,68,67,72,90,74,51,48,40,53,43,50,41,48,48,40,33,38,10,53,53,10,56,22,69,65,38,88,62,41,34,71,62,46,53,56,43,47,50,59,42,37,62,70,26,93,54,43,91,57,59,64,62,60,53,27,36,51,44,13,52,56,37,52,56,34,54,65,67,50,83,87,53,40,46,66,52,42,43,58,35,40,29,45,66,47,71,41,60,27,70,15,87,84,48,44,57,47,29,38,33,36,24,53,34,81,40,46,72,74,58,42,20,61,36,37,97,75,49,34,70,64,46,44,54,35,48,53,29,6,52,30,42,72,73,60,41,38,33,40,38,40,38,24,37,37,74,45,73,51,92,95,48,73,71,40,81,44,32,33,41,35,43,40,39,44,60,50,85,85,33,51,62,69,52,24,53,51,52,34,52,49,37,50,47,51,54,71,68,32,85,77,49,43,75,38,74,33,95,64,46,86,74,53,48,90,52,46,46,43,26,36,31,74,63,67,70,50,66,86,56,49,49,58,52,46,51,51,40,47,44,65,42,48,70,125,131,93,71,77,74,82,69,77,77,77,75,70,78,71,73,77,76,72,79,71,74,72,67,74,67,73,74,78,52,73,76,64,69,53,64,74,68,66,78,53,74,76,66,67,32,81,29,70,52,24,47,50,38,30,49,45,51,52,51,48,53,49,32,41,67,71,70,45,42,47,62,30,30,39,20,27,28,31,52,39,41,48,52,42,23,43,45,30,14,48,52,49,21,53,42,52,27,55,76,22,56,86,49,98,70,51,49,45,48,39,38,38,33,48,25,39,70,84,48,48,60,62,36,36,33,43,47,49,48,40,50,75,28,30,34,25,75,92,44,75,34,55,47,28,50,63,58,36,50,50,44,45,64,47,43,22,56,48,28,60,19,32,30,31,24,51,31,64,62,75,54,69,54,41,62,64,27,45,62,41,25,33,37,20,35,62,77,82,80,71,58,65,80,83,22,62,65,61,47,69,47,84,40,40,26,37,33,42,57,48,50,44,53,47,51,55,54,43,71,68,40,96,68,69,71,90,75,50,46,41,52,42,50,42,50,48,40,34,39,10,52,54,10,57,22,68,66,39,89,60,37,35,70,62,45,52,54,43,47,49,59,43,36,62,70,25,92,54,43,91,57,58,63,61,60,52,27,37,51,43,14,52,54,37,53,56,34,54,64,68,49,83,87,53,40,44,65,51,43,44,58,36,42,28,44,66,47,71,40,60,27,71,15,87,83,48,45,56,47,30,36,34,36,24,52,34,83,40,47,70,73,58,43,20,60,35,36,95,75,49,35,69,66,46,44,54,35,49,52,28,7,52,30,42,73,73,61,40,37,34,40,38,40,39,24,38,38,72,45,73,50,94,95,47,73,72,41,81,45,30,33,42,34,43,39,38,45,59,48,85,83,33,50,63,69,52,23,52,51,52,32,54,50,39,50,48,50,53,71,67,32,84,76,50,42,76,38,75,33,97,66,48,88,74,54,48,90,51,47,47,43,27,36,31,74,62,66,71,50,65,84,56,50,51,58,50,48,49,51,39,47,44,66,42,48,73,126

InterPro domains:
  IPR001667 DDH domain [PF01368] (74-239)
  IPR004097 DHHA2 domain [PF02833] (282-450)
  IPR038222 DHHA2 domain superfamily [G3DSA:3.10.310.20] (290-454)
  IPR038763 DHH phosphoesterase superfamily [SSF64182] (73-307)

pLDDT: mean 88.9, std 20.42, range [17.45, 98.88]

Radius of gyration: 31.51 Å; Cα contacts (8 Å, |Δi|>4): 1647; chains: 2; bounding box: 116×98×81 Å